Protein AF-E9RYB3-F1 (afdb_monomer_lite)

Secondary structure (DSSP, 8-state):
--THHHHHHHHHHHHHHHHTTS--TTPPPPHHHHHHTTTTEEEETTTT-EEEE-TTSHHHHHHHHHHTTS--GGG--HHHHHH---GGGS-EEEETTEEEEEE--SS-TTSEEEEETT-TT--S--TTHHHHHHHHHHHHHHHTGGGTGGGT--EEEEEEES-TT-HHHHHHHHHHHHHHHHH---GGGSPEEEEEEEESS----GGGGGG-HHHHHHHHHHTT--PPTTS-SS-HHHHHHHHEEEEEEE--SS----EEEEEE---EEEPSSPEEGGGSBP--BGGGTB----EEEETTEEEEE---BT----HHHHHHHHHHHHHHHTTS-PPP-TTEE-EEEE-HHHHHHHHHHHHHEEEEEEES-SS-HHHHHHHHTTSS-EEEEEE-SSSSSSS-SEEEEES-HHHHHHHHHHHHHHTT----HHHHHHHHHHHHHH-HHHHHHHHHT---TT-----HHHHHHHHHHHHHHHHHHHS-BTTEEEEEEEHHHHH--S-TTS--TTS-TTSTTTTT--SS----SEEEEEEE-SSSS-EEEEEEEEEEEES--HHHHHHHHHHHHHHHHHHHHHHS--HHHHTSHHHHHHHHHHHHHHHHHHHHHHHTTS-TTS-THIIIIIIHHHHHTT-SEE--TTHHHH-S-EEEEEETT-SS-EEEEETTTEEEEEEEHHHHHHHHHS-HHHHHHHHHH-TTS----GGGS--TT----GGGS-PBP-------PPP-----------------------------------------EEEEEETTT--EEEE-TTBTTT-S---EEEE--TTSSHHHHHHHHHHHHHHHGGGSSSSSPPEEEEEESSSSSSTT-HHHHHHHTPEEE-SSSBSS-TT-----SS--TTHHHHHHHHHHHHHHHHHT--HHHHHHHHHHHHHHHHHTT--TT-GGGGGSPPPPHHHHHHHHHH-SSS--SSHHHHHHHHHHHTT-B-S-GGG---HHHH-SEEEEEE-TTS-HHHHHHHHHHHHHHHHHHHHHH-PPPEETTEE---EEEEETTTHHHHTTT-HHHHHHHHHGGGGTEEEEEEES-GGGG-SSS---GGG--EEEE---SS--HHHHHHHHTPPTT-HHHHHHHHHHHHPPTTEEEEEETTSPPEEEEE--HHHHHHHHHH-

Structure (mmCIF, N/CA/C/O backbone):
data_AF-E9RYB3-F1
#
_entry.id   AF-E9RYB3-F1
#
loop_
_atom_site.group_PDB
_atom_site.id
_atom_site.type_symbol
_atom_site.label_atom_id
_atom_site.label_alt_id
_atom_site.label_comp_id
_atom_site.label_asym_id
_atom_site.label_entity_id
_atom_site.label_seq_id
_atom_site.pdbx_PDB_ins_code
_atom_site.Cartn_x
_atom_site.Cartn_y
_atom_site.Cartn_z
_atom_site.occupancy
_atom_site.B_iso_or_equiv
_atom_site.auth_seq_id
_atom_site.auth_comp_id
_atom_site.auth_asym_id
_atom_site.auth_atom_id
_atom_site.pdbx_PDB_model_num
ATOM 1 N N . MET A 1 1 ? 12.942 24.625 -28.511 1.00 63.38 1 MET A N 1
ATOM 2 C CA . MET A 1 1 ? 13.538 25.242 -29.723 1.00 63.38 1 MET A CA 1
ATOM 3 C C . MET A 1 1 ? 12.985 26.650 -29.892 1.00 63.38 1 MET A C 1
ATOM 5 O O . MET A 1 1 ? 11.773 26.805 -29.826 1.00 63.38 1 MET A O 1
ATOM 9 N N . SER A 1 2 ? 13.822 27.665 -30.112 1.00 69.12 2 SER A N 1
ATOM 10 C CA . SER A 1 2 ? 13.372 29.040 -30.393 1.00 69.12 2 SER A CA 1
ATOM 11 C C . SER A 1 2 ? 14.228 29.696 -31.485 1.00 69.12 2 SER A C 1
ATOM 13 O O . SER A 1 2 ? 15.328 29.226 -31.780 1.00 69.12 2 SER A O 1
ATOM 15 N N . GLY A 1 3 ? 13.695 30.748 -32.117 1.00 80.56 3 GLY A N 1
ATOM 16 C CA . GLY A 1 3 ? 14.381 31.502 -33.174 1.00 80.56 3 GLY A CA 1
ATOM 17 C C . GLY A 1 3 ? 14.638 30.685 -34.446 1.00 80.56 3 GLY A C 1
ATOM 18 O O . GLY A 1 3 ? 13.804 29.874 -34.854 1.00 80.56 3 GLY A O 1
ATOM 19 N N . ASP A 1 4 ? 15.810 30.882 -35.050 1.00 84.00 4 ASP A N 1
ATOM 20 C CA . ASP A 1 4 ? 16.201 30.307 -36.347 1.00 84.00 4 ASP A CA 1
ATOM 21 C C . ASP A 1 4 ? 16.163 28.770 -36.380 1.00 84.00 4 ASP A C 1
ATOM 23 O O . ASP A 1 4 ? 15.849 28.172 -37.409 1.00 84.00 4 ASP A O 1
ATOM 27 N N . LEU A 1 5 ? 16.413 28.111 -35.242 1.00 84.56 5 LEU A N 1
ATOM 28 C CA . LEU A 1 5 ? 16.374 26.647 -35.130 1.00 84.56 5 LEU A CA 1
ATOM 29 C C . LEU A 1 5 ? 14.966 26.080 -35.330 1.00 84.56 5 LEU A C 1
ATOM 31 O O . LEU A 1 5 ? 14.814 25.026 -35.945 1.00 84.56 5 LEU A O 1
ATOM 35 N N . LYS A 1 6 ? 13.934 26.775 -34.833 1.00 87.81 6 LYS A N 1
ATOM 36 C CA . LYS A 1 6 ? 12.538 26.356 -35.023 1.00 87.81 6 LYS A CA 1
ATOM 37 C C . LYS A 1 6 ? 12.159 26.437 -36.503 1.00 87.81 6 LYS A C 1
ATOM 39 O O . LYS A 1 6 ? 11.627 25.475 -37.042 1.00 87.81 6 LYS A O 1
ATOM 44 N N . VAL A 1 7 ? 12.507 27.546 -37.158 1.00 90.06 7 VAL A N 1
ATOM 45 C CA . VAL A 1 7 ? 12.245 27.764 -38.590 1.00 90.06 7 VAL A CA 1
ATOM 46 C C . VAL A 1 7 ? 12.976 26.728 -39.446 1.00 90.06 7 VAL A C 1
ATOM 48 O O . VAL A 1 7 ? 12.394 26.161 -40.367 1.00 90.06 7 VAL A O 1
ATOM 51 N N . ALA A 1 8 ? 14.238 26.428 -39.125 1.00 91.00 8 ALA A N 1
ATOM 52 C CA . ALA A 1 8 ? 15.003 25.398 -39.821 1.00 91.00 8 ALA A CA 1
ATOM 53 C C . ALA A 1 8 ? 14.373 24.002 -39.670 1.00 91.00 8 ALA A C 1
ATOM 55 O O . ALA A 1 8 ? 14.268 23.277 -40.658 1.00 91.00 8 ALA A O 1
ATOM 56 N N . ALA A 1 9 ? 13.917 23.637 -38.466 1.00 90.75 9 ALA A N 1
ATOM 57 C CA . ALA A 1 9 ? 13.242 22.364 -38.222 1.00 90.75 9 ALA A CA 1
ATOM 58 C C . ALA A 1 9 ? 11.896 22.268 -38.965 1.00 90.75 9 ALA A C 1
ATOM 60 O O . ALA A 1 9 ? 11.612 21.247 -39.587 1.00 90.75 9 ALA A O 1
ATOM 61 N N . GLU A 1 10 ? 11.091 23.333 -38.954 1.00 91.56 10 GLU A N 1
ATOM 62 C CA . GLU A 1 10 ? 9.825 23.400 -39.698 1.00 91.56 10 GLU A CA 1
ATOM 63 C C . GLU A 1 10 ? 10.050 23.275 -41.213 1.00 91.56 10 GLU A C 1
ATOM 65 O O . GLU A 1 10 ? 9.353 22.505 -41.875 1.00 91.56 10 GLU A O 1
ATOM 70 N N . ASN A 1 11 ? 11.067 23.953 -41.755 1.00 93.44 11 ASN A N 1
ATOM 71 C CA . ASN A 1 11 ? 11.448 23.827 -43.162 1.00 93.44 11 ASN A CA 1
ATOM 72 C C . ASN A 1 11 ? 11.925 22.409 -43.499 1.00 93.44 11 ASN A C 1
ATOM 74 O O . ASN A 1 11 ? 11.493 21.848 -44.500 1.00 93.44 11 ASN A O 1
ATOM 78 N N . PHE A 1 12 ? 12.760 21.801 -42.653 1.00 93.56 12 PHE A N 1
ATOM 79 C CA . PHE A 1 12 ? 13.223 20.424 -42.843 1.00 93.56 12 PHE A CA 1
ATOM 80 C C . PHE A 1 12 ? 12.056 19.427 -42.911 1.00 93.56 12 PHE A C 1
ATOM 82 O O . PHE A 1 12 ? 12.006 18.597 -43.816 1.00 93.56 12 PHE A O 1
ATOM 89 N N . LEU A 1 13 ? 11.085 19.532 -41.997 1.00 93.00 13 LEU A N 1
ATOM 90 C CA . LEU A 1 13 ? 9.898 18.671 -42.003 1.00 93.00 13 LEU A CA 1
ATOM 91 C C . LEU A 1 13 ? 8.992 18.928 -43.208 1.00 93.00 13 LEU A C 1
ATOM 93 O O . LEU A 1 13 ? 8.388 17.992 -43.732 1.00 93.00 13 LEU A O 1
ATOM 97 N N . LYS A 1 14 ? 8.896 20.182 -43.660 1.00 93.19 14 LYS A N 1
ATOM 98 C CA . LYS A 1 14 ? 8.148 20.536 -44.866 1.00 93.19 14 LYS A CA 1
ATOM 99 C C . LYS A 1 14 ? 8.762 19.884 -46.104 1.00 93.19 14 LYS A C 1
ATOM 101 O O . LYS A 1 14 ? 8.045 19.195 -46.820 1.00 93.19 14 LYS A O 1
ATOM 106 N N . GLU A 1 15 ? 10.069 20.033 -46.311 1.00 92.81 15 GLU A N 1
ATOM 107 C CA . GLU A 1 15 ? 10.790 19.396 -47.424 1.00 92.81 15 GLU A CA 1
ATOM 108 C C . GLU A 1 15 ? 10.699 17.865 -47.360 1.00 92.81 15 GLU A C 1
ATOM 110 O O . GLU A 1 15 ? 10.439 17.211 -48.369 1.00 92.81 15 GLU A O 1
ATOM 115 N N . PHE A 1 16 ? 10.813 17.282 -46.161 1.00 92.31 16 PHE A N 1
ATOM 116 C CA . PHE A 1 16 ? 10.602 15.847 -45.975 1.00 92.31 16 PHE A CA 1
ATOM 117 C C . PHE A 1 16 ? 9.194 15.414 -46.403 1.00 92.31 16 PHE A C 1
ATOM 119 O O . PHE A 1 16 ? 9.041 14.394 -47.065 1.00 92.31 16 PHE A O 1
ATOM 126 N N . ASN A 1 17 ? 8.152 16.177 -46.064 1.00 90.31 17 ASN A N 1
ATOM 127 C CA . ASN A 1 17 ? 6.786 15.848 -46.468 1.00 90.31 17 ASN A CA 1
ATOM 128 C C . ASN A 1 17 ? 6.567 15.966 -47.983 1.00 90.31 17 ASN A C 1
ATOM 130 O O . ASN A 1 17 ? 5.886 15.096 -48.538 1.00 90.31 17 ASN A O 1
ATOM 134 N N . LEU A 1 18 ? 7.169 16.975 -48.627 1.00 91.50 18 LEU A N 1
ATOM 135 C CA . LEU A 1 18 ? 7.124 17.187 -50.081 1.00 91.50 18 LEU A CA 1
ATOM 136 C C . LEU A 1 18 ? 7.715 15.996 -50.854 1.00 91.50 18 LEU A C 1
ATOM 138 O O . LEU A 1 18 ? 7.142 15.579 -51.859 1.00 91.50 18 LEU A O 1
ATOM 142 N N . LEU A 1 19 ? 8.794 15.378 -50.349 1.00 91.06 19 LEU A N 1
ATOM 143 C CA . LEU A 1 19 ? 9.431 14.198 -50.963 1.00 91.06 19 LEU A CA 1
ATOM 144 C C . LEU A 1 19 ? 8.454 13.024 -51.200 1.00 91.06 19 LEU A C 1
ATOM 146 O O . LEU A 1 19 ? 8.629 12.224 -52.123 1.00 91.06 19 LEU A O 1
ATOM 150 N N . TYR A 1 20 ? 7.406 12.926 -50.382 1.00 89.50 20 TYR A N 1
ATOM 151 C CA . TYR A 1 20 ? 6.403 11.861 -50.445 1.00 89.50 20 TYR A CA 1
ATOM 152 C C . TYR A 1 20 ? 4.990 12.399 -50.722 1.00 89.50 20 TYR A C 1
ATOM 154 O O . TYR A 1 20 ? 4.018 11.741 -50.361 1.00 89.50 20 TYR A O 1
ATOM 162 N N . GLU A 1 21 ? 4.834 13.615 -51.250 1.00 85.56 21 GLU A N 1
ATOM 163 C CA . GLU A 1 21 ? 3.512 14.182 -51.577 1.00 85.56 21 GLU A CA 1
ATOM 164 C C . GLU A 1 21 ? 2.926 13.560 -52.855 1.00 85.56 21 GLU A C 1
ATOM 166 O O . GLU A 1 21 ? 1.723 13.353 -52.951 1.00 85.56 21 GLU A O 1
ATOM 171 N N . LEU A 1 22 ? 3.792 13.185 -53.802 1.00 82.06 22 LEU A N 1
ATOM 172 C CA . LEU A 1 22 ? 3.427 12.549 -55.075 1.00 82.06 22 LEU A CA 1
ATOM 173 C C . LEU A 1 22 ? 3.308 11.013 -54.992 1.00 82.06 22 LEU A C 1
ATOM 175 O O . LEU A 1 22 ? 3.182 10.355 -56.022 1.00 82.06 22 LEU A O 1
ATOM 179 N N . LEU A 1 23 ? 3.421 10.424 -53.796 1.00 86.12 23 LEU A N 1
ATOM 180 C CA . LEU A 1 23 ? 3.360 8.973 -53.612 1.00 86.12 23 LEU A CA 1
ATOM 181 C C . LEU A 1 23 ? 1.895 8.508 -53.586 1.00 86.12 23 LEU A C 1
ATOM 183 O O . LEU A 1 23 ? 1.166 8.817 -52.646 1.00 86.12 23 LEU A O 1
ATOM 187 N N . GLU A 1 24 ? 1.476 7.758 -54.606 1.00 85.06 24 GLU A N 1
ATOM 188 C CA . GLU A 1 24 ? 0.121 7.200 -54.707 1.00 85.06 24 GLU A CA 1
ATOM 189 C C . GLU A 1 24 ? 0.022 5.807 -54.066 1.00 85.06 24 GLU A C 1
ATOM 191 O O . GLU A 1 24 ? 0.983 5.028 -54.072 1.00 85.06 24 GLU A O 1
ATOM 196 N N . ASP A 1 25 ? -1.159 5.455 -53.558 1.00 86.12 25 ASP A N 1
ATOM 197 C CA . ASP A 1 25 ? -1.436 4.098 -53.081 1.00 86.12 25 ASP A CA 1
ATOM 198 C C . ASP A 1 25 ? -1.261 3.067 -54.211 1.00 86.12 25 ASP A C 1
ATOM 200 O O . ASP A 1 25 ? -1.725 3.242 -55.336 1.00 86.12 25 ASP A O 1
ATOM 204 N N . GLY A 1 26 ? -0.586 1.962 -53.904 1.00 82.94 26 GLY A N 1
ATOM 205 C CA . GLY A 1 26 ? -0.222 0.899 -54.839 1.00 82.94 26 GLY A CA 1
ATOM 206 C C . GLY A 1 26 ? 1.111 1.116 -55.568 1.00 82.94 26 GLY A C 1
ATOM 207 O O . GLY A 1 26 ? 1.561 0.204 -56.263 1.00 82.94 26 GLY A O 1
ATOM 208 N N . SER A 1 27 ? 1.759 2.277 -55.415 1.00 86.44 27 SER A N 1
ATOM 209 C CA . SER A 1 27 ? 3.040 2.590 -56.066 1.00 86.44 27 SER A CA 1
ATOM 210 C C . SER A 1 27 ? 4.261 2.108 -55.264 1.00 86.44 27 SER A C 1
ATOM 212 O O . SER A 1 27 ? 4.167 1.803 -54.075 1.00 86.44 27 SER A O 1
ATOM 214 N N . TYR A 1 28 ? 5.421 2.002 -55.921 1.00 86.25 28 TYR A N 1
ATOM 215 C CA . TYR A 1 28 ? 6.697 1.661 -55.278 1.00 86.25 28 TYR A CA 1
ATOM 216 C C . TYR A 1 28 ? 7.453 2.928 -54.869 1.00 86.25 28 TYR A C 1
ATOM 218 O O . TYR A 1 28 ? 7.369 3.947 -55.554 1.00 86.25 28 TYR A O 1
ATOM 226 N N . LEU A 1 29 ? 8.246 2.843 -53.798 1.00 86.50 29 LEU A N 1
ATOM 227 C CA . LEU A 1 29 ? 9.128 3.935 -53.385 1.00 86.50 29 LEU A CA 1
ATOM 228 C C . LEU A 1 29 ? 10.265 4.125 -54.401 1.00 86.50 29 LEU A C 1
ATOM 230 O O . LEU A 1 29 ? 10.871 3.160 -54.868 1.00 86.50 29 LEU A O 1
ATOM 234 N N . SER A 1 30 ? 10.565 5.379 -54.745 1.00 88.56 30 SER A N 1
ATOM 235 C CA . SER A 1 30 ? 11.744 5.717 -55.547 1.00 88.56 30 SER A CA 1
ATOM 236 C C . SER A 1 30 ? 13.032 5.579 -54.717 1.00 88.56 30 SER A C 1
ATOM 238 O O . SER A 1 30 ? 12.982 5.695 -53.492 1.00 88.56 30 SER A O 1
ATOM 240 N N . PRO A 1 31 ? 14.220 5.425 -55.334 1.00 87.12 31 PRO A N 1
ATOM 241 C CA . PRO A 1 31 ? 15.481 5.384 -54.585 1.00 87.12 31 PRO A CA 1
ATOM 242 C C . PRO A 1 31 ? 15.731 6.634 -53.726 1.00 87.12 31 PRO A C 1
ATOM 244 O O . PRO A 1 31 ? 16.373 6.560 -52.682 1.00 87.12 31 PRO A O 1
ATOM 247 N N . GLU A 1 32 ? 15.238 7.799 -54.152 1.00 89.50 32 GLU A N 1
ATOM 248 C CA . GLU A 1 32 ? 15.332 9.038 -53.374 1.00 89.50 32 GLU A CA 1
ATOM 249 C C . GLU A 1 32 ? 14.451 8.975 -52.118 1.00 89.50 32 GLU A C 1
ATOM 251 O O . GLU A 1 32 ? 14.901 9.322 -51.027 1.00 89.50 32 GLU A O 1
ATOM 256 N N . GLN A 1 33 ? 13.235 8.441 -52.250 1.00 89.75 33 GLN A N 1
ATOM 257 C CA . GLN A 1 33 ? 12.311 8.210 -51.139 1.00 89.75 33 GLN A CA 1
ATOM 258 C C . GLN A 1 33 ? 12.829 7.131 -50.177 1.00 89.75 33 GLN A C 1
ATOM 260 O O . GLN A 1 33 ? 12.780 7.315 -48.965 1.00 89.75 33 GLN A O 1
ATOM 265 N N . GLU A 1 34 ? 13.398 6.036 -50.685 1.00 87.75 34 GLU A N 1
ATOM 266 C CA . GLU A 1 34 ? 14.027 5.006 -49.846 1.00 87.75 34 GLU A CA 1
ATOM 267 C C . GLU A 1 34 ? 15.183 5.580 -49.013 1.00 87.75 34 GLU A C 1
ATOM 269 O O . GLU A 1 34 ? 15.266 5.333 -47.809 1.00 87.75 34 GLU A O 1
ATOM 274 N N . ASN A 1 35 ? 16.047 6.397 -49.626 1.00 88.19 35 ASN A N 1
ATOM 275 C CA . ASN A 1 35 ? 17.131 7.077 -48.914 1.00 88.19 35 ASN A CA 1
ATOM 276 C C . ASN A 1 35 ? 16.607 8.132 -47.927 1.00 88.19 35 ASN A C 1
ATOM 278 O O . ASN A 1 35 ? 17.198 8.325 -46.864 1.00 88.19 35 ASN A O 1
ATOM 282 N N . GLY A 1 36 ? 15.480 8.778 -48.237 1.00 89.06 36 GLY A N 1
ATOM 283 C CA . GLY A 1 36 ? 14.801 9.707 -47.337 1.00 89.06 36 GLY A CA 1
ATOM 284 C C . GLY A 1 36 ? 14.414 9.071 -45.995 1.00 89.06 36 GLY A C 1
ATOM 285 O O . GLY A 1 36 ? 14.530 9.725 -44.960 1.00 89.06 36 GLY A O 1
ATOM 286 N N . LEU A 1 37 ? 14.024 7.791 -45.975 1.00 88.62 37 LEU A N 1
ATOM 287 C CA . LEU A 1 37 ? 13.707 7.053 -44.738 1.00 88.62 37 LEU A CA 1
ATOM 288 C C . LEU A 1 37 ? 14.932 6.783 -43.849 1.00 88.62 37 LEU A C 1
ATOM 290 O O . LEU A 1 37 ? 14.787 6.476 -42.669 1.00 88.62 37 LEU A O 1
ATOM 294 N N . LEU A 1 38 ? 16.149 6.908 -44.383 1.00 88.69 38 LEU A N 1
ATOM 295 C CA . LEU A 1 38 ? 17.385 6.717 -43.619 1.00 88.69 38 LEU A CA 1
ATOM 296 C C . LEU A 1 38 ? 17.858 8.000 -42.918 1.00 88.69 38 LEU A C 1
ATOM 298 O O . LEU A 1 38 ? 18.823 7.961 -42.152 1.00 88.69 38 LEU A O 1
ATOM 302 N N . LEU A 1 39 ? 17.194 9.138 -43.149 1.00 91.88 39 LEU A N 1
ATOM 303 C CA . LEU A 1 39 ? 17.566 10.414 -42.541 1.00 91.88 39 LEU A CA 1
ATOM 304 C C . LEU A 1 39 ? 17.503 10.349 -41.013 1.00 91.88 39 LEU A C 1
ATOM 306 O O . LEU A 1 39 ? 16.448 10.156 -40.413 1.00 91.88 39 LEU A O 1
ATOM 310 N N . GLY A 1 40 ? 18.656 10.569 -40.379 1.00 90.38 40 GLY A N 1
ATOM 311 C CA . GLY A 1 40 ? 18.778 10.537 -38.927 1.00 90.38 40 GLY A CA 1
ATOM 312 C C . GLY A 1 40 ? 18.743 9.129 -38.326 1.00 90.38 40 GLY A C 1
ATOM 313 O O . GLY A 1 40 ? 18.478 9.031 -37.130 1.00 90.38 40 GLY A O 1
ATOM 314 N N . THR A 1 41 ? 19.021 8.082 -39.111 1.00 91.56 41 THR A N 1
ATOM 315 C CA . THR A 1 41 ? 19.095 6.679 -38.667 1.00 91.56 41 THR A CA 1
ATOM 316 C C . THR A 1 41 ? 20.546 6.181 -38.649 1.00 91.56 41 THR A C 1
ATOM 318 O O . THR A 1 41 ? 21.300 6.430 -39.588 1.00 91.56 41 THR A O 1
ATOM 321 N N . LEU A 1 42 ? 20.950 5.464 -37.595 1.00 90.44 42 LEU A N 1
ATOM 322 C CA . LEU A 1 42 ? 22.256 4.803 -37.475 1.00 90.44 42 LEU A CA 1
ATOM 323 C C . LEU A 1 42 ? 22.083 3.301 -37.233 1.00 90.44 42 LEU A C 1
ATOM 325 O O . LEU A 1 42 ? 21.179 2.886 -36.514 1.00 90.44 42 LEU A O 1
ATOM 329 N N . PHE A 1 43 ? 23.001 2.502 -37.770 1.00 87.38 43 PHE A N 1
ATOM 330 C CA . PHE A 1 43 ? 23.071 1.059 -37.538 1.00 87.38 43 PHE A CA 1
ATOM 331 C C . PHE A 1 43 ? 24.323 0.737 -36.722 1.00 87.38 43 PHE A C 1
ATOM 333 O O . PHE A 1 43 ? 25.414 1.218 -37.037 1.00 87.38 43 PHE A O 1
ATOM 340 N N . VAL A 1 44 ? 24.167 -0.049 -35.657 1.00 82.44 44 VAL A N 1
ATOM 341 C CA . VAL A 1 44 ? 25.236 -0.376 -34.703 1.00 82.44 44 VAL A CA 1
ATOM 342 C C . VAL A 1 44 ? 25.410 -1.895 -34.599 1.00 82.44 44 VAL A C 1
ATOM 344 O O . VAL A 1 44 ? 24.450 -2.661 -34.667 1.00 82.44 44 VAL A O 1
ATOM 347 N N . GLY A 1 45 ? 26.662 -2.338 -34.439 1.00 73.06 45 GLY A N 1
ATOM 348 C CA . GLY A 1 45 ? 27.032 -3.752 -34.306 1.00 73.06 45 GLY A CA 1
ATOM 349 C C . GLY A 1 45 ? 27.433 -4.427 -35.625 1.00 73.06 45 GLY A C 1
ATOM 350 O O . GLY A 1 45 ? 27.527 -3.795 -36.676 1.00 73.06 45 GLY A O 1
ATOM 351 N N . ARG A 1 46 ? 27.726 -5.734 -35.573 1.00 59.50 46 ARG A N 1
ATOM 352 C CA . ARG A 1 46 ? 27.991 -6.544 -36.777 1.00 59.50 46 ARG A CA 1
ATOM 353 C C . ARG A 1 46 ? 26.652 -7.070 -37.305 1.00 59.50 46 ARG A C 1
ATOM 355 O O . ARG A 1 46 ? 25.950 -7.730 -36.559 1.00 59.50 46 ARG A O 1
ATOM 362 N N . ASN A 1 47 ? 26.331 -6.851 -38.584 1.00 62.03 47 ASN A N 1
ATOM 363 C CA . ASN A 1 47 ? 25.058 -7.249 -39.226 1.00 62.03 47 ASN A CA 1
ATOM 364 C C . ASN A 1 47 ? 23.796 -6.494 -38.750 1.00 62.03 47 ASN A C 1
ATOM 366 O O . ASN A 1 47 ? 22.709 -7.090 -38.743 1.00 62.03 47 ASN A O 1
ATOM 370 N N . ASP A 1 48 ? 23.928 -5.213 -38.395 1.00 66.75 48 ASP A N 1
ATOM 371 C CA . ASP A 1 48 ? 22.819 -4.335 -37.987 1.00 66.75 48 ASP A CA 1
ATOM 372 C C . ASP A 1 48 ? 22.044 -4.897 -36.780 1.00 66.75 48 ASP A C 1
ATOM 374 O O . ASP A 1 48 ? 20.834 -5.138 -36.849 1.00 66.75 48 ASP A O 1
ATOM 378 N N . GLU A 1 49 ? 22.765 -5.180 -35.689 1.00 71.00 49 GLU A N 1
ATOM 379 C CA . GLU A 1 49 ? 22.203 -5.729 -34.444 1.00 71.00 49 GLU A CA 1
ATOM 380 C C . GLU A 1 49 ? 21.331 -4.719 -33.693 1.00 71.00 49 GLU A C 1
ATOM 382 O O . GLU A 1 49 ? 20.389 -5.131 -33.020 1.00 71.00 49 GLU A O 1
ATOM 387 N N . GLU A 1 50 ? 21.600 -3.420 -33.838 1.00 80.81 50 GLU A N 1
ATOM 388 C CA . GLU A 1 50 ? 20.815 -2.332 -33.251 1.00 80.81 50 GLU A CA 1
ATOM 389 C C . GLU A 1 50 ? 20.596 -1.211 -34.280 1.00 80.81 50 GLU A C 1
ATOM 391 O O . GLU A 1 50 ? 21.473 -0.911 -35.097 1.00 80.81 50 GLU A O 1
ATOM 396 N N . LEU A 1 51 ? 19.420 -0.582 -34.232 1.00 87.44 51 LEU A N 1
ATOM 397 C CA . LEU A 1 51 ? 19.051 0.575 -35.049 1.00 87.44 51 LEU A CA 1
ATOM 398 C C . LEU A 1 51 ? 18.733 1.752 -34.129 1.00 87.44 51 LEU A C 1
ATOM 400 O O . LEU A 1 51 ? 17.954 1.619 -33.188 1.00 87.44 51 LEU A O 1
ATOM 404 N N . LEU A 1 52 ? 19.332 2.908 -34.404 1.00 89.38 52 LEU A N 1
ATOM 405 C CA . LEU A 1 52 ? 19.193 4.119 -33.602 1.00 89.38 52 LEU A CA 1
ATOM 406 C C . LEU A 1 52 ? 18.579 5.246 -34.424 1.00 89.38 52 LEU A C 1
ATOM 408 O O . LEU A 1 52 ? 19.038 5.520 -35.530 1.00 89.38 52 LEU A O 1
ATOM 412 N N . LEU A 1 53 ? 17.612 5.958 -33.854 1.00 91.44 53 LEU A N 1
ATOM 413 C CA . LEU A 1 53 ? 17.135 7.229 -34.386 1.00 91.44 53 LEU A CA 1
ATOM 414 C C . LEU A 1 53 ? 17.777 8.369 -33.605 1.00 91.44 53 LEU A C 1
ATOM 416 O O . LEU A 1 53 ? 17.659 8.453 -32.380 1.00 91.44 53 LEU A O 1
ATOM 420 N N . THR A 1 54 ? 18.446 9.248 -34.337 1.00 92.56 54 THR A N 1
ATOM 421 C CA . THR A 1 54 ? 19.091 10.449 -33.806 1.00 92.56 54 THR A CA 1
ATOM 422 C C . THR A 1 54 ? 18.050 11.510 -33.411 1.00 92.56 54 THR A C 1
ATOM 424 O O . THR A 1 54 ? 16.910 11.478 -33.891 1.00 92.56 54 THR A O 1
ATOM 427 N N . PRO A 1 55 ? 18.431 12.530 -32.623 1.00 90.38 55 PRO A N 1
ATOM 428 C CA . PRO A 1 55 ? 17.568 13.677 -32.329 1.00 90.38 55 PRO A CA 1
ATOM 429 C C . PRO A 1 55 ? 17.116 14.459 -33.575 1.00 90.38 55 PRO A C 1
ATOM 431 O O . PRO A 1 55 ? 16.110 15.159 -33.529 1.00 90.38 55 PRO A O 1
ATOM 434 N N . PHE A 1 56 ? 17.841 14.329 -34.692 1.00 90.44 56 PHE A N 1
ATOM 435 C CA . PHE A 1 56 ? 17.537 14.979 -35.972 1.00 90.44 56 PHE A CA 1
ATOM 436 C C . PHE A 1 56 ? 16.631 14.147 -36.886 1.00 90.44 56 PHE A C 1
ATOM 438 O O . PHE A 1 56 ? 16.313 14.574 -37.994 1.00 90.44 56 PHE A O 1
ATOM 445 N N . HIS A 1 57 ? 16.214 12.959 -36.448 1.00 93.62 57 HIS A N 1
ATOM 446 C CA . HIS A 1 57 ? 15.248 12.155 -37.184 1.00 93.62 57 HIS A CA 1
ATOM 447 C C . HIS A 1 57 ? 13.921 12.932 -37.361 1.00 93.62 57 HIS A C 1
ATOM 449 O O . HIS A 1 57 ? 13.454 13.525 -36.381 1.00 93.62 57 HIS A O 1
ATOM 455 N N . PRO A 1 58 ? 13.265 12.913 -38.545 1.00 93.00 58 PRO A N 1
ATOM 456 C CA . PRO A 1 58 ? 12.055 13.704 -38.811 1.00 93.00 58 PRO A CA 1
ATOM 457 C C . PRO A 1 58 ? 10.959 13.544 -37.750 1.00 93.00 58 PRO A C 1
ATOM 459 O O . PRO A 1 58 ? 10.415 14.528 -37.253 1.00 93.00 58 PRO A O 1
ATOM 462 N N . LEU A 1 59 ? 10.685 12.308 -37.322 1.00 93.00 59 LEU A N 1
ATOM 463 C CA . LEU A 1 59 ? 9.678 12.042 -36.290 1.00 93.00 59 LEU A CA 1
ATOM 464 C C . LEU A 1 59 ? 10.061 12.627 -34.917 1.00 93.00 59 LEU A C 1
ATOM 466 O O . LEU A 1 59 ? 9.201 13.151 -34.211 1.00 93.00 59 LEU A O 1
ATOM 470 N N . ASN A 1 60 ? 11.349 12.593 -34.553 1.00 92.25 60 ASN A N 1
ATOM 471 C CA . ASN A 1 60 ? 11.833 13.146 -33.286 1.00 92.25 60 ASN A CA 1
ATOM 472 C C . ASN A 1 60 ? 11.771 14.677 -33.297 1.00 92.25 60 ASN A C 1
ATOM 474 O O . ASN A 1 60 ? 11.343 15.274 -32.314 1.00 92.25 60 ASN A O 1
ATOM 478 N N . LEU A 1 61 ? 12.116 15.318 -34.418 1.00 92.44 61 LEU A N 1
ATOM 479 C CA . LEU A 1 61 ? 11.990 16.769 -34.577 1.00 92.44 61 LEU A CA 1
ATOM 480 C C . LEU A 1 61 ? 10.527 17.226 -34.520 1.00 92.44 61 LEU A C 1
ATOM 482 O O . LEU A 1 61 ? 10.218 18.186 -33.816 1.00 92.44 61 LEU A O 1
ATOM 486 N N . ALA A 1 62 ? 9.619 16.527 -35.207 1.00 92.38 62 ALA A N 1
ATOM 487 C CA . ALA A 1 62 ? 8.189 16.834 -35.168 1.00 92.38 62 ALA A CA 1
ATOM 488 C C . ALA A 1 62 ? 7.614 16.705 -33.751 1.00 92.38 62 ALA A C 1
ATOM 490 O O . ALA A 1 62 ? 6.870 17.578 -33.301 1.00 92.38 62 ALA A O 1
ATOM 491 N N . TYR A 1 63 ? 8.014 15.658 -33.026 1.00 92.62 63 TYR A N 1
ATOM 492 C CA . TYR A 1 63 ? 7.670 15.489 -31.620 1.00 92.62 63 TYR A CA 1
ATOM 493 C C . TYR A 1 63 ? 8.200 16.639 -30.754 1.00 92.62 63 TYR A C 1
ATOM 495 O O . TYR A 1 63 ? 7.441 17.227 -29.991 1.00 92.62 63 TYR A O 1
ATOM 503 N N . GLN A 1 64 ? 9.469 17.028 -30.912 1.00 90.00 64 GLN A N 1
ATOM 504 C CA . GLN A 1 64 ? 10.057 18.138 -30.153 1.00 90.00 64 GLN A CA 1
ATOM 505 C C . GLN A 1 64 ? 9.372 19.480 -30.449 1.00 90.00 64 GLN A C 1
ATOM 507 O O . GLN A 1 64 ? 9.181 20.284 -29.538 1.00 90.00 64 GLN A O 1
ATOM 512 N N . LEU A 1 65 ? 8.950 19.729 -31.693 1.00 90.19 65 LEU A N 1
ATOM 513 C CA . LEU A 1 65 ? 8.160 20.914 -32.044 1.00 90.19 65 LEU A CA 1
ATOM 514 C C . LEU A 1 65 ? 6.775 20.903 -31.392 1.00 90.19 65 LEU A C 1
ATOM 516 O O . LEU A 1 65 ? 6.306 21.957 -30.964 1.00 90.19 65 LEU A O 1
ATOM 520 N N . GLN A 1 66 ? 6.130 19.736 -31.310 1.00 90.00 66 GLN A N 1
ATOM 521 C CA . GLN A 1 66 ? 4.857 19.590 -30.609 1.00 90.00 66 GLN A CA 1
ATOM 522 C C . GLN A 1 66 ? 5.036 19.815 -29.103 1.00 90.00 66 GLN A C 1
ATOM 524 O O . GLN A 1 66 ? 4.282 20.588 -28.522 1.00 90.00 66 GLN A O 1
ATOM 529 N N . LEU A 1 67 ? 6.075 19.229 -28.504 1.00 88.69 67 LEU A N 1
ATOM 530 C CA . LEU A 1 67 ? 6.419 19.412 -27.096 1.00 88.69 67 LEU A CA 1
ATOM 531 C C . LEU A 1 67 ? 6.704 20.889 -26.773 1.00 88.69 67 LEU A C 1
ATOM 533 O O . LEU A 1 67 ? 6.216 21.408 -25.780 1.00 88.69 67 LEU A O 1
ATOM 537 N N . CYS A 1 68 ? 7.396 21.620 -27.654 1.00 87.25 68 CYS A N 1
ATOM 538 C CA . CYS A 1 68 ? 7.681 23.052 -27.475 1.00 87.25 68 CYS A CA 1
ATOM 539 C C . CYS A 1 68 ? 6.438 23.967 -27.452 1.00 87.25 68 CYS A C 1
ATOM 541 O O . CYS A 1 68 ? 6.593 25.159 -27.189 1.00 87.25 68 CYS A O 1
ATOM 543 N N . LYS A 1 69 ? 5.237 23.466 -27.775 1.00 86.00 69 LYS A N 1
ATOM 544 C CA . LYS A 1 69 ? 3.985 24.227 -27.618 1.00 86.00 69 LYS A CA 1
ATOM 545 C C . LYS A 1 69 ? 3.503 24.261 -26.167 1.00 86.00 69 LYS A C 1
ATOM 547 O O . LYS A 1 69 ? 2.713 25.133 -25.823 1.00 86.00 69 LYS A O 1
ATOM 552 N N . GLU A 1 70 ? 3.970 23.330 -25.341 1.00 86.19 70 GLU A N 1
ATOM 553 C CA . GLU A 1 70 ? 3.630 23.258 -23.923 1.00 86.19 70 GLU A CA 1
ATOM 554 C C . GLU A 1 70 ? 4.513 24.196 -23.087 1.00 86.19 70 GLU A C 1
ATOM 556 O O . GLU A 1 70 ? 5.575 24.650 -23.523 1.00 86.19 70 GLU A O 1
ATOM 561 N N . THR A 1 71 ? 4.064 24.517 -21.872 1.00 79.00 71 THR A N 1
ATOM 562 C CA . THR A 1 71 ? 4.705 25.519 -21.004 1.00 79.00 71 THR A CA 1
ATOM 563 C C . THR A 1 71 ? 5.071 24.958 -19.625 1.00 79.00 71 THR A C 1
ATOM 565 O O . THR A 1 71 ? 4.508 23.958 -19.176 1.00 79.00 71 THR A O 1
ATOM 568 N N . LYS A 1 72 ? 6.022 25.629 -18.948 1.00 75.44 72 LYS A N 1
ATOM 569 C CA . LYS A 1 72 ? 6.471 25.366 -17.561 1.00 75.44 72 LYS A CA 1
ATOM 570 C C . LYS A 1 72 ? 6.948 23.920 -17.294 1.00 75.44 72 LYS A C 1
ATOM 572 O O . LYS A 1 72 ? 6.585 23.314 -16.291 1.00 75.44 72 LYS A O 1
ATOM 577 N N . PHE A 1 73 ? 7.824 23.397 -18.159 1.00 73.25 73 PHE A N 1
ATOM 578 C CA . PHE A 1 73 ? 8.491 22.092 -17.981 1.00 73.25 73 PHE A CA 1
ATOM 579 C C . PHE A 1 73 ? 9.319 21.976 -16.697 1.00 73.25 73 PHE A C 1
ATOM 581 O O . PHE A 1 73 ? 9.459 20.885 -16.161 1.00 73.25 73 PHE A O 1
ATOM 588 N N . GLU A 1 74 ? 9.850 23.095 -16.202 1.00 68.56 74 GLU A N 1
ATOM 589 C CA . GLU A 1 74 ? 10.701 23.163 -15.004 1.00 68.56 74 GLU A CA 1
ATOM 590 C C . GLU A 1 74 ? 9.993 22.667 -13.732 1.00 68.56 74 GLU A C 1
ATOM 592 O O . GLU A 1 74 ? 10.654 22.266 -12.779 1.00 68.56 74 GLU A O 1
ATOM 597 N N . ASN A 1 75 ? 8.656 22.654 -13.735 1.00 69.06 75 ASN A N 1
ATOM 598 C CA . ASN A 1 75 ? 7.833 22.207 -12.613 1.00 69.06 75 ASN A CA 1
ATOM 599 C C . ASN A 1 75 ? 7.372 20.742 -12.746 1.00 69.06 75 ASN A C 1
ATOM 601 O O . ASN A 1 75 ? 6.643 20.260 -11.880 1.00 69.06 75 ASN A O 1
ATOM 605 N N . ALA A 1 76 ? 7.729 20.044 -13.831 1.00 74.00 76 ALA A N 1
ATOM 606 C CA . ALA A 1 76 ? 7.347 18.650 -14.037 1.00 74.00 76 ALA A CA 1
ATOM 607 C C . ALA A 1 76 ? 8.219 17.711 -13.191 1.00 74.00 76 ALA A C 1
ATOM 609 O O . ALA A 1 76 ? 9.428 17.900 -13.075 1.00 74.00 76 ALA A O 1
ATOM 610 N N . THR A 1 77 ? 7.609 16.676 -12.617 1.00 75.31 77 THR A N 1
ATOM 611 C CA . THR A 1 77 ? 8.344 15.635 -11.887 1.00 75.31 77 THR A CA 1
ATOM 612 C C . THR A 1 77 ? 9.070 14.696 -12.851 1.00 75.31 77 THR A C 1
ATOM 614 O O . THR A 1 77 ? 8.638 14.513 -13.991 1.00 75.31 77 THR A O 1
ATOM 617 N N . ASP A 1 78 ? 10.125 14.024 -12.378 1.00 74.12 78 ASP A N 1
ATOM 618 C CA . ASP A 1 78 ? 10.859 13.019 -13.166 1.00 74.12 78 ASP A CA 1
ATOM 619 C C . ASP A 1 78 ? 9.927 11.931 -13.734 1.00 74.12 78 ASP A C 1
ATOM 621 O O . ASP A 1 78 ? 10.089 11.496 -14.871 1.00 74.12 78 ASP A O 1
ATOM 625 N N . ILE A 1 79 ? 8.884 11.556 -12.981 1.00 72.56 79 ILE A N 1
ATOM 626 C CA . ILE A 1 79 ? 7.874 10.569 -13.397 1.00 72.56 79 ILE A CA 1
ATOM 627 C C . ILE A 1 79 ? 7.097 11.051 -14.631 1.00 72.56 79 ILE A C 1
ATOM 629 O O . ILE A 1 79 ? 6.818 10.265 -15.537 1.00 72.56 79 ILE A O 1
ATOM 633 N N . VAL A 1 80 ? 6.734 12.337 -14.675 1.00 78.19 80 VAL A N 1
ATOM 634 C CA . VAL A 1 80 ? 6.060 12.921 -15.839 1.00 78.19 80 VAL A CA 1
ATOM 635 C C . VAL A 1 80 ? 7.033 13.027 -17.008 1.00 78.19 80 VAL A C 1
ATOM 637 O O . VAL A 1 80 ? 6.674 12.643 -18.118 1.00 78.19 80 VAL A O 1
ATOM 640 N N . ILE A 1 81 ? 8.272 13.462 -16.768 1.00 80.38 81 ILE A N 1
ATOM 641 C CA . ILE A 1 81 ? 9.303 13.605 -17.808 1.00 80.38 81 ILE A CA 1
ATOM 642 C C . ILE A 1 81 ? 9.613 12.264 -18.490 1.00 80.38 81 ILE A C 1
ATOM 644 O O . ILE A 1 81 ? 9.687 12.216 -19.719 1.00 80.38 81 ILE A O 1
ATOM 648 N N . ASP A 1 82 ? 9.710 11.168 -17.735 1.00 75.56 82 ASP A N 1
ATOM 649 C CA . ASP A 1 82 ? 9.961 9.823 -18.274 1.00 75.56 82 ASP A CA 1
ATOM 650 C C . ASP A 1 82 ? 8.892 9.366 -19.290 1.00 75.56 82 ASP A C 1
ATOM 652 O O . ASP A 1 82 ? 9.180 8.599 -20.218 1.00 75.56 82 ASP A O 1
ATOM 656 N N . ARG A 1 83 ? 7.658 9.872 -19.160 1.00 76.50 83 ARG A N 1
ATOM 657 C CA . ARG A 1 83 ? 6.535 9.563 -20.061 1.00 76.50 83 ARG A CA 1
ATOM 658 C C . ARG A 1 83 ? 6.483 10.445 -21.306 1.00 76.50 83 ARG A C 1
ATOM 660 O O . ARG A 1 83 ? 5.839 10.068 -22.283 1.00 76.50 83 ARG A O 1
ATOM 667 N N . LEU A 1 84 ? 7.168 11.589 -21.304 1.00 83.62 84 LEU A N 1
ATOM 668 C CA . LEU A 1 84 ? 7.233 12.502 -22.446 1.00 83.62 84 LEU A CA 1
ATOM 669 C C . LEU A 1 84 ? 8.242 11.984 -23.476 1.00 83.62 84 LEU A C 1
ATOM 671 O O . LEU A 1 84 ? 9.331 12.539 -23.653 1.00 83.62 84 LEU A O 1
ATOM 675 N N . ASN A 1 85 ? 7.868 10.942 -24.219 1.00 81.06 85 ASN A N 1
ATOM 676 C CA . ASN A 1 85 ? 8.718 10.372 -25.253 1.00 81.06 85 ASN A CA 1
ATOM 677 C C . ASN A 1 85 ? 7.967 10.038 -26.562 1.00 81.06 85 ASN A C 1
ATOM 679 O O . ASN A 1 85 ? 6.794 9.678 -26.582 1.00 81.06 85 ASN A O 1
ATOM 683 N N . SER A 1 86 ? 8.689 10.127 -27.686 1.00 86.19 86 SER A N 1
ATOM 684 C CA . SER A 1 86 ? 8.190 9.780 -29.027 1.00 86.19 86 SER A CA 1
ATOM 685 C C . SER A 1 86 ? 8.309 8.295 -29.379 1.00 86.19 86 SER A C 1
ATOM 687 O O . SER A 1 86 ? 8.114 7.933 -30.538 1.00 86.19 86 SER A O 1
ATOM 689 N N . ILE A 1 87 ? 8.722 7.436 -28.441 1.00 82.81 87 ILE A N 1
ATOM 690 C CA . ILE A 1 87 ? 9.257 6.116 -28.797 1.00 82.81 87 ILE A CA 1
ATOM 691 C C . ILE A 1 87 ? 8.191 5.214 -29.429 1.00 82.81 87 ILE A C 1
ATOM 693 O O . ILE A 1 87 ? 8.475 4.504 -30.388 1.00 82.81 87 ILE A O 1
ATOM 697 N N . TYR A 1 88 ? 6.947 5.322 -28.963 1.00 86.44 88 TYR A N 1
ATOM 698 C CA . TYR A 1 88 ? 5.832 4.504 -29.430 1.00 86.44 88 TYR A CA 1
ATOM 699 C C . TYR A 1 88 ? 5.034 5.143 -30.572 1.00 86.44 88 TYR A C 1
ATOM 701 O O . TYR A 1 88 ? 4.084 4.542 -31.065 1.00 86.44 88 TYR A O 1
ATOM 709 N N . LEU A 1 89 ? 5.456 6.310 -31.074 1.00 90.06 89 LEU A N 1
ATOM 710 C CA . LEU A 1 89 ? 4.953 6.836 -32.348 1.00 90.06 89 LEU A CA 1
ATOM 711 C C . LEU A 1 89 ? 5.433 5.999 -33.546 1.00 90.06 89 LEU A C 1
ATOM 713 O O . LEU A 1 89 ? 4.825 6.052 -34.612 1.00 90.06 89 LEU A O 1
ATOM 717 N N . LEU A 1 90 ? 6.504 5.2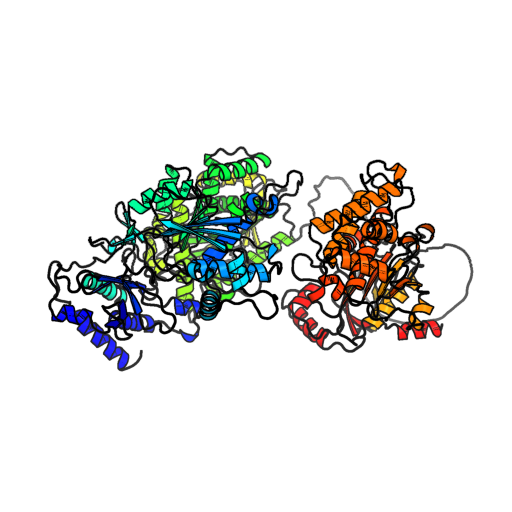18 -33.381 1.00 90.75 90 LEU A N 1
ATOM 718 C CA . LEU A 1 90 ? 6.990 4.245 -34.359 1.00 90.75 90 LEU A CA 1
ATOM 719 C C . LEU A 1 90 ? 7.373 2.948 -33.621 1.00 90.75 90 LEU A C 1
ATOM 721 O O . LEU A 1 90 ? 8.546 2.704 -33.370 1.00 90.75 90 LEU A O 1
ATOM 725 N N . PRO A 1 91 ? 6.404 2.105 -33.229 1.00 87.19 91 PRO A N 1
ATOM 726 C CA . PRO A 1 91 ? 6.672 0.935 -32.387 1.00 87.19 91 PRO A CA 1
ATOM 727 C C . PRO A 1 91 ? 7.527 -0.134 -33.083 1.00 87.19 91 PRO A C 1
ATOM 729 O O . PRO A 1 91 ? 8.299 -0.851 -32.438 1.00 87.19 91 PRO A O 1
ATOM 732 N N . TYR A 1 92 ? 7.406 -0.225 -34.408 1.00 87.12 92 TYR A N 1
ATOM 733 C CA . TYR A 1 92 ? 8.133 -1.173 -35.236 1.00 87.12 92 TYR A CA 1
ATOM 734 C C . TYR A 1 92 ? 8.762 -0.463 -36.426 1.00 87.12 92 TYR A C 1
ATOM 736 O O . TYR A 1 92 ? 8.148 0.397 -37.054 1.00 87.12 92 TYR A O 1
ATOM 744 N N . THR A 1 93 ? 9.976 -0.880 -36.770 1.00 87.69 93 THR A N 1
ATOM 745 C CA . THR A 1 93 ? 10.649 -0.454 -37.993 1.00 87.69 93 THR A CA 1
ATOM 746 C C . THR A 1 93 ? 11.222 -1.638 -38.753 1.00 87.69 93 THR A C 1
ATOM 748 O O . THR A 1 93 ? 11.354 -2.739 -38.217 1.00 87.69 93 THR A O 1
ATOM 751 N N . LYS A 1 94 ? 11.523 -1.451 -40.034 1.00 84.94 94 LYS A N 1
ATOM 752 C CA . LYS A 1 94 ? 11.967 -2.523 -40.918 1.00 84.94 94 LYS A CA 1
ATOM 753 C C . LYS A 1 94 ? 13.113 -2.055 -41.793 1.00 84.94 94 LYS A C 1
ATOM 755 O O . LYS A 1 94 ? 13.028 -1.029 -42.459 1.00 84.94 94 LYS A O 1
ATOM 760 N N . HIS A 1 95 ? 14.165 -2.861 -41.829 1.00 83.38 95 HIS A N 1
ATOM 761 C CA . HIS A 1 95 ? 15.323 -2.632 -42.680 1.00 83.38 95 HIS A CA 1
ATOM 762 C C . HIS A 1 95 ? 15.854 -3.970 -43.195 1.00 83.38 95 HIS A C 1
ATOM 764 O O . HIS A 1 95 ? 15.975 -4.924 -42.430 1.00 83.38 95 HIS A O 1
ATOM 770 N N . ASN A 1 96 ? 16.143 -4.080 -44.496 1.00 77.94 96 ASN A N 1
ATOM 771 C CA . ASN A 1 96 ? 16.689 -5.301 -45.110 1.00 77.94 96 ASN A CA 1
ATOM 772 C C . ASN A 1 96 ? 15.886 -6.575 -44.780 1.00 77.94 96 ASN A C 1
ATOM 774 O O . ASN A 1 96 ? 16.451 -7.622 -44.470 1.00 77.94 96 ASN A O 1
ATOM 778 N N . LYS A 1 97 ? 14.548 -6.482 -44.828 1.00 77.62 97 LYS A N 1
ATOM 779 C CA . LYS A 1 97 ? 13.590 -7.549 -44.456 1.00 77.62 97 LYS A CA 1
ATOM 780 C C . LYS A 1 97 ? 13.620 -7.984 -42.982 1.00 77.62 97 LYS A C 1
ATOM 782 O O . LYS A 1 97 ? 12.787 -8.800 -42.602 1.00 77.62 97 LYS A O 1
ATOM 787 N N . LYS A 1 98 ? 14.502 -7.424 -42.152 1.00 81.88 98 LYS A N 1
ATOM 788 C CA . LYS A 1 98 ? 14.484 -7.600 -40.698 1.00 81.88 98 LYS A CA 1
ATOM 789 C C . LYS A 1 98 ? 13.545 -6.582 -40.070 1.00 81.88 98 LYS A C 1
ATOM 791 O O . LYS A 1 98 ? 13.513 -5.423 -40.484 1.00 81.88 98 LYS A O 1
ATOM 796 N N . ILE A 1 99 ? 12.797 -7.024 -39.068 1.00 84.06 99 ILE A N 1
ATOM 797 C CA . ILE A 1 99 ? 11.891 -6.172 -38.302 1.00 84.06 99 ILE A CA 1
ATOM 798 C C . ILE A 1 99 ? 12.524 -5.913 -36.944 1.00 84.06 99 ILE A C 1
ATOM 800 O O . ILE A 1 99 ? 12.981 -6.833 -36.259 1.00 84.06 99 ILE A O 1
ATOM 804 N N . TYR A 1 100 ? 12.542 -4.644 -36.578 1.00 84.38 100 TYR A N 1
ATOM 805 C CA . TYR A 1 100 ? 13.052 -4.137 -35.326 1.00 84.38 100 TYR A CA 1
ATOM 806 C C . TYR A 1 100 ? 11.889 -3.575 -34.516 1.00 84.38 100 TYR A C 1
ATOM 808 O O . TYR A 1 100 ? 10.957 -2.986 -35.063 1.00 84.38 100 TYR A O 1
ATOM 816 N N . LYS A 1 101 ? 11.955 -3.751 -33.205 1.00 83.81 101 LYS A N 1
ATOM 817 C CA . LYS A 1 101 ? 11.024 -3.179 -32.236 1.00 83.81 101 LYS A CA 1
ATOM 818 C C . LYS A 1 101 ? 11.767 -2.226 -31.321 1.00 83.81 101 LYS A C 1
ATOM 820 O O . LYS A 1 101 ? 12.979 -2.358 -31.144 1.00 83.81 101 LYS A O 1
ATOM 825 N N . VAL A 1 102 ? 11.021 -1.317 -30.720 1.00 80.81 102 VAL A N 1
ATOM 826 C CA . VAL A 1 102 ? 11.517 -0.391 -29.705 1.00 80.81 102 VAL A CA 1
ATOM 827 C C . VAL A 1 102 ? 12.271 -1.113 -28.576 1.00 80.81 102 VAL A C 1
ATOM 829 O O . VAL A 1 102 ? 11.857 -2.171 -28.091 1.00 80.81 102 VAL A O 1
ATOM 832 N N . SER A 1 103 ? 13.383 -0.510 -28.154 1.00 76.56 103 SER A N 1
ATOM 833 C CA . SER A 1 103 ? 14.159 -0.856 -26.966 1.00 76.56 103 SER A CA 1
ATOM 834 C C . SER A 1 103 ? 14.326 0.383 -26.085 1.00 76.56 103 SER A C 1
ATOM 836 O O . SER A 1 103 ? 14.668 1.458 -26.575 1.00 76.56 103 SER A O 1
ATOM 838 N N . ASP A 1 104 ? 14.130 0.226 -24.779 1.00 65.38 104 ASP A N 1
ATOM 839 C CA . ASP A 1 104 ? 14.260 1.323 -23.819 1.00 65.38 104 ASP A CA 1
ATOM 840 C C . ASP A 1 104 ? 15.720 1.638 -23.481 1.00 65.38 104 ASP A C 1
ATOM 842 O O . ASP A 1 104 ? 16.532 0.735 -23.276 1.00 65.38 104 ASP A O 1
ATOM 846 N N . GLN A 1 105 ? 16.031 2.928 -23.315 1.00 66.50 105 GLN A N 1
ATOM 847 C CA . GLN A 1 105 ? 17.320 3.404 -22.809 1.00 66.50 105 GLN A CA 1
ATOM 848 C C . GLN A 1 105 ? 17.136 4.578 -21.835 1.00 66.50 105 GLN A C 1
ATOM 850 O O . GLN A 1 105 ? 16.284 5.433 -22.044 1.00 66.50 105 GLN A O 1
ATOM 855 N N . MET A 1 106 ? 17.936 4.616 -20.762 1.00 54.94 106 MET A N 1
ATOM 856 C CA . MET A 1 106 ? 17.824 5.611 -19.676 1.00 54.94 106 MET A CA 1
ATOM 857 C C . MET A 1 106 ? 18.737 6.837 -19.829 1.00 54.94 106 MET A C 1
ATOM 859 O O . MET A 1 106 ? 18.608 7.791 -19.075 1.00 54.94 106 MET A O 1
ATOM 863 N N . TYR A 1 107 ? 19.701 6.807 -20.750 1.00 67.12 107 TYR A N 1
ATOM 864 C CA . TYR A 1 107 ? 20.793 7.790 -20.748 1.00 67.12 107 TYR A CA 1
ATOM 865 C C . TYR A 1 107 ? 20.551 9.015 -21.637 1.00 67.12 107 TYR A C 1
ATOM 867 O O . TYR A 1 107 ? 21.160 10.052 -21.402 1.00 67.12 107 TYR A O 1
ATOM 875 N N . SER A 1 108 ? 19.702 8.910 -22.664 1.00 78.25 108 SER A N 1
ATOM 876 C CA . SER A 1 108 ? 19.336 10.049 -23.513 1.00 78.25 108 SER A CA 1
ATOM 877 C C . SER A 1 108 ? 17.966 9.822 -24.137 1.00 78.25 108 SER A C 1
ATOM 879 O O . SER A 1 108 ? 17.776 8.888 -24.914 1.00 78.25 108 SER A O 1
ATOM 881 N N . MET A 1 109 ? 17.018 10.685 -23.777 1.00 74.81 109 MET A N 1
ATOM 882 C CA . MET A 1 109 ? 15.610 10.578 -24.165 1.00 74.81 109 MET A CA 1
ATOM 883 C C . MET A 1 109 ? 15.370 11.012 -25.613 1.00 74.81 109 MET A C 1
ATOM 885 O O . MET A 1 109 ? 14.367 10.642 -26.218 1.00 74.81 109 MET A O 1
ATOM 889 N N . GLU A 1 110 ? 16.288 11.771 -26.199 1.00 83.62 110 GLU A N 1
ATOM 890 C CA . GLU A 1 110 ? 16.218 12.267 -27.572 1.00 83.62 110 GLU A CA 1
ATOM 891 C C . GLU A 1 110 ? 16.634 11.213 -28.608 1.00 83.62 110 GLU A C 1
ATOM 893 O O . GLU A 1 110 ? 16.315 11.350 -29.789 1.00 83.62 110 GLU A O 1
ATOM 898 N N . TRP A 1 111 ? 17.320 10.154 -28.172 1.00 87.88 111 TRP A N 1
ATOM 899 C CA . TRP A 1 111 ? 17.730 9.029 -29.009 1.00 87.88 111 TRP A CA 1
ATOM 900 C C . TRP A 1 111 ? 16.778 7.852 -28.838 1.00 87.88 111 TRP A C 1
ATOM 902 O O . TRP A 1 111 ? 16.458 7.472 -27.712 1.00 87.88 111 TRP A O 1
ATOM 912 N N . LYS A 1 112 ? 16.336 7.247 -29.947 1.00 87.69 112 LYS A N 1
ATOM 913 C CA . LYS A 1 112 ? 15.441 6.076 -29.910 1.00 87.69 112 LYS A CA 1
ATOM 914 C C . LYS A 1 112 ? 16.171 4.830 -30.375 1.00 87.69 112 LYS A C 1
ATOM 916 O O . LYS A 1 112 ? 16.819 4.863 -31.415 1.00 87.69 112 LYS A O 1
ATOM 921 N N . TYR A 1 113 ? 16.053 3.754 -29.610 1.00 86.44 113 TYR A N 1
ATOM 922 C CA . TYR A 1 113 ? 16.773 2.507 -29.835 1.00 86.44 113 TYR A CA 1
ATOM 923 C C . TYR A 1 113 ? 15.802 1.435 -30.306 1.00 86.44 113 TYR A C 1
ATOM 925 O O . TYR A 1 113 ? 14.666 1.354 -29.839 1.00 86.44 113 TYR A O 1
ATOM 933 N N . TYR A 1 114 ? 16.265 0.604 -31.228 1.00 86.19 114 TYR A N 1
ATOM 934 C CA . TYR A 1 114 ? 15.501 -0.484 -31.804 1.00 86.19 114 TYR A CA 1
ATOM 935 C C . TYR A 1 114 ? 16.367 -1.734 -31.889 1.00 86.19 114 TYR A C 1
ATOM 937 O O . TYR A 1 114 ? 17.525 -1.682 -32.305 1.00 86.19 114 TYR A O 1
ATOM 945 N N . ALA A 1 115 ? 15.776 -2.872 -31.541 1.00 82.81 115 ALA A N 1
ATOM 946 C CA . ALA A 1 115 ? 16.418 -4.176 -31.586 1.00 82.81 115 ALA A CA 1
ATOM 947 C C . ALA A 1 115 ? 15.598 -5.152 -32.447 1.00 82.81 115 ALA A C 1
ATOM 949 O O . ALA A 1 115 ? 14.367 -5.052 -32.479 1.00 82.81 115 ALA A O 1
ATOM 950 N N . PRO A 1 116 ? 16.233 -6.118 -33.133 1.00 80.50 116 PRO A N 1
ATOM 951 C CA . PRO A 1 116 ? 15.533 -7.137 -33.906 1.00 80.50 116 PRO A CA 1
ATOM 952 C C . PRO A 1 116 ? 14.496 -7.873 -33.056 1.00 80.50 116 PRO A C 1
ATOM 954 O O . PRO A 1 116 ? 14.793 -8.298 -31.939 1.00 80.50 116 PRO A O 1
ATOM 957 N N . VAL A 1 117 ? 13.290 -8.088 -33.588 1.00 75.25 117 VAL A N 1
ATOM 958 C CA . VAL A 1 117 ? 12.203 -8.765 -32.849 1.00 75.25 117 VAL A CA 1
ATOM 959 C C . VAL A 1 117 ? 12.591 -10.190 -32.434 1.00 75.25 117 VAL A C 1
ATOM 961 O O . VAL A 1 117 ? 12.228 -10.644 -31.348 1.00 75.25 117 VAL A O 1
ATOM 964 N N . GLU A 1 118 ? 13.395 -10.864 -33.261 1.00 68.44 118 GLU A N 1
ATOM 965 C CA . GLU A 1 118 ? 13.964 -12.194 -33.001 1.00 68.44 118 GLU A CA 1
ATOM 966 C C . GLU A 1 118 ? 14.883 -12.218 -31.768 1.00 68.44 118 GLU A C 1
ATOM 968 O O . GLU A 1 118 ? 15.032 -13.251 -31.098 1.00 68.44 118 GLU A O 1
ATOM 973 N N . ASN A 1 119 ? 15.493 -11.075 -31.439 1.00 66.19 119 ASN A N 1
ATOM 974 C CA . ASN A 1 119 ? 16.372 -10.946 -30.296 1.00 66.19 119 ASN A CA 1
ATOM 975 C C . ASN A 1 119 ? 15.549 -10.828 -29.006 1.00 66.19 119 ASN A C 1
ATOM 977 O O . ASN A 1 119 ? 15.202 -9.749 -28.531 1.00 66.19 119 ASN A O 1
ATOM 981 N N . ARG A 1 120 ? 15.262 -11.988 -28.406 1.00 56.25 120 ARG A N 1
ATOM 982 C CA . ARG A 1 120 ? 14.527 -12.114 -27.135 1.00 56.25 120 ARG A CA 1
ATOM 983 C C . ARG A 1 120 ? 15.240 -11.464 -25.931 1.00 56.25 120 ARG A C 1
ATOM 985 O O . ARG A 1 120 ? 14.628 -11.393 -24.876 1.00 56.25 120 ARG A O 1
ATOM 992 N N . LYS A 1 121 ? 16.490 -11.005 -26.076 1.00 52.31 121 LYS A N 1
ATOM 993 C CA . LYS A 1 121 ? 17.242 -10.299 -25.024 1.00 52.31 121 LYS A CA 1
ATOM 994 C C . LYS A 1 121 ? 16.799 -8.841 -24.855 1.00 52.31 121 LYS A C 1
ATOM 996 O O . LYS A 1 121 ? 16.890 -8.288 -23.771 1.00 52.31 121 LYS A O 1
ATOM 1001 N N . TYR A 1 122 ? 16.290 -8.241 -25.927 1.00 53.03 122 TYR A N 1
ATOM 1002 C CA . TYR A 1 122 ? 15.772 -6.879 -25.941 1.00 53.03 122 TYR A CA 1
ATOM 1003 C C . TYR A 1 122 ? 14.266 -6.992 -26.121 1.00 53.03 122 TYR A C 1
ATOM 1005 O O . TYR A 1 122 ? 13.782 -7.237 -27.223 1.00 53.03 122 TYR A O 1
ATOM 1013 N N . ARG A 1 123 ? 13.501 -6.949 -25.035 1.00 56.03 123 ARG A N 1
ATOM 1014 C CA . ARG A 1 123 ? 12.042 -7.116 -25.059 1.00 56.03 123 ARG A CA 1
ATOM 1015 C C . ARG A 1 123 ? 11.377 -5.948 -24.332 1.00 56.03 123 ARG A C 1
ATOM 1017 O O . ARG A 1 123 ? 10.866 -6.146 -23.248 1.00 56.03 123 ARG A O 1
ATOM 1024 N N . GLY A 1 124 ? 11.378 -4.762 -24.942 1.00 54.78 124 GLY A N 1
ATOM 1025 C CA . GLY A 1 124 ? 10.572 -3.620 -24.487 1.00 54.78 124 GLY A CA 1
ATOM 1026 C C . GLY A 1 124 ? 10.882 -3.108 -23.072 1.00 54.78 124 GLY A C 1
ATOM 1027 O O . GLY A 1 124 ? 11.935 -3.403 -22.500 1.00 54.78 124 GLY A O 1
ATOM 1028 N N . SER A 1 125 ? 9.958 -2.313 -22.523 1.00 55.09 125 SER A N 1
ATOM 1029 C CA . SER A 1 125 ? 10.061 -1.713 -21.189 1.00 55.09 125 SER A CA 1
ATOM 1030 C C . SER A 1 125 ? 9.780 -2.729 -20.082 1.00 55.09 125 SER A C 1
ATOM 1032 O O . SER A 1 125 ? 8.657 -2.877 -19.616 1.00 55.09 125 SER A O 1
ATOM 1034 N N . ARG A 1 126 ? 10.810 -3.450 -19.629 1.00 65.25 126 ARG A N 1
ATOM 1035 C CA . ARG A 1 126 ? 10.686 -4.439 -18.536 1.00 65.25 126 ARG A CA 1
ATOM 1036 C C . ARG A 1 126 ? 11.056 -3.920 -17.160 1.00 65.25 126 ARG A C 1
ATOM 1038 O O . ARG A 1 126 ? 11.255 -4.703 -16.236 1.00 65.25 126 ARG A O 1
ATOM 1045 N N . ARG A 1 127 ? 11.162 -2.599 -16.997 1.00 68.81 127 ARG A N 1
ATOM 1046 C CA . ARG A 1 127 ? 11.616 -1.986 -15.736 1.00 68.81 127 ARG A CA 1
ATOM 1047 C C . ARG A 1 127 ? 10.764 -2.419 -14.541 1.00 68.81 127 ARG A C 1
ATOM 1049 O O . ARG A 1 127 ? 11.282 -2.523 -13.435 1.00 68.81 127 ARG A O 1
ATOM 1056 N N . TYR A 1 128 ? 9.483 -2.690 -14.779 1.00 76.88 128 TYR A N 1
ATOM 1057 C CA . TYR A 1 128 ? 8.530 -3.091 -13.752 1.00 76.88 128 TYR A CA 1
ATOM 1058 C C . TYR A 1 128 ? 8.525 -4.591 -13.446 1.00 76.88 128 TYR A C 1
ATOM 1060 O O . TYR A 1 128 ? 8.120 -4.980 -12.354 1.00 76.88 128 TYR A O 1
ATOM 1068 N N . VAL A 1 129 ? 8.999 -5.434 -14.371 1.00 84.25 129 VAL A N 1
ATOM 1069 C CA . VAL A 1 129 ? 8.888 -6.896 -14.261 1.00 84.25 129 VAL A CA 1
ATOM 1070 C C . VAL A 1 129 ? 9.538 -7.432 -12.978 1.00 84.25 129 VAL A C 1
ATOM 1072 O O . VAL A 1 129 ? 8.874 -8.205 -12.296 1.00 84.25 129 VAL A O 1
ATOM 1075 N N . PRO A 1 130 ? 10.756 -7.023 -12.558 1.00 87.31 130 PRO A N 1
ATOM 1076 C CA . PRO A 1 130 ? 11.331 -7.492 -11.290 1.00 87.31 130 PRO A CA 1
ATOM 1077 C C . PRO A 1 130 ? 10.429 -7.227 -10.076 1.00 87.31 130 PRO A C 1
ATOM 1079 O O . PRO A 1 130 ? 10.255 -8.105 -9.232 1.00 87.31 130 PRO A O 1
ATOM 1082 N N . LYS A 1 131 ? 9.808 -6.042 -10.040 1.00 83.88 131 LYS A N 1
ATOM 1083 C CA . LYS A 1 131 ? 8.919 -5.601 -8.962 1.00 83.88 131 LYS A CA 1
ATOM 1084 C C . LYS A 1 131 ? 7.627 -6.417 -8.946 1.00 83.88 131 LYS A C 1
ATOM 1086 O O . LYS A 1 131 ? 7.266 -6.969 -7.915 1.00 83.88 131 LYS A O 1
ATOM 1091 N N . LEU A 1 132 ? 7.021 -6.602 -10.120 1.00 85.62 132 LEU A N 1
ATOM 1092 C CA . LEU A 1 132 ? 5.862 -7.473 -10.315 1.00 85.62 132 LEU A CA 1
ATOM 1093 C C . LEU A 1 132 ? 6.142 -8.908 -9.835 1.00 85.62 132 LEU A C 1
ATOM 1095 O O . LEU A 1 132 ? 5.315 -9.501 -9.147 1.00 85.62 132 LEU A O 1
ATOM 1099 N N . ILE A 1 133 ? 7.301 -9.479 -10.187 1.00 90.38 133 ILE A N 1
ATOM 1100 C CA . ILE A 1 133 ? 7.690 -10.833 -9.762 1.00 90.38 133 ILE A CA 1
ATOM 1101 C C . ILE A 1 133 ? 7.749 -10.918 -8.231 1.00 90.38 133 ILE A C 1
ATOM 1103 O O . ILE A 1 133 ? 7.156 -11.828 -7.648 1.00 90.38 133 ILE A O 1
ATOM 1107 N N . GLU A 1 134 ? 8.441 -9.978 -7.580 1.00 89.44 134 GLU A N 1
ATOM 1108 C CA . GLU A 1 134 ? 8.537 -9.920 -6.119 1.00 89.44 134 GLU A CA 1
ATOM 1109 C C . GLU A 1 134 ? 7.156 -9.797 -5.454 1.00 89.44 134 GLU A C 1
ATOM 1111 O O . GLU A 1 134 ? 6.852 -10.538 -4.510 1.00 89.44 134 GLU A O 1
ATOM 1116 N N . GLU A 1 135 ? 6.318 -8.887 -5.954 1.00 84.62 135 GLU A N 1
ATOM 1117 C CA . GLU A 1 135 ? 4.976 -8.632 -5.434 1.00 84.62 135 GLU A CA 1
ATOM 1118 C C . GLU A 1 135 ? 4.095 -9.879 -5.551 1.00 84.62 135 GLU A C 1
ATOM 1120 O O . GLU A 1 135 ? 3.585 -10.353 -4.536 1.00 84.62 135 GLU A O 1
ATOM 1125 N N . LYS A 1 136 ? 4.005 -10.506 -6.734 1.00 88.00 136 LYS A N 1
ATOM 1126 C CA . LYS A 1 136 ? 3.160 -11.699 -6.942 1.00 88.00 136 LYS A CA 1
ATOM 1127 C C . LYS A 1 136 ? 3.606 -12.910 -6.135 1.00 88.00 136 LYS A C 1
ATOM 1129 O O . LYS A 1 136 ? 2.764 -13.660 -5.638 1.00 88.00 136 LYS A O 1
ATOM 1134 N N . ILE A 1 137 ? 4.911 -13.096 -5.945 1.00 91.12 137 ILE A N 1
ATOM 1135 C CA . ILE A 1 137 ? 5.436 -14.139 -5.053 1.00 91.12 137 ILE A CA 1
ATOM 1136 C C . ILE A 1 137 ? 5.025 -13.858 -3.601 1.00 91.12 137 ILE A C 1
ATOM 1138 O O . ILE A 1 137 ? 4.575 -14.764 -2.895 1.00 91.12 137 ILE A O 1
ATOM 1142 N N . THR A 1 138 ? 5.163 -12.610 -3.155 1.00 87.94 138 THR A N 1
ATOM 1143 C CA . THR A 1 138 ? 4.844 -12.202 -1.782 1.00 87.94 138 THR A CA 1
ATOM 1144 C C . THR A 1 138 ? 3.345 -12.302 -1.497 1.00 87.94 138 THR A C 1
ATOM 1146 O O . THR A 1 138 ? 2.965 -12.888 -0.480 1.00 87.94 138 THR A O 1
ATOM 1149 N N . GLU A 1 139 ? 2.501 -11.807 -2.407 1.00 83.38 139 GLU A N 1
ATOM 1150 C CA . GLU A 1 139 ? 1.041 -11.936 -2.370 1.00 83.38 139 GLU A CA 1
ATOM 1151 C C . GLU A 1 139 ? 0.650 -13.407 -2.224 1.00 83.38 139 GLU A C 1
ATOM 1153 O O . GLU A 1 139 ? 0.001 -13.775 -1.243 1.00 83.38 139 GLU A O 1
ATOM 1158 N N . PHE A 1 140 ? 1.126 -14.276 -3.122 1.00 87.62 140 PHE A N 1
ATOM 1159 C CA . PHE A 1 140 ? 0.790 -15.698 -3.088 1.00 87.62 140 PHE A CA 1
ATOM 1160 C C . PHE A 1 140 ? 1.169 -16.348 -1.752 1.00 87.62 140 PHE A C 1
ATOM 1162 O O . PHE A 1 140 ? 0.340 -17.003 -1.120 1.00 87.62 140 PHE A O 1
ATOM 1169 N N . ILE A 1 141 ? 2.405 -16.155 -1.276 1.00 86.94 141 ILE A N 1
ATOM 1170 C CA . ILE A 1 141 ? 2.856 -16.738 -0.001 1.00 86.94 141 ILE A CA 1
ATOM 1171 C C . ILE A 1 141 ? 2.004 -16.220 1.166 1.00 86.94 141 ILE A C 1
ATOM 1173 O O . ILE A 1 141 ? 1.663 -16.983 2.072 1.00 86.94 141 ILE A O 1
ATOM 1177 N N . SER A 1 142 ? 1.634 -14.937 1.143 1.00 81.75 142 SER A N 1
ATOM 1178 C CA . SER A 1 142 ? 0.836 -14.312 2.199 1.00 81.75 142 SER A CA 1
ATOM 1179 C C . SER A 1 142 ? -0.623 -14.784 2.224 1.00 81.75 142 SER A C 1
ATOM 1181 O O . SER A 1 142 ? -1.181 -14.949 3.312 1.00 81.75 142 SER A O 1
ATOM 1183 N N . HIS A 1 143 ? -1.221 -15.048 1.058 1.00 77.19 143 HIS A N 1
ATOM 1184 C CA . HIS A 1 143 ? -2.604 -15.510 0.933 1.00 77.19 143 HIS A CA 1
ATOM 1185 C C . HIS A 1 143 ? -2.742 -17.013 1.174 1.00 77.19 143 HIS A C 1
ATOM 1187 O O . HIS A 1 143 ? -3.729 -17.462 1.755 1.00 77.19 143 HIS A O 1
ATOM 1193 N N . PHE A 1 144 ? -1.730 -17.793 0.793 1.00 80.12 144 PHE A N 1
ATOM 1194 C CA . PHE A 1 144 ? -1.721 -19.250 0.909 1.00 80.12 144 PHE A CA 1
ATOM 1195 C C . PHE A 1 144 ? -0.851 -19.752 2.065 1.00 80.12 144 PHE A C 1
ATOM 1197 O O . PHE A 1 144 ? -0.148 -20.755 1.939 1.00 80.12 144 PHE A O 1
ATOM 1204 N N . LYS A 1 145 ? -0.933 -19.092 3.227 1.00 79.00 145 LYS A N 1
ATOM 1205 C CA . LYS A 1 145 ? -0.227 -19.490 4.462 1.00 79.00 145 LYS A CA 1
ATOM 1206 C C . LYS A 1 145 ? -0.410 -20.970 4.812 1.00 79.00 145 LYS A C 1
ATOM 1208 O O . LYS A 1 145 ? 0.547 -21.633 5.201 1.00 79.00 145 LYS A O 1
ATOM 1213 N N . TYR A 1 146 ? -1.586 -21.528 4.539 1.00 78.00 146 TYR A N 1
ATOM 1214 C CA . TYR A 1 146 ? -1.875 -22.943 4.772 1.00 78.00 146 TYR A CA 1
ATOM 1215 C C . TYR A 1 146 ? -1.062 -23.925 3.913 1.00 78.00 146 TYR A C 1
ATOM 1217 O O . TYR A 1 146 ? -0.904 -25.082 4.296 1.00 78.00 146 TYR A O 1
ATOM 1225 N N . ILE A 1 147 ? -0.530 -23.485 2.766 1.00 82.31 147 ILE A N 1
ATOM 1226 C CA . ILE A 1 147 ? 0.372 -24.277 1.912 1.00 82.31 147 ILE A CA 1
ATOM 1227 C C . ILE A 1 147 ? 1.818 -24.187 2.415 1.00 82.31 147 ILE A C 1
ATOM 1229 O O . ILE A 1 147 ? 2.615 -25.077 2.122 1.00 82.31 147 ILE A O 1
ATOM 1233 N N . PHE A 1 148 ? 2.153 -23.141 3.179 1.00 85.06 148 PHE A N 1
ATOM 1234 C CA . PHE A 1 148 ? 3.513 -22.840 3.620 1.00 85.06 148 PHE A CA 1
ATOM 1235 C C . PHE A 1 148 ? 3.659 -22.875 5.146 1.00 85.06 148 PHE A C 1
ATOM 1237 O O . PHE A 1 148 ? 4.105 -23.884 5.693 1.00 85.06 148 PHE A O 1
ATOM 1244 N N . SER A 1 149 ? 3.272 -21.807 5.852 1.00 73.69 149 SER A N 1
ATOM 1245 C CA . SER A 1 149 ? 3.481 -21.652 7.297 1.00 73.69 149 SER A CA 1
ATOM 1246 C C . SER A 1 149 ? 2.781 -22.717 8.133 1.00 73.69 149 SER A C 1
ATOM 1248 O O . SER A 1 149 ? 3.386 -23.228 9.073 1.00 73.69 149 SER A O 1
ATOM 1250 N N . ASP A 1 150 ? 1.548 -23.092 7.786 1.00 73.44 150 ASP A N 1
ATOM 1251 C CA . ASP A 1 150 ? 0.723 -23.932 8.670 1.00 73.44 150 ASP A CA 1
ATOM 1252 C C . ASP A 1 150 ? 1.186 -25.397 8.671 1.00 73.44 150 ASP A C 1
ATOM 1254 O O . ASP A 1 150 ? 0.973 -26.124 9.639 1.00 73.44 150 ASP A O 1
ATOM 1258 N N . ILE A 1 151 ? 1.870 -25.818 7.603 1.00 78.19 151 ILE A N 1
ATOM 1259 C CA . ILE A 1 151 ? 2.470 -27.153 7.456 1.00 78.19 151 ILE A CA 1
ATOM 1260 C C . ILE A 1 151 ? 4.008 -27.117 7.439 1.00 78.19 151 ILE A C 1
ATOM 1262 O O . ILE A 1 151 ? 4.647 -28.130 7.156 1.00 78.19 151 ILE A O 1
ATOM 1266 N N . ASN A 1 152 ? 4.611 -25.958 7.740 1.00 79.12 152 ASN A N 1
ATOM 1267 C CA . ASN A 1 152 ? 6.057 -25.701 7.701 1.00 79.12 152 ASN A CA 1
ATOM 1268 C C . ASN A 1 152 ? 6.733 -26.103 6.369 1.00 79.12 152 ASN A C 1
ATOM 1270 O O . ASN A 1 152 ? 7.888 -26.538 6.335 1.00 79.12 152 ASN A O 1
ATOM 1274 N N . ASN A 1 153 ? 6.013 -25.959 5.258 1.00 83.62 153 ASN A N 1
ATOM 1275 C CA . ASN A 1 153 ? 6.560 -26.123 3.921 1.00 83.62 153 ASN A CA 1
ATOM 1276 C C . ASN A 1 153 ? 7.214 -24.808 3.480 1.00 83.62 153 ASN A C 1
ATOM 1278 O O . ASN A 1 153 ? 6.562 -23.772 3.383 1.00 83.62 153 ASN A O 1
ATOM 1282 N N . LYS A 1 154 ? 8.516 -24.854 3.202 1.00 86.38 154 LYS A N 1
ATOM 1283 C CA . LYS A 1 154 ? 9.306 -23.679 2.809 1.00 86.38 154 LYS A CA 1
ATOM 1284 C C . LYS A 1 154 ? 9.580 -23.619 1.312 1.00 86.38 154 LYS A C 1
ATOM 1286 O O . LYS A 1 154 ? 10.314 -22.740 0.882 1.00 86.38 154 LYS A O 1
ATOM 1291 N N . THR A 1 155 ? 9.046 -24.547 0.523 1.00 91.69 155 THR A N 1
ATOM 1292 C CA . THR A 1 155 ? 9.377 -24.661 -0.900 1.00 91.69 155 THR A CA 1
ATOM 1293 C C . THR A 1 155 ? 8.270 -24.068 -1.753 1.00 91.69 155 THR A C 1
ATOM 1295 O O . THR A 1 155 ? 7.135 -24.548 -1.728 1.00 91.69 155 THR A O 1
ATOM 1298 N N . ILE A 1 156 ? 8.602 -23.052 -2.548 1.00 94.44 156 ILE A N 1
ATOM 1299 C CA . ILE A 1 156 ? 7.723 -22.498 -3.573 1.00 94.44 156 ILE A CA 1
ATOM 1300 C C . ILE A 1 156 ? 8.170 -22.967 -4.963 1.00 94.44 156 ILE A C 1
ATOM 1302 O O . ILE A 1 156 ? 9.311 -22.755 -5.363 1.00 94.44 156 ILE A O 1
ATOM 1306 N N . ARG A 1 157 ? 7.256 -23.610 -5.698 1.00 95.94 157 ARG A N 1
ATOM 1307 C CA . ARG A 1 157 ? 7.446 -24.034 -7.087 1.00 95.94 157 ARG A CA 1
ATOM 1308 C C . ARG A 1 157 ? 6.976 -22.960 -8.046 1.00 95.94 157 ARG A C 1
ATOM 1310 O O . ARG A 1 157 ? 5.819 -22.540 -7.955 1.00 95.94 157 ARG A O 1
ATOM 1317 N N . VAL A 1 158 ? 7.850 -22.553 -8.958 1.00 97.00 158 VAL A N 1
ATOM 1318 C CA . VAL A 1 158 ? 7.571 -21.502 -9.938 1.00 97.00 158 VAL A CA 1
ATOM 1319 C C . VAL A 1 158 ? 7.920 -21.988 -11.341 1.00 97.00 158 VAL A C 1
ATOM 1321 O O . VAL A 1 158 ? 9.060 -22.386 -11.583 1.00 97.00 158 VAL A O 1
ATOM 1324 N N . ASN A 1 159 ? 6.974 -21.915 -12.279 1.00 95.94 159 ASN A N 1
ATOM 1325 C CA . ASN A 1 159 ? 7.281 -22.120 -13.697 1.00 95.94 159 ASN A CA 1
ATOM 1326 C C . ASN A 1 159 ? 7.591 -20.775 -14.362 1.00 95.94 159 ASN A C 1
ATOM 1328 O O . ASN A 1 159 ? 6.856 -19.803 -14.190 1.00 95.94 159 ASN A O 1
ATOM 1332 N N . LEU A 1 160 ? 8.654 -20.736 -15.163 1.00 93.12 160 LEU A N 1
ATOM 1333 C CA . LEU A 1 160 ? 9.007 -19.612 -16.027 1.00 93.12 160 LEU A CA 1
ATOM 1334 C C . LEU A 1 160 ? 8.859 -20.062 -17.478 1.00 93.12 160 LEU A C 1
ATOM 1336 O O . LEU A 1 160 ? 9.646 -20.882 -17.958 1.00 93.12 160 LEU A O 1
ATOM 1340 N N . ILE A 1 161 ? 7.848 -19.544 -18.169 1.00 90.38 161 ILE A N 1
ATOM 1341 C CA . ILE A 1 161 ? 7.485 -19.974 -19.521 1.00 90.38 161 ILE A CA 1
ATOM 1342 C C . ILE A 1 161 ? 7.709 -18.806 -20.477 1.00 90.38 161 ILE A C 1
ATOM 1344 O O . ILE A 1 161 ? 7.123 -17.738 -20.327 1.00 90.38 161 ILE A O 1
ATOM 1348 N N . ASN A 1 162 ? 8.608 -19.001 -21.445 1.00 84.94 162 ASN A N 1
ATOM 1349 C CA . ASN A 1 162 ? 8.981 -17.993 -22.442 1.00 84.94 162 ASN A CA 1
ATOM 1350 C C . ASN A 1 162 ? 9.471 -16.639 -21.861 1.00 84.94 162 ASN A C 1
ATOM 1352 O O . ASN A 1 162 ? 9.455 -15.639 -22.565 1.00 84.94 162 ASN A O 1
ATOM 1356 N N . MET A 1 163 ? 10.031 -16.593 -20.647 1.00 84.50 163 MET A N 1
ATOM 1357 C CA . MET A 1 163 ? 10.492 -15.358 -19.966 1.00 84.50 163 MET A CA 1
ATOM 1358 C C . MET A 1 163 ? 11.861 -14.797 -20.437 1.00 84.50 163 MET A C 1
ATOM 1360 O O . MET A 1 163 ? 12.544 -14.077 -19.706 1.00 84.50 163 MET A O 1
ATOM 1364 N N . GLY A 1 164 ? 12.306 -15.111 -21.658 1.00 80.62 164 GLY A N 1
ATOM 1365 C CA . GLY A 1 164 ? 13.581 -14.616 -22.204 1.00 80.62 164 GLY A CA 1
ATOM 1366 C C . GLY A 1 164 ? 14.815 -15.260 -21.550 1.00 80.62 164 GLY A C 1
ATOM 1367 O O . GLY A 1 164 ? 14.863 -16.478 -21.389 1.00 80.62 164 GLY A O 1
ATOM 1368 N N . ASP A 1 165 ? 15.832 -14.462 -21.203 1.00 78.88 165 ASP A N 1
ATOM 1369 C CA . ASP A 1 165 ? 17.030 -14.915 -20.462 1.00 78.88 165 ASP A CA 1
ATOM 1370 C C . ASP A 1 165 ? 16.825 -14.954 -18.934 1.00 78.88 165 ASP A C 1
ATOM 1372 O O . ASP A 1 165 ? 17.726 -15.363 -18.195 1.00 78.88 165 ASP A O 1
ATOM 1376 N N . CYS A 1 166 ? 15.620 -14.586 -18.483 1.00 85.88 166 CYS A N 1
ATOM 1377 C CA . CYS A 1 166 ? 15.190 -14.517 -17.092 1.00 85.88 166 CYS A CA 1
ATOM 1378 C C . CYS A 1 166 ? 15.982 -13.523 -16.220 1.00 85.88 166 CYS A C 1
ATOM 1380 O O . CYS A 1 166 ? 15.959 -13.661 -14.996 1.00 85.88 166 CYS A O 1
ATOM 1382 N N . SER A 1 167 ? 16.644 -12.513 -16.806 1.00 85.38 167 SER A N 1
ATOM 1383 C CA . SER A 1 167 ? 17.330 -11.457 -16.042 1.00 85.38 167 SER A CA 1
ATOM 1384 C C . SER A 1 167 ? 16.391 -10.732 -15.078 1.00 85.38 167 SER A C 1
ATOM 1386 O O . SER A 1 167 ? 16.733 -10.515 -13.916 1.00 85.38 167 SER A O 1
ATOM 1388 N N . ASP A 1 168 ? 15.188 -10.406 -15.549 1.00 85.25 168 ASP A N 1
ATOM 1389 C CA . ASP A 1 168 ? 14.203 -9.632 -14.791 1.00 85.25 168 ASP A CA 1
ATOM 1390 C C . ASP A 1 168 ? 13.640 -10.446 -13.623 1.00 85.25 168 ASP A C 1
ATOM 1392 O O . ASP A 1 168 ? 13.545 -9.959 -12.497 1.00 85.25 168 ASP A O 1
ATOM 1396 N N . VAL A 1 169 ? 13.358 -11.728 -13.874 1.00 89.19 169 VAL A N 1
ATOM 1397 C CA . VAL A 1 169 ? 12.897 -12.675 -12.852 1.00 89.19 169 VAL A CA 1
ATOM 1398 C C . VAL A 1 169 ? 13.972 -12.898 -11.794 1.00 89.19 169 VAL A C 1
ATOM 1400 O O . VAL A 1 169 ? 13.677 -12.892 -10.602 1.00 89.19 169 VAL A O 1
ATOM 1403 N N . PHE A 1 170 ? 15.230 -13.060 -12.214 1.00 90.94 170 PHE A N 1
ATOM 1404 C CA . PHE A 1 170 ? 16.354 -13.201 -11.295 1.00 90.94 170 PHE A CA 1
ATOM 1405 C C . PHE A 1 170 ? 16.471 -11.979 -10.373 1.00 90.94 170 PHE A C 1
ATOM 1407 O O . PHE A 1 170 ? 16.618 -12.137 -9.161 1.00 90.94 170 PHE A O 1
ATOM 1414 N N . ASN A 1 171 ? 16.363 -10.769 -10.930 1.00 89.25 171 ASN A N 1
ATOM 1415 C CA . ASN A 1 171 ? 16.417 -9.533 -10.153 1.00 89.25 171 ASN A CA 1
ATOM 1416 C C . ASN A 1 171 ? 15.246 -9.428 -9.160 1.00 89.25 171 ASN A C 1
ATOM 1418 O O . ASN A 1 171 ? 15.483 -9.067 -8.011 1.00 89.25 171 ASN A O 1
ATOM 1422 N N . GLY A 1 172 ? 14.026 -9.806 -9.559 1.00 88.94 172 GLY A N 1
ATOM 1423 C CA . GLY A 1 172 ? 12.858 -9.815 -8.668 1.00 88.94 172 GLY A CA 1
ATOM 1424 C C . GLY A 1 172 ? 12.990 -10.806 -7.507 1.00 88.94 172 GLY A C 1
ATOM 1425 O O . GLY A 1 172 ? 12.745 -10.464 -6.353 1.00 88.94 172 GLY A O 1
ATOM 1426 N N . ILE A 1 173 ? 13.483 -12.023 -7.769 1.00 92.31 173 ILE A N 1
ATOM 1427 C CA . ILE A 1 173 ? 13.760 -13.009 -6.707 1.00 92.31 173 ILE A CA 1
ATOM 1428 C C . ILE A 1 173 ? 14.888 -12.521 -5.782 1.00 92.31 173 ILE A C 1
ATOM 1430 O O . ILE A 1 173 ? 14.824 -12.708 -4.566 1.00 92.31 173 ILE A O 1
ATOM 1434 N N . ALA A 1 174 ? 15.921 -11.869 -6.321 1.00 90.44 174 ALA A N 1
ATOM 1435 C CA . ALA A 1 174 ? 16.981 -11.288 -5.504 1.00 90.44 174 ALA A CA 1
ATOM 1436 C C . ALA A 1 174 ? 16.462 -10.155 -4.598 1.00 90.44 174 ALA A C 1
ATOM 1438 O O . ALA A 1 174 ? 16.827 -10.118 -3.422 1.00 90.44 174 ALA A O 1
ATOM 1439 N N . GLN A 1 175 ? 15.587 -9.280 -5.108 1.00 89.31 175 GLN A N 1
ATOM 1440 C CA . GLN A 1 175 ? 14.916 -8.236 -4.320 1.00 89.31 175 GLN A CA 1
ATOM 1441 C C . GLN A 1 175 ? 14.066 -8.836 -3.195 1.00 89.31 175 GLN A C 1
ATOM 1443 O O . GLN A 1 175 ? 14.235 -8.437 -2.041 1.00 89.31 175 GLN A O 1
ATOM 1448 N N . TYR A 1 176 ? 13.288 -9.884 -3.494 1.00 91.00 176 TYR A N 1
ATOM 1449 C CA . TYR A 1 176 ? 12.535 -10.637 -2.489 1.00 91.00 176 TYR A CA 1
ATOM 1450 C C . TYR A 1 176 ? 13.429 -11.103 -1.329 1.00 91.00 176 TYR A C 1
ATOM 1452 O O . TYR A 1 176 ? 13.102 -10.883 -0.163 1.00 91.00 176 TYR A O 1
ATOM 1460 N N . PHE A 1 177 ? 14.594 -11.699 -1.614 1.00 88.81 177 PHE A N 1
ATOM 1461 C CA . PHE A 1 177 ? 15.519 -12.130 -0.559 1.00 88.81 177 PHE A CA 1
ATOM 1462 C C . PHE A 1 177 ? 16.134 -10.961 0.221 1.00 88.81 177 PHE A C 1
ATOM 1464 O O . PHE A 1 177 ? 16.301 -11.074 1.437 1.00 88.81 177 PHE A O 1
ATOM 1471 N N . ILE A 1 178 ? 16.454 -9.843 -0.441 1.00 86.19 178 ILE A N 1
ATOM 1472 C CA . ILE A 1 178 ? 16.956 -8.627 0.219 1.00 86.19 178 ILE A CA 1
ATOM 1473 C C . ILE A 1 178 ? 15.925 -8.102 1.224 1.00 86.19 178 ILE A C 1
ATOM 1475 O O . ILE A 1 178 ? 16.266 -7.871 2.387 1.00 86.19 178 ILE A O 1
ATOM 1479 N N . HIS A 1 179 ? 14.664 -7.968 0.814 1.00 86.19 179 HIS A N 1
ATOM 1480 C CA . HIS A 1 179 ? 13.598 -7.482 1.687 1.00 86.19 179 HIS A CA 1
ATOM 1481 C C . HIS A 1 179 ? 13.199 -8.501 2.764 1.00 86.19 179 HIS A C 1
ATOM 1483 O O . HIS A 1 179 ? 12.948 -8.111 3.908 1.00 86.19 179 HIS A O 1
ATOM 1489 N N . ALA A 1 180 ? 13.193 -9.801 2.451 1.00 82.69 180 ALA A N 1
ATOM 1490 C CA . ALA A 1 180 ? 12.919 -10.860 3.423 1.00 82.69 180 ALA A CA 1
ATOM 1491 C C . ALA A 1 180 ? 13.973 -10.902 4.541 1.00 82.69 180 ALA A C 1
ATOM 1493 O O . ALA A 1 180 ? 13.615 -11.005 5.714 1.00 82.69 180 ALA A O 1
ATOM 1494 N N . ILE A 1 181 ? 15.260 -10.751 4.207 1.00 80.75 181 ILE A N 1
ATOM 1495 C CA . ILE A 1 181 ? 16.350 -10.701 5.195 1.00 80.75 181 ILE A CA 1
ATOM 1496 C C . ILE A 1 181 ? 16.311 -9.404 6.006 1.00 80.75 181 ILE A C 1
ATOM 1498 O O . ILE A 1 181 ? 16.521 -9.436 7.217 1.00 80.75 181 ILE A O 1
ATOM 1502 N N . GLY A 1 182 ? 15.992 -8.274 5.366 1.00 73.19 182 GLY A N 1
ATOM 1503 C CA . GLY A 1 182 ? 15.811 -7.000 6.064 1.00 73.19 182 GLY A CA 1
ATOM 1504 C C . GLY A 1 182 ? 14.703 -7.041 7.125 1.00 73.19 182 GLY A C 1
ATOM 1505 O O . GLY A 1 182 ? 14.825 -6.379 8.152 1.00 73.19 182 GLY A O 1
ATOM 1506 N N . LYS A 1 183 ? 13.644 -7.836 6.906 1.00 72.88 183 LYS A N 1
ATOM 1507 C CA . LYS A 1 183 ? 12.552 -8.050 7.875 1.00 72.88 183 LYS A CA 1
ATOM 1508 C C . LYS A 1 183 ? 12.877 -9.127 8.916 1.00 72.88 183 LYS A C 1
ATOM 1510 O O . LYS A 1 183 ? 12.536 -8.973 10.084 1.00 72.88 183 LYS A O 1
ATOM 1515 N N . THR A 1 184 ? 13.513 -10.221 8.500 1.00 66.06 184 THR A N 1
ATOM 1516 C CA . THR A 1 184 ? 13.884 -11.356 9.356 1.00 66.06 184 THR A CA 1
ATOM 1517 C C . THR A 1 184 ? 15.306 -11.819 9.022 1.00 66.06 184 THR A C 1
ATOM 1519 O O . THR A 1 184 ? 15.486 -12.474 7.997 1.00 66.06 184 THR A O 1
ATOM 1522 N N . PRO A 1 185 ? 16.312 -11.564 9.882 1.00 62.81 185 PRO A N 1
ATOM 1523 C CA . PRO A 1 185 ? 17.718 -11.884 9.588 1.00 62.81 185 PRO A CA 1
ATOM 1524 C C . PRO A 1 185 ? 18.046 -13.388 9.508 1.00 62.81 185 PRO A C 1
ATOM 1526 O O . PRO A 1 185 ? 19.170 -13.766 9.174 1.00 62.81 185 PRO A O 1
ATOM 1529 N N . ASP A 1 186 ? 17.095 -14.261 9.850 1.00 69.50 186 ASP A N 1
ATOM 1530 C CA . ASP A 1 186 ? 17.284 -15.710 9.919 1.00 69.50 186 ASP A CA 1
ATOM 1531 C C . ASP A 1 186 ? 17.225 -16.361 8.523 1.00 69.50 186 ASP A C 1
ATOM 1533 O O . ASP A 1 186 ? 16.156 -16.549 7.935 1.00 69.50 186 ASP A O 1
ATOM 1537 N N . VAL A 1 187 ? 18.395 -16.757 8.012 1.00 67.88 187 VAL A N 1
ATOM 1538 C CA . VAL A 1 187 ? 18.560 -17.394 6.695 1.00 67.88 187 VAL A CA 1
ATOM 1539 C C . VAL A 1 187 ? 17.867 -18.758 6.601 1.00 67.88 187 VAL A C 1
ATOM 1541 O O . VAL A 1 187 ? 17.485 -19.166 5.505 1.00 67.88 187 VAL A O 1
ATOM 1544 N N . ASP A 1 188 ? 17.657 -19.463 7.716 1.00 67.88 188 ASP A N 1
ATOM 1545 C CA . ASP A 1 188 ? 17.010 -20.781 7.713 1.00 67.88 188 ASP A CA 1
ATOM 1546 C C . ASP A 1 188 ? 15.473 -20.691 7.727 1.00 67.88 188 ASP A C 1
ATOM 1548 O O . ASP A 1 188 ? 14.781 -21.698 7.526 1.00 67.88 188 ASP A O 1
ATOM 1552 N N . ARG A 1 189 ? 14.910 -19.491 7.918 1.00 75.12 189 ARG A N 1
ATOM 1553 C CA . ARG A 1 189 ? 13.470 -19.208 7.763 1.00 75.12 189 ARG A CA 1
ATOM 1554 C C . ARG A 1 189 ? 13.083 -18.752 6.361 1.00 75.12 189 ARG A C 1
ATOM 1556 O O . ARG A 1 189 ? 11.892 -18.630 6.091 1.00 75.12 189 ARG A O 1
ATOM 1563 N N . LEU A 1 190 ? 14.055 -18.540 5.479 1.00 83.94 190 LEU A N 1
ATOM 1564 C CA . LEU A 1 190 ? 13.794 -18.118 4.110 1.00 83.94 190 LEU A CA 1
ATOM 1565 C C . LEU A 1 190 ? 13.118 -19.223 3.293 1.00 83.94 190 LEU A C 1
ATOM 1567 O O . LEU A 1 190 ? 13.334 -20.420 3.506 1.00 83.94 190 LEU A O 1
ATOM 1571 N N . MET A 1 191 ? 12.312 -18.789 2.328 1.00 87.75 191 MET A N 1
ATOM 1572 C CA . MET A 1 191 ? 11.704 -19.672 1.342 1.00 87.75 191 MET A CA 1
ATOM 1573 C C . MET A 1 191 ? 12.766 -20.223 0.386 1.00 87.75 191 MET A C 1
ATOM 1575 O O . MET A 1 191 ? 13.703 -19.524 -0.003 1.00 87.75 191 MET A O 1
ATOM 1579 N N . LYS A 1 192 ? 12.592 -21.482 -0.008 1.00 91.94 192 LYS A N 1
ATOM 1580 C CA . LYS A 1 192 ? 13.333 -22.144 -1.077 1.00 91.94 192 LYS A CA 1
ATOM 1581 C C . LYS A 1 192 ? 12.538 -22.064 -2.373 1.00 91.94 192 LYS A C 1
ATOM 1583 O O . LYS A 1 192 ? 11.351 -22.379 -2.382 1.00 91.94 192 LYS A O 1
ATOM 1588 N N . PHE A 1 193 ? 13.195 -21.680 -3.455 1.00 94.56 193 PHE A N 1
ATOM 1589 C CA . PHE A 1 193 ? 12.605 -21.548 -4.779 1.00 94.56 193 PHE A CA 1
ATOM 1590 C C . PHE A 1 193 ? 12.988 -22.744 -5.640 1.00 94.56 193 PHE A C 1
ATOM 1592 O O . PHE A 1 193 ? 14.165 -22.970 -5.901 1.00 94.56 193 PHE A O 1
ATOM 1599 N N . GLU A 1 194 ? 11.985 -23.480 -6.101 1.00 95.38 194 GLU A N 1
ATOM 1600 C CA . GLU A 1 194 ? 12.110 -24.545 -7.091 1.00 95.38 194 GLU A CA 1
ATOM 1601 C C . GLU A 1 194 ? 11.627 -23.983 -8.439 1.00 95.38 194 GLU A C 1
ATOM 1603 O O . GLU A 1 194 ? 10.428 -23.812 -8.666 1.00 95.38 194 GLU A O 1
ATOM 1608 N N . LEU A 1 195 ? 12.568 -23.600 -9.306 1.00 94.94 195 LEU A N 1
ATOM 1609 C CA . LEU A 1 195 ? 12.309 -22.908 -10.569 1.00 94.94 195 LEU A CA 1
ATOM 1610 C C . LEU A 1 195 ? 12.345 -23.887 -11.745 1.00 94.94 195 LEU A C 1
ATOM 1612 O O . LEU A 1 195 ? 13.385 -24.479 -12.035 1.00 94.94 195 LEU A O 1
ATOM 1616 N N . HIS A 1 196 ? 11.243 -24.001 -12.480 1.00 94.50 196 HIS A N 1
ATOM 1617 C CA . HIS A 1 196 ? 11.156 -24.783 -13.714 1.00 94.50 196 HIS A CA 1
ATOM 1618 C C . HIS A 1 196 ? 11.128 -23.840 -14.918 1.00 94.50 196 HIS A C 1
ATOM 1620 O O . HIS A 1 196 ? 10.159 -23.118 -15.141 1.00 94.50 196 HIS A O 1
ATOM 1626 N N . ILE A 1 197 ? 12.202 -23.831 -15.704 1.00 91.50 197 ILE A N 1
ATOM 1627 C CA . ILE A 1 197 ? 12.418 -22.875 -16.793 1.00 91.50 197 ILE A CA 1
ATOM 1628 C C . ILE A 1 197 ? 12.185 -23.570 -18.134 1.00 91.50 197 ILE A C 1
ATOM 1630 O O . ILE A 1 197 ? 12.977 -24.426 -18.533 1.00 91.50 197 ILE A O 1
ATOM 1634 N N . TYR A 1 198 ? 11.128 -23.179 -18.845 1.00 89.25 198 TYR A N 1
ATOM 1635 C CA . TYR A 1 198 ? 10.746 -23.731 -20.147 1.00 89.25 198 TYR A CA 1
ATOM 1636 C C . TYR A 1 198 ? 11.212 -22.804 -21.270 1.00 89.25 198 TYR A C 1
ATOM 1638 O O . TYR A 1 198 ? 10.841 -21.629 -21.327 1.00 89.25 198 TYR A O 1
ATOM 1646 N N . SER A 1 199 ? 12.046 -23.329 -22.171 1.00 79.62 199 SER A N 1
ATOM 1647 C CA . SER A 1 199 ? 12.576 -22.560 -23.303 1.00 79.62 199 SER A CA 1
ATOM 1648 C C . SER A 1 199 ? 12.715 -23.396 -24.579 1.00 79.62 199 SER A C 1
ATOM 1650 O O . SER A 1 199 ? 12.932 -24.609 -24.532 1.00 79.62 199 SER A O 1
ATOM 1652 N N . ASP A 1 200 ? 12.638 -22.731 -25.736 1.00 69.44 200 ASP A N 1
ATOM 1653 C CA . ASP A 1 200 ? 12.724 -23.366 -27.064 1.00 69.44 200 ASP A CA 1
ATOM 1654 C C . ASP A 1 200 ? 14.163 -23.766 -27.475 1.00 69.44 200 ASP A C 1
ATOM 1656 O O . ASP A 1 200 ? 14.385 -24.254 -28.585 1.00 69.44 200 ASP A O 1
ATOM 1660 N N . GLY A 1 201 ? 15.177 -23.568 -26.618 1.00 61.25 201 GLY A N 1
ATOM 1661 C CA . GLY A 1 201 ? 16.569 -23.933 -26.914 1.00 61.25 201 GLY A CA 1
ATOM 1662 C C . GLY A 1 201 ? 17.576 -23.559 -25.820 1.00 61.25 201 GLY A C 1
ATOM 1663 O O . GLY A 1 201 ? 17.262 -22.804 -24.907 1.00 61.25 201 GLY A O 1
ATOM 1664 N N . ARG A 1 202 ? 18.824 -24.052 -25.930 1.00 54.25 202 ARG A N 1
ATOM 1665 C CA . ARG A 1 202 ? 19.945 -23.698 -25.030 1.00 54.25 202 ARG A CA 1
ATOM 1666 C C . ARG A 1 202 ? 20.440 -22.271 -25.298 1.00 54.25 202 ARG A C 1
ATOM 1668 O O . ARG A 1 202 ? 21.498 -22.075 -25.892 1.00 54.25 202 ARG A O 1
ATOM 1675 N N . LYS A 1 203 ? 19.653 -21.270 -24.914 1.00 59.44 203 LYS A N 1
ATOM 1676 C CA . LYS A 1 203 ? 20.113 -19.879 -24.815 1.00 59.44 203 LYS A CA 1
ATOM 1677 C C . LYS A 1 203 ? 20.711 -19.663 -23.425 1.00 59.44 203 LYS A C 1
ATOM 1679 O O . LYS A 1 203 ? 20.267 -20.292 -22.469 1.00 59.44 203 LYS A O 1
ATOM 1684 N N . ALA A 1 204 ? 21.727 -18.807 -23.328 1.00 67.06 204 ALA A N 1
ATOM 1685 C CA . ALA A 1 204 ? 22.326 -18.456 -22.043 1.00 67.06 204 ALA A CA 1
ATOM 1686 C C . ALA A 1 204 ? 21.247 -17.850 -21.132 1.00 67.06 204 ALA A C 1
ATOM 1688 O O . ALA A 1 204 ? 20.567 -16.907 -21.534 1.00 67.06 204 ALA A O 1
ATOM 1689 N N . ASN A 1 205 ? 21.088 -18.411 -19.937 1.00 83.12 205 ASN A N 1
ATOM 1690 C CA . ASN A 1 205 ? 20.101 -17.976 -18.954 1.00 83.12 205 ASN A CA 1
ATOM 1691 C C . ASN A 1 205 ? 20.826 -17.418 -17.724 1.00 83.12 205 ASN A C 1
ATOM 1693 O O . ASN A 1 205 ? 21.840 -17.974 -17.298 1.00 83.12 205 ASN A O 1
ATOM 1697 N N . VAL A 1 206 ? 20.324 -16.327 -17.145 1.00 86.06 206 VAL A N 1
ATOM 1698 C CA . VAL A 1 206 ? 20.972 -15.659 -16.004 1.00 86.06 206 VAL A CA 1
ATOM 1699 C C . VAL A 1 206 ? 21.068 -16.575 -14.780 1.00 86.06 206 VAL A C 1
ATOM 1701 O O . VAL A 1 206 ? 22.067 -16.519 -14.062 1.00 86.06 206 VAL A O 1
ATOM 1704 N N . PHE A 1 207 ? 20.121 -17.497 -14.586 1.00 87.44 207 PHE A N 1
ATOM 1705 C CA . PHE A 1 207 ? 20.174 -18.481 -13.501 1.00 87.44 207 PHE A CA 1
ATOM 1706 C C . PHE A 1 207 ? 21.352 -19.462 -13.621 1.00 87.44 207 PHE A C 1
ATOM 1708 O O . PHE A 1 207 ? 21.737 -20.075 -12.627 1.00 87.44 207 PHE A O 1
ATOM 1715 N N . GLU A 1 208 ? 22.004 -19.581 -14.785 1.00 86.19 208 GLU A N 1
ATOM 1716 C CA . GLU A 1 208 ? 23.256 -20.343 -14.899 1.00 86.19 208 GLU A CA 1
ATOM 1717 C C . GLU A 1 208 ? 24.401 -19.712 -14.098 1.00 86.19 208 GLU A C 1
ATOM 1719 O O . GLU A 1 208 ? 25.319 -20.428 -13.696 1.00 86.19 208 GLU A O 1
ATOM 1724 N N . ASN A 1 209 ? 24.334 -18.404 -13.814 1.00 85.12 209 ASN A N 1
ATOM 1725 C CA . ASN A 1 209 ? 25.320 -17.711 -12.986 1.00 85.12 209 ASN A CA 1
ATOM 1726 C C . ASN A 1 209 ? 25.370 -18.286 -11.558 1.00 85.12 209 ASN A C 1
ATOM 1728 O O . ASN A 1 209 ? 26.423 -18.215 -10.935 1.00 85.12 209 ASN A O 1
ATOM 1732 N N . ILE A 1 210 ? 24.286 -18.906 -11.062 1.00 86.50 210 ILE A N 1
ATOM 1733 C CA . ILE A 1 210 ? 24.229 -19.530 -9.724 1.00 86.50 210 ILE A CA 1
ATOM 1734 C C . ILE A 1 210 ? 25.234 -20.686 -9.591 1.00 86.50 210 ILE A C 1
ATOM 1736 O O . ILE A 1 210 ? 25.728 -20.955 -8.500 1.00 86.50 210 ILE A O 1
ATOM 1740 N N . LYS A 1 211 ? 25.606 -21.339 -10.701 1.00 84.06 211 LYS A N 1
ATOM 1741 C CA . LYS A 1 211 ? 26.582 -22.440 -10.687 1.00 84.06 211 LYS A CA 1
ATOM 1742 C C . LYS A 1 211 ? 27.979 -21.994 -10.252 1.00 84.06 211 LYS A C 1
ATOM 1744 O O . LYS A 1 211 ? 28.749 -22.822 -9.773 1.00 84.06 211 LYS A O 1
ATOM 1749 N N . GLU A 1 212 ? 28.326 -20.723 -10.457 1.00 85.50 212 GLU A N 1
ATOM 1750 C CA . GLU A 1 212 ? 29.687 -20.226 -10.277 1.00 85.50 212 GLU A CA 1
ATOM 1751 C C . GLU A 1 212 ? 29.695 -18.919 -9.474 1.00 85.50 212 GLU A C 1
ATOM 1753 O O . GLU A 1 212 ? 29.325 -17.850 -9.963 1.00 85.50 212 GLU A O 1
ATOM 1758 N N . TYR A 1 213 ? 30.164 -18.999 -8.226 1.00 84.56 213 TYR A N 1
ATOM 1759 C CA . TYR A 1 213 ? 30.105 -17.899 -7.257 1.00 84.56 213 TYR A CA 1
ATOM 1760 C C . TYR A 1 213 ? 30.707 -16.582 -7.782 1.00 84.56 213 TYR A C 1
ATOM 1762 O O . TYR A 1 213 ? 30.140 -15.508 -7.592 1.00 84.56 213 TYR A O 1
ATOM 1770 N N . SER A 1 214 ? 31.838 -16.651 -8.491 1.00 85.00 214 SER A N 1
ATOM 1771 C CA . SER A 1 214 ? 32.528 -15.492 -9.079 1.00 85.00 214 SER A CA 1
ATOM 1772 C C . SER A 1 214 ? 31.650 -14.744 -10.086 1.00 85.00 214 SER A C 1
ATOM 1774 O O . SER A 1 214 ? 31.616 -13.512 -10.105 1.00 85.00 214 SER A O 1
ATOM 1776 N N . ARG A 1 215 ? 30.928 -15.502 -10.920 1.00 85.50 215 ARG A N 1
ATOM 1777 C CA . ARG A 1 215 ? 30.055 -14.984 -11.974 1.00 85.50 215 ARG A CA 1
ATOM 1778 C C . ARG A 1 215 ? 28.771 -14.407 -11.381 1.00 85.50 215 ARG A C 1
ATOM 1780 O O . ARG A 1 215 ? 28.345 -13.334 -11.802 1.00 85.50 215 ARG A O 1
ATOM 1787 N N . LEU A 1 216 ? 28.218 -15.066 -10.360 1.00 86.31 216 LEU A N 1
ATOM 1788 C CA . LEU A 1 216 ? 27.086 -14.573 -9.573 1.00 86.31 216 LEU A CA 1
ATOM 1789 C C . LEU A 1 216 ? 27.402 -13.228 -8.905 1.00 86.31 216 LEU A C 1
ATOM 1791 O O . LEU A 1 216 ? 26.660 -12.264 -9.075 1.00 86.31 216 LEU A O 1
ATOM 1795 N N . LYS A 1 217 ? 28.547 -13.136 -8.220 1.00 85.50 217 LYS A N 1
ATOM 1796 C CA . LYS A 1 217 ? 29.010 -11.905 -7.566 1.00 85.50 217 LYS A CA 1
ATOM 1797 C C . LYS A 1 217 ? 29.185 -10.748 -8.549 1.00 85.50 217 LYS A C 1
ATOM 1799 O O . LYS A 1 217 ? 28.734 -9.632 -8.287 1.00 85.50 217 LYS A O 1
ATOM 1804 N N . ALA A 1 218 ? 29.825 -11.011 -9.690 1.00 85.69 218 ALA A N 1
ATOM 1805 C CA . ALA A 1 218 ? 30.014 -10.007 -10.735 1.00 85.69 218 ALA A CA 1
ATOM 1806 C C . ALA A 1 218 ? 28.669 -9.488 -11.273 1.00 85.69 218 ALA A C 1
ATOM 1808 O O . ALA A 1 218 ? 28.499 -8.280 -11.435 1.00 85.69 218 ALA A O 1
ATOM 1809 N N . TYR A 1 219 ? 27.701 -10.387 -11.482 1.00 85.69 219 TYR A N 1
ATOM 1810 C CA . TYR A 1 219 ? 26.362 -10.030 -11.947 1.00 85.69 219 TYR A CA 1
ATOM 1811 C C . TYR A 1 219 ? 25.578 -9.191 -10.924 1.00 85.69 219 TYR A C 1
ATOM 1813 O O . TYR A 1 219 ? 25.024 -8.152 -11.287 1.00 85.69 219 TYR A O 1
ATOM 1821 N N . LEU A 1 220 ? 25.565 -9.586 -9.644 1.00 85.06 220 LEU A N 1
ATOM 1822 C CA . LEU A 1 220 ? 24.883 -8.832 -8.581 1.00 85.06 220 LEU A CA 1
ATOM 1823 C C . LEU A 1 220 ? 25.480 -7.432 -8.397 1.00 85.06 220 LEU A C 1
ATOM 1825 O O . LEU A 1 220 ? 24.743 -6.456 -8.265 1.00 85.06 220 LEU A O 1
ATOM 1829 N N . THR A 1 221 ? 26.811 -7.322 -8.474 1.00 83.62 221 THR A N 1
ATOM 1830 C CA . THR A 1 221 ? 27.516 -6.034 -8.379 1.00 83.62 221 THR A CA 1
ATOM 1831 C C . THR A 1 221 ? 27.155 -5.118 -9.550 1.00 83.62 221 THR A C 1
ATOM 1833 O O . THR A 1 221 ? 26.838 -3.949 -9.341 1.00 83.62 221 THR A O 1
ATOM 1836 N N . ALA A 1 222 ? 27.147 -5.646 -10.780 1.00 81.19 222 ALA A N 1
ATOM 1837 C CA . ALA A 1 222 ? 26.736 -4.891 -11.965 1.00 81.19 222 ALA A CA 1
ATOM 1838 C C . ALA A 1 222 ? 25.266 -4.439 -11.887 1.00 81.19 222 ALA A C 1
ATOM 1840 O O . ALA A 1 222 ? 24.934 -3.341 -12.331 1.00 81.19 222 ALA A O 1
ATOM 1841 N N . SER A 1 223 ? 24.411 -5.255 -11.266 1.00 77.31 223 SER A N 1
ATOM 1842 C CA . SER A 1 223 ? 22.981 -4.983 -11.075 1.00 77.31 223 SER A CA 1
ATOM 1843 C C . SER A 1 223 ? 22.678 -4.099 -9.855 1.00 77.31 223 SER A C 1
ATOM 1845 O O . SER A 1 223 ? 21.514 -3.811 -9.598 1.00 77.31 223 SER A O 1
ATOM 1847 N N . LYS A 1 224 ? 23.702 -3.656 -9.104 1.00 81.75 224 LYS A N 1
ATOM 1848 C CA . LYS A 1 224 ? 23.576 -2.863 -7.863 1.00 81.75 224 LYS A CA 1
ATOM 1849 C C . LYS A 1 224 ? 22.697 -3.526 -6.787 1.00 81.75 224 LYS A C 1
ATOM 1851 O O . LYS A 1 224 ? 22.042 -2.835 -6.010 1.00 81.75 224 LYS A O 1
ATOM 1856 N N . LEU A 1 225 ? 22.690 -4.859 -6.730 1.00 79.25 225 LEU A N 1
ATOM 1857 C CA . LEU A 1 225 ? 21.938 -5.636 -5.743 1.00 79.25 225 LEU A CA 1
ATOM 1858 C C . LEU A 1 225 ? 22.871 -6.078 -4.613 1.00 79.25 225 LEU A C 1
ATOM 1860 O O . LEU A 1 225 ? 23.771 -6.892 -4.815 1.00 79.25 225 LEU A O 1
ATOM 1864 N N . SER A 1 226 ? 22.652 -5.548 -3.413 1.00 75.88 226 SER A N 1
ATOM 1865 C CA . SER A 1 226 ? 23.413 -5.901 -2.213 1.00 75.88 226 SER A CA 1
ATOM 1866 C C . SER A 1 226 ? 22.575 -5.693 -0.956 1.00 75.88 226 SER A C 1
ATOM 1868 O O . SER A 1 226 ? 21.685 -4.844 -0.936 1.00 75.88 226 SER A O 1
ATOM 1870 N N . PHE A 1 227 ? 22.892 -6.416 0.119 1.00 74.75 227 PHE A N 1
ATOM 1871 C CA . PHE A 1 227 ? 22.329 -6.111 1.435 1.00 74.75 227 PHE A CA 1
ATOM 1872 C C . PHE A 1 227 ? 22.789 -4.731 1.926 1.00 74.75 227 PHE A C 1
ATOM 1874 O O . PHE A 1 227 ? 23.890 -4.283 1.599 1.00 74.75 227 PHE A O 1
ATOM 1881 N N . ALA A 1 228 ? 21.957 -4.066 2.733 1.00 63.69 228 ALA A N 1
ATOM 1882 C CA . ALA A 1 228 ? 22.352 -2.840 3.417 1.00 63.69 228 ALA A CA 1
ATOM 1883 C C . ALA A 1 228 ? 23.512 -3.113 4.394 1.00 63.69 228 ALA A C 1
ATOM 1885 O O . ALA A 1 228 ? 23.567 -4.165 5.041 1.00 63.69 228 ALA A O 1
ATOM 1886 N N . ASN A 1 229 ? 24.442 -2.158 4.502 1.00 52.75 229 ASN A N 1
ATOM 1887 C CA . ASN A 1 229 ? 25.600 -2.267 5.389 1.00 52.75 229 ASN A CA 1
ATOM 1888 C C . ASN A 1 229 ? 25.140 -2.516 6.837 1.00 52.75 229 ASN A C 1
ATOM 1890 O O . ASN A 1 229 ? 24.459 -1.675 7.418 1.00 52.75 229 ASN A O 1
ATOM 1894 N N . GLY A 1 230 ? 25.530 -3.661 7.409 1.00 52.16 230 GLY A N 1
ATOM 1895 C CA . GLY A 1 230 ? 25.264 -4.021 8.809 1.00 52.16 230 GLY A CA 1
ATOM 1896 C C . GLY A 1 230 ? 24.214 -5.115 9.055 1.00 52.16 230 GLY A C 1
ATOM 1897 O O . GLY A 1 230 ? 23.994 -5.444 10.214 1.00 52.16 230 GLY A O 1
ATOM 1898 N N . VAL A 1 231 ? 23.587 -5.701 8.020 1.00 53.59 231 VAL A N 1
ATOM 1899 C CA . VAL A 1 231 ? 22.411 -6.590 8.199 1.00 53.59 231 VAL A CA 1
ATOM 1900 C C . VAL A 1 231 ? 22.714 -8.106 8.265 1.00 53.59 231 VAL A C 1
ATOM 1902 O O . VAL A 1 231 ? 21.878 -8.849 8.765 1.00 53.59 231 VAL A O 1
ATOM 1905 N N . ALA A 1 232 ? 23.887 -8.622 7.866 1.00 49.12 232 ALA A N 1
ATOM 1906 C CA . ALA A 1 232 ? 24.206 -10.053 8.053 1.00 49.12 232 ALA A CA 1
ATOM 1907 C C . ALA A 1 232 ? 25.701 -10.391 7.886 1.00 49.12 232 ALA A C 1
ATOM 1909 O O . ALA A 1 232 ? 26.413 -9.722 7.141 1.00 49.12 232 ALA A O 1
ATOM 1910 N N . MET A 1 233 ? 26.154 -11.502 8.490 1.00 50.78 233 MET A N 1
ATOM 1911 C CA . MET A 1 233 ? 27.446 -12.152 8.179 1.00 50.78 233 MET A CA 1
ATOM 1912 C C . MET A 1 233 ? 27.452 -12.912 6.827 1.00 50.78 233 MET A C 1
ATOM 1914 O O . MET A 1 233 ? 28.496 -13.422 6.425 1.00 50.78 233 MET A O 1
ATOM 1918 N N . ASN A 1 234 ? 26.315 -12.997 6.120 1.00 60.44 234 ASN A N 1
ATOM 1919 C CA . ASN A 1 234 ? 26.143 -13.801 4.901 1.00 60.44 234 ASN A CA 1
ATOM 1920 C C . ASN A 1 234 ? 26.041 -12.930 3.639 1.00 60.44 234 ASN A C 1
ATOM 1922 O O . ASN A 1 234 ? 25.381 -11.893 3.637 1.00 60.44 234 ASN A O 1
ATOM 1926 N N . SER A 1 235 ? 26.667 -13.374 2.548 1.00 78.44 235 SER A N 1
ATOM 1927 C CA . SER A 1 235 ? 26.620 -12.705 1.244 1.00 78.44 235 SER A CA 1
ATOM 1928 C C . SER A 1 235 ? 25.344 -13.068 0.467 1.00 78.44 235 SER A C 1
ATOM 1930 O O . SER A 1 235 ? 24.822 -14.180 0.606 1.00 78.44 235 SER A O 1
ATOM 1932 N N . LEU A 1 236 ? 24.818 -12.144 -0.349 1.00 82.69 236 LEU A N 1
ATOM 1933 C CA . LEU A 1 236 ? 23.591 -12.364 -1.136 1.00 82.69 236 LEU A CA 1
ATOM 1934 C C . LEU A 1 236 ? 23.769 -13.539 -2.107 1.00 82.69 236 LEU A C 1
ATOM 1936 O O . LEU A 1 236 ? 22.869 -14.354 -2.288 1.00 82.69 236 LEU A O 1
ATOM 1940 N N . GLU A 1 237 ? 24.974 -13.682 -2.649 1.00 84.94 237 GLU A N 1
ATOM 1941 C CA . GLU A 1 237 ? 25.414 -14.805 -3.466 1.00 84.94 237 GLU A CA 1
ATOM 1942 C C . GLU A 1 237 ? 25.208 -16.147 -2.752 1.00 84.94 237 GLU A C 1
ATOM 1944 O O . GLU A 1 237 ? 24.702 -17.098 -3.348 1.00 84.94 237 GLU A O 1
ATOM 1949 N N . GLY A 1 238 ? 25.592 -16.228 -1.472 1.00 83.94 238 GLY A N 1
ATOM 1950 C CA . GLY A 1 238 ? 25.456 -17.438 -0.664 1.00 83.94 238 GLY A CA 1
ATOM 1951 C C . GLY A 1 238 ? 23.996 -17.791 -0.385 1.00 83.94 238 GLY A C 1
ATOM 1952 O O . GLY A 1 238 ? 23.623 -18.961 -0.463 1.00 83.94 238 GLY A O 1
ATOM 1953 N N . VAL A 1 239 ? 23.156 -16.783 -0.129 1.00 86.06 239 VAL A N 1
ATOM 1954 C CA . VAL A 1 239 ? 21.709 -16.960 0.083 1.00 86.06 239 VAL A CA 1
ATOM 1955 C C . VAL A 1 239 ? 21.033 -17.483 -1.184 1.00 86.06 239 VAL A C 1
ATOM 1957 O O . VAL A 1 239 ? 20.337 -18.495 -1.125 1.00 86.06 239 VAL A O 1
ATOM 1960 N N . LEU A 1 240 ? 21.281 -16.846 -2.333 1.00 87.94 240 LEU A N 1
ATOM 1961 C CA . LEU A 1 240 ? 20.713 -17.268 -3.617 1.00 87.94 240 LEU A CA 1
ATOM 1962 C C . LEU A 1 240 ? 21.171 -18.682 -3.994 1.00 87.94 240 LEU A C 1
ATOM 1964 O O . LEU A 1 240 ? 20.356 -19.500 -4.405 1.00 87.94 240 LEU A O 1
ATOM 1968 N N . SER A 1 241 ? 22.452 -19.001 -3.783 1.00 86.75 241 SER A N 1
ATOM 1969 C CA . SER A 1 241 ? 23.002 -20.327 -4.105 1.00 86.75 241 SER A CA 1
ATOM 1970 C C . SER A 1 241 ? 22.452 -21.447 -3.214 1.00 86.75 241 SER A C 1
ATOM 1972 O O . SER A 1 241 ? 22.376 -22.588 -3.656 1.00 86.75 241 SER A O 1
ATOM 1974 N N . LYS A 1 242 ? 22.079 -21.148 -1.960 1.00 86.88 242 LYS A N 1
ATOM 1975 C CA . LYS A 1 242 ? 21.519 -22.133 -1.015 1.00 86.88 242 LYS A CA 1
ATOM 1976 C C . LYS A 1 242 ? 20.014 -22.350 -1.211 1.00 86.88 242 LYS A C 1
ATOM 1978 O O . LYS A 1 242 ? 19.525 -23.444 -0.938 1.00 86.88 242 LYS A O 1
ATOM 1983 N N . ASN A 1 243 ? 19.289 -21.311 -1.627 1.00 88.75 243 ASN A N 1
ATOM 1984 C CA . ASN A 1 243 ? 17.825 -21.287 -1.586 1.00 88.75 243 ASN A CA 1
ATOM 1985 C C . ASN A 1 243 ? 17.149 -21.351 -2.963 1.00 88.75 243 ASN A C 1
ATOM 1987 O O . ASN A 1 243 ? 15.923 -21.343 -3.003 1.00 88.75 243 ASN A O 1
ATOM 1991 N N . ILE A 1 244 ? 17.894 -21.416 -4.070 1.00 92.75 244 ILE A N 1
ATOM 1992 C CA . ILE A 1 244 ? 17.329 -21.517 -5.422 1.00 92.75 244 ILE A CA 1
ATOM 1993 C C . ILE A 1 244 ? 17.790 -22.814 -6.091 1.00 92.75 244 ILE A C 1
ATOM 1995 O O . ILE A 1 244 ? 18.985 -23.056 -6.250 1.00 92.75 244 ILE A O 1
ATOM 1999 N N . GLU A 1 245 ? 16.829 -23.611 -6.545 1.00 92.94 245 GLU A N 1
ATOM 2000 C CA . GLU A 1 245 ? 17.028 -24.790 -7.385 1.00 92.94 245 GLU A CA 1
ATOM 2001 C C . GLU A 1 245 ? 16.412 -24.541 -8.765 1.00 92.94 245 GLU A C 1
ATOM 2003 O O . GLU A 1 245 ? 15.268 -24.104 -8.863 1.00 92.94 245 GLU A O 1
ATOM 2008 N N . CYS A 1 246 ? 17.158 -24.815 -9.840 1.00 91.88 246 CYS A N 1
ATOM 2009 C CA . CYS A 1 246 ? 16.723 -24.537 -11.212 1.00 91.88 246 CYS A CA 1
ATOM 2010 C C . CYS A 1 246 ? 16.707 -25.806 -12.071 1.00 91.88 246 CYS A C 1
ATOM 2012 O O . CYS A 1 246 ? 17.733 -26.474 -12.224 1.00 91.88 246 CYS A O 1
ATOM 2014 N N . TYR A 1 247 ? 15.577 -26.063 -12.724 1.00 91.50 247 TYR A N 1
ATOM 2015 C CA . TYR A 1 247 ? 15.353 -27.168 -13.649 1.00 91.50 247 TYR A CA 1
ATOM 2016 C C . TYR A 1 247 ? 15.035 -26.615 -15.041 1.00 91.50 247 TYR A C 1
ATOM 2018 O O . TYR A 1 247 ? 14.067 -25.881 -15.222 1.00 91.50 247 TYR A O 1
ATOM 2026 N N . PHE A 1 248 ? 15.857 -26.954 -16.035 1.00 89.62 248 PHE A N 1
ATOM 2027 C CA . PHE A 1 248 ? 15.702 -26.463 -17.407 1.00 89.62 248 PHE A CA 1
ATOM 2028 C C . PHE A 1 248 ? 14.994 -27.500 -18.274 1.00 89.62 248 PHE A C 1
ATOM 2030 O O . PHE A 1 248 ? 15.500 -28.607 -18.468 1.00 89.62 248 PHE A O 1
ATOM 2037 N N . HIS A 1 249 ? 13.859 -27.104 -18.842 1.00 89.44 249 HIS A N 1
ATOM 2038 C CA . HIS A 1 249 ? 12.995 -27.941 -19.665 1.00 89.44 249 HIS A CA 1
ATOM 2039 C C . HIS A 1 249 ? 12.930 -27.411 -21.095 1.00 89.44 249 HIS A C 1
ATOM 2041 O O . HIS A 1 249 ? 13.011 -26.204 -21.348 1.00 89.44 249 HIS A O 1
ATOM 2047 N N . LYS A 1 250 ? 12.757 -28.328 -22.049 1.00 87.00 250 LYS A N 1
ATOM 2048 C CA . LYS A 1 250 ? 12.391 -27.955 -23.415 1.00 87.00 250 LYS A CA 1
ATOM 2049 C C . LYS A 1 250 ? 10.888 -27.708 -23.449 1.00 87.00 250 LYS A C 1
ATOM 2051 O O . LYS A 1 250 ? 10.132 -28.596 -23.060 1.00 87.00 250 LYS A O 1
ATOM 2056 N N . ASP A 1 251 ? 10.465 -26.549 -23.938 1.00 85.06 251 ASP A N 1
ATOM 2057 C CA . ASP A 1 251 ? 9.036 -26.291 -24.102 1.00 85.06 251 ASP A CA 1
ATOM 2058 C C . ASP A 1 251 ? 8.466 -27.178 -25.225 1.00 85.06 251 ASP A C 1
ATOM 2060 O O . ASP A 1 251 ? 8.918 -27.145 -26.372 1.00 85.06 251 ASP A O 1
ATOM 2064 N N . THR A 1 252 ? 7.514 -28.038 -24.867 1.00 82.50 252 THR A N 1
ATOM 2065 C CA . THR A 1 252 ? 6.791 -28.920 -25.799 1.00 82.50 252 THR A CA 1
ATOM 2066 C C . THR A 1 252 ? 5.361 -28.444 -26.048 1.00 82.50 252 THR A C 1
ATOM 2068 O O . THR A 1 252 ? 4.653 -29.042 -26.858 1.00 82.50 252 THR A O 1
ATOM 2071 N N . GLY A 1 253 ? 4.926 -27.399 -25.338 1.00 82.44 253 GLY A N 1
ATOM 2072 C CA . GLY A 1 253 ? 3.581 -26.843 -25.400 1.00 82.44 253 GLY A CA 1
ATOM 2073 C C . GLY A 1 253 ? 2.479 -27.664 -24.724 1.00 82.44 253 GLY A C 1
ATOM 2074 O O . GLY A 1 253 ? 1.322 -27.268 -24.778 1.00 82.44 253 GLY A O 1
ATOM 2075 N N . LYS A 1 254 ? 2.797 -28.827 -24.136 1.00 85.19 254 LYS A N 1
ATOM 2076 C CA . LYS A 1 254 ? 1.785 -29.769 -23.606 1.00 85.19 254 LYS A CA 1
ATOM 2077 C C . LYS A 1 254 ? 2.096 -30.343 -22.228 1.00 85.19 254 LYS A C 1
ATOM 2079 O O . LYS A 1 254 ? 1.211 -30.904 -21.591 1.00 85.19 254 LYS A O 1
ATOM 2084 N N . GLN A 1 255 ? 3.350 -30.286 -21.788 1.00 86.94 255 GLN A N 1
ATOM 2085 C CA . GLN A 1 255 ? 3.787 -30.883 -20.528 1.00 86.94 255 GLN A CA 1
ATOM 2086 C C . GLN A 1 255 ? 4.466 -29.824 -19.670 1.00 86.94 255 GLN A C 1
ATOM 2088 O O . GLN A 1 255 ? 5.548 -29.350 -20.016 1.00 86.94 255 GLN A O 1
ATOM 2093 N N . TYR A 1 256 ? 3.819 -29.493 -18.555 1.00 92.06 256 TYR A N 1
ATOM 2094 C CA . TYR A 1 256 ? 4.314 -28.567 -17.547 1.00 92.06 256 TYR A CA 1
ATOM 2095 C C . TYR A 1 256 ? 4.227 -29.232 -16.170 1.00 92.06 256 TYR A C 1
ATOM 2097 O O . TYR A 1 256 ? 3.227 -29.867 -15.838 1.00 92.06 256 TYR A O 1
ATOM 2105 N N . GLU A 1 257 ? 5.295 -29.100 -15.391 1.00 92.94 257 GLU A N 1
ATOM 2106 C CA . GLU A 1 257 ? 5.354 -29.509 -13.989 1.00 92.94 257 GLU A CA 1
ATOM 2107 C C . GLU A 1 257 ? 4.436 -28.647 -13.123 1.00 92.94 257 GLU A C 1
ATOM 2109 O O . GLU A 1 257 ? 4.153 -27.486 -13.440 1.00 92.94 257 GLU A O 1
ATOM 2114 N N . TYR A 1 258 ? 3.994 -29.219 -12.003 1.00 94.19 258 TYR A N 1
ATOM 2115 C CA . TYR A 1 258 ? 3.136 -28.499 -11.073 1.00 94.19 258 TYR A CA 1
ATOM 2116 C C . TYR A 1 258 ? 3.857 -27.295 -10.459 1.00 94.19 258 TYR A C 1
ATOM 2118 O O . TYR A 1 258 ? 4.897 -27.457 -9.814 1.00 94.19 258 TYR A O 1
ATOM 2126 N N . ALA A 1 259 ? 3.245 -26.115 -10.563 1.00 94.94 259 ALA A N 1
ATOM 2127 C CA . ALA A 1 259 ? 3.730 -24.901 -9.920 1.00 94.94 259 ALA A CA 1
ATOM 2128 C C . ALA A 1 259 ? 2.662 -24.219 -9.064 1.00 94.94 259 ALA A C 1
ATOM 2130 O O . ALA A 1 259 ? 1.466 -24.225 -9.359 1.00 94.94 259 ALA A O 1
ATOM 2131 N N . HIS A 1 260 ? 3.121 -23.564 -8.000 1.00 94.38 260 HIS A N 1
ATOM 2132 C CA . HIS A 1 260 ? 2.286 -22.649 -7.234 1.00 94.38 260 HIS A CA 1
ATOM 2133 C C . HIS A 1 260 ? 1.964 -21.401 -8.067 1.00 94.38 260 HIS A C 1
ATOM 2135 O O . HIS A 1 260 ? 0.810 -20.983 -8.123 1.00 94.38 260 HIS A O 1
ATOM 2141 N N . ILE A 1 261 ? 2.969 -20.859 -8.760 1.00 95.38 261 ILE A N 1
ATOM 2142 C CA . ILE A 1 261 ? 2.839 -19.688 -9.634 1.00 95.38 261 ILE A CA 1
ATOM 2143 C C . ILE A 1 261 ? 3.562 -19.971 -10.950 1.00 95.38 261 ILE A C 1
ATOM 2145 O O . ILE A 1 261 ? 4.711 -20.406 -10.947 1.00 95.38 261 ILE A O 1
ATOM 2149 N N . SER A 1 262 ? 2.916 -19.690 -12.072 1.00 96.06 262 SER A N 1
ATOM 2150 C CA . SER A 1 262 ? 3.533 -19.734 -13.397 1.00 96.06 262 SER A CA 1
ATOM 2151 C C . SER A 1 262 ? 3.575 -18.332 -13.983 1.00 96.06 262 SER A C 1
ATOM 2153 O O . SER A 1 262 ? 2.527 -17.724 -14.176 1.00 96.06 262 SER A O 1
ATOM 2155 N N . PHE A 1 263 ? 4.771 -17.831 -14.284 1.00 94.12 263 PHE A N 1
ATOM 2156 C CA . PHE A 1 263 ? 4.947 -16.596 -15.045 1.00 94.12 263 PHE A CA 1
ATOM 2157 C C . PHE A 1 263 ? 5.070 -16.942 -16.523 1.00 94.12 263 PHE A C 1
ATOM 2159 O O . PHE A 1 263 ? 5.953 -17.716 -16.912 1.00 94.12 263 PHE A O 1
ATOM 2166 N N . TYR A 1 264 ? 4.174 -16.385 -17.331 1.00 91.44 264 TYR A N 1
ATOM 2167 C CA . TYR A 1 264 ? 4.085 -16.687 -18.750 1.00 91.44 264 TYR A CA 1
ATOM 2168 C C . TYR A 1 264 ? 4.005 -15.407 -19.577 1.00 91.44 264 TYR A C 1
ATOM 2170 O O . TYR A 1 264 ? 3.155 -14.554 -19.354 1.00 91.44 264 TYR A O 1
ATOM 2178 N N . GLU A 1 265 ? 4.885 -15.293 -20.563 1.00 86.88 265 GLU A N 1
ATOM 2179 C CA . GLU A 1 265 ? 4.823 -14.250 -21.580 1.00 86.88 265 GLU A CA 1
ATOM 2180 C C . GLU A 1 265 ? 4.402 -14.882 -22.904 1.00 86.88 265 GLU A C 1
ATOM 2182 O O . GLU A 1 265 ? 5.084 -15.771 -23.424 1.00 86.88 265 GLU A O 1
ATOM 2187 N N . MET A 1 266 ? 3.279 -14.426 -23.454 1.00 83.12 266 MET A N 1
ATOM 2188 C CA . MET A 1 266 ? 2.689 -15.036 -24.644 1.00 83.12 266 MET A CA 1
ATOM 2189 C C . MET A 1 266 ? 3.578 -14.841 -25.874 1.00 83.12 266 MET A C 1
ATOM 2191 O O . MET A 1 266 ? 4.100 -13.755 -26.150 1.00 83.12 266 MET A O 1
ATOM 2195 N N . GLU A 1 267 ? 3.747 -15.905 -26.654 1.00 81.00 267 GLU A N 1
ATOM 2196 C CA . GLU A 1 267 ? 4.399 -15.817 -27.949 1.00 81.00 267 GLU A CA 1
ATOM 2197 C C . GLU A 1 267 ? 3.568 -14.958 -28.909 1.00 81.00 267 GLU A C 1
ATOM 2199 O O . GLU A 1 267 ? 2.348 -15.083 -29.024 1.00 81.00 267 GLU A O 1
ATOM 2204 N N . SER A 1 268 ? 4.261 -14.073 -29.621 1.00 74.31 268 SER A N 1
ATOM 2205 C CA . SER A 1 268 ? 3.669 -13.247 -30.667 1.00 74.31 268 SER A CA 1
ATOM 2206 C C . SER A 1 268 ? 4.403 -13.498 -31.972 1.00 74.31 268 SER A C 1
ATOM 2208 O O . SER A 1 268 ? 5.635 -13.559 -32.009 1.00 74.31 268 SER A O 1
ATOM 2210 N N . GLU A 1 269 ? 3.634 -13.636 -33.042 1.00 74.06 269 GLU A N 1
ATOM 2211 C CA . GLU A 1 269 ? 4.142 -13.749 -34.398 1.00 74.06 269 GLU A CA 1
ATOM 2212 C C . GLU A 1 269 ? 3.983 -12.408 -35.106 1.00 74.06 269 GLU A C 1
ATOM 2214 O O . GLU A 1 269 ? 2.966 -11.720 -34.980 1.00 74.06 269 GLU A O 1
ATOM 2219 N N . ILE A 1 270 ? 4.994 -12.022 -35.880 1.00 69.25 270 ILE A N 1
ATOM 2220 C CA . ILE A 1 270 ? 4.858 -10.862 -36.753 1.00 69.25 270 ILE A CA 1
ATOM 2221 C C . ILE A 1 270 ? 4.005 -11.273 -37.949 1.00 69.25 270 ILE A C 1
ATOM 2223 O O . ILE A 1 270 ? 4.344 -12.229 -38.650 1.00 69.25 270 ILE A O 1
ATOM 2227 N N . THR A 1 271 ? 2.922 -10.544 -38.211 1.00 61.41 271 THR A N 1
ATOM 2228 C CA . THR A 1 271 ? 2.137 -10.780 -39.421 1.00 61.41 271 THR A CA 1
ATOM 2229 C C . THR A 1 271 ? 2.895 -10.248 -40.632 1.00 61.41 271 THR A C 1
ATOM 2231 O O . THR A 1 271 ? 3.341 -9.103 -40.658 1.00 61.41 271 THR A O 1
ATOM 2234 N N . SER A 1 272 ? 3.027 -11.073 -41.672 1.00 50.75 272 SER A N 1
ATOM 2235 C CA . SER A 1 272 ? 3.405 -10.606 -43.013 1.00 50.75 272 SER A CA 1
ATOM 2236 C C . SER A 1 272 ? 2.295 -9.767 -43.663 1.00 50.75 272 SER A C 1
ATOM 2238 O O . SER A 1 272 ? 2.552 -9.047 -44.626 1.00 50.75 272 SER A O 1
ATOM 2240 N N . GLU A 1 273 ? 1.077 -9.855 -43.125 1.00 55.53 273 GLU A N 1
ATOM 2241 C CA . GLU A 1 273 ? -0.112 -9.117 -43.537 1.00 55.53 273 GLU A CA 1
ATOM 2242 C C . GLU A 1 273 ? -0.211 -7.781 -42.786 1.00 55.53 273 GLU A C 1
ATOM 2244 O O . GLU A 1 273 ? -0.105 -7.726 -41.558 1.00 55.53 273 GLU A O 1
ATOM 2249 N N . SER A 1 274 ? -0.415 -6.707 -43.545 1.00 64.94 274 SER A N 1
ATOM 2250 C CA . SER A 1 274 ? -0.600 -5.336 -43.073 1.00 64.94 274 SER A CA 1
ATOM 2251 C C . SER A 1 274 ? -1.859 -5.178 -42.218 1.00 64.94 274 SER A C 1
ATOM 2253 O O . SER A 1 274 ? -2.922 -5.674 -42.598 1.00 64.94 274 SER A O 1
ATOM 2255 N N . ALA A 1 275 ? -1.774 -4.454 -41.100 1.00 75.62 275 ALA A N 1
ATOM 2256 C CA . ALA A 1 275 ? -2.949 -4.052 -40.326 1.00 75.62 275 ALA A CA 1
ATOM 2257 C C . ALA A 1 275 ? -3.326 -2.601 -40.624 1.00 75.62 275 ALA A C 1
ATOM 2259 O O . ALA A 1 275 ? -2.450 -1.744 -40.724 1.00 75.62 275 ALA A O 1
ATOM 2260 N N . THR A 1 276 ? -4.622 -2.324 -40.753 1.00 86.31 276 THR A N 1
ATOM 2261 C CA . THR A 1 276 ? -5.130 -0.958 -40.924 1.00 86.31 276 THR A CA 1
ATOM 2262 C C . THR A 1 276 ? -5.075 -0.214 -39.591 1.00 86.31 276 THR A C 1
ATOM 2264 O O . THR A 1 276 ? -5.683 -0.658 -38.616 1.00 86.31 276 THR A O 1
ATOM 2267 N N . MET A 1 277 ? -4.378 0.922 -39.553 1.00 88.56 277 MET A N 1
ATOM 2268 C CA . MET A 1 277 ? -4.157 1.703 -38.329 1.00 88.56 277 MET A CA 1
ATOM 2269 C C . MET A 1 277 ? -5.476 2.195 -37.712 1.00 88.56 277 MET A C 1
ATOM 2271 O O . MET A 1 277 ? -5.629 2.154 -36.495 1.00 88.56 277 MET A O 1
ATOM 2275 N N . ASP A 1 278 ? -6.466 2.562 -38.535 1.00 86.69 278 ASP A N 1
ATOM 2276 C CA . ASP A 1 278 ? -7.767 3.087 -38.077 1.00 86.69 278 ASP A CA 1
ATOM 2277 C C . ASP A 1 278 ? -8.673 2.045 -37.403 1.00 86.69 278 ASP A C 1
ATOM 2279 O O . ASP A 1 278 ? -9.720 2.381 -36.850 1.00 86.69 278 ASP A O 1
ATOM 2283 N N . GLN A 1 279 ? -8.297 0.768 -37.456 1.00 84.56 279 GLN A N 1
ATOM 2284 C CA . GLN A 1 279 ? -9.022 -0.318 -36.797 1.00 84.56 279 GLN A CA 1
ATOM 2285 C C . GLN A 1 279 ? -8.375 -0.738 -35.474 1.00 84.56 279 GLN A C 1
ATOM 2287 O O . GLN A 1 279 ? -9.018 -1.429 -34.688 1.00 84.56 279 GLN A O 1
ATOM 2292 N N . ILE A 1 280 ? -7.135 -0.316 -35.218 1.00 85.81 280 ILE A N 1
ATOM 2293 C CA . ILE A 1 280 ? -6.424 -0.555 -33.961 1.00 85.81 280 ILE A CA 1
ATOM 2294 C C . ILE A 1 280 ? -6.653 0.664 -33.064 1.00 85.81 280 ILE A C 1
ATOM 2296 O O . ILE A 1 280 ? -6.477 1.802 -33.510 1.00 85.81 280 ILE A O 1
ATOM 2300 N N . GLU A 1 281 ? -7.061 0.434 -31.812 1.00 86.75 281 GLU A N 1
ATOM 2301 C CA . GLU A 1 281 ? -7.181 1.498 -30.801 1.00 86.75 281 GLU A CA 1
ATOM 2302 C C . GLU A 1 281 ? -5.897 2.325 -30.711 1.00 86.75 281 GLU A C 1
ATOM 2304 O O . GLU A 1 281 ? -4.816 1.807 -30.951 1.00 86.75 281 GLU A O 1
ATOM 2309 N N . THR A 1 282 ? -5.993 3.618 -30.404 1.00 87.06 282 THR A N 1
ATOM 2310 C CA . THR A 1 282 ? -4.812 4.465 -30.203 1.00 87.06 282 THR A CA 1
ATOM 2311 C C . THR A 1 282 ? -4.230 4.293 -28.800 1.00 87.06 282 THR A C 1
ATOM 2313 O O . THR A 1 282 ? -4.962 4.277 -27.812 1.00 87.06 282 THR A O 1
ATOM 2316 N N . GLY A 1 283 ? -2.900 4.235 -28.707 1.00 84.19 283 GLY A N 1
ATOM 2317 C CA . GLY A 1 283 ? -2.149 4.417 -27.457 1.00 84.19 283 GLY A CA 1
ATOM 2318 C C . GLY A 1 283 ? -1.621 5.844 -27.307 1.00 84.19 283 GLY A C 1
ATOM 2319 O O . GLY A 1 283 ? -0.809 6.119 -26.430 1.00 84.19 283 GLY A O 1
ATOM 2320 N N . ILE A 1 284 ? -2.022 6.742 -28.209 1.00 89.00 284 ILE A N 1
ATOM 2321 C CA . ILE A 1 284 ? -1.563 8.125 -28.289 1.00 89.00 284 ILE A CA 1
ATOM 2322 C C . ILE A 1 284 ? -2.563 9.037 -27.582 1.00 89.00 284 ILE A C 1
ATOM 2324 O O . ILE A 1 284 ? -3.758 9.007 -27.888 1.00 89.00 284 ILE A O 1
ATOM 2328 N N . SER A 1 285 ? -2.062 9.898 -26.700 1.00 89.19 285 SER A N 1
ATOM 2329 C CA . SER A 1 285 ? -2.839 10.916 -25.991 1.00 89.19 285 SER A CA 1
ATOM 2330 C C . SER A 1 285 ? -2.145 12.285 -26.019 1.00 89.19 285 SER A C 1
ATOM 2332 O O . SER A 1 285 ? -1.030 12.431 -26.538 1.00 89.19 285 SER A O 1
ATOM 2334 N N . LEU A 1 286 ? -2.839 13.325 -25.536 1.00 88.50 286 LEU A N 1
ATOM 2335 C CA . LEU A 1 286 ? -2.346 14.712 -25.487 1.00 88.50 286 LEU A CA 1
ATOM 2336 C C . LEU A 1 286 ? -1.758 15.195 -26.827 1.00 88.50 286 LEU A C 1
ATOM 2338 O O . LEU A 1 286 ? -0.669 15.766 -26.902 1.00 88.50 286 LEU A O 1
ATOM 2342 N N . GLY A 1 287 ? -2.458 14.910 -27.928 1.00 86.06 287 GLY A N 1
ATOM 2343 C CA . GLY A 1 287 ? -2.061 15.345 -29.266 1.00 86.06 287 GLY A CA 1
ATOM 2344 C C . GLY A 1 287 ? -0.738 14.770 -29.788 1.00 86.06 287 GLY A C 1
ATOM 2345 O O . GLY A 1 287 ? -0.170 15.352 -30.716 1.00 86.06 287 GLY A O 1
ATOM 2346 N N . GLY A 1 288 ? -0.246 13.656 -29.231 1.00 87.00 288 GLY A N 1
ATOM 2347 C CA . GLY A 1 288 ? 0.976 12.980 -29.692 1.00 87.00 288 GLY A CA 1
ATOM 2348 C C . GLY A 1 288 ? 2.162 13.066 -28.738 1.00 87.00 288 GLY A C 1
ATOM 2349 O O . GLY A 1 288 ? 3.222 12.530 -29.053 1.00 87.00 288 GLY A O 1
ATOM 2350 N N . ILE A 1 289 ? 2.000 13.753 -27.606 1.00 88.19 289 ILE A N 1
ATOM 2351 C CA . ILE A 1 289 ? 3.063 13.957 -26.615 1.00 88.19 289 ILE A CA 1
ATOM 2352 C C . ILE A 1 289 ? 3.255 12.711 -25.741 1.00 88.19 289 ILE A C 1
ATOM 2354 O O . ILE A 1 289 ? 4.373 12.393 -25.345 1.00 88.19 289 ILE A O 1
ATOM 2358 N N . VAL A 1 290 ? 2.172 11.987 -25.471 1.00 87.25 290 VAL A N 1
ATOM 2359 C CA . VAL A 1 290 ? 2.208 10.705 -24.766 1.00 87.25 290 VAL A CA 1
ATOM 2360 C C . VAL A 1 290 ? 1.815 9.617 -25.759 1.00 87.25 290 VAL A C 1
ATOM 2362 O O . VAL A 1 290 ? 0.860 9.774 -26.523 1.00 87.25 290 VAL A O 1
ATOM 2365 N N . SER A 1 291 ? 2.586 8.532 -25.791 1.00 84.38 291 SER A N 1
ATOM 2366 C CA . SER A 1 291 ? 2.376 7.414 -26.711 1.00 84.38 291 SER A CA 1
ATOM 2367 C C . SER A 1 291 ? 2.606 6.069 -26.019 1.00 84.38 291 SER A C 1
ATOM 2369 O O . SER A 1 291 ? 3.360 5.981 -25.052 1.00 84.38 291 SER A O 1
ATOM 2371 N N . GLY A 1 292 ? 1.947 5.029 -26.527 1.00 81.50 292 GLY A N 1
ATOM 2372 C CA . GLY A 1 292 ? 2.028 3.633 -26.091 1.00 81.50 292 GLY A CA 1
ATOM 2373 C C . GLY A 1 292 ? 1.656 2.693 -27.242 1.00 81.50 292 GLY A C 1
ATOM 2374 O O . GLY A 1 292 ? 1.203 3.169 -28.287 1.00 81.50 292 GLY A O 1
ATOM 2375 N N . VAL A 1 293 ? 1.861 1.379 -27.084 1.00 77.88 293 VAL A N 1
ATOM 2376 C CA . VAL A 1 293 ? 1.596 0.385 -28.145 1.00 77.88 293 VAL A CA 1
ATOM 2377 C C . VAL A 1 293 ? 0.380 -0.464 -27.793 1.00 77.88 293 VAL A C 1
ATOM 2379 O O . VAL A 1 293 ? 0.562 -1.530 -27.239 1.00 77.88 293 VAL A O 1
ATOM 2382 N N . PRO A 1 294 ? -0.837 -0.038 -28.146 1.00 75.50 294 PRO A N 1
ATOM 2383 C CA . PRO A 1 294 ? -2.060 -0.705 -27.732 1.00 75.50 294 PRO A CA 1
ATOM 2384 C C . PRO A 1 294 ? -2.217 -2.087 -28.374 1.00 75.50 294 PRO A C 1
ATOM 2386 O O . PRO A 1 294 ? -1.831 -2.321 -29.529 1.00 75.50 294 PRO A O 1
ATOM 2389 N N . SER A 1 295 ? -2.902 -2.962 -27.648 1.00 78.06 295 SER A N 1
ATOM 2390 C CA . SER A 1 295 ? -3.368 -4.256 -28.110 1.00 78.06 295 SER A CA 1
ATOM 2391 C C . SER A 1 295 ? -4.890 -4.289 -28.143 1.00 78.06 295 SER A C 1
ATOM 2393 O O . SER A 1 295 ? -5.565 -3.944 -27.176 1.00 78.06 295 SER A O 1
ATOM 2395 N N . SER A 1 296 ? -5.450 -4.680 -29.286 1.00 77.75 296 SER A N 1
ATOM 2396 C CA . SER A 1 296 ? -6.901 -4.707 -29.489 1.00 77.75 296 SER A CA 1
ATOM 2397 C C . SER A 1 296 ? -7.322 -5.842 -30.417 1.00 77.75 296 SER A C 1
ATOM 2399 O O . SER A 1 296 ? -6.526 -6.375 -31.202 1.00 77.75 296 SER A O 1
ATOM 2401 N N . LYS A 1 297 ? -8.595 -6.231 -30.319 1.00 77.19 297 LYS A N 1
ATOM 2402 C CA . LYS A 1 297 ? -9.195 -7.255 -31.174 1.00 77.19 297 LYS A CA 1
ATOM 2403 C C . LYS A 1 297 ? -9.371 -6.707 -32.595 1.00 77.19 297 LYS A C 1
ATOM 2405 O O . LYS A 1 297 ? -10.178 -5.818 -32.847 1.00 77.19 297 LYS A O 1
ATOM 2410 N N . TYR A 1 298 ? -8.621 -7.268 -33.537 1.00 74.62 298 TYR A N 1
ATOM 2411 C CA . TYR A 1 298 ? -8.689 -6.975 -34.965 1.00 74.62 298 TYR A CA 1
ATOM 2412 C C . TYR A 1 298 ? -9.373 -8.148 -35.681 1.00 74.62 298 TYR A C 1
ATOM 2414 O O . TYR A 1 298 ? -8.768 -9.188 -35.969 1.00 74.62 298 TYR A O 1
ATOM 2422 N N . GLY A 1 299 ? -10.676 -8.012 -35.933 1.00 75.6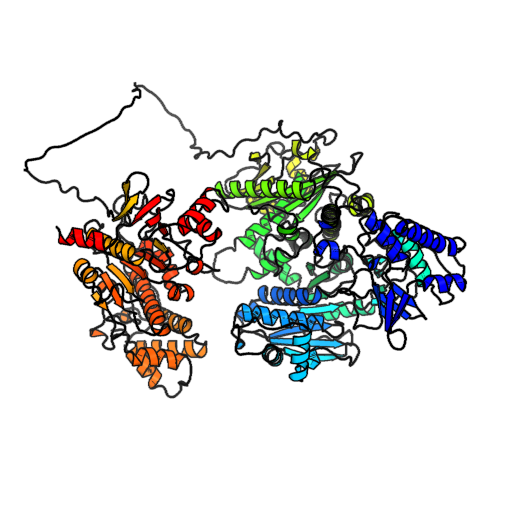2 299 GLY A N 1
ATOM 2423 C CA . GLY A 1 299 ? -11.502 -9.115 -36.426 1.00 75.62 299 GLY A CA 1
ATOM 2424 C C . GLY A 1 299 ? -11.641 -10.221 -35.374 1.00 75.62 299 GLY A C 1
ATOM 2425 O O . GLY A 1 299 ? -12.300 -10.025 -34.361 1.00 75.62 299 GLY A O 1
ATOM 2426 N N . GLN A 1 300 ? -11.030 -11.385 -35.617 1.00 74.75 300 GLN A N 1
ATOM 2427 C CA . GLN A 1 300 ? -11.063 -12.544 -34.705 1.00 74.75 300 GLN A CA 1
ATOM 2428 C C . GLN A 1 300 ? -9.749 -12.765 -33.941 1.00 74.75 300 GLN A C 1
ATOM 2430 O O . GLN A 1 300 ? -9.637 -13.727 -33.190 1.00 74.75 300 GLN A O 1
ATOM 2435 N N . LYS A 1 301 ? -8.732 -11.921 -34.153 1.00 78.75 301 LYS A N 1
ATOM 2436 C CA . LYS A 1 301 ? -7.411 -12.073 -33.530 1.00 78.75 301 LYS A CA 1
ATOM 2437 C C . LYS A 1 301 ? -6.991 -10.797 -32.824 1.00 78.75 301 LYS A C 1
ATOM 2439 O O . LYS A 1 301 ? -7.308 -9.705 -33.284 1.00 78.75 301 LYS A O 1
ATOM 2444 N N . TYR A 1 302 ? -6.206 -10.933 -31.766 1.00 81.38 302 TYR A N 1
ATOM 2445 C CA . TYR A 1 302 ? -5.563 -9.795 -31.121 1.00 81.38 302 TYR A CA 1
ATOM 2446 C C . TYR A 1 302 ? -4.342 -9.340 -31.911 1.00 81.38 302 TYR A C 1
ATOM 2448 O O . TYR A 1 302 ? -3.531 -10.164 -32.349 1.00 81.38 302 TYR A O 1
ATOM 2456 N N . ARG A 1 303 ? -4.232 -8.023 -32.105 1.00 81.88 303 ARG A N 1
ATOM 2457 C CA . ARG A 1 303 ? -3.083 -7.378 -32.740 1.00 81.88 303 ARG A CA 1
ATOM 2458 C C . ARG A 1 303 ? -2.559 -6.241 -31.872 1.00 81.88 303 ARG A C 1
ATOM 2460 O O . ARG A 1 303 ? -3.336 -5.446 -31.350 1.00 81.88 303 ARG A O 1
ATOM 2467 N N . THR A 1 304 ? -1.236 -6.148 -31.812 1.00 81.38 304 THR A N 1
ATOM 2468 C CA . THR A 1 304 ? -0.485 -5.090 -31.127 1.00 81.38 304 THR A CA 1
ATOM 2469 C C . THR A 1 304 ? 0.307 -4.304 -32.163 1.00 81.38 304 THR A C 1
ATOM 2471 O O . THR A 1 304 ? 1.032 -4.896 -32.974 1.00 81.38 304 THR A O 1
ATOM 2474 N N . GLY A 1 305 ? 0.187 -2.979 -32.169 1.00 84.44 305 GLY A N 1
ATOM 2475 C CA . GLY A 1 305 ? 0.865 -2.139 -33.154 1.00 84.44 305 GLY A CA 1
ATOM 2476 C C . GLY A 1 305 ? 0.474 -0.671 -33.074 1.00 84.44 305 GLY A C 1
ATOM 2477 O O . GLY A 1 305 ? -0.189 -0.239 -32.139 1.00 84.44 305 GLY A O 1
ATOM 2478 N N . PHE A 1 306 ? 0.902 0.102 -34.071 1.00 88.44 306 PHE A N 1
ATOM 2479 C CA . PHE A 1 306 ? 0.519 1.507 -34.181 1.00 88.44 306 PHE A CA 1
ATOM 2480 C C . PHE A 1 306 ? -0.939 1.621 -34.645 1.00 88.44 306 PHE A C 1
ATOM 2482 O O . PHE A 1 306 ? -1.265 1.173 -35.750 1.00 88.44 306 PHE A O 1
ATOM 2489 N N . GLY A 1 307 ? -1.783 2.217 -33.799 1.00 89.06 307 GLY A N 1
ATOM 2490 C CA . GLY A 1 307 ? -3.207 2.435 -34.041 1.00 89.06 307 GLY A CA 1
ATOM 2491 C C . GLY A 1 307 ? -3.600 3.911 -34.003 1.00 89.06 307 GLY A C 1
ATOM 2492 O O . GLY A 1 307 ? -3.046 4.700 -33.237 1.00 89.06 307 GLY A O 1
ATOM 2493 N N . THR A 1 308 ? -4.563 4.283 -34.843 1.00 89.75 308 THR A N 1
ATOM 2494 C CA . THR A 1 308 ? -5.073 5.655 -35.008 1.00 89.75 308 THR A CA 1
ATOM 2495 C C . THR A 1 308 ? -6.557 5.771 -34.672 1.00 89.75 308 THR A C 1
ATOM 2497 O O . THR A 1 308 ? -7.101 6.878 -34.671 1.00 89.75 308 THR A O 1
ATOM 2500 N N . LYS A 1 309 ? -7.231 4.666 -34.321 1.00 88.62 309 LYS A N 1
ATOM 2501 C CA . LYS A 1 309 ? -8.634 4.707 -33.898 1.00 88.62 309 LYS A CA 1
ATOM 2502 C C . LYS A 1 309 ? -8.752 5.536 -32.615 1.00 88.62 309 LYS A C 1
ATOM 2504 O O . LYS A 1 309 ? -8.100 5.236 -31.618 1.00 88.62 309 LYS A O 1
ATOM 2509 N N . TYR A 1 310 ? -9.577 6.582 -32.649 1.00 88.31 310 TYR A N 1
ATOM 2510 C CA . TYR A 1 310 ? -9.723 7.600 -31.593 1.00 88.31 310 TYR A CA 1
ATOM 2511 C C . TYR A 1 310 ? -8.511 8.533 -31.388 1.00 88.31 310 TYR A C 1
ATOM 2513 O O . TYR A 1 310 ? -8.483 9.286 -30.415 1.00 88.31 310 TYR A O 1
ATOM 2521 N N . ALA A 1 311 ? -7.522 8.538 -32.291 1.00 87.88 311 ALA A N 1
ATOM 2522 C CA . ALA A 1 311 ? -6.411 9.488 -32.237 1.00 87.88 311 ALA A CA 1
ATOM 2523 C C . ALA A 1 311 ? -6.818 10.865 -32.789 1.00 87.88 311 ALA A C 1
ATOM 2525 O O . ALA A 1 311 ? -7.493 10.978 -33.816 1.00 87.88 311 ALA A O 1
ATOM 2526 N N . LYS A 1 312 ? -6.354 11.937 -32.140 1.00 89.38 312 LYS A N 1
ATOM 2527 C CA . LYS A 1 312 ? -6.504 13.304 -32.656 1.00 89.38 312 LYS A CA 1
ATOM 2528 C C . LYS A 1 312 ? -5.572 13.522 -33.848 1.00 89.38 312 LYS A C 1
ATOM 2530 O O . LYS A 1 312 ? -4.426 13.087 -33.836 1.00 89.38 312 LYS A O 1
ATOM 2535 N N . LYS A 1 313 ? -6.029 14.245 -34.870 1.00 89.31 313 LYS A N 1
ATOM 2536 C CA . LYS A 1 313 ? -5.200 14.584 -36.037 1.00 89.31 313 LYS A CA 1
ATOM 2537 C C . LYS A 1 313 ? -4.331 15.803 -35.732 1.00 89.31 313 LYS A C 1
ATOM 2539 O O . LYS A 1 313 ? -4.785 16.939 -35.827 1.00 89.31 313 LYS A O 1
ATOM 2544 N N . THR A 1 314 ? -3.096 15.564 -35.301 1.00 90.94 314 THR A N 1
ATOM 2545 C CA . THR A 1 314 ? -2.066 16.601 -35.123 1.00 90.94 314 THR A CA 1
ATOM 2546 C C . THR A 1 314 ? -0.929 16.392 -36.126 1.00 90.94 314 THR A C 1
ATOM 2548 O O . THR A 1 314 ? -0.731 15.263 -36.574 1.00 90.94 314 THR A O 1
ATOM 2551 N N . PRO A 1 315 ? -0.120 17.422 -36.446 1.00 90.50 315 PRO A N 1
ATOM 2552 C CA . PRO A 1 315 ? 0.963 17.283 -37.426 1.00 90.50 315 PRO A CA 1
ATOM 2553 C C . PRO A 1 315 ? 1.963 16.162 -37.104 1.00 90.50 315 PRO A C 1
ATOM 2555 O O . PRO A 1 315 ? 2.478 15.507 -38.007 1.00 90.50 315 PRO A O 1
ATOM 2558 N N . VAL A 1 316 ? 2.234 15.914 -35.816 1.00 92.44 316 VAL A N 1
ATOM 2559 C CA . VAL A 1 316 ? 3.120 14.819 -35.389 1.00 92.44 316 VAL A CA 1
ATOM 2560 C C . VAL A 1 316 ? 2.462 13.448 -35.569 1.00 92.44 316 VAL A C 1
ATOM 2562 O O . VAL A 1 316 ? 3.134 12.517 -36.002 1.00 92.44 316 VAL A O 1
ATOM 2565 N N . ILE A 1 317 ? 1.158 13.321 -35.301 1.00 92.56 317 ILE A N 1
ATOM 2566 C CA . ILE A 1 317 ? 0.409 12.067 -35.477 1.00 92.56 317 ILE A CA 1
ATOM 2567 C C . ILE A 1 317 ? 0.230 11.752 -36.966 1.00 92.56 317 ILE A C 1
ATOM 2569 O O . ILE A 1 317 ? 0.381 10.603 -37.372 1.00 92.56 317 ILE A O 1
ATOM 2573 N N . GLU A 1 318 ? -0.024 12.758 -37.801 1.00 92.50 318 GLU A N 1
ATOM 2574 C CA . GLU A 1 318 ? -0.089 12.601 -39.258 1.00 92.50 318 GLU A CA 1
ATOM 2575 C C . GLU A 1 318 ? 1.260 12.159 -39.828 1.00 92.50 318 GLU A C 1
ATOM 2577 O O . GLU A 1 318 ? 1.322 11.204 -40.608 1.00 92.50 318 GLU A O 1
ATOM 2582 N N . LEU A 1 319 ? 2.356 12.782 -39.377 1.00 92.81 319 LEU A N 1
ATOM 2583 C CA . LEU A 1 319 ? 3.698 12.347 -39.749 1.00 92.81 319 LEU A CA 1
ATOM 2584 C C . LEU A 1 319 ? 3.968 10.916 -39.271 1.00 92.81 319 LEU A C 1
ATOM 2586 O O . LEU A 1 319 ? 4.477 10.122 -40.054 1.00 92.81 319 LEU A O 1
ATOM 2590 N N . ALA A 1 320 ? 3.604 10.562 -38.035 1.00 93.19 320 ALA A N 1
ATOM 2591 C CA . ALA A 1 320 ? 3.758 9.207 -37.503 1.00 93.19 320 ALA A CA 1
ATOM 2592 C C . ALA A 1 320 ? 2.965 8.174 -38.322 1.00 93.19 320 ALA A C 1
ATOM 2594 O O . ALA A 1 320 ? 3.505 7.131 -38.686 1.00 93.19 320 ALA A O 1
ATOM 2595 N N . THR A 1 321 ? 1.720 8.487 -38.685 1.00 92.31 321 THR A N 1
ATOM 2596 C CA . THR A 1 321 ? 0.851 7.650 -39.533 1.00 92.31 321 THR A CA 1
ATOM 2597 C C . THR A 1 321 ? 1.491 7.419 -40.903 1.00 92.31 321 THR A C 1
ATOM 2599 O O . THR A 1 321 ? 1.601 6.286 -41.380 1.00 92.31 321 THR A O 1
ATOM 2602 N N . LYS A 1 322 ? 2.009 8.486 -41.521 1.00 90.88 322 LYS A N 1
ATOM 2603 C CA . LYS A 1 322 ? 2.740 8.393 -42.788 1.00 90.88 322 LYS A CA 1
ATOM 2604 C C . LYS A 1 322 ? 4.005 7.545 -42.636 1.00 90.88 322 LYS A C 1
ATOM 2606 O O . LYS A 1 322 ? 4.230 6.638 -43.432 1.00 90.88 322 LYS A O 1
ATOM 2611 N N . TYR A 1 323 ? 4.791 7.782 -41.587 1.00 91.62 323 TYR A N 1
ATOM 2612 C CA . TYR A 1 323 ? 6.052 7.085 -41.334 1.00 91.62 323 TYR A CA 1
ATOM 2613 C C . TYR A 1 323 ? 5.854 5.579 -41.113 1.00 91.62 323 TYR A C 1
ATOM 2615 O O . TYR A 1 323 ? 6.561 4.779 -41.720 1.00 91.62 323 TYR A O 1
ATOM 2623 N N . ASN A 1 324 ? 4.857 5.178 -40.314 1.00 91.38 324 ASN A N 1
ATOM 2624 C CA . ASN A 1 324 ? 4.525 3.766 -40.088 1.00 91.38 324 ASN A CA 1
ATOM 2625 C C . ASN A 1 324 ? 4.139 3.050 -41.398 1.00 91.38 324 ASN A C 1
ATOM 2627 O O . ASN A 1 324 ? 4.555 1.911 -41.611 1.00 91.38 324 ASN A O 1
ATOM 2631 N N . SER A 1 325 ? 3.427 3.741 -42.298 1.00 90.06 325 SER A N 1
ATOM 2632 C CA . SER A 1 325 ? 3.062 3.214 -43.625 1.00 90.06 325 SER A CA 1
ATOM 2633 C C . SER A 1 325 ? 4.281 3.055 -44.538 1.00 90.06 325 SER A C 1
ATOM 2635 O O . SER A 1 325 ? 4.449 2.036 -45.208 1.00 90.06 325 SER A O 1
ATOM 2637 N N . LEU A 1 326 ? 5.178 4.046 -44.542 1.00 89.69 326 LEU A N 1
ATOM 2638 C CA . LEU A 1 326 ? 6.386 4.029 -45.371 1.00 89.69 326 LEU A CA 1
ATOM 2639 C C . LEU A 1 326 ? 7.368 2.935 -44.930 1.00 89.69 326 LEU A C 1
ATOM 2641 O O . LEU A 1 326 ? 7.899 2.192 -45.756 1.00 89.69 326 LEU A O 1
ATOM 2645 N N . VAL A 1 327 ? 7.588 2.800 -43.623 1.00 87.81 327 VAL A N 1
ATOM 2646 C CA . VAL A 1 327 ? 8.549 1.847 -43.053 1.00 87.81 327 VAL A CA 1
ATOM 2647 C C . VAL A 1 327 ? 8.108 0.393 -43.231 1.00 87.81 327 VAL A C 1
ATOM 2649 O O . VAL A 1 327 ? 8.950 -0.490 -43.396 1.00 87.81 327 VAL A O 1
ATOM 2652 N N . GLN A 1 328 ? 6.802 0.120 -43.270 1.00 84.88 328 GLN A N 1
ATOM 2653 C CA . GLN A 1 328 ? 6.282 -1.213 -43.581 1.00 84.88 328 GLN A CA 1
ATOM 2654 C C . GLN A 1 328 ? 6.807 -1.742 -44.931 1.00 84.88 328 GLN A C 1
ATOM 2656 O O . GLN A 1 328 ? 7.156 -2.928 -45.063 1.00 84.88 328 GLN A O 1
ATOM 2661 N N . VAL A 1 329 ? 6.882 -0.852 -45.924 1.00 82.19 329 VAL A N 1
ATOM 2662 C CA . VAL A 1 329 ? 7.406 -1.135 -47.262 1.00 82.19 329 VAL A CA 1
ATOM 2663 C C . VAL A 1 329 ? 8.929 -1.085 -47.261 1.00 82.19 329 VAL A C 1
ATOM 2665 O O . VAL A 1 329 ? 9.573 -2.041 -47.709 1.00 82.19 329 VAL A O 1
ATOM 2668 N N . GLY A 1 330 ? 9.507 -0.010 -46.718 1.00 78.81 330 GLY A N 1
ATOM 2669 C CA . GLY A 1 330 ? 10.949 0.219 -46.673 1.00 78.81 330 GLY A CA 1
ATOM 2670 C C . GLY A 1 330 ? 11.610 -0.053 -48.027 1.00 78.81 330 GLY A C 1
ATOM 2671 O O . GLY A 1 330 ? 11.110 0.357 -49.065 1.00 78.81 330 GLY A O 1
ATOM 2672 N N . ASN A 1 331 ? 12.689 -0.833 -48.022 1.00 75.31 331 ASN A N 1
ATOM 2673 C CA . ASN A 1 331 ? 13.432 -1.229 -49.224 1.00 75.31 331 ASN A CA 1
ATOM 2674 C C . ASN A 1 331 ? 13.032 -2.610 -49.783 1.00 75.31 331 ASN A C 1
ATOM 2676 O O . ASN A 1 331 ? 13.838 -3.297 -50.412 1.00 75.31 331 ASN A O 1
ATOM 2680 N N . THR A 1 332 ? 11.819 -3.092 -49.485 1.00 74.06 332 THR A N 1
ATOM 2681 C CA . THR A 1 332 ? 11.410 -4.454 -49.881 1.00 74.06 332 THR A CA 1
ATOM 2682 C C . THR A 1 332 ? 10.857 -4.566 -51.297 1.00 74.06 332 THR A C 1
ATOM 2684 O O . THR A 1 332 ? 10.718 -5.688 -51.784 1.00 74.06 332 THR A O 1
ATOM 2687 N N . GLY A 1 333 ? 10.565 -3.439 -51.953 1.00 71.19 333 GLY A N 1
ATOM 2688 C CA . GLY A 1 333 ? 9.927 -3.413 -53.270 1.00 71.19 333 GLY A CA 1
ATOM 2689 C C . GLY A 1 333 ? 8.455 -3.837 -53.249 1.00 71.19 333 GLY A C 1
ATOM 2690 O O . GLY A 1 333 ? 7.930 -4.233 -54.282 1.00 71.19 333 GLY A O 1
ATOM 2691 N N . ASN A 1 334 ? 7.793 -3.796 -52.088 1.00 81.75 334 ASN A N 1
ATOM 2692 C CA . ASN A 1 334 ? 6.344 -3.982 -51.980 1.00 81.75 334 ASN A CA 1
ATOM 2693 C C . ASN A 1 334 ? 5.604 -2.680 -52.356 1.00 81.75 334 ASN A C 1
ATOM 2695 O O . ASN A 1 334 ? 6.184 -1.604 -52.217 1.00 81.75 334 ASN A O 1
ATOM 2699 N N . PRO A 1 335 ? 4.345 -2.743 -52.824 1.00 84.56 335 PRO A N 1
ATOM 2700 C CA . PRO A 1 335 ? 3.548 -1.541 -53.049 1.00 84.56 335 PRO A CA 1
ATOM 2701 C C . PRO A 1 335 ? 3.227 -0.834 -51.725 1.00 84.56 335 PRO A C 1
ATOM 2703 O O . PRO A 1 335 ? 2.987 -1.478 -50.700 1.00 84.56 335 PRO A O 1
ATOM 2706 N N . TYR A 1 336 ? 3.227 0.495 -51.763 1.00 85.94 336 TYR A N 1
ATOM 2707 C CA . TYR A 1 336 ? 2.821 1.359 -50.663 1.00 85.94 336 TYR A CA 1
ATOM 2708 C C . TYR A 1 336 ? 1.306 1.372 -50.500 1.00 85.94 336 TYR A C 1
ATOM 2710 O O . TYR A 1 336 ? 0.574 1.497 -51.474 1.00 85.94 336 TYR A O 1
ATOM 2718 N N . HIS A 1 337 ? 0.844 1.263 -49.260 1.00 86.69 337 HIS A N 1
ATOM 2719 C CA . HIS A 1 337 ? -0.552 1.458 -48.899 1.00 86.69 337 HIS A CA 1
ATOM 2720 C C . HIS A 1 337 ? -0.610 2.415 -47.712 1.00 86.69 337 HIS A C 1
ATOM 2722 O O . HIS A 1 337 ? 0.033 2.190 -46.684 1.00 86.69 337 HIS A O 1
ATOM 2728 N N . SER A 1 338 ? -1.352 3.504 -47.868 1.00 86.50 338 SER A N 1
ATOM 2729 C CA . SER A 1 338 ? -1.566 4.479 -46.812 1.00 86.50 338 SER A CA 1
ATOM 2730 C C . SER A 1 338 ? -2.400 3.883 -45.678 1.00 86.50 338 SER A C 1
ATOM 2732 O O . SER A 1 338 ? -3.358 3.138 -45.897 1.00 86.50 338 SER A O 1
ATOM 2734 N N . GLY A 1 339 ? -2.030 4.207 -44.438 1.00 85.56 339 GLY A N 1
ATOM 2735 C CA . GLY A 1 339 ? -2.782 3.804 -43.250 1.00 85.56 339 GLY A CA 1
ATOM 2736 C C . GLY A 1 339 ? -2.600 2.338 -42.857 1.00 85.56 339 GLY A C 1
ATOM 2737 O O . GLY A 1 339 ? -3.392 1.824 -42.065 1.00 85.56 339 GLY A O 1
ATOM 2738 N N . THR A 1 340 ? -1.571 1.657 -43.368 1.00 88.62 340 THR A N 1
ATOM 2739 C CA . THR A 1 340 ? -1.192 0.315 -42.914 1.00 88.62 340 THR A CA 1
ATOM 2740 C C . THR A 1 340 ? 0.095 0.319 -42.093 1.00 88.62 340 THR A C 1
ATOM 2742 O O . THR A 1 340 ? 1.036 1.027 -42.428 1.00 88.62 340 THR A O 1
ATOM 2745 N N . SER A 1 341 ? 0.161 -0.460 -41.011 1.00 88.19 341 SER A N 1
ATOM 2746 C CA . SER A 1 341 ? 1.352 -0.577 -40.155 1.00 88.19 341 SER A CA 1
ATOM 2747 C C . SER A 1 341 ? 1.835 -2.022 -40.015 1.00 88.19 341 SER A C 1
ATOM 2749 O O . SER A 1 341 ? 1.128 -2.991 -40.317 1.00 88.19 341 SER A O 1
ATOM 2751 N N . ILE A 1 342 ? 3.073 -2.165 -39.529 1.00 86.62 342 ILE A N 1
ATOM 2752 C CA . ILE A 1 342 ? 3.581 -3.435 -39.004 1.00 86.62 342 ILE A CA 1
ATOM 2753 C C . ILE A 1 342 ? 2.889 -3.700 -37.661 1.00 86.62 342 ILE A C 1
ATOM 2755 O O . ILE A 1 342 ? 2.933 -2.861 -36.761 1.00 86.62 342 ILE A O 1
ATOM 2759 N N . SER A 1 343 ? 2.303 -4.886 -37.515 1.00 84.38 343 SER A N 1
ATOM 2760 C CA . SER A 1 343 ? 1.677 -5.348 -36.275 1.00 84.38 343 SER A CA 1
ATOM 2761 C C . SER A 1 343 ? 2.150 -6.749 -35.905 1.00 84.38 343 SER A C 1
ATOM 2763 O O . SER A 1 343 ? 2.531 -7.543 -36.767 1.00 84.38 343 SER A O 1
ATOM 2765 N N . THR A 1 344 ? 2.070 -7.081 -34.622 1.00 80.69 344 THR A N 1
ATOM 2766 C CA . THR A 1 344 ? 2.215 -8.458 -34.139 1.00 80.69 344 THR A CA 1
ATOM 2767 C C . THR A 1 344 ? 0.853 -9.031 -33.791 1.00 80.69 344 THR A C 1
ATOM 2769 O O . THR A 1 344 ? 0.015 -8.311 -33.256 1.00 80.69 344 THR A O 1
ATOM 2772 N N . GLN A 1 345 ? 0.642 -10.317 -34.058 1.00 81.56 345 GLN A N 1
ATOM 2773 C CA . GLN A 1 345 ? -0.530 -11.063 -33.603 1.00 81.56 345 GLN A CA 1
ATOM 2774 C C . GLN A 1 345 ? -0.113 -12.124 -32.587 1.00 81.56 345 GLN A C 1
ATOM 2776 O O . GLN A 1 345 ? 1.042 -12.552 -32.557 1.00 81.56 345 GLN A O 1
ATOM 2781 N N . ILE A 1 346 ? -1.065 -12.582 -31.789 1.00 78.94 346 ILE A N 1
ATOM 2782 C CA . ILE A 1 346 ? -0.845 -13.717 -30.891 1.00 78.94 346 ILE A CA 1
ATOM 2783 C C . ILE A 1 346 ? -0.811 -15.007 -31.702 1.00 78.94 346 ILE A C 1
ATOM 2785 O O . ILE A 1 346 ? -1.624 -15.206 -32.611 1.00 78.94 346 ILE A O 1
ATOM 2789 N N . ASP A 1 347 ? 0.165 -15.860 -31.393 1.00 77.00 347 ASP A N 1
ATOM 2790 C CA . ASP A 1 347 ? 0.274 -17.178 -32.006 1.00 77.00 347 ASP A CA 1
ATOM 2791 C C . ASP A 1 347 ? -0.898 -18.057 -31.546 1.00 77.00 347 ASP A C 1
ATOM 2793 O O . ASP A 1 347 ? -1.179 -18.174 -30.354 1.00 77.00 347 ASP A O 1
ATOM 2797 N N . LYS A 1 348 ? -1.561 -18.736 -32.482 1.00 75.69 348 LYS A N 1
ATOM 2798 C CA . LYS A 1 348 ? -2.620 -19.689 -32.138 1.00 75.69 348 LYS A CA 1
ATOM 2799 C C . LYS A 1 348 ? -2.079 -20.852 -31.299 1.00 75.69 348 LYS A C 1
ATOM 2801 O O . LYS A 1 348 ? -2.774 -21.346 -30.419 1.00 75.69 348 LYS A O 1
ATOM 2806 N N . LEU A 1 349 ? -0.827 -21.256 -31.528 1.00 75.88 349 LEU A N 1
ATOM 2807 C CA . LEU A 1 349 ? -0.169 -22.269 -30.705 1.00 75.88 349 LEU A CA 1
ATOM 2808 C C . LEU A 1 349 ? 0.002 -21.793 -29.260 1.00 75.88 349 LEU A C 1
ATOM 2810 O O . LEU A 1 349 ? -0.075 -22.618 -28.356 1.00 75.88 349 LEU A O 1
ATOM 2814 N N . ALA A 1 350 ? 0.204 -20.491 -29.028 1.00 77.81 350 ALA A N 1
ATOM 2815 C CA . ALA A 1 350 ? 0.268 -19.939 -27.677 1.00 77.81 350 ALA A CA 1
ATOM 2816 C C . ALA A 1 350 ? -1.072 -20.112 -26.953 1.00 77.81 350 ALA A C 1
ATOM 2818 O O . ALA A 1 350 ? -1.076 -20.510 -25.794 1.00 77.81 350 ALA A O 1
ATOM 2819 N N . GLU A 1 351 ? -2.203 -19.914 -27.641 1.00 77.25 351 GLU A N 1
ATOM 2820 C CA . GLU A 1 351 ? -3.533 -20.138 -27.060 1.00 77.25 351 GLU A CA 1
ATOM 2821 C C . GLU A 1 351 ? -3.761 -21.600 -26.655 1.00 77.25 351 GLU A C 1
ATOM 2823 O O . GLU A 1 351 ? -4.244 -21.858 -25.552 1.00 77.25 351 GLU A O 1
ATOM 2828 N N . ASP A 1 352 ? -3.352 -22.551 -27.501 1.00 80.50 352 ASP A N 1
ATOM 2829 C CA . ASP A 1 352 ? -3.475 -23.988 -27.221 1.00 80.50 352 ASP A CA 1
ATOM 2830 C C . ASP A 1 352 ? -2.621 -24.418 -26.009 1.00 80.50 352 ASP A C 1
ATOM 2832 O O . ASP A 1 352 ? -3.000 -25.321 -25.258 1.00 80.50 352 ASP A O 1
ATOM 2836 N N . LYS A 1 353 ? -1.466 -23.770 -25.781 1.00 86.94 353 LYS A N 1
ATOM 2837 C CA . LYS A 1 353 ? -0.603 -24.034 -24.613 1.00 86.94 353 LYS A CA 1
ATOM 2838 C C . LYS A 1 353 ? -1.266 -23.634 -23.295 1.00 86.94 353 LYS A C 1
ATOM 2840 O O . LYS A 1 353 ? -1.014 -24.277 -22.274 1.00 86.94 353 LYS A O 1
ATOM 2845 N N . MET A 1 354 ? -2.097 -22.587 -23.299 1.00 86.75 354 MET A N 1
ATOM 2846 C CA . MET A 1 354 ? -2.649 -21.982 -22.079 1.00 86.75 354 MET A CA 1
ATOM 2847 C C . MET A 1 354 ? -3.411 -22.995 -21.226 1.00 86.75 354 MET A C 1
ATOM 2849 O O . MET A 1 354 ? -3.224 -23.018 -20.015 1.00 86.75 354 MET A O 1
ATOM 2853 N N . GLU A 1 355 ? -4.201 -23.879 -21.842 1.00 85.44 355 GLU A N 1
ATOM 2854 C CA . GLU A 1 355 ? -4.985 -24.894 -21.125 1.00 85.44 355 GLU A CA 1
ATOM 2855 C C . GLU A 1 355 ? -4.094 -25.846 -20.308 1.00 85.44 355 GLU A C 1
ATOM 2857 O O . GLU A 1 355 ? -4.404 -26.190 -19.165 1.00 85.44 355 GLU A O 1
ATOM 2862 N N . TYR A 1 356 ? -2.932 -26.224 -20.845 1.00 89.56 356 TYR A N 1
ATOM 2863 C CA . TYR A 1 356 ? -1.966 -27.053 -20.125 1.00 89.56 356 TYR A CA 1
ATOM 2864 C C . TYR A 1 356 ? -1.294 -26.281 -18.983 1.00 89.56 356 TYR A C 1
ATOM 2866 O O . TYR A 1 356 ? -1.091 -26.841 -17.905 1.00 89.56 356 TYR A O 1
ATOM 2874 N N . ILE A 1 357 ? -0.986 -24.995 -19.188 1.00 91.25 357 ILE A N 1
ATOM 2875 C CA . ILE A 1 357 ? -0.395 -24.127 -18.157 1.00 91.25 357 ILE A CA 1
ATOM 2876 C C . ILE A 1 357 ? -1.394 -23.908 -17.014 1.00 91.25 357 ILE A C 1
ATOM 2878 O O . ILE A 1 357 ? -1.018 -24.024 -15.847 1.00 91.25 357 ILE A O 1
ATOM 2882 N N . TYR A 1 358 ? -2.667 -23.660 -17.328 1.00 89.62 358 TYR A N 1
ATOM 2883 C CA . TYR A 1 358 ? -3.746 -23.510 -16.351 1.00 89.62 358 TYR A CA 1
ATOM 2884 C C . TYR A 1 358 ? -3.921 -24.756 -15.488 1.00 89.62 358 TYR A C 1
ATOM 2886 O O . TYR A 1 358 ? -4.016 -24.654 -14.268 1.00 89.62 358 TYR A O 1
ATOM 2894 N N . ASN A 1 359 ? -3.910 -25.939 -16.101 1.00 87.81 359 ASN A N 1
ATOM 2895 C CA . ASN A 1 359 ? -4.073 -27.196 -15.375 1.00 87.81 359 ASN A CA 1
ATOM 2896 C C . ASN A 1 359 ? -2.875 -27.530 -14.470 1.00 87.81 359 ASN A C 1
ATOM 2898 O O . ASN A 1 359 ? -3.056 -28.134 -13.410 1.00 87.81 359 ASN A O 1
ATOM 2902 N N . ALA A 1 360 ? -1.664 -27.127 -14.861 1.00 91.62 360 ALA A N 1
ATOM 2903 C CA . ALA A 1 360 ? -0.439 -27.379 -14.106 1.00 91.62 360 ALA A CA 1
ATOM 2904 C C . ALA A 1 360 ? -0.171 -26.360 -12.983 1.00 91.62 360 ALA A C 1
ATOM 2906 O O . ALA A 1 360 ? 0.733 -26.568 -12.176 1.00 91.62 360 ALA A O 1
ATOM 2907 N N . SER A 1 361 ? -0.925 -25.261 -12.906 1.00 92.81 361 SER A N 1
ATOM 2908 C CA . SER A 1 361 ? -0.581 -24.122 -12.045 1.00 92.81 361 SER A CA 1
ATOM 2909 C C . SER A 1 361 ? -1.731 -23.723 -11.128 1.00 92.81 361 SER A C 1
ATOM 2911 O O . SER A 1 361 ? -2.896 -23.827 -11.505 1.00 92.81 361 SER A O 1
ATOM 2913 N N . ASN A 1 362 ? -1.427 -23.216 -9.929 1.00 90.00 362 ASN A N 1
ATOM 2914 C CA . ASN A 1 362 ? -2.463 -22.591 -9.100 1.00 90.00 362 ASN A CA 1
ATOM 2915 C C . ASN A 1 362 ? -2.783 -21.171 -9.590 1.00 90.00 362 ASN A C 1
ATOM 2917 O O . ASN A 1 362 ? -3.941 -20.860 -9.880 1.00 90.00 362 ASN A O 1
ATOM 2921 N N . TRP A 1 363 ? -1.748 -20.334 -9.720 1.00 92.25 363 TRP A N 1
ATOM 2922 C CA . TRP A 1 363 ? -1.816 -19.019 -10.361 1.00 92.25 363 TRP A CA 1
ATOM 2923 C C . TRP A 1 363 ? -1.027 -19.016 -11.665 1.00 92.25 363 TRP A C 1
ATOM 2925 O O . TRP A 1 363 ? 0.092 -19.530 -11.724 1.00 92.25 363 TRP A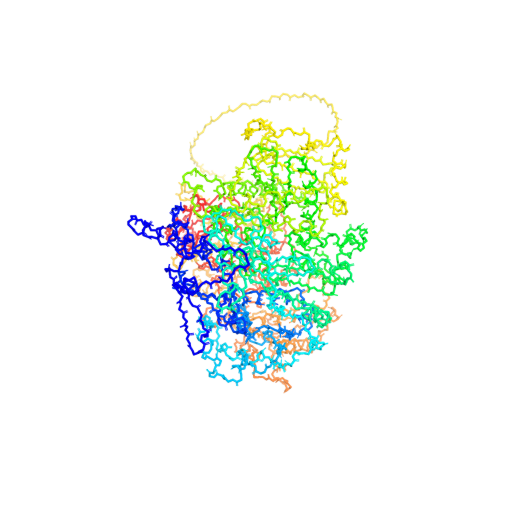 O 1
ATOM 2935 N N . VAL A 1 364 ? -1.596 -18.395 -12.693 1.00 93.56 364 VAL A N 1
ATOM 2936 C CA . VAL A 1 364 ? -0.894 -18.070 -13.936 1.00 93.56 364 VAL A CA 1
ATOM 2937 C C . VAL A 1 364 ? -0.884 -16.559 -14.079 1.00 93.56 364 VAL A C 1
ATOM 2939 O O . VAL A 1 364 ? -1.938 -15.937 -14.170 1.00 93.56 364 VAL A O 1
ATOM 2942 N N . VAL A 1 365 ? 0.313 -15.983 -14.063 1.00 92.94 365 VAL A N 1
ATOM 2943 C CA . VAL A 1 365 ? 0.551 -14.553 -14.231 1.00 92.94 365 VAL A CA 1
ATOM 2944 C C . VAL A 1 365 ? 1.040 -14.338 -15.654 1.00 92.94 365 VAL A C 1
ATOM 2946 O O . VAL A 1 365 ? 2.166 -14.713 -15.997 1.00 92.94 365 VAL A O 1
ATOM 2949 N N . PHE A 1 366 ? 0.186 -13.749 -16.484 1.00 90.69 366 PHE A N 1
ATOM 2950 C CA . PHE A 1 366 ? 0.582 -13.277 -17.801 1.00 90.69 366 PHE A CA 1
ATOM 2951 C C . PHE A 1 366 ? 1.365 -11.983 -17.635 1.00 90.69 366 PHE A C 1
ATOM 2953 O O . PHE A 1 366 ? 0.832 -11.032 -17.071 1.00 90.69 366 PHE A O 1
ATOM 2960 N N . VAL A 1 367 ? 2.616 -11.962 -18.088 1.00 87.81 367 VAL A N 1
ATOM 2961 C CA . VAL A 1 367 ? 3.492 -10.781 -18.043 1.00 87.81 367 VAL A CA 1
ATOM 2962 C C . VAL A 1 367 ? 3.482 -10.124 -19.415 1.00 87.81 367 VAL A C 1
ATOM 2964 O O . VAL A 1 367 ? 3.727 -10.820 -20.402 1.00 87.81 367 VAL A O 1
ATOM 2967 N N . ASP A 1 368 ? 3.211 -8.817 -19.467 1.00 80.25 368 ASP A N 1
ATOM 2968 C CA . ASP A 1 368 ? 2.957 -8.085 -20.718 1.00 80.25 368 ASP A CA 1
ATOM 2969 C C . ASP A 1 368 ? 1.920 -8.824 -21.599 1.00 80.25 368 ASP A C 1
ATOM 2971 O O . ASP A 1 368 ? 2.217 -9.220 -22.736 1.00 80.25 368 ASP A O 1
ATOM 2975 N N . PRO A 1 369 ? 0.722 -9.144 -21.049 1.00 76.19 369 PRO A N 1
ATOM 2976 C CA . PRO A 1 369 ? -0.333 -9.791 -21.805 1.00 76.19 369 PRO A CA 1
ATOM 2977 C C . PRO A 1 369 ? -0.718 -8.851 -22.939 1.00 76.19 369 PRO A C 1
ATOM 2979 O O . PRO A 1 369 ? -1.418 -7.869 -22.737 1.00 76.19 369 PRO A O 1
ATOM 2982 N N . LYS A 1 370 ? -0.289 -9.162 -24.160 1.00 79.06 370 LYS A N 1
ATOM 2983 C CA . LYS A 1 370 ? -0.667 -8.445 -25.388 1.00 79.06 370 LYS A CA 1
ATOM 2984 C C . LYS A 1 370 ? -2.152 -8.635 -25.750 1.00 79.06 370 LYS A C 1
ATOM 2986 O O . LYS A 1 370 ? -2.507 -8.709 -26.925 1.00 79.06 370 LYS A O 1
ATOM 2991 N N . VAL A 1 371 ? -3.014 -8.758 -24.752 1.00 79.38 371 VAL A N 1
ATOM 2992 C CA . VAL A 1 371 ? -4.460 -8.952 -24.784 1.00 79.38 371 VAL A CA 1
ATOM 2993 C C . VAL A 1 371 ? -5.088 -8.095 -23.694 1.00 79.38 371 VAL A C 1
ATOM 2995 O O . VAL A 1 371 ? -4.441 -7.738 -22.714 1.00 79.38 371 VAL A O 1
ATOM 2998 N N . ASP A 1 372 ? -6.372 -7.806 -23.836 1.00 79.31 372 ASP A N 1
ATOM 2999 C CA . ASP A 1 372 ? -7.173 -7.189 -22.785 1.00 79.31 372 ASP A CA 1
ATOM 3000 C C . ASP A 1 372 ? -7.979 -8.242 -22.003 1.00 79.31 372 ASP A C 1
ATOM 3002 O O . ASP A 1 372 ? -7.885 -9.447 -22.245 1.00 79.31 372 ASP A O 1
ATOM 3006 N N . LEU A 1 373 ? -8.775 -7.780 -21.035 1.00 78.25 373 LEU A N 1
ATOM 3007 C CA . LEU A 1 373 ? -9.645 -8.643 -20.232 1.00 78.25 373 LEU A CA 1
ATOM 3008 C C . LEU A 1 373 ? -10.689 -9.386 -21.080 1.00 78.25 373 LEU A C 1
ATOM 3010 O O . LEU A 1 373 ? -11.063 -10.497 -20.706 1.00 78.25 373 LEU A O 1
ATOM 3014 N N . ASP A 1 374 ? -11.103 -8.825 -22.224 1.00 78.62 374 ASP A N 1
ATOM 3015 C CA . ASP A 1 374 ? -12.097 -9.441 -23.116 1.00 78.62 374 ASP A CA 1
ATOM 3016 C C . ASP A 1 374 ? -11.624 -10.815 -23.619 1.00 78.62 374 ASP A C 1
ATOM 3018 O O . ASP A 1 374 ? -12.406 -11.756 -23.747 1.00 78.62 374 ASP A O 1
ATOM 3022 N N . PHE A 1 375 ? -10.314 -10.980 -23.823 1.00 80.81 375 PHE A N 1
ATOM 3023 C CA . PHE A 1 375 ? -9.728 -12.257 -24.233 1.00 80.81 375 PHE A CA 1
ATOM 3024 C C . PHE A 1 375 ? -9.933 -13.377 -23.202 1.00 80.81 375 PHE A C 1
ATOM 3026 O O . PHE A 1 375 ? -10.065 -14.549 -23.566 1.00 80.81 375 PHE A O 1
ATOM 3033 N N . PHE A 1 376 ? -9.924 -13.033 -21.912 1.00 78.25 376 PHE A N 1
ATOM 3034 C CA . PHE A 1 376 ? -10.081 -13.996 -20.825 1.00 78.25 376 PHE A CA 1
ATOM 3035 C C . PHE A 1 376 ? -11.552 -14.190 -20.453 1.00 78.25 376 PHE A C 1
ATOM 3037 O O . PHE A 1 376 ? -11.950 -15.330 -20.223 1.00 78.25 376 PHE A O 1
ATOM 3044 N N . SER A 1 377 ? -12.372 -13.134 -20.473 1.00 70.56 377 SER A N 1
ATOM 3045 C CA . SER A 1 377 ? -13.808 -13.217 -20.164 1.00 70.56 377 SER A CA 1
ATOM 3046 C C . SER A 1 377 ? -14.584 -14.050 -21.194 1.00 70.56 377 SER A C 1
ATOM 3048 O O . SER A 1 377 ? -15.411 -14.882 -20.818 1.00 70.56 377 SER A O 1
ATOM 3050 N N . GLU A 1 378 ? -14.247 -13.949 -22.489 1.00 65.25 378 GLU A N 1
ATOM 3051 C CA . GLU A 1 378 ? -14.801 -14.822 -23.540 1.00 65.25 378 GLU A CA 1
ATOM 3052 C C . GLU A 1 378 ? -14.530 -16.315 -23.252 1.00 65.25 378 GLU A C 1
ATOM 3054 O O . GLU A 1 378 ? -15.307 -17.193 -23.648 1.00 65.25 378 GLU A O 1
ATOM 3059 N N . LYS A 1 379 ? -13.440 -16.618 -22.534 1.00 62.38 379 LYS A N 1
ATOM 3060 C CA . LYS A 1 379 ? -13.075 -17.975 -22.113 1.00 62.38 379 LYS A CA 1
ATOM 3061 C C . LYS A 1 379 ? -13.702 -18.367 -20.774 1.00 62.38 379 LYS A C 1
ATOM 3063 O O . LYS A 1 379 ? -14.029 -19.543 -20.628 1.00 62.38 379 LYS A O 1
ATOM 3068 N N . GLU A 1 380 ? -13.923 -17.446 -19.834 1.00 57.94 380 GLU A N 1
ATOM 3069 C CA . GLU A 1 380 ? -14.643 -17.709 -18.568 1.00 57.94 380 GLU A CA 1
ATOM 3070 C C . GLU A 1 380 ? -16.060 -18.245 -18.816 1.00 57.94 380 GLU A C 1
ATOM 3072 O O . GLU A 1 380 ? -16.485 -19.197 -18.168 1.00 57.94 380 GLU A O 1
ATOM 3077 N N . ALA A 1 381 ? -16.762 -17.733 -19.832 1.00 51.94 381 ALA A N 1
ATOM 3078 C CA . ALA A 1 381 ? -18.093 -18.225 -20.206 1.00 51.94 381 ALA A CA 1
ATOM 3079 C C . ALA A 1 381 ? -18.125 -19.726 -20.582 1.00 51.94 381 ALA A C 1
ATOM 3081 O O . ALA A 1 381 ? -19.181 -20.355 -20.526 1.00 51.94 381 ALA A O 1
ATOM 3082 N N . ASN A 1 382 ? -16.977 -20.310 -20.952 1.00 48.28 382 ASN A N 1
ATOM 3083 C CA . ASN A 1 382 ? -16.849 -21.697 -21.409 1.00 48.28 382 ASN A CA 1
ATOM 3084 C C . ASN A 1 382 ? -15.889 -22.558 -20.556 1.00 48.28 382 ASN A C 1
ATOM 3086 O O . ASN A 1 382 ? -15.744 -23.749 -20.835 1.00 48.28 382 ASN A O 1
ATOM 3090 N N . SER A 1 383 ? -15.214 -21.996 -19.545 1.00 53.12 383 SER A N 1
ATOM 3091 C CA . SER A 1 383 ? -14.165 -22.676 -18.765 1.00 53.12 383 SER A CA 1
ATOM 3092 C C . SER A 1 383 ? -14.181 -22.271 -17.286 1.00 53.12 383 SER A C 1
ATOM 3094 O O . SER A 1 383 ? -14.680 -21.215 -16.931 1.00 53.12 383 SER A O 1
ATOM 3096 N N . GLU A 1 384 ? -13.610 -23.091 -16.394 1.00 65.19 384 GLU A N 1
ATOM 3097 C CA . GLU A 1 384 ? -13.518 -22.791 -14.948 1.00 65.19 384 GLU A CA 1
ATOM 3098 C C . GLU A 1 384 ? -12.441 -21.734 -14.610 1.00 65.19 384 GLU A C 1
ATOM 3100 O O . GLU A 1 384 ? -11.899 -21.731 -13.497 1.00 65.19 384 GLU A O 1
ATOM 3105 N N . LEU A 1 385 ? -12.105 -20.862 -15.564 1.00 77.25 385 LEU A N 1
ATOM 3106 C CA . LEU A 1 385 ? -11.131 -19.790 -15.406 1.00 77.25 385 LEU A CA 1
ATOM 3107 C C . LEU A 1 385 ? -11.733 -18.646 -14.581 1.00 77.25 385 LEU A C 1
ATOM 3109 O O . LEU A 1 385 ? -12.920 -18.360 -14.680 1.00 77.25 385 LEU A O 1
ATOM 3113 N N . LEU A 1 386 ? -10.905 -18.024 -13.748 1.00 77.75 386 LEU A N 1
ATOM 3114 C CA . LEU A 1 386 ? -11.256 -16.842 -12.977 1.00 77.75 386 LEU A CA 1
ATOM 3115 C C . LEU A 1 386 ? -10.098 -15.851 -13.002 1.00 77.75 386 LEU A C 1
ATOM 3117 O O . LEU A 1 386 ? -8.972 -16.209 -12.634 1.00 77.75 386 LEU A O 1
ATOM 3121 N N . ILE A 1 387 ? -10.371 -14.609 -13.388 1.00 80.31 387 ILE A N 1
ATOM 3122 C CA . ILE A 1 387 ? -9.435 -13.497 -13.202 1.00 80.31 387 ILE A CA 1
ATOM 3123 C C . ILE A 1 387 ? -9.370 -13.171 -11.704 1.00 80.31 387 ILE A C 1
ATOM 3125 O O . ILE A 1 387 ? -10.394 -13.031 -11.047 1.00 80.31 387 ILE A O 1
ATOM 3129 N N . ILE A 1 388 ? -8.167 -13.105 -11.135 1.00 75.25 388 ILE A N 1
ATOM 3130 C CA . ILE A 1 388 ? -7.968 -12.816 -9.706 1.00 75.25 388 ILE A CA 1
ATOM 3131 C C . ILE A 1 388 ? -7.621 -11.347 -9.507 1.00 75.25 388 ILE A C 1
ATOM 3133 O O . ILE A 1 388 ? -8.170 -10.668 -8.648 1.00 75.25 388 ILE A O 1
ATOM 3137 N N . HIS A 1 389 ? -6.616 -10.896 -10.249 1.00 77.81 389 HIS A N 1
ATOM 3138 C CA . HIS A 1 389 ? -6.026 -9.579 -10.090 1.00 77.81 389 HIS A CA 1
ATOM 3139 C C . HIS A 1 389 ? -5.261 -9.242 -11.367 1.00 77.81 389 HIS A C 1
ATOM 3141 O O . HIS A 1 389 ? -4.651 -10.117 -11.984 1.00 77.81 389 HIS A O 1
ATOM 3147 N N . TYR A 1 390 ? -5.265 -7.980 -11.757 1.00 77.69 390 TYR A N 1
ATOM 3148 C CA . TYR A 1 390 ? -4.457 -7.440 -12.839 1.00 77.69 390 TYR A CA 1
ATOM 3149 C C . TYR A 1 390 ? -3.703 -6.219 -12.314 1.00 77.69 390 TYR A C 1
ATOM 3151 O O . TYR A 1 390 ? -4.140 -5.579 -11.368 1.00 77.69 390 TYR A O 1
ATOM 3159 N N . SER A 1 391 ? -2.580 -5.891 -12.934 1.00 71.31 391 SER A N 1
ATOM 3160 C CA . SER A 1 391 ? -1.838 -4.661 -12.666 1.00 71.31 391 SER A CA 1
ATOM 3161 C C . SER A 1 391 ? -1.759 -3.853 -13.954 1.00 71.31 391 SER A C 1
ATOM 3163 O O . SER A 1 391 ? -1.332 -4.394 -14.969 1.00 71.31 391 SER A O 1
ATOM 3165 N N . ASP A 1 392 ? -2.157 -2.588 -13.916 1.00 66.31 392 ASP A N 1
ATOM 3166 C CA . ASP A 1 392 ? -2.168 -1.626 -15.034 1.00 66.31 392 ASP A CA 1
ATOM 3167 C C . ASP A 1 392 ? -1.458 -0.308 -14.652 1.00 66.31 392 ASP A C 1
ATOM 3169 O O . ASP A 1 392 ? -1.741 0.766 -15.179 1.00 66.31 392 ASP A O 1
ATOM 3173 N N . GLN A 1 393 ? -0.549 -0.374 -13.675 1.00 60.12 393 GLN A N 1
ATOM 3174 C CA . GLN A 1 393 ? -0.073 0.799 -12.943 1.00 60.12 393 GLN A CA 1
ATOM 3175 C C . GLN A 1 393 ? 1.413 1.127 -13.132 1.00 60.12 393 GLN A C 1
ATOM 3177 O O . GLN A 1 393 ? 1.893 2.134 -12.595 1.00 60.12 393 GLN A O 1
ATOM 3182 N N . TYR A 1 394 ? 2.168 0.278 -13.821 1.00 60.41 394 TYR A N 1
ATOM 3183 C CA . TYR A 1 394 ? 3.600 0.454 -14.024 1.00 60.41 394 TYR A CA 1
ATOM 3184 C C . TYR A 1 394 ? 3.932 1.134 -15.349 1.00 60.41 394 TYR A C 1
ATOM 3186 O O . TYR A 1 394 ? 4.898 1.901 -15.403 1.00 60.41 394 TYR A O 1
ATOM 3194 N N . THR A 1 395 ? 3.153 0.885 -16.401 1.00 59.31 395 THR A N 1
ATOM 3195 C CA . THR A 1 395 ? 3.340 1.520 -17.709 1.00 59.31 395 THR A CA 1
ATOM 3196 C C . THR A 1 395 ? 2.366 2.681 -17.938 1.00 59.31 395 THR A C 1
ATOM 3198 O O . THR A 1 395 ? 1.454 2.953 -17.159 1.00 59.31 395 THR A O 1
ATOM 3201 N N . SER A 1 396 ? 2.661 3.493 -18.953 1.00 48.22 396 SER A N 1
ATOM 3202 C CA . SER A 1 396 ? 1.889 4.686 -19.326 1.00 48.22 396 SER A CA 1
ATOM 3203 C C . SER A 1 396 ? 0.893 4.438 -20.459 1.00 48.22 396 SER A C 1
ATOM 3205 O O . SER A 1 396 ? 0.271 5.390 -20.929 1.00 48.22 396 SER A O 1
ATOM 3207 N N . SER A 1 397 ? 0.787 3.199 -20.943 1.00 49.59 397 SER A N 1
ATOM 3208 C CA . SER A 1 397 ? -0.220 2.779 -21.914 1.00 49.59 397 SER A CA 1
ATOM 3209 C C . SER A 1 397 ? -1.489 2.335 -21.188 1.00 49.59 397 SER A C 1
ATOM 3211 O O . SER A 1 397 ? -1.449 1.902 -20.044 1.00 49.59 397 SER A O 1
ATOM 3213 N N . SER A 1 398 ? -2.633 2.423 -21.866 1.00 50.69 398 SER A N 1
ATOM 3214 C CA . SER A 1 398 ? -3.929 1.897 -21.409 1.00 50.69 398 SER A CA 1
ATOM 3215 C C . SER A 1 398 ? -3.981 0.357 -21.397 1.00 50.69 398 SER A C 1
ATOM 3217 O O . SER A 1 398 ? -5.010 -0.231 -21.723 1.00 50.69 398 SER A O 1
ATOM 3219 N N . GLU A 1 399 ? -2.852 -0.295 -21.133 1.00 64.44 399 GLU A N 1
ATOM 3220 C CA . GLU A 1 399 ? -2.655 -1.736 -21.218 1.00 64.44 399 GLU A CA 1
ATOM 3221 C C . GLU A 1 399 ? -2.347 -2.321 -19.846 1.00 64.44 399 GLU A C 1
ATOM 3223 O O . GLU A 1 399 ? -1.890 -1.632 -18.937 1.00 64.44 399 GLU A O 1
ATOM 3228 N N . TYR A 1 400 ? -2.609 -3.616 -19.707 1.00 74.56 400 TYR A N 1
ATOM 3229 C CA . TYR A 1 400 ? -2.320 -4.344 -18.484 1.00 74.56 400 TYR A CA 1
ATOM 3230 C C . TYR A 1 400 ? -0.852 -4.776 -18.485 1.00 74.56 400 TYR A C 1
ATOM 3232 O O . TYR A 1 400 ? -0.404 -5.458 -19.401 1.00 74.56 400 TYR A O 1
ATOM 3240 N N . ASP A 1 401 ? -0.119 -4.439 -17.429 1.00 76.19 401 ASP A N 1
ATOM 3241 C CA . ASP A 1 401 ? 1.248 -4.908 -17.191 1.00 76.19 401 ASP A CA 1
ATOM 3242 C C . ASP A 1 401 ? 1.273 -6.405 -16.859 1.00 76.19 401 ASP A C 1
ATOM 3244 O O . ASP A 1 401 ? 2.180 -7.148 -17.250 1.00 76.19 401 ASP A O 1
ATOM 3248 N N . ALA A 1 402 ? 0.261 -6.856 -16.114 1.00 84.06 402 ALA A N 1
ATOM 3249 C CA . ALA A 1 402 ? 0.067 -8.262 -15.818 1.00 84.06 402 ALA A CA 1
ATOM 3250 C C . ALA A 1 402 ? -1.390 -8.609 -15.547 1.00 84.06 402 ALA A C 1
ATOM 3252 O O . ALA A 1 402 ? -2.141 -7.816 -14.983 1.00 84.06 402 ALA A O 1
ATOM 3253 N N . ILE A 1 403 ? -1.766 -9.838 -15.890 1.00 86.56 403 ILE A N 1
ATOM 3254 C CA . ILE A 1 403 ? -3.076 -10.410 -15.570 1.00 86.56 403 ILE A CA 1
ATOM 3255 C C . ILE A 1 403 ? -2.842 -11.750 -14.872 1.00 86.56 403 ILE A C 1
ATOM 3257 O O . ILE A 1 403 ? -2.211 -12.650 -15.424 1.00 86.56 403 ILE A O 1
ATOM 3261 N N . THR A 1 404 ? -3.342 -11.878 -13.646 1.00 87.81 404 THR A N 1
ATOM 3262 C CA . THR A 1 404 ? -3.287 -13.103 -12.844 1.00 87.81 404 THR A CA 1
ATOM 3263 C C . THR A 1 404 ? -4.620 -13.826 -12.931 1.00 87.81 404 THR A C 1
ATOM 3265 O O . THR A 1 404 ? -5.660 -13.279 -12.561 1.00 87.81 404 THR A O 1
ATOM 3268 N N . VAL A 1 405 ? -4.585 -15.082 -13.364 1.00 88.06 405 VAL A N 1
ATOM 3269 C CA . VAL A 1 405 ? -5.767 -15.945 -13.456 1.00 88.06 405 VAL A CA 1
ATOM 3270 C C . VAL A 1 405 ? -5.563 -17.253 -12.699 1.00 88.06 405 VAL A C 1
ATOM 3272 O O . VAL A 1 405 ? -4.435 -17.701 -12.468 1.00 88.06 405 VAL A O 1
ATOM 3275 N N . THR A 1 406 ? -6.669 -17.903 -12.348 1.00 85.94 406 THR A N 1
ATOM 3276 C CA . THR A 1 406 ? -6.679 -19.248 -11.770 1.00 85.94 406 THR A CA 1
ATOM 3277 C C . THR A 1 406 ? -7.750 -20.120 -12.405 1.00 85.94 406 THR A C 1
ATOM 3279 O O . THR A 1 406 ? -8.834 -19.658 -12.734 1.00 85.94 406 THR A O 1
ATOM 3282 N N . HIS A 1 407 ? -7.469 -21.417 -12.514 1.00 84.19 407 HIS A N 1
ATOM 3283 C CA . HIS A 1 407 ? -8.453 -22.435 -12.894 1.00 84.19 407 HIS A CA 1
ATOM 3284 C C . HIS A 1 407 ? -9.123 -23.082 -11.657 1.00 84.19 407 HIS A C 1
ATOM 3286 O O . HIS A 1 407 ? -9.755 -24.135 -11.735 1.00 84.19 407 HIS A O 1
ATOM 3292 N N . LYS A 1 408 ? -8.939 -22.508 -10.458 1.00 79.50 408 LYS A N 1
ATOM 3293 C CA . LYS A 1 408 ? -9.534 -22.993 -9.197 1.00 79.50 408 LYS A CA 1
ATOM 3294 C C . LYS A 1 408 ? -10.771 -22.193 -8.773 1.00 79.50 408 LYS A C 1
ATOM 3296 O O . LYS A 1 408 ? -11.089 -22.170 -7.584 1.00 79.50 408 LYS A O 1
ATOM 3301 N N . SER A 1 409 ? -11.493 -21.592 -9.722 1.00 76.81 409 SER A N 1
ATOM 3302 C CA . SER A 1 409 ? -12.690 -20.754 -9.503 1.00 76.81 409 SER A CA 1
ATOM 3303 C C . SER A 1 409 ? -13.669 -21.329 -8.469 1.00 76.81 409 SER A C 1
ATOM 3305 O O . SER A 1 409 ? -14.002 -20.670 -7.488 1.00 76.81 409 SER A O 1
ATOM 3307 N N . LYS A 1 410 ? -14.022 -22.616 -8.590 1.00 77.75 410 LYS A N 1
ATOM 3308 C CA . LYS A 1 410 ? -14.926 -23.327 -7.664 1.00 77.75 410 LYS A CA 1
ATOM 3309 C C . LYS A 1 410 ? -14.509 -23.261 -6.193 1.00 77.75 410 LYS A C 1
ATOM 3311 O O . LYS A 1 410 ? -15.371 -23.286 -5.317 1.00 77.75 410 LYS A O 1
ATOM 3316 N N . GLN A 1 411 ? -13.208 -23.251 -5.900 1.00 75.44 411 GLN A N 1
ATOM 3317 C CA . GLN A 1 411 ? -12.716 -23.171 -4.521 1.00 75.44 411 GLN A CA 1
ATOM 3318 C C . GLN A 1 411 ? -12.957 -21.773 -3.949 1.00 75.44 411 GLN A C 1
ATOM 3320 O O . GLN A 1 411 ? -13.441 -21.659 -2.827 1.00 75.44 411 GLN A O 1
ATOM 3325 N N . TYR A 1 412 ? -12.701 -20.735 -4.746 1.00 74.50 412 TYR A N 1
ATOM 3326 C CA . TYR A 1 412 ? -12.957 -19.344 -4.379 1.00 74.50 412 TYR A CA 1
ATOM 3327 C C . TYR A 1 412 ? -14.452 -19.075 -4.189 1.00 74.50 412 TYR A C 1
ATOM 3329 O O . TYR A 1 412 ? -14.850 -18.556 -3.146 1.00 74.50 412 TYR A O 1
ATOM 3337 N N . SER A 1 413 ? -15.294 -19.521 -5.127 1.00 77.75 413 SER A N 1
ATOM 3338 C CA . SER A 1 413 ? -16.748 -19.349 -5.024 1.00 77.75 413 SER A CA 1
ATOM 3339 C C . SER A 1 413 ? -17.320 -20.009 -3.765 1.00 77.75 413 SER A C 1
ATOM 3341 O O . SER A 1 413 ? -18.154 -19.421 -3.084 1.00 77.75 413 SER A O 1
ATOM 3343 N N . LYS A 1 414 ? -16.833 -21.201 -3.388 1.00 78.25 414 LYS A N 1
ATOM 3344 C CA . LYS A 1 414 ? -17.275 -21.876 -2.156 1.00 78.25 414 LYS A CA 1
ATOM 3345 C C . LYS A 1 414 ? -16.944 -21.090 -0.890 1.00 78.25 414 LYS A C 1
ATOM 3347 O O . LYS A 1 414 ? -17.773 -21.047 0.011 1.00 78.25 414 LYS A O 1
ATOM 3352 N N . VAL A 1 415 ? -15.771 -20.460 -0.822 1.00 73.75 415 VAL A N 1
ATOM 3353 C CA . VAL A 1 415 ? -15.368 -19.672 0.355 1.00 73.75 415 VAL A CA 1
ATOM 3354 C C . VAL A 1 415 ? -16.289 -18.465 0.553 1.00 73.75 415 VAL A C 1
ATOM 3356 O O . VAL A 1 415 ? -16.713 -18.193 1.676 1.00 73.75 415 VAL A O 1
ATOM 3359 N N . ILE A 1 416 ? -16.661 -17.780 -0.532 1.00 74.50 416 ILE A N 1
ATOM 3360 C CA . ILE A 1 416 ? -17.607 -16.654 -0.484 1.00 74.50 416 ILE A CA 1
ATOM 3361 C C . ILE A 1 416 ? -19.014 -17.144 -0.133 1.00 74.50 416 ILE A C 1
ATOM 3363 O O . ILE A 1 416 ? -19.690 -16.543 0.698 1.00 74.50 416 ILE A O 1
ATOM 3367 N N . GLN A 1 417 ? -19.443 -18.269 -0.709 1.00 79.75 417 GLN A N 1
ATOM 3368 C CA . GLN A 1 417 ? -20.747 -18.855 -0.410 1.00 79.75 417 GLN A CA 1
ATOM 3369 C C . GLN A 1 417 ? -20.873 -19.246 1.072 1.00 79.75 417 GLN A C 1
ATOM 3371 O O . GLN A 1 417 ? -21.882 -18.951 1.709 1.00 79.75 417 GLN A O 1
ATOM 3376 N N . GLU A 1 418 ? -19.840 -19.868 1.650 1.00 76.38 418 GLU A N 1
ATOM 3377 C CA . GLU A 1 418 ? -19.781 -20.179 3.085 1.00 76.38 418 GLU A CA 1
ATOM 3378 C C . GLU A 1 418 ? -19.795 -18.908 3.945 1.00 76.38 418 GLU A C 1
ATOM 3380 O O . GLU A 1 418 ? -20.425 -18.887 5.003 1.00 76.38 418 GLU A O 1
ATOM 3385 N N . TYR A 1 419 ? -19.148 -17.830 3.488 1.00 73.31 419 TYR A N 1
ATOM 3386 C CA . TYR A 1 419 ? -19.195 -16.530 4.154 1.00 73.31 419 TYR A CA 1
ATOM 3387 C C . TYR A 1 419 ? -20.607 -15.937 4.201 1.00 73.31 419 TYR A C 1
ATOM 3389 O O . TYR A 1 419 ? -21.081 -15.596 5.284 1.00 73.31 419 TYR A O 1
ATOM 3397 N N . LEU A 1 420 ? -21.299 -15.863 3.063 1.00 73.81 420 LEU A N 1
ATOM 3398 C CA . LEU A 1 420 ? -22.666 -15.335 2.998 1.00 73.81 420 LEU A CA 1
ATOM 3399 C C . LEU A 1 420 ? -23.637 -16.190 3.826 1.00 73.81 420 LEU A C 1
ATOM 3401 O O . LEU A 1 420 ? -24.482 -15.659 4.550 1.00 73.81 420 LEU A O 1
ATOM 3405 N N . LYS A 1 421 ? -23.445 -17.515 3.815 1.00 79.69 421 LYS A N 1
ATOM 3406 C CA . LYS A 1 421 ? -24.265 -18.457 4.583 1.00 79.69 421 LYS A CA 1
ATOM 3407 C C . LYS A 1 421 ? -24.138 -18.273 6.095 1.00 79.69 421 LYS A C 1
ATOM 3409 O O . LYS A 1 421 ? -25.144 -18.360 6.795 1.00 79.69 421 LYS A O 1
ATOM 3414 N N . GLU A 1 422 ? -22.940 -17.998 6.612 1.00 72.50 422 GLU A N 1
ATOM 3415 C CA . GLU A 1 422 ? -22.748 -17.680 8.038 1.00 72.50 422 GLU A CA 1
ATOM 3416 C C . GLU A 1 422 ? -23.488 -16.409 8.472 1.00 72.50 422 GLU A C 1
ATOM 3418 O O . GLU A 1 422 ? -23.902 -16.309 9.625 1.00 72.50 422 GLU A O 1
ATOM 3423 N N . LYS A 1 423 ? -23.695 -15.460 7.553 1.00 66.75 423 LYS A N 1
ATOM 3424 C CA . LYS A 1 423 ? -24.454 -14.224 7.788 1.00 66.75 423 LYS A CA 1
ATOM 3425 C C . LYS A 1 423 ? -25.965 -14.378 7.557 1.00 66.75 423 LYS A C 1
ATOM 3427 O O . LYS A 1 423 ? -26.701 -13.407 7.686 1.00 66.75 423 LYS A O 1
ATOM 3432 N N . GLY A 1 424 ? -26.442 -15.596 7.283 1.00 64.62 424 GLY A N 1
ATOM 3433 C CA . GLY A 1 424 ? -27.867 -15.901 7.123 1.00 64.62 424 GLY A CA 1
ATOM 3434 C C . GLY A 1 424 ? -28.410 -15.716 5.704 1.00 64.62 424 GLY A C 1
ATOM 3435 O O . GLY A 1 424 ? -29.623 -15.786 5.524 1.00 64.62 424 GLY A O 1
ATOM 3436 N N . ILE A 1 425 ? -27.541 -15.521 4.706 1.00 71.25 425 ILE A N 1
ATOM 3437 C CA . ILE A 1 425 ? -27.926 -15.306 3.305 1.00 71.25 425 ILE A CA 1
ATOM 3438 C C . ILE A 1 425 ? -27.594 -16.549 2.482 1.00 71.25 425 ILE A C 1
ATOM 3440 O O . ILE A 1 425 ? -26.472 -17.056 2.509 1.00 71.25 425 ILE A O 1
ATOM 3444 N N . SER A 1 426 ? -28.570 -17.044 1.725 1.00 73.19 426 SER A N 1
ATOM 3445 C CA . SER A 1 426 ? -28.366 -18.146 0.785 1.00 73.19 426 SER A CA 1
ATOM 3446 C C . SER A 1 426 ? -28.124 -17.578 -0.610 1.00 73.19 426 SER A C 1
ATOM 3448 O O . SER A 1 426 ? -29.074 -17.159 -1.258 1.00 73.19 426 SER A O 1
ATOM 3450 N N . ALA A 1 427 ? -26.866 -17.562 -1.051 1.00 75.94 427 ALA A N 1
ATOM 3451 C CA . ALA A 1 427 ? -26.483 -17.142 -2.398 1.00 75.94 427 ALA A CA 1
ATOM 3452 C C . ALA A 1 427 ? -26.245 -18.359 -3.306 1.00 75.94 427 ALA A C 1
ATOM 3454 O O . ALA A 1 427 ? -25.589 -19.330 -2.897 1.00 75.94 427 ALA A O 1
ATOM 3455 N N . GLU A 1 428 ? -26.754 -18.297 -4.536 1.00 80.06 428 GLU A N 1
ATOM 3456 C CA . GLU A 1 428 ? -26.483 -19.295 -5.569 1.00 80.06 428 GLU A CA 1
ATOM 3457 C C . GLU A 1 428 ? -25.095 -19.071 -6.196 1.00 80.06 428 GLU A C 1
ATOM 3459 O O . GLU A 1 428 ? -24.450 -18.038 -6.004 1.00 80.06 428 GLU A O 1
ATOM 3464 N N . LEU A 1 429 ? -24.596 -20.052 -6.957 1.00 73.12 429 LEU A N 1
ATOM 3465 C CA . LEU A 1 429 ? -23.280 -19.944 -7.609 1.00 73.12 429 LEU A CA 1
ATOM 3466 C C . LEU A 1 429 ? -23.198 -18.763 -8.592 1.00 73.12 429 LEU A C 1
ATOM 3468 O O . LEU A 1 429 ? -22.136 -18.155 -8.720 1.00 73.12 429 LEU A O 1
ATOM 3472 N N . GLU A 1 430 ? -24.308 -18.428 -9.254 1.00 74.06 430 GLU A N 1
ATOM 3473 C CA . GLU A 1 430 ? -24.401 -17.279 -10.163 1.00 74.06 430 GLU A CA 1
ATOM 3474 C C . GLU A 1 430 ? -24.280 -15.943 -9.417 1.00 74.06 430 GLU A C 1
ATOM 3476 O O . GLU A 1 430 ? -23.593 -15.036 -9.887 1.00 74.06 430 GLU A O 1
ATOM 3481 N N . ASP A 1 431 ? -24.868 -15.831 -8.224 1.00 76.81 431 ASP A N 1
ATOM 3482 C CA . ASP A 1 431 ? -24.775 -14.621 -7.399 1.00 76.81 431 ASP A CA 1
ATOM 3483 C C . ASP A 1 431 ? -23.344 -14.405 -6.906 1.00 76.81 431 ASP A C 1
ATOM 3485 O O . ASP A 1 431 ? -22.810 -13.297 -6.951 1.00 76.81 431 ASP A O 1
ATOM 3489 N N . VAL A 1 432 ? -22.678 -15.489 -6.502 1.00 77.44 432 VAL A N 1
ATOM 3490 C CA . VAL A 1 432 ? -21.271 -15.448 -6.093 1.00 77.44 432 VAL A CA 1
ATOM 3491 C C . VAL A 1 432 ? -20.365 -15.045 -7.258 1.00 77.44 432 VAL A C 1
ATOM 3493 O O . VAL A 1 432 ? -19.428 -14.275 -7.054 1.00 77.44 432 VAL A O 1
ATOM 3496 N N . ALA A 1 433 ? -20.643 -15.516 -8.477 1.00 76.56 433 ALA A N 1
ATOM 3497 C CA . ALA A 1 433 ? -19.898 -15.107 -9.666 1.00 76.56 433 ALA A CA 1
ATOM 3498 C C . ALA A 1 433 ? -20.042 -13.600 -9.936 1.00 76.56 433 ALA A C 1
ATOM 3500 O O . ALA A 1 433 ? -19.038 -12.925 -10.150 1.00 76.56 433 ALA A O 1
ATOM 3501 N N . LYS A 1 434 ? -21.256 -13.042 -9.821 1.00 78.19 434 LYS A N 1
ATOM 3502 C CA . LYS A 1 434 ? -21.490 -11.590 -9.945 1.00 78.19 434 LYS A CA 1
ATOM 3503 C C . LYS A 1 434 ? -20.729 -10.784 -8.888 1.00 78.19 434 LYS A C 1
ATOM 3505 O O . LYS A 1 434 ? -20.168 -9.739 -9.202 1.00 78.19 434 LYS A O 1
ATOM 3510 N N . ILE A 1 435 ? -20.673 -11.273 -7.648 1.00 79.94 435 ILE A N 1
ATOM 3511 C CA . ILE A 1 435 ? -19.908 -10.629 -6.568 1.00 79.94 435 ILE A CA 1
ATOM 3512 C C . ILE A 1 435 ? -18.409 -10.635 -6.885 1.00 79.94 435 ILE A C 1
ATOM 3514 O O . ILE A 1 435 ? -17.746 -9.613 -6.721 1.00 79.94 435 ILE A O 1
ATOM 3518 N N . ILE A 1 436 ? -17.871 -11.761 -7.361 1.00 78.06 436 ILE A N 1
ATOM 3519 C CA . ILE A 1 436 ? -16.459 -11.852 -7.751 1.00 78.06 436 ILE A CA 1
ATOM 3520 C C . ILE A 1 436 ? -16.153 -10.899 -8.911 1.00 78.06 436 ILE A C 1
ATOM 3522 O O . ILE A 1 436 ? -15.175 -10.159 -8.843 1.00 78.06 436 ILE A O 1
ATOM 3526 N N . ASN A 1 437 ? -17.010 -10.864 -9.930 1.00 80.50 437 ASN A N 1
ATOM 3527 C CA . ASN A 1 437 ? -16.881 -9.946 -11.060 1.00 80.50 437 ASN A CA 1
ATOM 3528 C C . ASN A 1 437 ? -16.859 -8.483 -10.603 1.00 80.50 437 ASN A C 1
ATOM 3530 O O . ASN A 1 437 ? -16.040 -7.705 -11.084 1.00 80.50 437 ASN A O 1
ATOM 3534 N N . LEU A 1 438 ? -17.691 -8.118 -9.624 1.00 83.31 438 LEU A N 1
ATOM 3535 C CA . LEU A 1 438 ? -17.707 -6.773 -9.053 1.00 83.31 438 LEU A CA 1
ATOM 3536 C C . LEU A 1 438 ? -16.427 -6.448 -8.265 1.00 83.31 438 LEU A C 1
ATOM 3538 O O . LEU A 1 438 ? -15.885 -5.354 -8.417 1.00 83.31 438 LEU A O 1
ATOM 3542 N N . PHE A 1 439 ? -15.894 -7.394 -7.482 1.00 81.38 439 PHE A N 1
ATOM 3543 C CA . PHE A 1 439 ? -14.578 -7.229 -6.853 1.00 81.38 439 PHE A CA 1
ATOM 3544 C C . PHE A 1 439 ? -13.481 -7.044 -7.904 1.00 81.38 439 PHE A C 1
ATOM 3546 O O . PHE A 1 439 ? -12.700 -6.107 -7.803 1.00 81.38 439 PHE A O 1
ATOM 3553 N N . ASN A 1 440 ? -13.454 -7.871 -8.947 1.00 78.75 440 ASN A N 1
ATOM 3554 C CA . ASN A 1 440 ? -12.457 -7.777 -10.013 1.00 78.75 440 ASN A CA 1
ATOM 3555 C C . ASN A 1 440 ? -12.569 -6.477 -10.820 1.00 78.75 440 ASN A C 1
ATOM 3557 O O . ASN A 1 440 ? -11.555 -5.921 -11.244 1.00 78.75 440 ASN A O 1
ATOM 3561 N N . ALA A 1 441 ? -13.783 -5.962 -11.020 1.00 81.81 441 ALA A N 1
ATOM 3562 C CA . ALA A 1 441 ? -14.002 -4.703 -11.721 1.00 81.81 441 ALA A CA 1
ATOM 3563 C C . ALA A 1 441 ? -13.434 -3.490 -10.967 1.00 81.81 441 ALA A C 1
ATOM 3565 O O . ALA A 1 441 ? -13.121 -2.489 -11.608 1.00 81.81 441 ALA A O 1
ATOM 3566 N N . ILE A 1 442 ? -13.306 -3.580 -9.636 1.00 82.44 442 ILE A N 1
ATOM 3567 C CA . ILE A 1 442 ? -12.974 -2.442 -8.767 1.00 82.44 442 ILE A CA 1
ATOM 3568 C C . ILE A 1 442 ? -11.626 -2.611 -8.078 1.00 82.44 442 ILE A C 1
ATOM 3570 O O . ILE A 1 442 ? -10.805 -1.712 -8.175 1.00 82.44 442 ILE A O 1
ATOM 3574 N N . ASN A 1 443 ? -11.402 -3.719 -7.368 1.00 78.31 443 ASN A N 1
ATOM 3575 C CA . ASN A 1 443 ? -10.116 -4.065 -6.765 1.00 78.31 443 ASN A CA 1
ATOM 3576 C C . ASN A 1 443 ? -10.033 -5.574 -6.435 1.00 78.31 443 ASN A C 1
ATOM 3578 O O . ASN A 1 443 ? -10.629 -6.059 -5.465 1.00 78.31 443 ASN A O 1
ATOM 3582 N N . GLY A 1 444 ? -9.247 -6.318 -7.223 1.00 71.88 444 GLY A N 1
ATOM 3583 C CA . GLY A 1 444 ? -9.092 -7.775 -7.087 1.00 71.88 444 GLY A CA 1
ATOM 3584 C C . GLY A 1 444 ? -8.401 -8.240 -5.793 1.00 71.88 444 GLY A C 1
ATOM 3585 O O . GLY A 1 444 ? -8.665 -9.344 -5.310 1.00 71.88 444 GLY A O 1
ATOM 3586 N N . ASP A 1 445 ? -7.577 -7.403 -5.152 1.00 70.94 445 ASP A N 1
ATOM 3587 C CA . ASP A 1 445 ? -6.872 -7.779 -3.915 1.00 70.94 445 ASP A CA 1
ATOM 3588 C C . ASP A 1 445 ? -7.823 -7.960 -2.722 1.00 70.94 445 ASP A C 1
ATOM 3590 O O . ASP A 1 445 ? -7.547 -8.739 -1.797 1.00 70.94 445 ASP A O 1
ATOM 3594 N N . TRP A 1 446 ? -8.972 -7.276 -2.730 1.00 76.62 446 TRP A N 1
ATOM 3595 C CA . TRP A 1 446 ? -9.989 -7.423 -1.686 1.00 76.62 446 TRP A CA 1
ATOM 3596 C C . TRP A 1 446 ? -10.524 -8.857 -1.630 1.00 76.62 446 TRP A C 1
ATOM 3598 O O . TRP A 1 446 ? -10.637 -9.432 -0.542 1.00 76.62 446 TRP A O 1
ATOM 3608 N N . LEU A 1 447 ? -10.752 -9.473 -2.794 1.00 72.62 447 LEU A N 1
ATOM 3609 C CA . LEU A 1 447 ? -11.199 -10.859 -2.913 1.00 72.62 447 LEU A CA 1
ATOM 3610 C C . LEU A 1 447 ? -10.181 -11.837 -2.309 1.00 72.62 447 LEU A C 1
ATOM 3612 O O . LEU A 1 447 ? -10.541 -12.738 -1.546 1.00 72.62 447 LEU A O 1
ATOM 3616 N N . LEU A 1 448 ? -8.895 -11.648 -2.609 1.00 69.38 448 LEU A N 1
ATOM 3617 C CA . LEU A 1 448 ? -7.822 -12.512 -2.115 1.00 69.38 448 LEU A CA 1
ATOM 3618 C C . LEU A 1 448 ? -7.682 -12.468 -0.593 1.00 69.38 448 LEU A C 1
ATOM 3620 O O . LEU A 1 448 ? -7.533 -13.505 0.066 1.00 69.38 448 LEU A O 1
ATOM 3624 N N . ARG A 1 449 ? -7.770 -11.269 -0.011 1.00 70.94 449 ARG A N 1
ATOM 3625 C CA . ARG A 1 449 ? -7.713 -11.089 1.444 1.00 70.94 449 ARG A CA 1
ATOM 3626 C C . ARG A 1 449 ? -8.911 -11.733 2.137 1.00 70.94 449 ARG A C 1
ATOM 3628 O O . ARG A 1 449 ? -8.709 -12.412 3.147 1.00 70.94 449 ARG A O 1
ATOM 3635 N N . LEU A 1 450 ? -10.113 -11.611 1.565 1.00 69.38 450 LEU A N 1
ATOM 3636 C CA . LEU A 1 450 ? -11.312 -12.295 2.060 1.00 69.38 450 LEU A CA 1
ATOM 3637 C C . LEU A 1 450 ? -11.101 -13.812 2.128 1.00 69.38 450 LEU A C 1
ATOM 3639 O O . LEU A 1 450 ? -11.323 -14.406 3.186 1.00 69.38 450 LEU A O 1
ATOM 3643 N N . VAL A 1 451 ? -10.576 -14.425 1.062 1.00 66.31 451 VAL A N 1
ATOM 3644 C CA . VAL A 1 451 ? -10.335 -15.879 1.019 1.00 66.31 451 VAL A CA 1
ATOM 3645 C C . VAL A 1 451 ? -9.303 -16.336 2.053 1.00 66.31 451 VAL A C 1
ATOM 3647 O O . VAL A 1 451 ? -9.471 -17.387 2.669 1.00 66.31 451 VAL A O 1
ATOM 3650 N N . SER A 1 452 ? -8.261 -15.541 2.301 1.00 63.22 452 SER A N 1
ATOM 3651 C CA . SER A 1 452 ? -7.209 -15.892 3.268 1.00 63.22 452 SER A CA 1
ATOM 3652 C C . SER A 1 452 ? -7.619 -15.764 4.747 1.00 63.22 452 SER A C 1
ATOM 3654 O O . SER A 1 452 ? -6.966 -16.338 5.618 1.00 63.22 452 SER A O 1
ATOM 3656 N N . SER A 1 453 ? -8.692 -15.023 5.054 1.00 56.22 453 SER A N 1
ATOM 3657 C CA . SER A 1 453 ? -9.052 -14.621 6.427 1.00 56.22 453 SER A CA 1
ATOM 3658 C C . SER A 1 453 ? -9.768 -15.699 7.260 1.00 56.22 453 SER A C 1
ATOM 3660 O O . SER A 1 453 ? -9.778 -15.629 8.490 1.00 56.22 453 SER A O 1
ATOM 3662 N N . LYS A 1 454 ? -10.325 -16.736 6.623 1.00 49.75 454 LYS A N 1
ATOM 3663 C CA . LYS A 1 454 ? -11.066 -17.815 7.293 1.00 49.75 454 LYS A CA 1
ATOM 3664 C C . LYS A 1 454 ? -10.278 -19.119 7.308 1.00 49.75 454 LYS A C 1
ATOM 3666 O O . LYS A 1 454 ? -10.362 -19.883 6.351 1.00 49.75 454 LYS A O 1
ATOM 3671 N N . LYS A 1 455 ? -9.573 -19.405 8.414 1.00 44.06 455 LYS A N 1
ATOM 3672 C CA . LYS A 1 455 ? -9.311 -20.783 8.909 1.00 44.06 455 LYS A CA 1
ATOM 3673 C C . LYS A 1 455 ? -8.563 -20.841 10.253 1.00 44.06 455 LYS A C 1
ATOM 3675 O O . LYS A 1 455 ? -7.572 -21.544 10.401 1.00 44.06 455 LYS A O 1
ATOM 3680 N N . LEU A 1 456 ? -9.090 -20.185 11.285 1.00 33.66 456 LEU A N 1
ATOM 3681 C CA . LEU A 1 456 ? -8.827 -20.594 12.672 1.00 33.66 456 LEU A CA 1
ATOM 3682 C C . LEU A 1 456 ? -10.120 -21.167 13.250 1.00 33.66 456 LEU A C 1
ATOM 3684 O O . LEU A 1 456 ? -10.982 -20.447 13.747 1.00 33.66 456 LEU A O 1
ATOM 3688 N N . ILE A 1 457 ? -10.270 -22.486 13.128 1.00 30.25 457 ILE A N 1
ATOM 3689 C CA . ILE A 1 457 ? -11.350 -23.249 13.758 1.00 30.25 457 ILE A CA 1
ATOM 3690 C C . ILE A 1 457 ? -11.280 -22.980 15.272 1.00 30.25 457 ILE A C 1
ATOM 3692 O O . ILE A 1 457 ? -10.325 -23.393 15.924 1.00 30.25 457 ILE A O 1
ATOM 3696 N N . GLY A 1 458 ? -12.274 -22.269 15.819 1.00 36.03 458 GLY A N 1
ATOM 3697 C CA . GLY A 1 458 ? -12.444 -22.061 17.265 1.00 36.03 458 GLY A CA 1
ATOM 3698 C C . GLY A 1 458 ? -12.308 -20.627 17.798 1.00 36.03 458 GLY A C 1
ATOM 3699 O O . GLY A 1 458 ? -12.491 -20.437 18.997 1.00 36.03 458 GLY A O 1
ATOM 3700 N N . ALA A 1 459 ? -12.037 -19.613 16.966 1.00 32.72 459 ALA A N 1
ATOM 3701 C CA . ALA A 1 459 ? -11.990 -18.212 17.406 1.00 32.72 459 ALA A CA 1
ATOM 3702 C C . ALA A 1 459 ? -13.073 -17.360 16.715 1.00 32.72 459 ALA A C 1
ATOM 3704 O O . ALA A 1 459 ? -12.887 -16.905 15.592 1.00 32.72 459 ALA A O 1
ATOM 3705 N N . ASN A 1 460 ? -14.191 -17.101 17.406 1.00 33.62 460 ASN A N 1
ATOM 3706 C CA . ASN A 1 460 ? -15.237 -16.150 16.992 1.00 33.62 460 ASN A CA 1
ATOM 3707 C C . ASN A 1 460 ? -14.749 -14.689 17.103 1.00 33.62 460 ASN A C 1
ATOM 3709 O O . ASN A 1 460 ? -15.265 -13.911 17.905 1.00 33.62 460 ASN A O 1
ATOM 3713 N N . LYS A 1 461 ? -13.723 -14.300 16.344 1.00 40.06 461 LYS A N 1
ATOM 3714 C CA . LYS A 1 461 ? -13.398 -12.888 16.116 1.00 40.06 461 LYS A CA 1
ATOM 3715 C C . LYS A 1 461 ? -13.343 -12.642 14.620 1.00 40.06 461 LYS A C 1
ATOM 3717 O O . LYS A 1 461 ? -12.362 -12.966 13.960 1.00 40.06 461 LYS A O 1
ATOM 3722 N N . GLU A 1 462 ? -14.446 -12.100 14.117 1.00 48.53 462 GLU A N 1
ATOM 3723 C CA . GLU A 1 462 ? -14.583 -11.590 12.758 1.00 48.53 462 GLU A CA 1
ATOM 3724 C C . GLU A 1 462 ? -13.449 -10.597 12.469 1.00 48.53 462 GLU A C 1
ATOM 3726 O O . GLU A 1 462 ? -13.171 -9.711 13.281 1.00 48.53 462 GLU A O 1
ATOM 3731 N N . SER A 1 463 ? -12.777 -10.723 11.324 1.00 54.09 463 SER A N 1
ATOM 3732 C CA . SER A 1 463 ? -11.863 -9.670 10.886 1.00 54.09 463 SER A CA 1
ATOM 3733 C C . SER A 1 463 ? -12.691 -8.473 10.419 1.00 54.09 463 SER A C 1
ATOM 3735 O O . SER A 1 463 ? -13.422 -8.599 9.435 1.00 54.09 463 SER A O 1
ATOM 3737 N N . THR A 1 464 ? -12.554 -7.323 11.085 1.00 58.22 464 THR A N 1
ATOM 3738 C CA . THR A 1 464 ? -13.175 -6.033 10.715 1.00 58.22 464 THR A CA 1
ATOM 3739 C C . THR A 1 464 ? -13.046 -5.738 9.215 1.00 58.22 464 THR A C 1
ATOM 3741 O O . THR A 1 464 ? -14.009 -5.318 8.585 1.00 58.22 464 THR A O 1
ATOM 3744 N N . PHE A 1 465 ? -11.902 -6.105 8.627 1.00 58.97 465 PHE A N 1
ATOM 3745 C CA . PHE A 1 465 ? -11.603 -5.990 7.197 1.00 58.97 465 PHE A CA 1
ATOM 3746 C C . PHE A 1 465 ? -12.609 -6.714 6.284 1.00 58.97 465 PHE A C 1
ATOM 3748 O O . PHE A 1 465 ? -13.037 -6.169 5.273 1.00 58.97 465 PHE A O 1
ATOM 3755 N N . SER A 1 466 ? -12.998 -7.949 6.630 1.00 66.50 466 SER A N 1
ATOM 3756 C CA . SER A 1 466 ? -13.910 -8.740 5.787 1.00 66.50 466 SER A CA 1
ATOM 3757 C C . SER A 1 466 ? -15.307 -8.137 5.704 1.00 66.50 466 SER A C 1
ATOM 3759 O O . SER A 1 466 ? -15.963 -8.239 4.675 1.00 66.50 466 SER A O 1
ATOM 3761 N N . ARG A 1 467 ? -15.738 -7.497 6.792 1.00 70.25 467 ARG A N 1
ATOM 3762 C CA . ARG A 1 467 ? -17.029 -6.830 6.884 1.00 70.25 467 ARG A CA 1
ATOM 3763 C C . ARG A 1 467 ? -17.005 -5.521 6.094 1.00 70.25 467 ARG A C 1
ATOM 3765 O O . ARG A 1 467 ? -17.832 -5.335 5.219 1.00 70.25 467 ARG A O 1
ATOM 3772 N N . GLU A 1 468 ? -15.994 -4.688 6.329 1.00 75.62 468 GLU A N 1
ATOM 3773 C CA . GLU A 1 468 ? -15.799 -3.403 5.648 1.00 75.62 468 GLU A CA 1
ATOM 3774 C C . GLU A 1 468 ? -15.780 -3.528 4.116 1.00 75.62 468 GLU A C 1
ATOM 3776 O O . GLU A 1 468 ? -16.543 -2.848 3.436 1.00 75.62 468 GLU A O 1
ATOM 3781 N N . LYS A 1 469 ? -14.978 -4.444 3.548 1.00 79.75 469 LYS A N 1
ATOM 3782 C CA . LYS A 1 469 ? -14.867 -4.570 2.081 1.00 79.75 469 LYS A CA 1
ATOM 3783 C C . LYS A 1 469 ? -16.139 -5.088 1.406 1.00 79.75 469 LYS A C 1
ATOM 3785 O O . LYS A 1 469 ? -16.379 -4.769 0.246 1.00 79.75 469 LYS A O 1
ATOM 3790 N N . ILE A 1 470 ? -16.966 -5.852 2.115 1.00 77.81 470 ILE A N 1
ATOM 3791 C CA . ILE A 1 470 ? -18.268 -6.302 1.606 1.00 77.81 470 ILE A CA 1
ATOM 3792 C C . ILE A 1 470 ? -19.278 -5.150 1.614 1.00 77.81 470 ILE A C 1
ATOM 3794 O O . ILE A 1 470 ? -20.003 -4.976 0.633 1.00 77.81 470 ILE A O 1
ATOM 3798 N N . SER A 1 471 ? -19.249 -4.298 2.640 1.00 82.00 471 SER A N 1
ATOM 3799 C CA . SER A 1 471 ? -20.070 -3.084 2.685 1.00 82.00 471 SER A CA 1
ATOM 3800 C C . SER A 1 471 ? -19.764 -2.133 1.528 1.00 82.00 471 SER A C 1
ATOM 3802 O O . SER A 1 471 ? -20.679 -1.522 0.982 1.00 82.00 471 SER A O 1
ATOM 3804 N N . ILE A 1 472 ? -18.497 -2.032 1.105 1.00 84.44 472 ILE A N 1
ATOM 3805 C CA . ILE A 1 472 ? -18.108 -1.217 -0.057 1.00 84.44 472 ILE A CA 1
ATOM 3806 C C . ILE A 1 472 ? -18.810 -1.719 -1.328 1.00 84.44 472 ILE A C 1
ATOM 3808 O O . ILE A 1 472 ? -19.368 -0.918 -2.075 1.00 84.44 472 ILE A O 1
ATOM 3812 N N . VAL A 1 473 ? -18.863 -3.037 -1.550 1.00 84.69 473 VAL A N 1
ATOM 3813 C CA . VAL A 1 473 ? -19.554 -3.650 -2.703 1.00 84.69 473 VAL A CA 1
ATOM 3814 C C . VAL A 1 473 ? -21.048 -3.318 -2.715 1.00 84.69 473 VAL A C 1
ATOM 3816 O O . VAL A 1 473 ? -21.588 -2.948 -3.760 1.00 84.69 473 VAL A O 1
ATOM 3819 N N . ALA A 1 474 ? -21.707 -3.400 -1.556 1.00 86.31 474 ALA A N 1
ATOM 3820 C CA . ALA A 1 474 ? -23.100 -2.982 -1.401 1.00 86.31 474 ALA A CA 1
ATOM 3821 C C . ALA A 1 474 ? -23.282 -1.491 -1.733 1.00 86.31 474 ALA A C 1
ATOM 3823 O O . ALA A 1 474 ? -24.184 -1.115 -2.487 1.00 86.31 474 ALA A O 1
ATOM 3824 N N . ALA A 1 475 ? -22.386 -0.649 -1.209 1.00 89.19 475 ALA A N 1
ATOM 3825 C CA . ALA A 1 475 ? -22.405 0.792 -1.417 1.00 89.19 475 ALA A CA 1
ATOM 3826 C C . ALA A 1 475 ? -22.251 1.163 -2.897 1.00 89.19 475 ALA A C 1
ATOM 3828 O O . ALA A 1 475 ? -22.943 2.060 -3.362 1.00 89.19 475 ALA A O 1
ATOM 3829 N N . ILE A 1 476 ? -21.417 0.452 -3.665 1.00 90.00 476 ILE A N 1
ATOM 3830 C CA . ILE A 1 476 ? -21.245 0.706 -5.104 1.00 90.00 476 ILE A CA 1
ATOM 3831 C C . ILE A 1 476 ? -22.559 0.539 -5.859 1.00 90.00 476 ILE A C 1
ATOM 3833 O O . ILE A 1 476 ? -22.965 1.442 -6.589 1.00 90.00 476 ILE A O 1
ATOM 3837 N N . LYS A 1 477 ? -23.241 -0.596 -5.670 1.00 89.62 477 LYS A N 1
ATOM 3838 C CA . LYS A 1 477 ? -24.518 -0.867 -6.344 1.00 89.62 477 LYS A CA 1
ATOM 3839 C C . LYS A 1 477 ? -25.579 0.162 -5.971 1.00 89.62 477 LYS A C 1
ATOM 3841 O O . LYS A 1 477 ? -26.286 0.663 -6.844 1.00 89.62 477 LYS A O 1
ATOM 3846 N N . PHE A 1 478 ? -25.656 0.502 -4.686 1.00 89.94 478 PHE A N 1
ATOM 3847 C CA . PHE A 1 478 ? -26.577 1.522 -4.206 1.00 89.94 478 PHE A CA 1
ATOM 3848 C C . PHE A 1 478 ? -26.270 2.901 -4.799 1.00 89.94 478 PHE A C 1
ATOM 3850 O O . PHE A 1 478 ? -27.170 3.551 -5.321 1.00 89.94 478 PHE A O 1
ATOM 3857 N N . MET A 1 479 ? -25.010 3.336 -4.774 1.00 91.00 479 MET A N 1
ATOM 3858 C CA . MET A 1 479 ? -24.610 4.647 -5.284 1.00 91.00 479 MET A CA 1
ATOM 3859 C C . MET A 1 479 ? -24.794 4.759 -6.798 1.00 91.00 479 MET A C 1
ATOM 3861 O O . MET A 1 479 ? -25.252 5.798 -7.261 1.00 91.00 479 MET A O 1
ATOM 3865 N N . LEU A 1 480 ? -24.536 3.698 -7.573 1.00 90.69 480 LEU A N 1
ATOM 3866 C CA . LEU A 1 480 ? -24.863 3.668 -9.005 1.00 90.69 480 LEU A CA 1
ATOM 3867 C C . LEU A 1 480 ? -26.368 3.834 -9.254 1.00 90.69 480 LEU A C 1
ATOM 3869 O O . LEU A 1 480 ? -26.770 4.582 -10.145 1.00 90.69 480 LEU A O 1
ATOM 3873 N N . ALA A 1 481 ? -27.210 3.196 -8.436 1.00 88.69 481 ALA A N 1
ATOM 3874 C CA . ALA A 1 481 ? -28.660 3.350 -8.521 1.00 88.69 481 ALA A CA 1
ATOM 3875 C C . ALA A 1 481 ? -29.135 4.750 -8.084 1.00 88.69 481 ALA A C 1
ATOM 3877 O O . ALA A 1 481 ? -30.060 5.299 -8.692 1.00 88.69 481 ALA A O 1
ATOM 3878 N N . PHE A 1 482 ? -28.507 5.323 -7.053 1.00 88.00 482 PHE A N 1
ATOM 3879 C CA . PHE A 1 482 ? -28.818 6.637 -6.483 1.00 88.00 482 PHE A CA 1
ATOM 3880 C C . PHE A 1 482 ? -28.399 7.792 -7.406 1.00 88.00 482 PHE A C 1
ATOM 3882 O O . PHE A 1 482 ? -29.184 8.706 -7.646 1.00 88.00 482 PHE A O 1
ATOM 3889 N N . LEU A 1 483 ? -27.195 7.725 -7.982 1.00 89.62 483 LEU A N 1
ATOM 3890 C CA . LEU A 1 483 ? -26.630 8.744 -8.874 1.00 89.62 483 LEU A CA 1
ATOM 3891 C C . LEU A 1 483 ? -27.141 8.645 -10.320 1.00 89.62 483 LEU A C 1
ATOM 3893 O O . LEU A 1 483 ? -26.764 9.452 -11.173 1.00 89.62 483 LEU A O 1
ATOM 3897 N N . ARG A 1 484 ? -27.995 7.668 -10.635 1.00 88.88 484 ARG A N 1
ATOM 3898 C CA . ARG A 1 484 ? -28.471 7.425 -11.999 1.00 88.88 484 ARG A CA 1
ATOM 3899 C C . ARG A 1 484 ? -29.159 8.658 -12.594 1.00 88.88 484 ARG A C 1
ATOM 3901 O O . ARG A 1 484 ? -30.141 9.156 -12.046 1.00 88.88 484 ARG A O 1
ATOM 3908 N N . HIS A 1 485 ? -28.706 9.079 -13.774 1.00 89.25 485 HIS A N 1
ATOM 3909 C CA . HIS A 1 485 ? -29.242 10.231 -14.501 1.00 89.25 485 HIS A CA 1
ATOM 3910 C C . HIS A 1 485 ? -29.236 9.974 -16.019 1.00 89.25 485 HIS A C 1
ATOM 3912 O O . HIS A 1 485 ? -28.322 9.308 -16.500 1.00 89.25 485 HIS A O 1
ATOM 3918 N N . PRO A 1 486 ? -30.218 10.468 -16.801 1.00 85.62 486 PRO A N 1
ATOM 3919 C CA . PRO A 1 486 ? -30.232 10.283 -18.257 1.00 85.62 486 PRO A CA 1
ATOM 3920 C C . PRO A 1 486 ? -29.021 10.906 -18.961 1.00 85.62 486 PRO A C 1
ATOM 3922 O O . PRO A 1 486 ? -28.526 10.325 -19.920 1.00 85.62 486 PRO A O 1
ATOM 3925 N N . ASP A 1 487 ? -28.528 12.040 -18.461 1.00 88.81 487 ASP A N 1
ATOM 3926 C CA . ASP A 1 487 ? -27.479 12.831 -19.125 1.00 88.81 487 ASP A CA 1
ATOM 3927 C C . ASP A 1 487 ? -26.062 12.542 -18.606 1.00 88.81 487 ASP A C 1
ATOM 3929 O O . ASP A 1 487 ? -25.085 13.071 -19.140 1.00 88.81 487 ASP A O 1
ATOM 3933 N N . ILE A 1 488 ? -25.924 11.721 -17.557 1.00 90.62 488 ILE A N 1
ATOM 3934 C CA . ILE A 1 488 ? -24.640 11.471 -16.886 1.00 90.62 488 ILE A CA 1
ATOM 3935 C C . ILE A 1 488 ? -24.389 9.971 -16.778 1.00 90.62 488 ILE A C 1
ATOM 3937 O O . ILE A 1 488 ? -25.242 9.231 -16.297 1.00 90.62 488 ILE A O 1
ATOM 3941 N N . VAL A 1 489 ? -23.196 9.539 -17.186 1.00 92.00 489 VAL A N 1
ATOM 3942 C CA . VAL A 1 489 ? -22.706 8.172 -16.958 1.00 92.00 489 VAL A CA 1
ATOM 3943 C C . VAL A 1 489 ? -21.732 8.192 -15.785 1.00 92.00 489 VAL A C 1
ATOM 3945 O O . VAL A 1 489 ? -20.770 8.962 -15.812 1.00 92.00 489 VAL A O 1
ATOM 3948 N N . TRP A 1 490 ? -21.976 7.360 -14.772 1.00 93.62 490 TRP A N 1
ATOM 3949 C CA . TRP A 1 490 ? -21.171 7.293 -13.550 1.00 93.62 490 TRP A CA 1
ATOM 3950 C C . TRP A 1 490 ? -20.301 6.039 -13.512 1.00 93.62 490 TRP A C 1
ATOM 3952 O O . TRP A 1 490 ? -20.787 4.925 -13.707 1.00 93.62 490 TRP A O 1
ATOM 3962 N N . ILE A 1 491 ? -19.014 6.226 -13.214 1.00 93.19 491 ILE A N 1
ATOM 3963 C CA . ILE A 1 491 ? -18.015 5.158 -13.117 1.00 93.19 491 ILE A CA 1
ATOM 3964 C C . ILE A 1 491 ? -17.430 5.151 -11.701 1.00 93.19 491 ILE A C 1
ATOM 3966 O O . ILE A 1 491 ? -16.856 6.167 -11.295 1.00 93.19 491 ILE A O 1
ATOM 3970 N N . PRO A 1 492 ? -17.535 4.039 -10.951 1.00 92.62 492 PRO A N 1
ATOM 3971 C CA . PRO A 1 492 ? -16.878 3.894 -9.661 1.00 92.62 492 PRO A CA 1
ATOM 3972 C C . PRO A 1 492 ? -15.397 3.540 -9.851 1.00 92.62 492 PRO A C 1
ATOM 3974 O O . PRO A 1 492 ? -15.045 2.706 -10.687 1.00 92.62 492 PRO A O 1
ATOM 3977 N N . ILE A 1 493 ? -14.529 4.154 -9.051 1.00 89.50 493 ILE A N 1
ATOM 3978 C CA . ILE A 1 493 ? -13.085 3.899 -9.009 1.00 89.50 493 ILE A CA 1
ATOM 3979 C C . ILE A 1 493 ? -12.655 3.750 -7.547 1.00 89.50 493 ILE A C 1
ATOM 3981 O O . ILE A 1 493 ? -13.092 4.516 -6.690 1.00 89.50 493 ILE A O 1
ATOM 3985 N N . SER A 1 494 ? -11.789 2.778 -7.251 1.00 87.25 494 SER A N 1
ATOM 3986 C CA . SER A 1 494 ? -11.216 2.614 -5.911 1.00 87.25 494 SER A CA 1
ATOM 3987 C C . SER A 1 494 ? -10.190 3.714 -5.617 1.00 87.25 494 SER A C 1
ATOM 3989 O O . SER A 1 494 ? -9.202 3.866 -6.342 1.00 87.25 494 SER A O 1
ATOM 3991 N N . LEU A 1 495 ? -10.391 4.464 -4.529 1.00 83.69 495 LEU A N 1
ATOM 3992 C CA . LEU A 1 495 ? -9.412 5.460 -4.075 1.00 83.69 495 LEU A CA 1
ATOM 3993 C C . LEU A 1 495 ? -8.155 4.798 -3.492 1.00 83.69 495 LEU A C 1
ATOM 3995 O O . LEU A 1 495 ? -7.061 5.341 -3.649 1.00 83.69 495 LEU A O 1
ATOM 3999 N N . GLU A 1 496 ? -8.283 3.607 -2.898 1.00 77.62 496 GLU A N 1
ATOM 4000 C CA . GLU A 1 496 ? -7.156 2.775 -2.457 1.00 77.62 496 GLU A CA 1
ATOM 4001 C C . GLU A 1 496 ? -6.192 2.482 -3.620 1.00 77.62 496 GLU A C 1
ATOM 4003 O O . GLU A 1 496 ? -4.976 2.624 -3.473 1.00 77.62 496 GLU A O 1
ATOM 4008 N N . GLU A 1 497 ? -6.739 2.151 -4.794 1.00 70.75 497 GLU A N 1
ATOM 4009 C CA . GLU A 1 497 ? -5.967 1.892 -6.012 1.00 70.75 497 GLU A CA 1
ATOM 4010 C C . GLU A 1 497 ? -5.401 3.183 -6.630 1.00 70.75 497 GLU A C 1
ATOM 4012 O O . GLU A 1 497 ? -4.225 3.241 -7.000 1.00 70.75 497 GLU A O 1
ATOM 4017 N N . MET A 1 498 ? -6.215 4.243 -6.696 1.00 71.81 498 MET A N 1
ATOM 4018 C CA . MET A 1 498 ? -5.851 5.499 -7.356 1.00 71.81 498 MET A CA 1
ATOM 4019 C C . MET A 1 498 ? -4.840 6.340 -6.555 1.00 71.81 498 MET A C 1
ATOM 4021 O O . MET A 1 498 ? -3.823 6.769 -7.103 1.00 71.81 498 MET A O 1
ATOM 4025 N N . LEU A 1 499 ? -5.113 6.599 -5.269 1.00 62.31 499 LEU A N 1
ATOM 4026 C CA . LEU A 1 499 ? -4.336 7.522 -4.427 1.00 62.31 499 LEU A CA 1
ATOM 4027 C C . LEU A 1 499 ? -3.180 6.841 -3.678 1.00 62.31 499 LEU A C 1
ATOM 4029 O O . LEU A 1 499 ? -2.291 7.535 -3.169 1.00 62.31 499 LEU A O 1
ATOM 4033 N N . ARG A 1 500 ? -3.163 5.499 -3.621 1.00 61.69 500 ARG A N 1
ATOM 4034 C CA . ARG A 1 500 ? -2.136 4.693 -2.928 1.00 61.69 500 ARG A CA 1
ATOM 4035 C C . ARG A 1 500 ? -1.905 5.143 -1.476 1.00 61.69 500 ARG A C 1
ATOM 4037 O O . ARG A 1 500 ? -0.765 5.285 -1.025 1.00 61.69 500 ARG A O 1
ATOM 4044 N N . VAL A 1 501 ? -2.995 5.417 -0.756 1.00 42.69 501 VAL A N 1
ATOM 4045 C CA . VAL A 1 501 ? -2.982 5.886 0.646 1.00 42.69 501 VAL A CA 1
ATOM 4046 C C . VAL A 1 501 ? -2.651 4.739 1.610 1.00 42.69 501 VAL A C 1
ATOM 4048 O O . VAL A 1 501 ? -1.975 4.952 2.619 1.00 42.69 501 VAL A O 1
ATOM 4051 N N . SER A 1 502 ? -3.033 3.502 1.270 1.00 37.41 502 SER A N 1
ATOM 4052 C CA . SER A 1 502 ? -2.645 2.295 2.000 1.00 37.41 502 SER A CA 1
ATOM 4053 C C . SER A 1 502 ? -1.361 1.709 1.386 1.00 37.41 502 SER A C 1
ATOM 4055 O O . SER A 1 502 ? -1.262 1.475 0.185 1.00 37.41 502 SER A O 1
ATOM 4057 N N . GLY A 1 503 ? -0.329 1.445 2.193 1.00 38.62 503 GLY A N 1
ATOM 4058 C CA . GLY A 1 503 ? 0.907 0.772 1.742 1.00 38.62 503 GLY A CA 1
ATOM 4059 C C . GLY A 1 503 ? 0.712 -0.716 1.389 1.00 38.62 503 GLY A C 1
ATOM 4060 O O . GLY A 1 503 ? 1.612 -1.525 1.607 1.00 38.62 503 GLY A O 1
ATOM 4061 N N . GLY A 1 504 ? -0.488 -1.098 0.938 1.00 32.88 504 GLY A N 1
ATOM 4062 C CA . GLY A 1 504 ? -1.003 -2.463 0.882 1.00 32.88 504 GLY A CA 1
ATOM 4063 C C . GLY A 1 504 ? -0.465 -3.345 -0.245 1.00 32.88 504 GLY A C 1
ATOM 4064 O O . GLY A 1 504 ? -0.707 -4.547 -0.192 1.00 32.88 504 GLY A O 1
ATOM 4065 N N . ALA A 1 505 ? 0.281 -2.786 -1.200 1.00 35.44 505 ALA A N 1
ATOM 4066 C CA . ALA A 1 505 ? 0.778 -3.493 -2.386 1.00 35.44 505 ALA A CA 1
ATOM 4067 C C . ALA A 1 505 ? 2.318 -3.574 -2.460 1.00 35.44 505 ALA A C 1
ATOM 4069 O O . ALA A 1 505 ? 2.885 -3.711 -3.534 1.00 35.44 505 ALA A O 1
ATOM 4070 N N . GLY A 1 506 ? 3.044 -3.392 -1.346 1.00 34.53 506 GLY A N 1
ATOM 4071 C CA . GLY A 1 506 ? 4.523 -3.416 -1.355 1.00 34.53 506 GLY A CA 1
ATOM 4072 C C . GLY A 1 506 ? 5.186 -2.259 -2.129 1.00 34.53 506 GLY A C 1
ATOM 4073 O O . GLY A 1 506 ? 6.408 -2.111 -2.099 1.00 34.53 506 GLY A O 1
ATOM 4074 N N . LEU A 1 507 ? 4.381 -1.401 -2.757 1.00 36.97 507 LEU A N 1
ATOM 4075 C CA . LEU A 1 507 ? 4.761 -0.193 -3.469 1.00 36.97 507 LEU A CA 1
ATOM 4076 C C . LEU A 1 507 ? 4.769 1.014 -2.533 1.00 36.97 507 LEU A C 1
ATOM 4078 O O . LEU A 1 507 ? 3.856 1.208 -1.731 1.00 36.97 507 LEU A O 1
ATOM 4082 N N . SER A 1 508 ? 5.807 1.845 -2.640 1.00 42.06 508 SER A N 1
ATOM 4083 C CA . SER A 1 508 ? 5.909 3.064 -1.842 1.00 42.06 508 SER A CA 1
ATOM 4084 C C . SER A 1 508 ? 4.813 4.063 -2.245 1.00 42.06 508 SER A C 1
ATOM 4086 O O . SER A 1 508 ? 4.505 4.221 -3.430 1.00 42.06 508 SER A O 1
ATOM 4088 N N . SER A 1 509 ? 4.275 4.811 -1.277 1.00 41.75 509 SER A N 1
ATOM 4089 C CA . SER A 1 509 ? 3.339 5.925 -1.514 1.00 41.75 509 SER A CA 1
ATOM 4090 C C . SER A 1 509 ? 3.941 7.079 -2.341 1.00 41.75 509 SER A C 1
ATOM 4092 O O . SER A 1 509 ? 3.262 8.066 -2.623 1.00 41.75 509 SER A O 1
ATOM 4094 N N . ALA A 1 510 ? 5.212 6.982 -2.752 1.00 44.81 510 ALA A N 1
ATOM 4095 C CA . ALA A 1 510 ? 5.923 7.990 -3.531 1.00 44.81 510 ALA A CA 1
ATOM 4096 C C . ALA A 1 510 ? 5.988 7.695 -5.045 1.00 44.81 510 ALA A C 1
ATOM 4098 O O . ALA A 1 510 ? 6.286 8.614 -5.805 1.00 44.81 510 ALA A O 1
ATOM 4099 N N . ASP A 1 511 ? 5.684 6.471 -5.495 1.00 51.56 511 ASP A N 1
ATOM 4100 C CA . ASP A 1 511 ? 6.011 6.036 -6.869 1.00 51.56 511 ASP A CA 1
ATOM 4101 C C . ASP A 1 511 ? 4.879 6.246 -7.908 1.00 51.56 511 ASP A C 1
ATOM 4103 O O . ASP A 1 511 ? 5.103 6.038 -9.097 1.00 51.56 511 ASP A O 1
ATOM 4107 N N . GLY A 1 512 ? 3.647 6.597 -7.508 1.00 56.00 512 GLY A N 1
ATOM 4108 C CA . GLY A 1 512 ? 2.487 6.710 -8.425 1.00 56.00 512 GLY A CA 1
ATOM 4109 C C . GLY A 1 512 ? 2.180 8.145 -8.867 1.00 56.00 512 GLY A C 1
ATOM 4110 O O . GLY A 1 512 ? 2.274 9.047 -8.048 1.00 56.00 512 GLY A O 1
ATOM 4111 N N . ILE A 1 513 ? 1.769 8.386 -10.120 1.00 61.00 513 ILE A N 1
ATOM 4112 C CA . ILE A 1 513 ? 1.454 9.749 -10.624 1.00 61.00 513 ILE A CA 1
ATOM 4113 C C . ILE A 1 513 ? 0.330 10.412 -9.833 1.00 61.00 513 ILE A C 1
ATOM 4115 O O . ILE A 1 513 ? 0.462 11.561 -9.422 1.00 61.00 513 ILE A O 1
ATOM 4119 N N . LEU A 1 514 ? -0.745 9.663 -9.588 1.00 63.75 514 LEU A N 1
ATOM 4120 C CA . LEU A 1 514 ? -1.869 10.106 -8.768 1.00 63.75 514 LEU A CA 1
ATOM 4121 C C . LEU A 1 514 ? -1.655 9.817 -7.280 1.00 63.75 514 LEU A C 1
ATOM 4123 O O . LEU A 1 514 ? -2.604 9.879 -6.505 1.00 63.75 514 LEU A O 1
ATOM 4127 N N . SER A 1 515 ? -0.429 9.474 -6.861 1.00 64.50 515 SER A N 1
ATOM 4128 C CA . SER A 1 515 ? -0.195 9.235 -5.445 1.00 64.50 515 SER A CA 1
ATOM 4129 C C . SER A 1 515 ? -0.485 10.503 -4.660 1.00 64.50 515 SER A C 1
ATOM 4131 O O . SER A 1 515 ? -0.202 11.620 -5.105 1.00 64.50 515 SER A O 1
ATOM 4133 N N . TYR A 1 516 ? -0.989 10.305 -3.451 1.00 65.06 516 TYR A N 1
ATOM 4134 C CA . TYR A 1 516 ? -1.275 11.363 -2.493 1.00 65.06 516 TYR A CA 1
ATOM 4135 C C . TYR A 1 516 ? -0.180 12.449 -2.420 1.00 65.06 516 TYR A C 1
ATOM 4137 O O . TYR A 1 516 ? -0.459 13.645 -2.384 1.00 65.06 516 TYR A O 1
ATOM 4145 N N . LYS A 1 517 ? 1.095 12.036 -2.467 1.00 64.19 517 LYS A N 1
ATOM 4146 C CA . LYS A 1 517 ? 2.248 12.944 -2.428 1.00 64.19 517 LYS A CA 1
ATOM 4147 C C . LYS A 1 517 ? 2.448 13.728 -3.731 1.00 64.19 517 LYS A C 1
ATOM 4149 O O . LYS A 1 517 ? 2.842 14.888 -3.671 1.00 64.19 517 LYS A O 1
ATOM 4154 N N . ASN A 1 518 ? 2.226 13.099 -4.883 1.00 65.00 518 ASN A N 1
ATOM 4155 C CA . ASN A 1 518 ? 2.487 13.693 -6.197 1.00 65.00 518 ASN A CA 1
ATOM 4156 C C . ASN A 1 518 ? 1.351 14.610 -6.668 1.00 65.00 518 ASN A C 1
ATOM 4158 O O . ASN A 1 518 ? 1.606 15.540 -7.430 1.00 65.00 518 ASN A O 1
ATOM 4162 N N . LEU A 1 519 ? 0.132 14.400 -6.163 1.00 66.12 519 LEU A N 1
ATOM 4163 C CA . LEU A 1 519 ? -1.007 15.296 -6.372 1.00 66.12 519 LEU A CA 1
ATOM 4164 C C . LEU A 1 519 ? -1.029 16.504 -5.425 1.00 66.12 519 LEU A C 1
ATOM 4166 O O . LEU A 1 519 ? -1.878 17.371 -5.580 1.00 66.12 519 LEU A O 1
ATOM 4170 N N . GLY A 1 520 ? -0.101 16.581 -4.465 1.00 60.34 520 GLY A N 1
ATOM 4171 C CA . GLY A 1 520 ? 0.005 17.731 -3.567 1.00 60.34 520 GLY A CA 1
ATOM 4172 C C . GLY A 1 520 ? -1.048 17.775 -2.459 1.00 60.34 520 GLY A C 1
ATOM 4173 O O . GLY A 1 520 ? -1.231 18.834 -1.870 1.00 60.34 520 GLY A O 1
ATOM 4174 N N . PHE A 1 521 ? -1.700 16.652 -2.134 1.00 66.38 521 PHE A N 1
ATOM 4175 C CA . PHE A 1 521 ? -2.648 16.606 -1.020 1.00 66.38 521 PHE A CA 1
ATOM 4176 C C . PHE A 1 521 ? -1.943 16.998 0.290 1.00 66.38 521 PHE A C 1
ATOM 4178 O O . PHE A 1 521 ? -0.885 16.456 0.643 1.00 66.38 521 PHE A O 1
ATOM 4185 N N . GLU A 1 522 ? -2.529 17.928 1.044 1.00 54.94 522 GLU A N 1
ATOM 4186 C CA . GLU A 1 522 ? -2.032 18.295 2.369 1.00 54.94 522 GLU A CA 1
ATOM 4187 C C . GLU A 1 522 ? -2.140 17.112 3.335 1.00 54.94 522 GLU A C 1
ATOM 4189 O O . GLU A 1 522 ? -3.184 16.465 3.365 1.00 54.94 522 GLU A O 1
ATOM 4194 N N . LYS A 1 523 ? -1.086 16.852 4.142 1.00 56.97 523 LYS A N 1
ATOM 4195 C CA . LYS A 1 523 ? -0.995 15.758 5.146 1.00 56.97 523 LYS A CA 1
ATOM 4196 C C . LYS A 1 523 ? -2.160 15.789 6.156 1.00 56.97 523 LYS A C 1
ATOM 4198 O O . LYS A 1 523 ? -1.980 16.278 7.266 1.00 56.97 523 LYS A O 1
ATOM 4203 N N . GLY A 1 524 ? -3.296 15.216 5.776 1.00 59.22 524 GLY A N 1
ATOM 4204 C CA . GLY A 1 524 ? -4.562 15.144 6.503 1.00 59.22 524 GLY A CA 1
ATOM 4205 C C . GLY A 1 524 ? -5.324 13.842 6.195 1.00 59.22 524 GLY A C 1
ATOM 4206 O O . GLY A 1 524 ? -4.885 13.053 5.351 1.00 59.22 524 GLY A O 1
ATOM 4207 N N . PRO A 1 525 ? -6.428 13.562 6.911 1.00 70.75 525 PRO A N 1
ATOM 4208 C CA . PRO A 1 525 ? -7.208 12.341 6.725 1.00 70.75 525 PRO A CA 1
ATOM 4209 C C . PRO A 1 525 ? -7.886 12.366 5.348 1.00 70.75 525 PRO A C 1
ATOM 4211 O O . PRO A 1 525 ? -8.657 13.271 5.073 1.00 70.75 525 PRO A O 1
ATOM 4214 N N . THR A 1 526 ? -7.603 11.393 4.483 1.00 78.69 526 THR A N 1
ATOM 4215 C CA . THR A 1 526 ? -8.266 11.225 3.175 1.00 78.69 526 THR A CA 1
ATOM 4216 C C . THR A 1 526 ? -9.068 9.933 3.137 1.00 78.69 526 THR A C 1
ATOM 4218 O O . THR A 1 526 ? -8.843 9.036 3.954 1.00 78.69 526 THR A O 1
ATOM 4221 N N . SER A 1 527 ? -10.034 9.879 2.227 1.00 81.69 527 SER A N 1
ATOM 4222 C CA . SER A 1 527 ? -10.827 8.693 1.924 1.00 81.69 527 SER A CA 1
ATOM 4223 C C . SER A 1 527 ? -10.008 7.737 1.059 1.00 81.69 527 SER A C 1
ATOM 4225 O O . SER A 1 527 ? -9.348 8.161 0.107 1.00 81.69 527 SER A O 1
ATOM 4227 N N . ASP A 1 528 ? -10.046 6.452 1.391 1.00 79.62 528 ASP A N 1
ATOM 4228 C CA . ASP A 1 528 ? -9.459 5.358 0.617 1.00 79.62 528 ASP A CA 1
ATOM 4229 C C . ASP A 1 528 ? -10.518 4.437 -0.017 1.00 79.62 528 ASP A C 1
ATOM 4231 O O . ASP A 1 528 ? -10.165 3.487 -0.716 1.00 79.62 528 ASP A O 1
ATOM 4235 N N . ASP A 1 529 ? -11.806 4.753 0.134 1.00 86.81 529 ASP A N 1
ATOM 4236 C CA . ASP A 1 529 ? -12.906 3.911 -0.337 1.00 86.81 529 ASP A CA 1
ATOM 4237 C C . ASP A 1 529 ? -13.185 4.082 -1.843 1.00 86.81 529 ASP A C 1
ATOM 4239 O O . ASP A 1 529 ? -12.682 3.306 -2.667 1.00 86.81 529 ASP A O 1
ATOM 4243 N N . LEU A 1 530 ? -14.003 5.070 -2.231 1.00 91.00 530 LEU A N 1
ATOM 4244 C CA . LEU A 1 530 ? -14.552 5.175 -3.586 1.00 91.00 530 LEU A CA 1
ATOM 4245 C C . LEU A 1 530 ? -14.547 6.607 -4.129 1.00 91.00 530 LEU A C 1
ATOM 4247 O O . LEU A 1 530 ? -14.804 7.579 -3.422 1.00 91.00 530 LEU A O 1
ATOM 4251 N N . LEU A 1 531 ? -14.335 6.719 -5.437 1.00 92.69 531 LEU A N 1
ATOM 4252 C CA . LEU A 1 531 ? -14.554 7.922 -6.228 1.00 92.69 531 LEU A CA 1
ATOM 4253 C C . LEU A 1 531 ? -15.498 7.593 -7.378 1.00 92.69 531 LEU A C 1
ATOM 4255 O O . LEU A 1 531 ? -15.179 6.765 -8.229 1.00 92.69 531 LEU A O 1
ATOM 4259 N N . PHE A 1 532 ? -16.635 8.274 -7.432 1.00 93.88 532 PHE A N 1
ATOM 4260 C CA . PHE A 1 532 ? -17.521 8.237 -8.586 1.00 93.88 532 PHE A CA 1
ATOM 4261 C C . PHE A 1 532 ? -17.156 9.376 -9.528 1.00 93.88 532 PHE A C 1
ATOM 4263 O O . PHE A 1 532 ? -17.170 10.545 -9.139 1.00 93.88 532 PHE A O 1
ATOM 4270 N N . ILE A 1 533 ? -16.829 9.042 -10.775 1.00 94.12 533 ILE A N 1
ATOM 4271 C CA . ILE A 1 533 ? -16.610 10.039 -11.822 1.00 94.12 533 ILE A CA 1
ATOM 4272 C C . ILE A 1 533 ? -17.830 10.063 -12.735 1.00 94.12 533 ILE A C 1
ATOM 4274 O O . ILE A 1 533 ? -18.204 9.032 -13.287 1.00 94.12 533 ILE A O 1
ATOM 4278 N N . GLY A 1 534 ? -18.456 11.229 -12.876 1.00 93.12 534 GLY A N 1
ATOM 4279 C CA . GLY A 1 534 ? -19.631 11.435 -13.719 1.00 93.12 534 GLY A CA 1
ATOM 4280 C C . GLY A 1 534 ? -19.263 12.161 -15.006 1.00 93.12 534 GLY A C 1
ATOM 4281 O O . GLY A 1 534 ? -18.656 13.228 -14.947 1.00 93.12 534 GLY A O 1
ATOM 4282 N N . LEU A 1 535 ? -19.645 11.621 -16.164 1.00 93.31 535 LEU A N 1
ATOM 4283 C CA . LEU A 1 535 ? -19.485 12.286 -17.461 1.00 93.31 535 LEU A CA 1
ATOM 4284 C C . LEU A 1 535 ? -20.836 12.782 -17.972 1.00 93.31 535 LEU A C 1
ATOM 4286 O O . LEU A 1 535 ? -21.694 11.968 -18.318 1.00 93.31 535 LEU A O 1
ATOM 4290 N N . ASN A 1 536 ? -21.004 14.105 -18.064 1.00 91.00 536 ASN A N 1
ATOM 4291 C CA . ASN A 1 536 ? -22.164 14.715 -18.713 1.00 91.00 536 ASN A CA 1
ATOM 4292 C C . ASN A 1 536 ? -21.950 14.781 -20.225 1.00 91.00 536 ASN A C 1
ATOM 4294 O O . ASN A 1 536 ? -20.986 15.390 -20.697 1.00 91.00 536 ASN A O 1
ATOM 4298 N N . HIS A 1 537 ? -22.849 14.149 -20.974 1.00 82.44 537 HIS A N 1
ATOM 4299 C CA . HIS A 1 537 ? -22.736 14.021 -22.425 1.00 82.44 537 HIS A CA 1
ATOM 4300 C C . HIS A 1 537 ? -23.711 14.886 -23.230 1.00 82.44 537 HIS A C 1
ATOM 4302 O O . HIS A 1 537 ? -23.674 14.833 -24.465 1.00 82.44 537 HIS A O 1
ATOM 4308 N N . VAL A 1 538 ? -24.598 15.624 -22.559 1.00 77.62 538 VAL A N 1
ATOM 4309 C CA . VAL A 1 538 ? -25.662 16.421 -23.195 1.00 77.62 538 VAL A CA 1
ATOM 4310 C C . VAL A 1 538 ? -25.324 17.917 -23.205 1.00 77.62 538 VAL A C 1
ATOM 4312 O O . VAL A 1 538 ? -25.853 18.657 -24.029 1.00 77.62 538 VAL A O 1
ATOM 4315 N N . SER A 1 539 ? -24.389 18.368 -22.364 1.00 68.19 539 SER A N 1
ATOM 4316 C CA . SER A 1 539 ? -23.919 19.756 -22.344 1.00 68.19 539 SER A CA 1
ATOM 4317 C C . SER A 1 539 ? -23.102 20.147 -23.589 1.00 68.19 539 SER A C 1
ATOM 4319 O O . SER A 1 539 ? -22.373 19.327 -24.146 1.00 68.19 539 SER A O 1
ATOM 4321 N N . ASP A 1 540 ? -23.163 21.431 -23.979 1.00 70.69 540 ASP A N 1
ATOM 4322 C CA . ASP A 1 540 ? -22.408 22.008 -25.117 1.00 70.69 540 ASP A CA 1
ATOM 4323 C C . ASP A 1 540 ? -20.893 21.732 -25.045 1.00 70.69 540 ASP A C 1
ATOM 4325 O O . ASP A 1 540 ? -20.212 21.619 -26.065 1.00 70.69 540 ASP A O 1
ATOM 4329 N N . GLN A 1 541 ? -20.368 21.601 -23.825 1.00 81.44 541 GLN A N 1
ATOM 4330 C CA . GLN A 1 541 ? -19.004 21.189 -23.520 1.00 81.44 541 GLN A CA 1
ATOM 4331 C C . GLN A 1 541 ? -19.040 19.997 -22.560 1.00 81.44 541 GLN A C 1
ATOM 4333 O O . GLN A 1 541 ? -19.843 19.988 -21.628 1.00 81.44 541 GLN A O 1
ATOM 4338 N N . ILE A 1 542 ? -18.170 19.003 -22.760 1.00 89.00 542 ILE A N 1
ATOM 4339 C CA . ILE A 1 542 ? -18.104 17.802 -21.913 1.00 89.00 542 ILE A CA 1
ATOM 4340 C C . ILE A 1 542 ? -17.717 18.213 -20.490 1.00 89.00 542 ILE A C 1
ATOM 4342 O O . ILE A 1 542 ? -16.665 18.828 -20.288 1.00 89.00 542 ILE A O 1
ATOM 4346 N N . LYS A 1 543 ? -18.555 17.855 -19.512 1.00 91.19 543 LYS A N 1
ATOM 4347 C CA . LYS A 1 543 ? -18.304 18.106 -18.087 1.00 91.19 543 LYS A CA 1
ATOM 4348 C C . LYS A 1 543 ? -17.974 16.804 -17.366 1.00 91.19 543 LYS A C 1
ATOM 4350 O O . LYS A 1 543 ? -18.672 15.805 -17.540 1.00 91.19 543 LYS A O 1
ATOM 4355 N N . ILE A 1 544 ? -16.927 16.844 -16.548 1.00 93.06 544 ILE A N 1
ATOM 4356 C CA . ILE A 1 544 ? -16.513 15.763 -15.654 1.00 93.06 544 ILE A CA 1
ATOM 4357 C C . ILE A 1 544 ? -16.774 16.188 -14.210 1.00 93.06 544 ILE A C 1
ATOM 4359 O O . ILE A 1 544 ? -16.335 17.258 -13.787 1.00 93.06 544 ILE A O 1
ATOM 4363 N N . TYR A 1 545 ? -17.459 15.329 -13.462 1.00 92.69 545 TYR A N 1
ATOM 4364 C CA . TYR A 1 545 ? -17.753 15.497 -12.042 1.00 92.69 545 TYR A CA 1
ATOM 4365 C C . TYR A 1 545 ? -16.951 14.489 -11.223 1.00 92.69 545 TYR A C 1
ATOM 4367 O O . TYR A 1 545 ? -16.907 13.313 -11.576 1.00 92.69 545 TYR A O 1
ATOM 4375 N N . LEU A 1 546 ? -16.339 14.938 -10.127 1.00 92.81 546 LEU A N 1
ATOM 4376 C CA . LEU A 1 546 ? -15.619 14.087 -9.179 1.00 92.81 546 LEU A CA 1
ATOM 4377 C C . LEU A 1 546 ? -16.418 14.032 -7.876 1.00 92.81 546 LEU A C 1
ATOM 4379 O O . LEU A 1 546 ? -16.626 15.068 -7.250 1.00 92.81 546 LEU A O 1
ATOM 4383 N N . TYR A 1 547 ? -16.870 12.842 -7.486 1.00 93.69 547 TYR A N 1
ATOM 4384 C CA . TYR A 1 547 ? -17.727 12.647 -6.319 1.00 93.69 547 TYR A CA 1
ATOM 4385 C C . TYR A 1 547 ? -17.136 11.582 -5.378 1.00 93.69 547 TYR A C 1
ATOM 4387 O O . TYR A 1 547 ? -17.336 10.384 -5.602 1.00 93.69 547 TYR A O 1
ATOM 4395 N N . PRO A 1 548 ? -16.334 11.984 -4.373 1.00 92.69 548 PRO A N 1
ATOM 4396 C CA . PRO A 1 548 ? -15.751 11.053 -3.411 1.00 92.69 548 PRO A CA 1
ATOM 4397 C C . PRO A 1 548 ? -16.809 10.521 -2.437 1.00 92.69 548 PRO A C 1
ATOM 4399 O O . PRO A 1 548 ? -17.664 11.271 -1.955 1.00 92.69 548 PRO A O 1
ATOM 4402 N N . THR A 1 549 ? -16.720 9.229 -2.121 1.00 92.25 549 THR A N 1
ATOM 4403 C CA . THR A 1 549 ? -17.674 8.517 -1.267 1.00 92.25 549 THR A CA 1
ATOM 4404 C C . THR A 1 549 ? -16.955 7.635 -0.244 1.00 92.25 549 THR A C 1
ATOM 4406 O O . THR A 1 549 ? -16.236 6.713 -0.621 1.00 92.25 549 THR A O 1
ATOM 4409 N N . GLU A 1 550 ? -17.208 7.878 1.045 1.00 91.81 550 GLU A N 1
ATOM 4410 C CA . GLU A 1 550 ? -16.708 7.066 2.168 1.00 91.81 550 GLU A CA 1
ATOM 4411 C C . GLU A 1 550 ? -17.807 6.135 2.695 1.00 91.81 550 GLU A C 1
ATOM 4413 O O . GLU A 1 550 ? -18.963 6.547 2.833 1.00 91.81 550 GLU A O 1
ATOM 4418 N N . VAL A 1 551 ? -17.455 4.894 3.037 1.00 89.25 551 VAL A N 1
ATOM 4419 C CA . VAL A 1 551 ? -18.382 3.862 3.515 1.00 89.25 551 VAL A CA 1
ATOM 4420 C C . VAL A 1 551 ? -18.059 3.487 4.966 1.00 89.25 551 VAL A C 1
ATOM 4422 O O . VAL A 1 551 ? -16.910 3.252 5.344 1.00 89.25 551 VAL A O 1
ATOM 4425 N N . LYS A 1 552 ? -19.084 3.413 5.824 1.00 88.75 552 LYS A N 1
ATOM 4426 C CA . LYS A 1 552 ? -18.959 2.982 7.230 1.00 88.75 552 LYS A CA 1
ATOM 4427 C C . LYS A 1 552 ? -20.026 1.953 7.596 1.00 88.75 552 LYS A C 1
ATOM 4429 O O . LYS A 1 552 ? -21.206 2.163 7.340 1.00 88.75 552 LYS A O 1
ATOM 4434 N N . THR A 1 553 ? -19.637 0.859 8.253 1.00 76.38 553 THR A N 1
ATOM 4435 C CA . THR A 1 553 ? -20.546 -0.219 8.699 1.00 76.38 553 THR A CA 1
ATOM 4436 C C . THR A 1 553 ? -20.409 -0.480 10.203 1.00 76.38 553 THR A C 1
ATOM 4438 O O . THR A 1 553 ? -19.299 -0.546 10.734 1.00 76.38 553 THR A O 1
ATOM 4441 N N . GLY A 1 554 ? -21.538 -0.660 10.900 1.00 71.94 554 GLY A N 1
ATOM 4442 C CA . GLY A 1 554 ? -21.595 -1.075 12.307 1.00 71.94 554 GLY A CA 1
ATOM 4443 C C . GLY A 1 554 ? -22.205 -0.059 13.268 1.00 71.94 554 GLY A C 1
ATOM 4444 O O . GLY A 1 554 ? -23.150 0.650 12.929 1.00 71.94 554 GLY A O 1
ATOM 4445 N N . ILE A 1 555 ? -21.704 -0.037 14.512 1.00 61.28 555 ILE A N 1
ATOM 4446 C CA . ILE A 1 555 ? -22.235 0.811 15.601 1.00 61.28 555 ILE A CA 1
ATOM 4447 C C . ILE A 1 555 ? -22.060 2.303 15.268 1.00 61.28 555 ILE A C 1
ATOM 4449 O O . ILE A 1 555 ? -22.871 3.114 15.696 1.00 61.28 555 ILE A O 1
ATOM 4453 N N . ASN A 1 556 ? -21.047 2.644 14.457 1.00 66.44 556 ASN A N 1
ATOM 4454 C CA . ASN A 1 556 ? -20.853 3.966 13.853 1.00 66.44 556 ASN A CA 1
ATOM 4455 C C . ASN A 1 556 ? -21.008 5.126 14.854 1.00 66.44 556 ASN A C 1
ATOM 4457 O O . ASN A 1 556 ? -21.829 6.020 14.656 1.00 66.44 556 ASN A O 1
ATOM 4461 N N . ALA A 1 557 ? -20.207 5.094 15.927 1.00 67.75 557 ALA A N 1
ATOM 4462 C CA . ALA A 1 557 ? -20.150 6.164 16.921 1.00 67.75 557 ALA A CA 1
ATOM 4463 C C . ALA A 1 557 ? -19.841 7.527 16.272 1.00 67.75 557 ALA A C 1
ATOM 4465 O O . ALA A 1 557 ? -19.159 7.591 15.246 1.00 67.75 557 ALA A O 1
ATOM 4466 N N . ASN A 1 558 ? -20.309 8.611 16.894 1.00 71.38 558 ASN A N 1
ATOM 4467 C CA . ASN A 1 558 ? -20.247 9.968 16.339 1.00 71.38 558 ASN A CA 1
ATOM 4468 C C . ASN A 1 558 ? -18.831 10.390 15.905 1.00 71.38 558 ASN A C 1
ATOM 4470 O O . ASN A 1 558 ? -18.669 10.922 14.809 1.00 71.38 558 ASN A O 1
ATOM 4474 N N . ASP A 1 559 ? -17.796 10.043 16.676 1.00 68.69 559 ASP A N 1
ATOM 4475 C CA . ASP A 1 559 ? -16.393 10.331 16.332 1.00 68.69 559 ASP A CA 1
ATOM 4476 C C . ASP A 1 559 ? -15.936 9.675 15.017 1.00 68.69 559 ASP A C 1
ATOM 4478 O O . ASP A 1 559 ? -15.151 10.244 14.258 1.00 68.69 559 ASP A O 1
ATOM 4482 N N . VAL A 1 560 ? -16.432 8.467 14.727 1.00 76.50 560 VAL A N 1
ATOM 4483 C CA . VAL A 1 560 ? -16.093 7.717 13.505 1.00 76.50 560 VAL A CA 1
ATOM 4484 C C . VAL A 1 560 ? -16.727 8.376 12.283 1.00 76.50 560 VAL A C 1
ATOM 4486 O O . VAL A 1 560 ? -16.097 8.463 11.231 1.00 76.50 560 VAL A O 1
ATOM 4489 N N . ILE A 1 561 ? -17.958 8.865 12.428 1.00 81.00 561 ILE A N 1
ATOM 4490 C CA . ILE A 1 561 ? -18.694 9.545 11.360 1.00 81.00 561 ILE A CA 1
ATOM 4491 C C . ILE A 1 561 ? -18.128 10.946 11.107 1.00 81.00 561 ILE A C 1
ATOM 4493 O O . ILE A 1 561 ? -17.915 11.307 9.954 1.00 81.00 561 ILE A O 1
ATOM 4497 N N . LYS A 1 562 ? -17.769 11.690 12.159 1.00 83.25 562 LYS A N 1
ATOM 4498 C CA . LYS A 1 562 ? -17.073 12.979 12.031 1.00 83.25 562 LYS A CA 1
ATOM 4499 C C . LYS A 1 562 ? -15.744 12.838 11.289 1.00 83.25 562 LYS A C 1
ATOM 4501 O O . LYS A 1 562 ? -15.420 13.627 10.405 1.00 83.25 562 LYS A O 1
ATOM 4506 N N . LYS A 1 563 ? -14.990 11.773 11.581 1.00 84.69 563 LYS A N 1
ATOM 4507 C CA . LYS A 1 563 ? -13.771 11.449 10.832 1.00 84.69 563 LYS A CA 1
ATOM 4508 C C . LYS A 1 563 ? -14.062 11.143 9.357 1.00 84.69 563 LYS A C 1
ATOM 4510 O O . LYS A 1 563 ? -13.309 11.598 8.502 1.00 84.69 563 LYS A O 1
ATOM 4515 N N . ALA A 1 564 ? -15.145 10.424 9.055 1.00 84.31 564 ALA A N 1
ATOM 4516 C CA . ALA A 1 564 ? -15.555 10.139 7.678 1.00 84.31 564 ALA A CA 1
ATOM 4517 C C . ALA A 1 564 ? -15.886 11.424 6.892 1.00 84.31 564 ALA A C 1
ATOM 4519 O O . ALA A 1 564 ? -15.447 11.570 5.754 1.00 84.31 564 ALA A O 1
ATOM 4520 N N . PHE A 1 565 ? -16.573 12.396 7.506 1.00 86.31 565 PHE A N 1
ATOM 4521 C CA . PHE A 1 565 ? -16.816 13.706 6.886 1.00 86.31 565 PHE A CA 1
ATOM 4522 C C . PHE A 1 565 ? -15.514 14.463 6.603 1.00 86.31 565 PHE A C 1
ATOM 4524 O O . PHE A 1 565 ? -15.315 14.946 5.488 1.00 86.31 565 PHE A O 1
ATOM 4531 N N . GLN A 1 566 ? -14.582 14.491 7.563 1.00 85.50 566 GLN A N 1
ATOM 4532 C CA . GLN A 1 566 ? -13.256 15.089 7.356 1.00 85.50 566 GLN A CA 1
ATOM 4533 C C . GLN A 1 566 ? -12.497 14.420 6.201 1.00 85.50 566 GLN A C 1
ATOM 4535 O O . GLN A 1 566 ? -11.885 15.114 5.391 1.00 85.50 566 GLN A O 1
ATOM 4540 N N . GLN A 1 567 ? -12.565 13.087 6.096 1.00 85.19 567 GLN A N 1
ATOM 4541 C CA . GLN A 1 567 ? -11.940 12.329 5.008 1.00 85.19 567 GLN A CA 1
ATOM 4542 C C . GLN A 1 567 ? -12.510 12.705 3.639 1.00 85.19 567 GLN A C 1
ATOM 4544 O O . GLN A 1 567 ? -11.741 12.958 2.710 1.00 85.19 567 GLN A O 1
ATOM 4549 N N . VAL A 1 568 ? -13.836 12.775 3.505 1.00 88.69 568 VAL A N 1
ATOM 4550 C CA . VAL A 1 568 ? -14.498 13.139 2.243 1.00 88.69 568 VAL A CA 1
ATOM 4551 C C . VAL A 1 568 ? -14.211 14.594 1.870 1.00 88.69 568 VAL A C 1
ATOM 4553 O O . VAL A 1 568 ? -13.812 14.845 0.735 1.00 88.69 568 VAL A O 1
ATOM 4556 N N . SER A 1 569 ? -14.324 15.535 2.814 1.00 87.38 569 SER A N 1
ATOM 4557 C CA . SER A 1 569 ? -14.048 16.965 2.584 1.00 87.38 569 SER A CA 1
ATOM 4558 C C . SER A 1 569 ? -12.606 17.205 2.119 1.00 87.38 569 SER A C 1
ATOM 4560 O O . SER A 1 569 ? -12.370 17.851 1.091 1.00 87.38 569 SER A O 1
ATOM 4562 N N . ALA A 1 570 ? -11.629 16.614 2.818 1.00 85.56 570 ALA A N 1
ATOM 4563 C CA . ALA A 1 570 ? -10.219 16.724 2.452 1.00 85.56 570 ALA A CA 1
ATOM 4564 C C . ALA A 1 570 ? -9.934 16.083 1.085 1.00 85.56 570 ALA A C 1
ATOM 4566 O O . ALA A 1 570 ? -9.144 16.610 0.304 1.00 85.56 570 ALA A O 1
ATOM 4567 N N . THR A 1 571 ? -10.604 14.970 0.767 1.00 87.44 571 THR A N 1
ATOM 4568 C CA . THR A 1 571 ? -10.442 14.295 -0.528 1.00 87.44 571 THR A CA 1
ATOM 4569 C C . THR A 1 571 ? -11.043 15.106 -1.671 1.00 87.44 571 THR A C 1
ATOM 4571 O O . THR A 1 571 ? -10.397 15.265 -2.704 1.00 87.44 571 THR A O 1
ATOM 4574 N N . ALA A 1 572 ? -12.245 15.658 -1.486 1.00 87.62 572 ALA A N 1
ATOM 4575 C CA . ALA A 1 572 ? -12.902 16.512 -2.471 1.00 87.62 572 ALA A CA 1
ATOM 4576 C C . ALA A 1 572 ? -12.065 17.764 -2.763 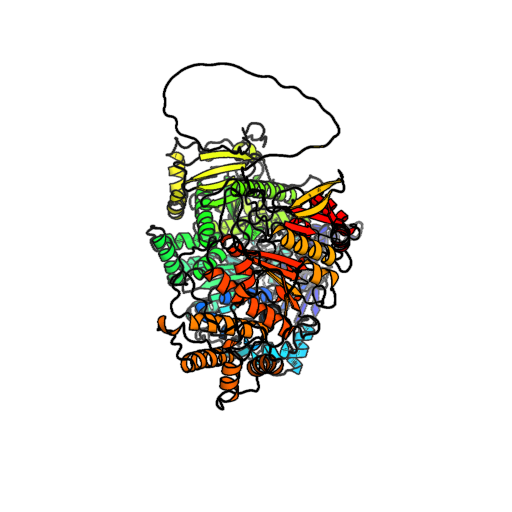1.00 87.62 572 ALA A C 1
ATOM 4578 O O . ALA A 1 572 ? -11.820 18.087 -3.925 1.00 87.62 572 ALA A O 1
ATOM 4579 N N . THR A 1 573 ? -11.564 18.417 -1.712 1.00 86.31 573 THR A N 1
ATOM 4580 C CA . THR A 1 573 ? -10.710 19.607 -1.830 1.00 86.31 573 THR A CA 1
ATOM 4581 C C . THR A 1 573 ? -9.382 19.270 -2.509 1.00 86.31 573 THR A C 1
ATOM 4583 O O . THR A 1 573 ? -9.025 19.913 -3.490 1.00 86.31 573 THR A O 1
ATOM 4586 N N . GLY A 1 574 ? -8.700 18.201 -2.083 1.00 84.19 574 GLY A N 1
ATOM 4587 C CA . GLY A 1 574 ? -7.439 17.779 -2.696 1.00 84.19 574 GLY A CA 1
ATOM 4588 C C . GLY A 1 574 ? -7.581 17.396 -4.173 1.00 84.19 574 GLY A C 1
ATOM 4589 O O . GLY A 1 574 ? -6.739 17.766 -4.987 1.00 84.19 574 GLY A O 1
ATOM 4590 N N . LEU A 1 575 ? -8.668 16.715 -4.561 1.00 85.94 575 LEU A N 1
ATOM 4591 C CA . LEU A 1 575 ? -8.956 16.425 -5.971 1.00 85.94 575 LEU A CA 1
ATOM 4592 C C . LEU A 1 575 ? -9.254 17.697 -6.768 1.00 85.94 575 LEU A C 1
ATOM 4594 O O . LEU A 1 575 ? -8.805 17.815 -7.907 1.00 85.94 575 LEU A O 1
ATOM 4598 N N . GLN A 1 576 ? -9.990 18.644 -6.187 1.00 84.56 576 GLN A N 1
ATOM 4599 C CA . GLN A 1 576 ? -10.297 19.919 -6.826 1.00 84.56 576 GLN A CA 1
ATOM 4600 C C . GLN A 1 576 ? -9.029 20.751 -7.052 1.00 84.56 576 GLN A C 1
ATOM 4602 O O . GLN A 1 576 ? -8.825 21.239 -8.157 1.00 84.56 576 GLN A O 1
ATOM 4607 N N . GLU A 1 577 ? -8.146 20.859 -6.062 1.00 82.56 577 GLU A N 1
ATOM 4608 C CA . GLU A 1 577 ? -6.871 21.577 -6.186 1.00 82.56 577 GLU A CA 1
ATOM 4609 C C . GLU A 1 577 ? -5.918 20.888 -7.172 1.00 82.56 577 GLU A C 1
ATOM 4611 O O . GLU A 1 577 ? -5.303 21.540 -8.018 1.00 82.56 577 GLU A O 1
ATOM 4616 N N . ALA A 1 578 ? -5.834 19.557 -7.113 1.00 80.06 578 ALA A N 1
ATOM 4617 C CA . ALA A 1 578 ? -4.944 18.781 -7.967 1.00 80.06 578 ALA A CA 1
ATOM 4618 C C . ALA A 1 578 ? -5.412 18.712 -9.426 1.00 80.06 578 ALA A C 1
ATOM 4620 O O . ALA A 1 578 ? -4.588 18.556 -10.328 1.00 80.06 578 ALA A O 1
ATOM 4621 N N . MET A 1 579 ? -6.722 18.791 -9.672 1.00 82.81 579 MET A N 1
ATOM 4622 C CA . MET A 1 579 ? -7.295 18.611 -11.005 1.00 82.81 579 MET A CA 1
ATOM 4623 C C . MET A 1 579 ? -7.898 19.884 -11.584 1.00 82.81 579 MET A C 1
ATOM 4625 O O . MET A 1 579 ? -8.076 19.930 -12.792 1.00 82.81 579 MET A O 1
ATOM 4629 N N . ASN A 1 580 ? -8.186 20.928 -10.813 1.00 80.62 580 ASN A N 1
ATOM 4630 C CA . ASN A 1 580 ? -8.745 22.190 -11.305 1.00 80.62 580 ASN A CA 1
ATOM 4631 C C . ASN A 1 580 ? -8.138 23.429 -10.602 1.00 80.62 580 ASN A C 1
ATOM 4633 O O . ASN A 1 580 ? -8.865 24.171 -9.942 1.00 80.62 580 ASN A O 1
ATOM 4637 N N . PRO A 1 581 ? -6.812 23.657 -10.718 1.00 76.12 581 PRO A N 1
ATOM 4638 C CA . PRO A 1 581 ? -6.138 24.808 -10.107 1.00 76.12 581 PRO A CA 1
ATOM 4639 C C . PRO A 1 581 ? -6.420 26.129 -10.856 1.00 76.12 581 PRO A C 1
ATOM 4641 O O . PRO A 1 581 ? -7.021 26.135 -11.932 1.00 76.12 581 PRO A O 1
ATOM 4644 N N . GLU A 1 582 ? -5.927 27.258 -10.333 1.00 72.44 582 GLU A N 1
ATOM 4645 C CA . GLU A 1 582 ? -6.028 28.583 -10.977 1.00 72.44 582 GLU A CA 1
ATOM 4646 C C . GLU A 1 582 ? -5.581 28.568 -12.463 1.00 72.44 582 GLU A C 1
ATOM 4648 O O . GLU A 1 582 ? -4.688 27.805 -12.857 1.00 72.44 582 GLU A O 1
ATOM 4653 N N . GLU A 1 583 ? -6.193 29.414 -13.308 1.00 64.81 583 GLU A N 1
ATOM 4654 C CA . GLU A 1 583 ? -6.064 29.376 -14.784 1.00 64.81 583 GLU A CA 1
ATOM 4655 C C . GLU A 1 583 ? -4.606 29.396 -15.299 1.00 64.81 583 GLU A C 1
ATOM 4657 O O . GLU A 1 583 ? -4.278 28.725 -16.285 1.00 64.81 583 GLU A O 1
ATOM 4662 N N . ASP A 1 584 ? -3.702 30.091 -14.599 1.00 65.62 584 ASP A N 1
ATOM 4663 C CA . ASP A 1 584 ? -2.274 30.205 -14.944 1.00 65.62 584 ASP A CA 1
ATOM 4664 C C . ASP A 1 584 ? -1.460 28.912 -14.712 1.00 65.62 584 ASP A C 1
ATOM 4666 O O . ASP A 1 584 ? -0.325 28.775 -15.200 1.00 65.62 584 ASP A O 1
ATOM 4670 N N . ILE A 1 585 ? -2.008 27.969 -13.942 1.00 69.31 585 ILE A N 1
ATOM 4671 C CA . ILE A 1 585 ? -1.374 26.705 -13.537 1.00 69.31 585 ILE A CA 1
ATOM 4672 C C . ILE A 1 585 ? -2.024 25.518 -14.259 1.00 69.31 585 ILE A C 1
ATOM 4674 O O . ILE A 1 585 ? -1.323 24.587 -14.670 1.00 69.31 585 ILE A O 1
ATOM 4678 N N . THR A 1 586 ? -3.337 25.594 -14.493 1.00 67.50 586 THR A N 1
ATOM 4679 C CA . THR A 1 586 ? -4.137 24.568 -15.180 1.00 67.50 586 THR A CA 1
ATOM 4680 C C . THR A 1 586 ? -3.552 24.158 -16.539 1.00 67.50 586 THR A C 1
ATOM 4682 O O . THR A 1 586 ? -3.562 22.984 -16.893 1.00 67.50 586 THR A O 1
ATOM 4685 N N . ASN A 1 587 ? -2.964 25.095 -17.287 1.00 73.44 587 ASN A N 1
ATOM 4686 C CA . ASN A 1 587 ? -2.447 24.836 -18.636 1.00 73.44 587 ASN A CA 1
ATOM 4687 C C . ASN A 1 587 ? -1.030 24.232 -18.690 1.00 73.44 587 ASN A C 1
ATOM 4689 O O . ASN A 1 587 ? -0.451 24.115 -19.773 1.00 73.44 587 ASN A O 1
ATOM 4693 N N . THR A 1 588 ? -0.441 23.874 -17.549 1.00 81.75 588 THR A N 1
ATOM 4694 C CA . THR A 1 588 ? 0.924 23.331 -17.501 1.00 81.75 588 THR A CA 1
ATOM 4695 C C . THR A 1 588 ? 0.967 21.833 -17.774 1.00 81.75 588 THR A C 1
ATOM 4697 O O . THR A 1 588 ? 0.058 21.092 -17.405 1.00 81.75 588 THR A O 1
ATOM 4700 N N . ILE A 1 589 ? 2.064 21.363 -18.381 1.00 83.69 589 ILE A N 1
ATOM 4701 C CA . ILE A 1 589 ? 2.211 19.961 -18.807 1.00 83.69 589 ILE A CA 1
ATOM 4702 C C . ILE A 1 589 ? 2.002 18.952 -17.667 1.00 83.69 589 ILE A C 1
ATOM 4704 O O . ILE A 1 589 ? 1.438 17.886 -17.891 1.00 83.69 589 ILE A O 1
ATOM 4708 N N . MET A 1 590 ? 2.395 19.306 -16.440 1.00 82.12 590 MET A N 1
ATOM 4709 C CA . MET A 1 590 ? 2.210 18.468 -15.253 1.00 82.12 590 MET A CA 1
ATOM 4710 C C . MET A 1 590 ? 0.727 18.133 -15.023 1.00 82.12 590 MET A C 1
ATOM 4712 O O . MET A 1 590 ? 0.362 16.963 -14.926 1.00 82.12 590 MET A O 1
ATOM 4716 N N . TYR A 1 591 ? -0.139 19.149 -14.993 1.00 81.44 591 TYR A N 1
ATOM 4717 C CA . TYR A 1 591 ? -1.568 18.962 -14.731 1.00 81.44 591 TYR A CA 1
ATOM 4718 C C . TYR A 1 591 ? -2.278 18.301 -15.908 1.00 81.44 591 TYR A C 1
ATOM 4720 O O . TYR A 1 591 ? -3.098 17.413 -15.687 1.00 81.44 591 TYR A O 1
ATOM 4728 N N . LYS A 1 592 ? -1.900 18.642 -17.147 1.00 85.50 592 LYS A N 1
ATOM 4729 C CA . LYS A 1 592 ? -2.417 17.964 -18.345 1.00 85.50 592 LYS A CA 1
ATOM 4730 C C . LYS A 1 592 ? -2.138 16.465 -18.318 1.00 85.50 592 LYS A C 1
ATOM 4732 O O . LYS A 1 592 ? -3.023 15.663 -18.601 1.00 85.50 592 LYS A O 1
ATOM 4737 N N . VAL A 1 593 ? -0.919 16.068 -17.942 1.00 84.31 593 VAL A N 1
ATOM 4738 C CA . VAL A 1 593 ? -0.536 14.652 -17.827 1.00 84.31 593 VAL A CA 1
ATOM 4739 C C . VAL A 1 593 ? -1.281 13.966 -16.679 1.00 84.31 593 VAL A C 1
ATOM 4741 O O . VAL A 1 593 ? -1.788 12.864 -16.880 1.00 84.31 593 VAL A O 1
ATOM 4744 N N . ASN A 1 594 ? -1.423 14.610 -15.515 1.00 82.38 594 ASN A N 1
ATOM 4745 C CA . ASN A 1 594 ? -2.187 14.059 -14.386 1.00 82.38 594 ASN A CA 1
ATOM 4746 C C . ASN A 1 594 ? -3.667 13.839 -14.742 1.00 82.38 594 ASN A C 1
ATOM 4748 O O . ASN A 1 594 ? -4.210 12.756 -14.522 1.00 82.38 594 ASN A O 1
ATOM 4752 N N . ARG A 1 595 ? -4.305 14.845 -15.351 1.00 86.06 595 ARG A N 1
ATOM 4753 C CA . ARG A 1 595 ? -5.683 14.787 -15.854 1.00 86.06 595 ARG A CA 1
ATOM 4754 C C . ARG A 1 595 ? -5.854 13.718 -16.924 1.00 86.06 595 ARG A C 1
ATOM 4756 O O . ARG A 1 595 ? -6.789 12.924 -16.859 1.00 86.06 595 ARG A O 1
ATOM 4763 N N . ASN A 1 596 ? -4.928 13.657 -17.880 1.00 86.88 596 ASN A N 1
ATOM 4764 C CA . ASN A 1 596 ? -4.943 12.638 -18.921 1.00 86.88 596 ASN A CA 1
ATOM 4765 C C . ASN A 1 596 ? -4.860 11.230 -18.335 1.00 86.88 596 ASN A C 1
ATOM 4767 O O . ASN A 1 596 ? -5.607 10.355 -18.758 1.00 86.88 596 ASN A O 1
ATOM 4771 N N . PHE A 1 597 ? -4.003 11.027 -17.336 1.00 81.94 597 PHE A N 1
ATOM 4772 C CA . PHE A 1 597 ? -3.882 9.747 -16.654 1.00 81.94 597 PHE A CA 1
ATOM 4773 C C . PHE A 1 597 ? -5.160 9.381 -15.880 1.00 81.94 597 PHE A C 1
ATOM 4775 O O . PHE A 1 597 ? -5.607 8.240 -15.964 1.00 81.94 597 PHE A O 1
ATOM 4782 N N . LEU A 1 598 ? -5.816 10.340 -15.213 1.00 85.50 598 LEU A N 1
ATOM 4783 C CA . LEU A 1 598 ? -7.129 10.116 -14.591 1.00 85.50 598 LEU A CA 1
ATOM 4784 C C . LEU A 1 598 ? -8.187 9.698 -15.626 1.00 85.50 598 LEU A C 1
ATOM 4786 O O . LEU A 1 598 ? -8.977 8.791 -15.375 1.00 85.50 598 LEU A O 1
ATOM 4790 N N . MET A 1 599 ? -8.200 10.324 -16.806 1.00 88.81 599 MET A N 1
ATOM 4791 C CA . MET A 1 599 ? -9.138 9.957 -17.872 1.00 88.81 599 MET A CA 1
ATOM 4792 C C . MET A 1 599 ? -8.814 8.605 -18.511 1.00 88.81 599 MET A C 1
ATOM 4794 O O . MET A 1 599 ? -9.729 7.874 -18.879 1.00 88.81 599 MET A O 1
ATOM 4798 N N . GLN A 1 600 ? -7.535 8.240 -18.624 1.00 82.94 600 GLN A N 1
ATOM 4799 C CA . GLN A 1 600 ? -7.138 6.890 -19.026 1.00 82.94 600 GLN A CA 1
ATOM 4800 C C . GLN A 1 600 ? -7.642 5.857 -18.013 1.00 82.94 600 GLN A C 1
ATOM 4802 O O . GLN A 1 600 ? -8.247 4.869 -18.422 1.00 82.94 600 GLN A O 1
ATOM 4807 N N . LEU A 1 601 ? -7.484 6.123 -16.710 1.00 83.00 601 LEU A N 1
ATOM 4808 C CA . LEU A 1 601 ? -8.028 5.276 -15.648 1.00 83.00 601 LEU A CA 1
ATOM 4809 C C . LEU A 1 601 ? -9.554 5.166 -15.754 1.00 83.00 601 LEU A C 1
ATOM 4811 O O . LEU A 1 601 ? -10.084 4.065 -15.681 1.00 83.00 601 LEU A O 1
ATOM 4815 N N . LEU A 1 602 ? -10.260 6.270 -16.015 1.00 87.88 602 LEU A N 1
ATOM 4816 C CA . LEU A 1 602 ? -11.708 6.262 -16.244 1.00 87.88 602 LEU A CA 1
ATOM 4817 C C . LEU A 1 602 ? -12.110 5.390 -17.440 1.00 87.88 602 LEU A C 1
ATOM 4819 O O . LEU A 1 602 ? -13.063 4.622 -17.334 1.00 87.88 602 LEU A O 1
ATOM 4823 N N . VAL A 1 603 ? -11.398 5.481 -18.568 1.00 87.25 603 VAL A N 1
ATOM 4824 C CA . VAL A 1 603 ? -11.671 4.658 -19.760 1.00 87.25 603 VAL A CA 1
ATOM 4825 C C . VAL A 1 603 ? -11.421 3.180 -19.460 1.00 87.25 603 VAL A C 1
ATOM 4827 O O . VAL A 1 603 ? -12.254 2.338 -19.799 1.00 87.25 603 VAL A O 1
ATOM 4830 N N . THR A 1 604 ? -10.320 2.861 -18.779 1.00 82.69 604 THR A N 1
ATOM 4831 C CA . THR A 1 604 ? -9.990 1.496 -18.357 1.00 82.69 604 THR A CA 1
ATOM 4832 C C . THR A 1 604 ? -11.032 0.947 -17.377 1.00 82.69 604 THR A C 1
ATOM 4834 O O . THR A 1 604 ? -11.531 -0.160 -17.576 1.00 82.69 604 THR A O 1
ATOM 4837 N N . SER A 1 605 ? -11.444 1.727 -16.373 1.00 85.56 605 SER A N 1
ATOM 4838 C CA . SER A 1 605 ? -12.505 1.364 -15.425 1.00 85.56 605 SER A CA 1
ATOM 4839 C C . SER A 1 605 ? -13.856 1.192 -16.107 1.00 85.56 605 SER A C 1
ATOM 4841 O O . SER A 1 605 ? -14.545 0.212 -15.852 1.00 85.56 605 SER A O 1
ATOM 4843 N N . CYS A 1 606 ? -14.214 2.061 -17.052 1.00 89.31 606 CYS A N 1
ATOM 4844 C CA . CYS A 1 606 ? -15.425 1.904 -17.856 1.00 89.31 606 CYS A CA 1
ATOM 4845 C C . CYS A 1 606 ? -15.404 0.598 -18.668 1.00 89.31 606 CYS A C 1
ATOM 4847 O O . CYS A 1 606 ? -16.401 -0.126 -18.702 1.00 89.31 606 CYS A O 1
ATOM 4849 N N . LYS A 1 607 ? -14.251 0.246 -19.259 1.00 85.19 607 LYS A N 1
ATOM 4850 C CA . LYS A 1 607 ? -14.077 -1.040 -19.942 1.00 85.19 607 LYS A CA 1
ATOM 4851 C C . LYS A 1 607 ? -14.290 -2.200 -18.967 1.00 85.19 607 LYS A C 1
ATOM 4853 O O . LYS A 1 607 ? -15.071 -3.090 -19.281 1.00 85.19 607 LYS A O 1
ATOM 4858 N N . LYS A 1 608 ? -13.696 -2.154 -17.767 1.00 85.19 608 LYS A N 1
ATOM 4859 C CA . LYS A 1 608 ? -13.899 -3.161 -16.705 1.00 85.19 608 LYS A CA 1
ATOM 4860 C C . LYS A 1 608 ? -15.381 -3.320 -16.338 1.00 85.19 608 LYS A C 1
ATOM 4862 O O . LYS A 1 608 ? -15.869 -4.446 -16.321 1.00 85.19 608 LYS A O 1
ATOM 4867 N N . MET A 1 609 ? -16.112 -2.221 -16.122 1.00 88.00 609 MET A N 1
ATOM 4868 C CA . MET A 1 609 ? -17.549 -2.270 -15.800 1.00 88.00 609 MET A CA 1
ATOM 4869 C C . MET A 1 609 ? -18.370 -2.963 -16.896 1.00 88.00 609 MET A C 1
ATOM 4871 O O . MET A 1 609 ? -19.273 -3.737 -16.574 1.00 88.00 609 MET A O 1
ATOM 4875 N N . LYS A 1 610 ? -18.020 -2.734 -18.173 1.00 87.94 610 LYS A N 1
ATOM 4876 C CA . LYS A 1 610 ? -18.639 -3.404 -19.328 1.00 87.94 610 LYS A CA 1
ATOM 4877 C C . LYS A 1 610 ? -18.299 -4.897 -19.380 1.00 87.94 610 LYS A C 1
ATOM 4879 O O . LYS A 1 610 ? -19.207 -5.699 -19.553 1.00 87.94 610 LYS A O 1
ATOM 4884 N N . VAL A 1 611 ? -17.023 -5.272 -19.225 1.00 84.25 611 VAL A N 1
ATOM 4885 C CA . VAL A 1 611 ? -16.579 -6.683 -19.294 1.00 84.25 611 VAL A CA 1
ATOM 4886 C C . VAL A 1 611 ? -17.225 -7.529 -18.198 1.00 84.25 611 VAL A C 1
ATOM 4888 O O . VAL A 1 611 ? -17.638 -8.658 -18.443 1.00 84.25 611 VAL A O 1
ATOM 4891 N N . TYR A 1 612 ? -17.317 -6.983 -16.986 1.00 83.81 612 TYR A N 1
ATOM 4892 C CA . TYR A 1 612 ? -17.806 -7.705 -15.814 1.00 83.81 612 TYR A CA 1
ATOM 4893 C C . TYR A 1 612 ? -19.318 -7.577 -15.580 1.00 83.81 612 TYR A C 1
ATOM 4895 O O . TYR A 1 612 ? -19.808 -8.129 -14.594 1.00 83.81 612 TYR A O 1
ATOM 4903 N N . HIS A 1 613 ? -20.053 -6.890 -16.465 1.00 84.69 613 HIS A N 1
ATOM 4904 C CA . HIS A 1 613 ? -21.505 -6.688 -16.363 1.00 84.69 613 HIS A CA 1
ATOM 4905 C C . HIS A 1 613 ? -21.944 -6.125 -14.997 1.00 84.69 613 HIS A C 1
ATOM 4907 O O . HIS A 1 613 ? -22.870 -6.624 -14.358 1.00 84.69 613 HIS A O 1
ATOM 4913 N N . VAL A 1 614 ? -21.235 -5.096 -14.509 1.00 84.75 614 VAL A N 1
ATOM 4914 C CA . VAL A 1 614 ? -21.488 -4.503 -13.179 1.00 84.75 614 VAL A CA 1
ATOM 4915 C C . VAL A 1 614 ? -22.822 -3.755 -13.131 1.00 84.75 614 VAL A C 1
ATOM 4917 O O . VAL A 1 614 ? -23.567 -3.871 -12.157 1.00 84.75 614 VAL A O 1
ATOM 4920 N N . ASP A 1 615 ? -23.118 -2.995 -14.184 1.00 85.94 615 ASP A N 1
ATOM 4921 C CA . ASP A 1 615 ? -24.384 -2.290 -14.372 1.00 85.94 615 ASP A CA 1
ATOM 4922 C C . ASP A 1 615 ? -24.693 -2.202 -15.870 1.00 85.94 615 ASP A C 1
ATOM 4924 O O . ASP A 1 615 ? -24.180 -1.344 -16.588 1.00 85.94 615 ASP A O 1
ATOM 4928 N N . ASP A 1 616 ? -25.526 -3.123 -16.348 1.00 85.56 616 ASP A N 1
ATOM 4929 C CA . ASP A 1 616 ? -25.968 -3.166 -17.746 1.00 85.56 616 ASP A CA 1
ATOM 4930 C C . ASP A 1 616 ? -27.027 -2.091 -18.065 1.00 85.56 616 ASP A C 1
ATOM 4932 O O . ASP A 1 616 ? -27.422 -1.923 -19.220 1.00 85.56 616 ASP A O 1
ATOM 4936 N N . SER A 1 617 ? -27.500 -1.346 -17.058 1.00 83.44 617 SER A N 1
ATOM 4937 C CA . SER A 1 617 ? -28.522 -0.313 -17.232 1.00 83.44 617 SER A CA 1
ATOM 4938 C C . SER A 1 617 ? -27.963 1.003 -17.793 1.00 83.44 617 SER A C 1
ATOM 4940 O O . SER A 1 617 ? -28.726 1.834 -18.304 1.00 83.44 617 SER A O 1
ATOM 4942 N N . GLN A 1 618 ? -26.641 1.193 -17.711 1.00 86.94 618 GLN A N 1
ATOM 4943 C CA . GLN A 1 618 ? -25.905 2.323 -18.273 1.00 86.94 618 GLN A CA 1
ATOM 4944 C C . GLN A 1 618 ? -25.260 1.960 -19.615 1.00 86.94 618 GLN A C 1
ATOM 4946 O O . GLN A 1 618 ? -24.761 0.856 -19.822 1.00 86.94 618 GLN A O 1
ATOM 4951 N N . ASN A 1 619 ? -25.213 2.923 -20.539 1.00 87.50 619 ASN A N 1
ATOM 4952 C CA . ASN A 1 619 ? -24.542 2.726 -21.821 1.00 87.50 619 ASN A CA 1
ATOM 4953 C C . ASN A 1 619 ? -23.063 3.144 -21.754 1.00 87.50 619 ASN A C 1
ATOM 4955 O O . ASN A 1 619 ? -22.710 4.296 -22.018 1.00 87.50 619 ASN A O 1
ATOM 4959 N N . TRP A 1 620 ? -22.193 2.176 -21.466 1.00 89.19 620 TRP A N 1
ATOM 4960 C CA . TRP A 1 620 ? -20.738 2.359 -21.403 1.00 89.19 620 TRP A CA 1
ATOM 4961 C C . TRP A 1 620 ? -20.097 2.793 -22.735 1.00 89.19 620 TRP A C 1
ATOM 4963 O O . TRP A 1 620 ? -19.047 3.439 -22.740 1.00 89.19 620 TRP A O 1
ATOM 4973 N N . GLU A 1 621 ? -20.721 2.496 -23.882 1.00 88.50 621 GLU A N 1
ATOM 4974 C CA . GLU A 1 621 ? -20.180 2.820 -25.217 1.00 88.50 621 GLU A CA 1
ATOM 4975 C C . GLU A 1 621 ? -20.117 4.327 -25.479 1.00 88.50 621 GLU A C 1
ATOM 4977 O O . GLU A 1 621 ? -19.287 4.801 -26.257 1.00 88.50 621 GLU A O 1
ATOM 4982 N N . ILE A 1 622 ? -20.933 5.107 -24.763 1.00 88.62 622 ILE A N 1
ATOM 4983 C CA . ILE A 1 622 ? -20.870 6.570 -24.786 1.00 88.62 622 ILE A CA 1
ATOM 4984 C C . ILE A 1 622 ? -19.450 7.044 -24.440 1.00 88.62 622 ILE A C 1
ATOM 4986 O O . ILE A 1 622 ? -18.891 7.904 -25.121 1.00 88.62 622 ILE A O 1
ATOM 4990 N N . ILE A 1 623 ? -18.827 6.450 -23.426 1.00 88.62 623 ILE A N 1
ATOM 4991 C CA . ILE A 1 623 ? -17.475 6.816 -22.998 1.00 88.62 623 ILE A CA 1
ATOM 4992 C C . ILE A 1 623 ? -16.433 6.163 -23.903 1.00 88.62 623 ILE A C 1
ATOM 4994 O O . ILE A 1 623 ? -15.538 6.849 -24.399 1.00 88.62 623 ILE A O 1
ATOM 4998 N N . LEU A 1 624 ? -16.563 4.853 -24.134 1.00 87.25 624 LEU A N 1
ATOM 4999 C CA . LEU A 1 624 ? -15.549 4.054 -24.828 1.00 87.25 624 LEU A CA 1
ATOM 5000 C C . LEU A 1 624 ? -15.387 4.427 -26.307 1.00 87.25 624 LEU A C 1
ATOM 5002 O O . LEU A 1 624 ? -14.260 4.406 -26.804 1.00 87.25 624 LEU A O 1
ATOM 5006 N N . ASP A 1 625 ? -16.473 4.808 -26.986 1.00 87.25 625 ASP A N 1
ATOM 5007 C CA . ASP A 1 625 ? -16.467 5.062 -28.429 1.00 87.25 625 ASP A CA 1
ATOM 5008 C C . ASP A 1 625 ? -16.699 6.533 -28.785 1.00 87.25 625 ASP A C 1
ATOM 5010 O O . ASP A 1 625 ? -15.977 7.085 -29.617 1.00 87.25 625 ASP A O 1
ATOM 5014 N N . LYS A 1 626 ? -17.689 7.195 -28.168 1.00 88.75 626 LYS A N 1
ATOM 5015 C CA . LYS A 1 626 ? -18.079 8.560 -28.566 1.00 88.75 626 LYS A CA 1
ATOM 5016 C C . LYS A 1 626 ? -17.156 9.633 -27.983 1.00 88.75 626 LYS A C 1
ATOM 5018 O O . LYS A 1 626 ? -16.735 10.523 -28.719 1.00 88.75 626 LYS A O 1
ATOM 5023 N N . PHE A 1 627 ? -16.833 9.564 -26.689 1.00 90.31 627 PHE A N 1
ATOM 5024 C CA . PHE A 1 627 ? -16.070 10.621 -26.004 1.00 90.31 627 PHE A CA 1
ATOM 5025 C C . PHE A 1 627 ? -14.599 10.296 -25.742 1.00 90.31 627 PHE A C 1
ATOM 5027 O O . PHE A 1 627 ? -13.841 11.192 -25.373 1.00 90.31 627 PHE A O 1
ATOM 5034 N N . ARG A 1 628 ? -14.150 9.065 -26.005 1.00 90.12 628 ARG A N 1
ATOM 5035 C CA . ARG A 1 628 ? -12.759 8.642 -25.780 1.00 90.12 628 ARG A CA 1
ATOM 5036 C C . ARG A 1 628 ? -11.719 9.572 -26.408 1.00 90.12 628 ARG A C 1
ATOM 5038 O O . ARG A 1 628 ? -10.736 9.903 -25.752 1.00 90.12 628 ARG A O 1
ATOM 5045 N N . LEU A 1 629 ? -11.941 10.033 -27.644 1.00 90.81 629 LEU A N 1
ATOM 5046 C CA . LEU A 1 629 ? -11.028 10.969 -28.316 1.00 90.81 629 LEU A CA 1
ATOM 5047 C C . LEU A 1 629 ? -10.882 12.277 -27.528 1.00 90.81 629 LEU A C 1
ATOM 5049 O O . LEU A 1 629 ? -9.758 12.729 -27.309 1.00 90.81 629 LEU A O 1
ATOM 5053 N N . ALA A 1 630 ? -11.995 12.861 -27.082 1.00 90.88 630 ALA A N 1
ATOM 5054 C CA . ALA A 1 630 ? -12.000 14.111 -26.328 1.00 90.88 630 ALA A CA 1
ATOM 5055 C C . ALA A 1 630 ? -11.321 13.944 -24.957 1.00 90.88 630 ALA A C 1
ATOM 5057 O O . ALA A 1 630 ? -10.463 14.744 -24.583 1.00 90.88 630 ALA A O 1
ATOM 5058 N N . LEU A 1 631 ? -11.624 12.851 -24.247 1.00 90.75 631 LEU A N 1
ATOM 5059 C CA . LEU A 1 631 ? -11.047 12.535 -22.935 1.00 90.75 631 LEU A CA 1
ATOM 5060 C C . LEU A 1 631 ? -9.522 12.350 -22.996 1.00 90.75 631 LEU A C 1
ATOM 5062 O O . LEU A 1 631 ? -8.789 12.919 -22.188 1.00 90.75 631 LEU A O 1
ATOM 5066 N N . LEU A 1 632 ? -9.020 11.620 -23.998 1.00 88.88 632 LEU A N 1
ATOM 5067 C CA . LEU A 1 632 ? -7.580 11.399 -24.189 1.00 88.88 632 LEU A CA 1
ATOM 5068 C C . LEU A 1 632 ? -6.811 12.662 -24.614 1.00 88.88 632 LEU A C 1
ATOM 5070 O O . LEU A 1 632 ? -5.579 12.653 -24.596 1.00 88.88 632 LEU A O 1
ATOM 5074 N N . ASN A 1 633 ? -7.497 13.735 -25.009 1.00 89.44 633 ASN A N 1
ATOM 5075 C CA . ASN A 1 633 ? -6.879 14.981 -25.472 1.00 89.44 633 ASN A CA 1
ATOM 5076 C C . ASN A 1 633 ? -7.252 16.202 -24.619 1.00 89.44 633 ASN A C 1
ATOM 5078 O O . ASN A 1 633 ? -6.990 17.321 -25.053 1.00 89.44 633 ASN A O 1
ATOM 5082 N N . GLU A 1 634 ? -7.808 15.983 -23.422 1.00 89.44 634 GLU A N 1
ATOM 5083 C CA . GLU A 1 634 ? -8.175 17.042 -22.469 1.00 89.44 634 GLU A CA 1
ATOM 5084 C C . GLU A 1 634 ? -9.209 18.045 -23.022 1.00 89.44 634 GLU A C 1
ATOM 5086 O O . GLU A 1 634 ? -9.188 19.234 -22.722 1.00 89.44 634 GLU A O 1
ATOM 5091 N N . GLU A 1 635 ? -10.142 17.571 -23.852 1.00 89.94 635 GLU A N 1
ATOM 5092 C CA . GLU A 1 635 ? -11.220 18.386 -24.431 1.00 89.94 635 GLU A CA 1
ATOM 5093 C C . GLU A 1 635 ? -12.487 18.340 -23.557 1.00 89.94 635 GLU A C 1
ATOM 5095 O O . GLU A 1 635 ? -13.580 18.023 -24.023 1.00 89.94 635 GLU A O 1
ATOM 5100 N N . TYR A 1 636 ? -12.333 18.621 -22.264 1.00 91.12 636 TYR A N 1
ATOM 5101 C CA . TYR A 1 636 ? -13.409 18.623 -21.270 1.00 91.12 636 TYR A CA 1
ATOM 5102 C C . TYR A 1 636 ? -13.120 19.642 -20.162 1.00 91.12 636 TYR A C 1
ATOM 5104 O O . TYR A 1 636 ? -12.004 20.148 -20.047 1.00 91.12 636 TYR A O 1
ATOM 5112 N N . ILE A 1 637 ? -14.122 19.930 -19.332 1.00 89.69 637 ILE A N 1
ATOM 5113 C CA . ILE A 1 637 ? -13.956 20.730 -18.113 1.00 89.69 637 ILE A CA 1
ATOM 5114 C C . ILE A 1 637 ? -14.313 19.908 -16.883 1.00 89.69 637 ILE A C 1
ATOM 5116 O O . ILE A 1 637 ? -15.233 19.091 -16.912 1.00 89.69 637 ILE A O 1
ATOM 5120 N N . ILE A 1 638 ? -13.585 20.133 -15.793 1.00 88.69 638 ILE A N 1
ATOM 5121 C CA . ILE A 1 638 ? -13.955 19.608 -14.480 1.00 88.69 638 ILE A CA 1
ATOM 5122 C C . ILE A 1 638 ? -14.883 20.634 -13.850 1.00 88.69 638 ILE A C 1
ATOM 5124 O O . ILE A 1 638 ? -14.499 21.784 -13.653 1.00 88.69 638 ILE A O 1
ATOM 5128 N N . SER A 1 639 ? -16.121 20.227 -13.605 1.00 87.75 639 SER A N 1
ATOM 5129 C CA . SER A 1 639 ? -17.190 21.109 -13.151 1.00 87.75 639 SER A CA 1
ATOM 5130 C C . SER A 1 639 ? -17.605 20.733 -11.734 1.00 87.75 639 SER A C 1
ATOM 5132 O O . SER A 1 639 ? -17.596 19.561 -11.357 1.00 87.75 639 SER A O 1
ATOM 5134 N N . THR A 1 640 ? -17.966 21.741 -10.948 1.00 85.75 640 THR A N 1
ATOM 5135 C CA . THR A 1 640 ? -18.503 21.590 -9.590 1.00 85.75 640 THR A CA 1
ATOM 5136 C C . THR A 1 640 ? -19.998 21.893 -9.533 1.00 85.75 640 THR A C 1
ATOM 5138 O O . THR A 1 640 ? -20.582 21.857 -8.461 1.00 85.75 640 THR A O 1
ATOM 5141 N N . ASP A 1 641 ? -20.642 22.140 -10.677 1.00 84.94 641 ASP A N 1
ATOM 5142 C CA . ASP A 1 641 ? -22.014 22.656 -10.746 1.00 84.94 641 ASP A CA 1
ATOM 5143 C C . ASP A 1 641 ? -23.026 21.705 -10.079 1.00 84.94 641 ASP A C 1
ATOM 5145 O O . ASP A 1 641 ? -23.999 22.132 -9.471 1.00 84.94 641 ASP A O 1
ATOM 5149 N N . ILE A 1 642 ? -22.765 20.394 -10.129 1.00 84.12 642 ILE A N 1
ATOM 5150 C CA . ILE A 1 642 ? -23.610 19.360 -9.516 1.00 84.12 642 ILE A CA 1
ATOM 5151 C C . ILE A 1 642 ? -23.601 19.389 -7.976 1.00 84.12 642 ILE A C 1
ATOM 5153 O O . ILE A 1 642 ? -24.476 18.788 -7.348 1.00 84.12 642 ILE A O 1
ATOM 5157 N N . GLN A 1 643 ? -22.632 20.080 -7.362 1.00 83.75 643 GLN A N 1
ATOM 5158 C CA . GLN A 1 643 ? -22.528 20.199 -5.905 1.00 83.75 643 GLN A CA 1
ATOM 5159 C C . GLN A 1 643 ? -23.738 20.922 -5.309 1.00 83.75 643 GLN A C 1
ATOM 5161 O O . GLN A 1 643 ? -24.100 20.615 -4.182 1.00 83.75 643 GLN A O 1
ATOM 5166 N N . GLU A 1 644 ? -24.412 21.777 -6.087 1.00 80.31 644 GLU A N 1
ATOM 5167 C CA . GLU A 1 644 ? -25.687 22.430 -5.746 1.00 80.31 644 GLU A CA 1
ATOM 5168 C C . GLU A 1 644 ? -26.810 21.421 -5.427 1.00 80.31 644 GLU A C 1
ATOM 5170 O O . GLU A 1 644 ? -27.720 21.720 -4.660 1.00 80.31 644 GLU A O 1
ATOM 5175 N N . ILE A 1 645 ? -26.734 20.198 -5.971 1.00 80.62 645 ILE A N 1
ATOM 5176 C CA . ILE A 1 645 ? -27.754 19.151 -5.788 1.00 80.62 645 ILE A CA 1
ATOM 5177 C C . ILE A 1 645 ? -27.258 18.009 -4.902 1.00 80.62 645 ILE A C 1
ATOM 5179 O O . ILE A 1 645 ? -28.012 17.494 -4.080 1.00 80.62 645 ILE A O 1
ATOM 5183 N N . LEU A 1 646 ? -26.019 17.557 -5.107 1.00 84.25 646 LEU A N 1
ATOM 5184 C CA . LEU A 1 646 ? -25.481 16.343 -4.478 1.00 84.25 646 LEU A CA 1
ATOM 5185 C C . LEU A 1 646 ? -24.459 16.624 -3.372 1.00 84.25 646 LEU A C 1
ATOM 5187 O O . LEU A 1 646 ? -24.004 15.680 -2.718 1.00 84.25 646 LEU A O 1
ATOM 5191 N N . GLY A 1 647 ? -24.098 17.889 -3.151 1.00 86.00 647 GLY A N 1
ATOM 5192 C CA . GLY A 1 647 ? -23.037 18.270 -2.227 1.00 86.00 647 GLY A CA 1
ATOM 5193 C C . GLY A 1 647 ? -21.631 17.979 -2.759 1.00 86.00 647 GLY A C 1
ATOM 5194 O O . GLY A 1 647 ? -21.446 17.539 -3.897 1.00 86.00 647 GLY A O 1
ATOM 5195 N N . ARG A 1 648 ? -20.611 18.209 -1.923 1.00 85.25 648 ARG A N 1
ATOM 5196 C CA . ARG A 1 648 ? -19.185 18.042 -2.295 1.00 85.25 648 ARG A CA 1
ATOM 5197 C C . ARG A 1 648 ? -18.715 16.578 -2.354 1.00 85.25 648 ARG A C 1
ATOM 5199 O O . ARG A 1 648 ? -17.654 16.295 -2.903 1.00 85.25 648 ARG A O 1
ATOM 5206 N N . GLY A 1 649 ? -19.497 15.655 -1.802 1.00 89.69 649 GLY A N 1
ATOM 5207 C CA . GLY A 1 649 ? -19.225 14.218 -1.729 1.00 89.69 649 GLY A CA 1
ATOM 5208 C C . GLY A 1 649 ? -20.275 13.525 -0.862 1.00 89.69 649 GLY A C 1
ATOM 5209 O O . GLY A 1 649 ? -21.249 14.166 -0.455 1.00 89.69 649 GLY A O 1
ATOM 5210 N N . SER A 1 650 ? -20.078 12.243 -0.539 1.00 91.62 650 SER A N 1
ATOM 5211 C CA . SER A 1 650 ? -21.018 11.498 0.311 1.00 91.62 650 SER A CA 1
ATOM 5212 C C . SER A 1 650 ? -20.367 10.627 1.385 1.00 91.62 650 SER A C 1
ATOM 5214 O O . SER A 1 650 ? -19.347 9.987 1.148 1.00 91.62 650 SER A O 1
ATOM 5216 N N . VAL A 1 651 ? -21.027 10.503 2.536 1.00 89.62 651 VAL A N 1
ATOM 5217 C CA . VAL A 1 651 ? -20.734 9.482 3.554 1.00 89.62 651 VAL A CA 1
ATOM 5218 C C . VAL A 1 651 ? -21.913 8.514 3.613 1.00 89.62 651 VAL A C 1
ATOM 5220 O O . VAL A 1 651 ? -23.026 8.918 3.948 1.00 89.62 651 VAL A O 1
ATOM 5223 N N . LEU A 1 652 ? -21.673 7.240 3.301 1.00 89.88 652 LEU A N 1
ATOM 5224 C CA . LEU A 1 652 ? -22.676 6.178 3.345 1.00 89.88 652 LEU A CA 1
ATOM 5225 C C . LEU A 1 652 ? -22.467 5.307 4.589 1.00 89.88 652 LEU A C 1
ATOM 5227 O O . LEU A 1 652 ? -21.411 4.702 4.774 1.00 89.88 652 LEU A O 1
ATOM 5231 N N . SER A 1 653 ? -23.473 5.243 5.462 1.00 87.88 653 SER A N 1
ATOM 5232 C CA . SER A 1 653 ? -23.385 4.587 6.769 1.00 87.88 653 SER A CA 1
ATOM 5233 C C . SER A 1 653 ? -24.441 3.491 6.942 1.00 87.88 653 SER A C 1
ATOM 5235 O O . SER A 1 653 ? -25.630 3.782 7.064 1.00 87.88 653 SER A O 1
ATOM 5237 N N . PHE A 1 654 ? -24.000 2.232 7.031 1.00 83.94 654 PHE A N 1
ATOM 5238 C CA . PHE A 1 654 ? -24.827 1.079 7.407 1.00 83.94 654 PHE A CA 1
ATOM 5239 C C . PHE A 1 654 ? -24.892 0.947 8.939 1.00 83.94 654 PHE A C 1
ATOM 5241 O O . PHE A 1 654 ? -23.882 0.638 9.578 1.00 83.94 654 PHE A O 1
ATOM 5248 N N . ARG A 1 655 ? -26.063 1.198 9.544 1.00 80.62 655 ARG A N 1
ATOM 5249 C CA . ARG A 1 655 ? -26.283 1.269 11.004 1.00 80.62 655 ARG A CA 1
ATOM 5250 C C . ARG A 1 655 ? -27.233 0.184 11.519 1.00 80.62 655 ARG A C 1
ATOM 5252 O O . ARG A 1 655 ? -28.230 -0.146 10.884 1.00 80.62 655 ARG A O 1
ATOM 5259 N N . GLN A 1 656 ? -26.967 -0.321 12.727 1.00 67.19 656 GLN A N 1
ATOM 5260 C CA . GLN A 1 656 ? -27.789 -1.360 13.377 1.00 67.19 656 GLN A CA 1
ATOM 5261 C C . GLN A 1 656 ? -29.133 -0.858 13.913 1.00 67.19 656 GLN A C 1
ATOM 5263 O O . GLN A 1 656 ? -30.104 -1.609 13.935 1.00 67.19 656 GLN A O 1
ATOM 5268 N N . SER A 1 657 ? -29.188 0.396 14.363 1.00 60.66 657 SER A N 1
ATOM 5269 C CA . SER A 1 657 ? -30.320 0.988 15.088 1.00 60.66 657 SER A CA 1
ATOM 5270 C C . SER A 1 657 ? -31.283 1.797 14.207 1.00 60.66 657 SER A C 1
ATOM 5272 O O . SER A 1 657 ? -32.187 2.447 14.727 1.00 60.66 657 SER A O 1
ATOM 5274 N N . LEU A 1 658 ? -31.107 1.780 12.882 1.00 66.56 658 LEU A N 1
ATOM 5275 C CA . LEU A 1 658 ? -31.907 2.574 11.948 1.00 66.56 658 LEU A CA 1
ATOM 5276 C C . LEU A 1 658 ? -33.067 1.748 11.369 1.00 66.56 658 LEU A C 1
ATOM 5278 O O . LEU A 1 658 ? -32.860 0.634 10.892 1.00 66.56 658 LEU A O 1
ATOM 5282 N N . ALA A 1 659 ? -34.284 2.300 11.389 1.00 57.81 659 ALA A N 1
ATOM 5283 C CA . ALA A 1 659 ? -35.487 1.615 10.902 1.00 57.81 659 ALA A CA 1
ATOM 5284 C C . ALA A 1 659 ? -35.764 1.812 9.397 1.00 57.81 659 ALA A C 1
ATOM 5286 O O . ALA A 1 659 ? -36.428 0.978 8.788 1.00 57.81 659 ALA A O 1
ATOM 5287 N N . SER A 1 660 ? -35.279 2.902 8.795 1.00 65.56 660 SER A N 1
ATOM 5288 C CA . SER A 1 660 ? -35.519 3.260 7.389 1.00 65.56 660 SER A CA 1
ATOM 5289 C C . SER A 1 660 ? -34.355 4.070 6.816 1.00 65.56 660 SER A C 1
ATOM 5291 O O . SER A 1 660 ? -33.578 4.651 7.572 1.00 65.56 660 SER A O 1
ATOM 5293 N N . ARG A 1 661 ? -34.234 4.110 5.483 1.00 78.38 661 ARG A N 1
ATOM 5294 C CA . ARG A 1 661 ? -33.204 4.889 4.776 1.00 78.38 661 ARG A CA 1
ATOM 5295 C C . ARG A 1 661 ? -33.438 6.392 4.964 1.00 78.38 661 ARG A C 1
ATOM 5297 O O . ARG A 1 661 ? -34.585 6.831 4.898 1.00 78.38 661 ARG A O 1
ATOM 5304 N N . LYS A 1 662 ? -32.370 7.164 5.178 1.00 77.38 662 LYS A N 1
ATOM 5305 C CA . LYS A 1 662 ? -32.412 8.631 5.330 1.00 77.38 662 LYS A CA 1
ATOM 5306 C C . LYS A 1 662 ? -31.255 9.287 4.581 1.00 77.38 662 LYS A C 1
ATOM 5308 O O . LYS A 1 662 ? -30.179 8.704 4.491 1.00 77.38 662 LYS A O 1
ATOM 5313 N N . THR A 1 663 ? -31.464 10.505 4.087 1.00 78.69 663 THR A N 1
ATOM 5314 C CA . THR A 1 663 ? -30.411 11.333 3.480 1.00 78.69 663 THR A CA 1
ATOM 5315 C C . THR A 1 663 ? -30.479 12.743 4.053 1.00 78.69 663 THR A C 1
ATOM 5317 O O . THR A 1 663 ? -31.564 13.266 4.297 1.00 78.69 663 THR A O 1
ATOM 5320 N N . SER A 1 664 ? -29.329 13.354 4.320 1.00 81.25 664 SER A N 1
ATOM 5321 C CA . SER A 1 664 ? -29.249 14.719 4.857 1.00 81.25 664 SER A CA 1
ATOM 5322 C C . SER A 1 664 ? -27.916 15.361 4.497 1.00 81.25 664 SER A C 1
ATOM 5324 O O . SER A 1 664 ? -26.919 14.657 4.387 1.00 81.25 664 SER A O 1
ATOM 5326 N N . PHE A 1 665 ? -27.869 16.684 4.355 1.00 80.62 665 PHE A N 1
ATOM 5327 C CA . PHE A 1 665 ? -26.608 17.401 4.157 1.00 80.62 665 PHE A CA 1
ATOM 5328 C C . PHE A 1 665 ? -26.020 17.824 5.502 1.00 80.62 665 PHE A C 1
ATOM 5330 O O . PHE A 1 665 ? -26.659 18.542 6.274 1.00 80.62 665 PHE A O 1
ATOM 5337 N N . LYS A 1 666 ? -24.796 17.378 5.787 1.00 76.31 666 LYS A N 1
ATOM 5338 C CA . LYS A 1 666 ? -24.070 17.669 7.033 1.00 76.31 666 LYS A CA 1
ATOM 5339 C C . LYS A 1 666 ? -22.635 18.069 6.717 1.00 76.31 666 LYS A C 1
ATOM 5341 O O . LYS A 1 666 ? -22.142 17.652 5.681 1.00 76.31 666 LYS A O 1
ATOM 5346 N N . GLU A 1 667 ? -22.025 18.873 7.594 1.00 66.62 667 GLU A N 1
ATOM 5347 C CA . GLU A 1 667 ? -20.603 19.295 7.591 1.00 66.62 667 GLU A CA 1
ATOM 5348 C C . GLU A 1 667 ? -19.990 19.547 6.191 1.00 66.62 667 GLU A C 1
ATOM 5350 O O . GLU A 1 667 ? -19.676 18.611 5.466 1.00 66.62 667 GLU A O 1
ATOM 5355 N N . ASP A 1 668 ? -19.755 20.812 5.807 1.00 69.94 668 ASP A N 1
ATOM 5356 C CA . ASP A 1 668 ? -19.164 21.159 4.491 1.00 69.94 668 ASP A CA 1
ATOM 5357 C C . ASP A 1 668 ? -20.014 20.680 3.290 1.00 69.94 668 ASP A C 1
ATOM 5359 O O . ASP A 1 668 ? -19.509 20.343 2.219 1.00 69.94 668 ASP A O 1
ATOM 5363 N N . THR A 1 669 ? -21.345 20.661 3.453 1.00 79.56 669 THR A N 1
ATOM 5364 C CA . THR A 1 669 ? -22.322 20.250 2.420 1.00 79.56 669 THR A CA 1
ATOM 5365 C C . THR A 1 669 ? -22.082 18.835 1.878 1.00 79.56 669 THR A C 1
ATOM 5367 O O . THR A 1 669 ? -22.262 18.567 0.691 1.00 79.56 669 THR A O 1
ATOM 5370 N N . ILE A 1 670 ? -21.673 17.902 2.739 1.00 84.81 670 ILE A N 1
ATOM 5371 C CA . ILE A 1 670 ? -21.509 16.490 2.384 1.00 84.81 670 ILE A CA 1
ATOM 5372 C C . ILE A 1 670 ? -22.851 15.767 2.527 1.00 84.81 670 ILE A C 1
ATOM 5374 O O . ILE A 1 670 ? -23.570 15.936 3.515 1.00 84.81 670 ILE A O 1
ATOM 5378 N N . ASN A 1 671 ? -23.190 14.932 1.545 1.00 85.88 671 ASN A N 1
ATOM 5379 C CA . ASN A 1 671 ? -24.407 14.135 1.587 1.00 85.88 671 ASN A CA 1
ATOM 5380 C C . ASN A 1 671 ? -24.233 12.918 2.510 1.00 85.88 671 ASN A C 1
ATOM 5382 O O . ASN A 1 671 ? -23.445 12.012 2.235 1.00 85.88 671 ASN A O 1
ATOM 5386 N N . PHE A 1 672 ? -24.969 12.883 3.612 1.00 87.88 672 PHE A N 1
ATOM 5387 C CA . PHE A 1 672 ? -24.962 11.791 4.574 1.00 87.88 672 PHE A CA 1
ATOM 5388 C C . PHE A 1 672 ? -26.129 10.842 4.321 1.00 87.88 672 PHE A C 1
ATOM 5390 O O . PHE A 1 672 ? -27.285 11.206 4.547 1.00 87.88 672 PHE A O 1
ATOM 5397 N N . ILE A 1 673 ? -25.812 9.626 3.875 1.00 86.81 673 ILE A N 1
ATOM 5398 C CA . ILE A 1 673 ? -26.776 8.582 3.528 1.00 86.81 673 ILE A CA 1
ATOM 5399 C C . ILE A 1 673 ? -26.731 7.501 4.608 1.00 86.81 673 ILE A C 1
ATOM 5401 O O . ILE A 1 673 ? -25.732 6.800 4.770 1.00 86.81 673 ILE A O 1
ATOM 5405 N N . GLU A 1 674 ? -27.824 7.350 5.347 1.00 85.31 674 GLU A N 1
ATOM 5406 C CA . GLU A 1 674 ? -27.954 6.376 6.429 1.00 85.31 674 GLU A CA 1
ATOM 5407 C C . GLU A 1 674 ? -28.858 5.220 5.996 1.00 85.31 674 GLU A C 1
ATOM 5409 O O . GLU A 1 674 ? -29.986 5.430 5.541 1.00 85.31 674 GLU A O 1
ATOM 5414 N N . MET A 1 675 ? -28.373 3.988 6.161 1.00 83.00 675 MET A N 1
ATOM 5415 C CA . MET A 1 675 ? -29.080 2.766 5.775 1.00 83.00 675 MET A CA 1
ATOM 5416 C C . MET A 1 675 ? -29.082 1.737 6.915 1.00 83.00 675 MET A C 1
ATOM 5418 O O . MET A 1 675 ? -28.112 1.668 7.674 1.00 83.00 675 MET A O 1
ATOM 5422 N N . PRO A 1 676 ? -30.131 0.908 7.053 1.00 81.62 676 PRO A N 1
ATOM 5423 C CA . PRO A 1 676 ? -30.102 -0.238 7.958 1.00 81.62 676 PRO A CA 1
ATOM 5424 C C . PRO A 1 676 ? -29.014 -1.250 7.557 1.00 81.62 676 PRO A C 1
ATOM 5426 O O . PRO A 1 676 ? -28.845 -1.539 6.378 1.00 81.62 676 PRO A O 1
ATOM 5429 N N . GLU A 1 677 ? -28.316 -1.858 8.523 1.00 77.94 677 GLU A N 1
ATOM 5430 C CA . GLU A 1 677 ? -27.289 -2.888 8.240 1.00 77.94 677 GLU A CA 1
ATOM 5431 C C . GLU A 1 677 ? -27.859 -4.110 7.495 1.00 77.94 677 GLU A C 1
ATOM 5433 O O . GLU A 1 677 ? -27.154 -4.759 6.733 1.00 77.94 677 GLU A O 1
ATOM 5438 N N . LYS A 1 678 ? -29.148 -4.422 7.670 1.00 74.44 678 LYS A N 1
ATOM 5439 C CA . LYS A 1 678 ? -29.788 -5.535 6.950 1.00 74.44 678 LYS A CA 1
ATOM 5440 C C . LYS A 1 678 ? -29.834 -5.305 5.436 1.00 74.44 678 LYS A C 1
ATOM 5442 O O . LYS A 1 678 ? -29.637 -6.260 4.692 1.00 74.44 678 LYS A O 1
ATOM 5447 N N . ASP A 1 679 ? -30.011 -4.055 5.004 1.00 75.19 679 ASP A N 1
ATOM 5448 C CA . ASP A 1 679 ? -30.049 -3.691 3.585 1.00 75.19 679 ASP A CA 1
ATOM 5449 C C . ASP A 1 679 ? -28.700 -3.962 2.902 1.00 75.19 679 ASP A C 1
ATOM 5451 O O . ASP A 1 679 ? -28.677 -4.258 1.713 1.00 75.19 679 ASP A O 1
ATOM 5455 N N . GLU A 1 680 ? -27.579 -3.911 3.636 1.00 77.31 680 GLU A N 1
ATOM 5456 C CA . GLU A 1 680 ? -26.228 -4.154 3.104 1.00 77.31 680 GLU A CA 1
ATOM 5457 C C . GLU A 1 680 ? -26.165 -5.464 2.305 1.00 77.31 680 GLU A C 1
ATOM 5459 O O . GLU A 1 680 ? -25.652 -5.511 1.188 1.00 77.31 680 GLU A O 1
ATOM 5464 N N . PHE A 1 681 ? -26.744 -6.526 2.858 1.00 73.62 681 PHE A N 1
ATOM 5465 C CA . PHE A 1 681 ? -26.698 -7.854 2.265 1.00 73.62 681 PHE A CA 1
ATOM 5466 C C . PHE A 1 681 ? -27.700 -8.047 1.125 1.00 73.62 681 PHE A C 1
ATOM 5468 O O . PHE A 1 681 ? -27.375 -8.704 0.133 1.00 73.62 681 PHE A O 1
ATOM 5475 N N . ASP A 1 682 ? -28.880 -7.437 1.229 1.00 76.94 682 ASP A N 1
ATOM 5476 C CA . ASP A 1 682 ? -29.899 -7.484 0.178 1.00 76.94 682 ASP A CA 1
ATOM 5477 C C . ASP A 1 682 ? -29.438 -6.710 -1.073 1.00 76.94 682 ASP A C 1
ATOM 5479 O O . ASP A 1 682 ? -29.635 -7.160 -2.207 1.00 76.94 682 ASP A O 1
ATOM 5483 N N . LEU A 1 683 ? -28.736 -5.586 -0.886 1.00 80.94 683 LEU A N 1
ATOM 5484 C CA . LEU A 1 683 ? -28.152 -4.786 -1.970 1.00 80.94 683 LEU A CA 1
ATOM 5485 C C . LEU A 1 683 ? -27.068 -5.541 -2.745 1.00 80.94 683 LEU A C 1
ATOM 5487 O O . LEU A 1 683 ? -26.940 -5.367 -3.956 1.00 80.94 683 LEU A O 1
ATOM 5491 N N . ILE A 1 684 ? -26.284 -6.390 -2.074 1.00 80.31 684 ILE A N 1
ATOM 5492 C CA . ILE A 1 684 ? -25.222 -7.171 -2.726 1.00 80.31 684 ILE A CA 1
ATOM 5493 C C . ILE A 1 684 ? -25.804 -8.162 -3.733 1.00 80.31 684 ILE A C 1
ATOM 5495 O O . ILE A 1 684 ? -25.197 -8.380 -4.783 1.00 80.31 684 ILE A O 1
ATOM 5499 N N . LEU A 1 685 ? -26.966 -8.746 -3.445 1.00 79.81 685 LEU A N 1
ATOM 5500 C CA . LEU A 1 685 ? -27.618 -9.704 -4.341 1.00 79.81 685 LEU A CA 1
ATOM 5501 C C . LEU A 1 685 ? -28.447 -9.016 -5.431 1.00 79.81 685 LEU A C 1
ATOM 5503 O O . LEU A 1 685 ? -28.470 -9.488 -6.566 1.00 79.81 685 LEU A O 1
ATOM 5507 N N . SER A 1 686 ? -29.058 -7.877 -5.110 1.00 83.62 686 SER A N 1
ATOM 5508 C CA . SER A 1 686 ? -29.921 -7.135 -6.034 1.00 83.62 686 SER A CA 1
ATOM 5509 C C . SER A 1 686 ? -29.142 -6.531 -7.212 1.00 83.62 686 SER A C 1
ATOM 5511 O O . SER A 1 686 ? -27.953 -6.204 -7.108 1.00 83.62 686 SER A O 1
ATOM 5513 N N . SER A 1 687 ? -29.800 -6.372 -8.359 1.00 84.69 687 SER A N 1
ATOM 5514 C CA . SER A 1 687 ? -29.253 -5.619 -9.498 1.00 84.69 687 SER A CA 1
ATOM 5515 C C . SER A 1 687 ? -29.420 -4.105 -9.313 1.00 84.69 687 SER A C 1
ATOM 5517 O O . SER A 1 687 ? -30.267 -3.648 -8.547 1.00 84.69 687 SER A O 1
ATOM 5519 N N . VAL A 1 688 ? -28.631 -3.299 -10.033 1.00 84.44 688 VAL A N 1
ATOM 5520 C CA . VAL A 1 688 ? -28.726 -1.826 -9.964 1.00 84.44 688 VAL A CA 1
ATOM 5521 C C . VAL A 1 688 ? -30.114 -1.330 -10.397 1.00 84.44 688 VAL A C 1
ATOM 5523 O O . VAL A 1 688 ? -30.652 -0.407 -9.787 1.00 84.44 688 VAL A O 1
ATOM 5526 N N . ASP A 1 689 ? -30.741 -1.975 -11.386 1.00 85.38 689 ASP A N 1
ATOM 5527 C CA . ASP A 1 689 ? -32.108 -1.656 -11.815 1.00 85.38 689 ASP A CA 1
ATOM 5528 C C . ASP A 1 689 ? -33.156 -1.961 -10.733 1.00 85.38 689 ASP A C 1
ATOM 5530 O O . ASP A 1 689 ? -34.058 -1.151 -10.515 1.00 85.38 689 ASP A O 1
ATOM 5534 N N . GLU A 1 690 ? -33.030 -3.090 -10.029 1.00 85.44 690 GLU A N 1
ATOM 5535 C CA . GLU A 1 690 ? -33.915 -3.450 -8.911 1.00 85.44 690 GLU A CA 1
ATOM 5536 C C . GLU A 1 690 ? -33.794 -2.449 -7.760 1.00 85.44 690 GLU A C 1
ATOM 5538 O O . GLU A 1 690 ? -34.808 -1.979 -7.245 1.00 85.44 690 GLU A O 1
ATOM 5543 N N . ILE A 1 691 ? -32.565 -2.061 -7.408 1.00 84.44 691 ILE A N 1
ATOM 5544 C CA . ILE A 1 691 ? -32.304 -1.064 -6.363 1.00 84.44 691 ILE A CA 1
ATOM 5545 C C . ILE A 1 691 ? -32.863 0.301 -6.781 1.00 84.44 691 ILE A C 1
ATOM 5547 O O . ILE A 1 691 ? -33.492 0.990 -5.981 1.00 84.44 691 ILE A O 1
ATOM 5551 N N . HIS A 1 692 ? -32.691 0.693 -8.045 1.00 83.69 692 HIS A N 1
ATOM 5552 C CA . HIS A 1 692 ? -33.241 1.947 -8.557 1.00 83.69 692 HIS A CA 1
ATOM 5553 C C . HIS A 1 692 ? -34.778 1.952 -8.535 1.00 83.69 692 HIS A C 1
ATOM 5555 O O . HIS A 1 692 ? -35.390 2.959 -8.175 1.00 83.69 692 HIS A O 1
ATOM 5561 N N . ALA A 1 693 ? -35.415 0.831 -8.884 1.00 83.31 693 ALA A N 1
ATOM 5562 C CA . ALA A 1 693 ? -36.863 0.677 -8.791 1.00 83.31 693 ALA A CA 1
ATOM 5563 C C . ALA A 1 693 ? -37.352 0.723 -7.333 1.00 83.31 693 ALA A C 1
ATOM 5565 O O . ALA A 1 693 ? -38.379 1.341 -7.055 1.00 83.31 693 ALA A O 1
ATOM 5566 N N . ASP A 1 694 ? -36.616 0.123 -6.395 1.00 81.38 694 ASP A N 1
ATOM 5567 C CA . ASP A 1 694 ? -36.898 0.205 -4.959 1.00 81.38 694 ASP A CA 1
ATOM 5568 C C . ASP A 1 694 ? -36.827 1.657 -4.453 1.00 81.38 694 ASP A C 1
ATOM 5570 O O . ASP A 1 694 ? -37.773 2.138 -3.831 1.00 81.38 694 ASP A O 1
ATOM 5574 N N . ILE A 1 695 ? -35.785 2.413 -4.830 1.00 79.31 695 ILE A N 1
ATOM 5575 C CA . ILE A 1 695 ? -35.663 3.850 -4.512 1.00 79.31 695 ILE A CA 1
ATOM 5576 C C . ILE A 1 695 ? -36.855 4.648 -5.074 1.00 79.31 695 ILE A C 1
ATOM 5578 O O . ILE A 1 695 ? -37.415 5.491 -4.374 1.00 79.31 695 ILE A O 1
ATOM 5582 N N . GLN A 1 696 ? -37.290 4.368 -6.309 1.00 75.56 696 GLN A N 1
ATOM 5583 C CA . GLN A 1 696 ? -38.450 5.036 -6.919 1.00 75.56 696 GLN A CA 1
ATOM 5584 C C . GLN A 1 696 ? -39.786 4.686 -6.254 1.00 75.56 696 GLN A C 1
ATOM 5586 O O . GLN A 1 696 ? -40.681 5.531 -6.202 1.00 75.56 696 GLN A O 1
ATOM 5591 N N . ASN A 1 697 ? -39.951 3.445 -5.793 1.00 69.62 697 ASN A N 1
ATOM 5592 C CA . ASN A 1 697 ? -41.189 2.967 -5.179 1.00 69.62 697 ASN A CA 1
ATOM 5593 C C . ASN A 1 697 ? -41.291 3.380 -3.703 1.00 69.62 697 ASN A C 1
ATOM 5595 O O . ASN A 1 697 ? -42.389 3.652 -3.213 1.00 69.62 697 ASN A O 1
ATOM 5599 N N . ALA A 1 698 ? -40.159 3.502 -3.008 1.00 61.97 698 ALA A N 1
ATOM 5600 C CA . ALA A 1 698 ? -40.053 3.927 -1.616 1.00 61.97 698 ALA A CA 1
ATOM 5601 C C . ALA A 1 698 ? -40.168 5.458 -1.433 1.00 61.97 698 ALA A C 1
ATOM 5603 O O . ALA A 1 698 ? -39.422 6.047 -0.651 1.00 61.97 698 ALA A O 1
ATOM 5604 N N . LYS A 1 699 ? -41.149 6.106 -2.089 1.00 52.06 699 LYS A N 1
ATOM 5605 C CA . LYS A 1 699 ? -41.434 7.566 -2.044 1.00 52.06 699 LYS A CA 1
ATOM 5606 C C . LYS A 1 699 ? -41.667 8.175 -0.644 1.00 52.06 699 LYS A C 1
ATOM 5608 O O . LYS A 1 699 ? -41.932 9.367 -0.546 1.00 52.06 699 LYS A O 1
ATOM 5613 N N . ASN A 1 700 ? -41.575 7.383 0.424 1.00 46.03 700 ASN A N 1
ATOM 5614 C CA . ASN A 1 700 ? -41.758 7.792 1.818 1.00 46.03 700 ASN A CA 1
ATOM 5615 C C . ASN A 1 700 ? -40.440 7.950 2.608 1.00 46.03 700 ASN A C 1
ATOM 5617 O O . ASN A 1 700 ? -40.503 8.304 3.780 1.00 46.03 700 ASN A O 1
ATOM 5621 N N . ASN A 1 701 ? -39.271 7.676 2.013 1.00 52.59 701 ASN A N 1
ATOM 5622 C CA . ASN A 1 701 ? -37.982 7.642 2.720 1.00 52.59 701 ASN A CA 1
ATOM 5623 C C . ASN A 1 701 ? -37.042 8.801 2.324 1.00 52.59 701 ASN A C 1
ATOM 5625 O O . ASN A 1 701 ? -35.922 8.501 1.955 1.00 52.59 701 ASN A O 1
ATOM 5629 N N . ASP A 1 702 ? -37.463 10.074 2.320 1.00 59.62 702 ASP A N 1
ATOM 5630 C CA . ASP A 1 702 ? -36.632 11.307 2.178 1.00 59.62 702 ASP A CA 1
ATOM 5631 C C . ASP A 1 702 ? -35.500 11.362 1.103 1.00 59.62 702 ASP A C 1
ATOM 5633 O O . ASP A 1 702 ? -34.770 12.346 1.034 1.00 59.62 702 ASP A O 1
ATOM 5637 N N . LEU A 1 703 ? -35.331 10.353 0.242 1.00 63.47 703 LEU A N 1
ATOM 5638 C CA . LEU A 1 703 ? -34.217 10.191 -0.694 1.00 63.47 703 LEU A CA 1
ATOM 5639 C C . LEU A 1 703 ? -34.445 11.023 -1.959 1.00 63.47 703 LEU A C 1
ATOM 5641 O O . LEU A 1 703 ? -35.512 10.967 -2.574 1.00 63.47 703 LEU A O 1
ATOM 5645 N N . LEU A 1 704 ? -33.410 11.749 -2.387 1.00 68.62 704 LEU A N 1
ATOM 5646 C CA . LEU A 1 704 ? -33.423 12.516 -3.630 1.00 68.62 704 LEU A CA 1
ATOM 5647 C C . LEU A 1 704 ? -33.453 11.577 -4.850 1.00 68.62 704 LEU A C 1
ATOM 5649 O O . LEU A 1 704 ? -32.567 10.743 -5.032 1.00 68.62 704 LEU A O 1
ATOM 5653 N N . LEU A 1 705 ? -34.441 11.753 -5.729 1.00 71.19 705 LEU A N 1
ATOM 5654 C CA . LEU A 1 705 ? -34.476 11.121 -7.049 1.00 71.19 705 LEU A CA 1
ATOM 5655 C C . LEU A 1 705 ? -33.658 11.953 -8.038 1.00 71.19 705 LEU A C 1
ATOM 5657 O O . LEU A 1 705 ? -34.209 12.753 -8.791 1.00 71.19 705 LEU A O 1
ATOM 5661 N N . PHE A 1 706 ? -32.339 11.747 -8.054 1.00 76.31 706 PHE A N 1
ATOM 5662 C CA . PHE A 1 706 ? -31.430 12.543 -8.886 1.00 76.31 706 PHE A CA 1
ATOM 5663 C C . PHE A 1 706 ? -31.818 12.547 -10.374 1.00 76.31 706 PHE A C 1
ATOM 5665 O O . PHE A 1 706 ? -31.735 13.576 -11.034 1.00 76.31 706 PHE A O 1
ATOM 5672 N N . LYS A 1 707 ? -32.354 11.431 -10.882 1.00 75.75 707 LYS A N 1
ATOM 5673 C CA . LYS A 1 707 ? -32.891 11.291 -12.247 1.00 75.75 707 LYS A CA 1
ATOM 5674 C C . LYS A 1 707 ? -33.921 12.364 -12.647 1.00 75.75 707 LYS A C 1
ATOM 5676 O O . LYS A 1 707 ? -34.077 12.625 -13.836 1.00 75.75 707 LYS A O 1
ATOM 5681 N N . GLU A 1 708 ? -34.669 12.918 -11.693 1.00 73.94 708 GLU A N 1
ATOM 5682 C CA . GLU A 1 708 ? -35.721 13.916 -11.941 1.00 73.94 708 GLU A CA 1
ATOM 5683 C C . GLU A 1 708 ? -35.207 15.365 -11.827 1.00 73.94 708 GLU A C 1
ATOM 5685 O O . GLU A 1 708 ? -35.929 16.310 -12.160 1.00 73.94 708 GLU A O 1
ATOM 5690 N N . CYS A 1 709 ? -33.962 15.556 -11.385 1.00 76.25 709 CYS A N 1
ATOM 5691 C CA . CYS A 1 709 ? -33.335 16.863 -11.257 1.00 76.25 709 CYS A CA 1
ATOM 5692 C C . CYS A 1 709 ? -32.893 17.408 -12.620 1.00 76.25 709 CYS A C 1
ATOM 5694 O O . CYS A 1 709 ? -32.387 16.683 -13.470 1.00 76.25 709 CYS A O 1
ATOM 5696 N N . LYS A 1 710 ? -33.043 18.720 -12.833 1.00 74.38 710 LYS A N 1
ATOM 5697 C CA . LYS A 1 710 ? -32.506 19.377 -14.030 1.00 74.38 710 LYS A CA 1
ATOM 5698 C C . LYS A 1 710 ? -31.048 19.744 -13.796 1.00 74.38 710 LYS A C 1
ATOM 5700 O O . LYS A 1 710 ? -30.756 20.547 -12.920 1.00 74.38 710 LYS A O 1
ATOM 5705 N N . VAL A 1 711 ? -30.158 19.187 -14.610 1.00 76.69 711 VAL A N 1
ATOM 5706 C CA . VAL A 1 711 ? -28.714 19.489 -14.571 1.00 76.69 711 VAL A CA 1
ATOM 5707 C C . VAL A 1 711 ? -28.355 20.662 -15.503 1.00 76.69 711 VAL A C 1
ATOM 5709 O O . VAL A 1 711 ? -27.280 21.254 -15.414 1.00 76.69 711 VAL A O 1
ATOM 5712 N N . GLU A 1 712 ? -29.276 21.049 -16.386 1.00 58.72 712 GLU A N 1
ATOM 5713 C CA . GLU A 1 712 ? -29.146 22.205 -17.272 1.00 58.72 712 GLU A CA 1
ATOM 5714 C C . GLU A 1 712 ? -29.372 23.511 -16.479 1.00 58.72 712 GLU A C 1
ATOM 5716 O O . GLU A 1 712 ? -30.481 23.754 -16.000 1.00 58.72 712 GLU A O 1
ATOM 5721 N N . ASN A 1 713 ? -28.343 24.369 -16.402 1.00 62.41 713 ASN A N 1
ATOM 5722 C CA . ASN A 1 713 ? -28.289 25.688 -15.724 1.00 62.41 713 ASN A CA 1
ATOM 5723 C C . ASN A 1 713 ? -27.856 25.728 -14.244 1.00 62.41 713 ASN A C 1
ATOM 5725 O O . ASN A 1 713 ? -28.054 26.759 -13.604 1.00 62.41 713 ASN A O 1
ATOM 5729 N N . LEU A 1 714 ? -27.236 24.672 -13.715 1.00 75.38 714 LEU A N 1
ATOM 5730 C CA . LEU A 1 714 ? -26.623 24.725 -12.380 1.00 75.38 714 LEU A CA 1
ATOM 5731 C C . LEU A 1 714 ? -25.405 25.655 -12.358 1.00 75.38 714 LEU A C 1
ATOM 5733 O O . LEU A 1 714 ? -24.642 25.711 -13.328 1.00 75.38 714 LEU A O 1
ATOM 5737 N N . THR A 1 715 ? -25.228 26.372 -11.251 1.00 64.25 715 THR A N 1
ATOM 5738 C CA . THR A 1 715 ? -24.107 27.305 -11.040 1.00 64.25 715 THR A CA 1
ATOM 5739 C C . THR A 1 715 ? -23.058 26.734 -10.091 1.00 64.25 715 THR A C 1
ATOM 5741 O O . THR A 1 715 ? -21.938 27.245 -10.050 1.00 64.25 715 THR A O 1
ATOM 5744 N N . GLY A 1 716 ? -23.400 25.669 -9.354 1.00 62.81 716 GLY A N 1
ATOM 5745 C CA . GLY A 1 716 ? -22.558 25.121 -8.290 1.00 62.81 716 GLY A CA 1
ATOM 5746 C C . GLY A 1 716 ? -22.634 25.926 -6.998 1.00 62.81 716 GLY A C 1
ATOM 5747 O O . GLY A 1 716 ? -21.773 25.769 -6.134 1.00 62.81 716 GLY A O 1
ATOM 5748 N N . ASP A 1 717 ? -23.635 26.800 -6.875 1.00 64.81 717 ASP A N 1
ATOM 5749 C CA . ASP A 1 717 ? -23.860 27.585 -5.672 1.00 64.81 717 ASP A CA 1
ATOM 5750 C C . ASP A 1 717 ? -24.477 26.705 -4.576 1.00 64.81 717 ASP A C 1
ATOM 5752 O O . ASP A 1 717 ? -25.641 26.323 -4.615 1.00 64.81 717 ASP A O 1
ATOM 5756 N N . ILE A 1 718 ? -23.665 26.370 -3.579 1.00 69.44 718 ILE A N 1
ATOM 5757 C CA . ILE A 1 718 ? -24.062 25.543 -2.436 1.00 69.44 718 ILE A CA 1
ATOM 5758 C C . ILE A 1 718 ? -24.839 26.323 -1.360 1.00 69.44 718 ILE A C 1
ATOM 5760 O O . ILE A 1 718 ? -25.229 25.735 -0.353 1.00 69.44 718 ILE A O 1
ATOM 5764 N N . THR A 1 719 ? -25.085 27.628 -1.537 1.00 57.62 719 THR A N 1
ATOM 5765 C CA . THR A 1 719 ? -25.759 28.464 -0.521 1.00 57.62 719 THR A CA 1
ATOM 5766 C C . THR A 1 719 ? -27.238 28.133 -0.312 1.00 57.62 719 THR A C 1
ATOM 5768 O O . THR A 1 719 ? -27.775 28.428 0.757 1.00 57.62 719 THR A O 1
ATOM 5771 N N . GLU A 1 720 ? -27.895 27.489 -1.281 1.00 56.31 720 GLU A N 1
ATOM 5772 C CA . GLU A 1 720 ? -29.285 27.027 -1.148 1.00 56.31 720 GLU A CA 1
ATOM 5773 C C . GLU A 1 720 ? -29.410 25.687 -0.392 1.00 56.31 720 GLU A C 1
ATOM 5775 O O . GLU A 1 720 ? -30.507 25.318 0.038 1.00 56.31 720 GLU A O 1
ATOM 5780 N N . ILE A 1 721 ? -28.300 24.968 -0.167 1.00 62.28 721 ILE A N 1
ATOM 5781 C CA . ILE A 1 721 ? -28.292 23.708 0.587 1.00 62.28 721 ILE A CA 1
ATOM 5782 C C . ILE A 1 721 ? -28.353 24.011 2.086 1.00 62.28 721 ILE A C 1
ATOM 5784 O O . ILE A 1 721 ? -27.433 24.585 2.667 1.00 62.28 721 ILE A O 1
ATOM 5788 N N . ILE A 1 722 ? -29.422 23.561 2.749 1.00 63.34 722 ILE A N 1
ATOM 5789 C CA . ILE A 1 722 ? -29.540 23.637 4.210 1.00 63.34 722 ILE A CA 1
ATOM 5790 C C . ILE A 1 722 ? -28.607 22.586 4.829 1.00 63.34 722 ILE A C 1
ATOM 5792 O O . ILE A 1 722 ? -28.997 21.441 5.050 1.00 63.34 722 ILE A O 1
ATOM 5796 N N . SER A 1 723 ? -27.358 22.970 5.093 1.00 55.88 723 SER A N 1
ATOM 5797 C CA . SER A 1 723 ? -26.399 22.149 5.835 1.00 55.88 723 SER A CA 1
ATOM 5798 C C . SER A 1 723 ? -26.566 22.352 7.340 1.00 55.88 723 SER A C 1
ATOM 5800 O O . SER A 1 723 ? -26.424 23.472 7.832 1.00 55.88 723 SER A O 1
ATOM 5802 N N . THR A 1 724 ? -26.819 21.278 8.084 1.00 65.69 724 THR A N 1
ATOM 5803 C CA . THR A 1 724 ? -26.813 21.303 9.557 1.00 65.69 724 THR A CA 1
ATOM 5804 C C . THR A 1 724 ? -25.444 20.894 10.097 1.00 65.69 724 THR A C 1
ATOM 5806 O O . THR A 1 724 ? -24.839 19.951 9.577 1.00 65.69 724 THR A O 1
ATOM 5809 N N . GLU A 1 725 ? -24.963 21.553 11.155 1.00 46.97 725 GLU A N 1
ATOM 5810 C CA . GLU A 1 725 ? -23.819 21.050 11.925 1.00 46.97 725 GLU A CA 1
ATOM 5811 C C . GLU A 1 725 ? -24.182 19.696 12.557 1.00 46.97 725 GLU A C 1
ATOM 5813 O O . GLU A 1 725 ? -25.336 19.449 12.916 1.00 46.97 725 GLU A O 1
ATOM 5818 N N . PHE A 1 726 ? -23.217 18.777 12.645 1.00 45.66 726 PHE A N 1
ATOM 5819 C CA . PHE A 1 726 ? -23.446 17.489 13.293 1.00 45.66 726 PHE A CA 1
ATOM 5820 C C . PHE A 1 726 ? -23.521 17.705 14.817 1.00 45.66 726 PHE A C 1
ATOM 5822 O O . PHE A 1 726 ? -22.502 17.699 15.502 1.00 45.66 726 PHE A O 1
ATOM 5829 N N . GLU A 1 727 ? -24.724 17.952 15.345 1.00 38.41 727 GLU A N 1
ATOM 5830 C CA . GLU A 1 727 ? -24.952 18.140 16.784 1.00 38.41 727 GLU A CA 1
ATOM 5831 C C . GLU A 1 727 ? -24.919 16.805 17.556 1.00 38.41 727 GLU A C 1
ATOM 5833 O O . GLU A 1 727 ? -25.556 15.817 17.172 1.00 38.41 727 GLU A O 1
ATOM 5838 N N . GLU A 1 728 ? -24.204 16.796 18.688 1.00 32.94 728 GLU A N 1
ATOM 5839 C CA . GLU A 1 728 ? -24.285 15.765 19.729 1.00 32.94 728 GLU A CA 1
ATOM 5840 C C . GLU A 1 728 ? -25.679 15.809 20.369 1.00 32.94 728 GLU A C 1
ATOM 5842 O O . GLU A 1 728 ? -25.917 16.551 21.318 1.00 32.94 728 GLU A O 1
ATOM 5847 N N . SER A 1 729 ? -26.631 15.036 19.850 1.00 28.61 729 SER A N 1
ATOM 5848 C CA . SER A 1 729 ? -27.912 14.859 20.539 1.00 28.61 729 SER A CA 1
ATOM 5849 C C . SER A 1 729 ? -27.819 13.701 21.526 1.00 28.61 729 SER A C 1
ATOM 5851 O O . SER A 1 729 ? -27.615 12.544 21.150 1.00 28.61 729 SER A O 1
ATOM 5853 N N . GLU A 1 730 ? -27.966 14.058 22.803 1.00 29.83 730 GLU A N 1
ATOM 5854 C CA . GLU A 1 730 ? -28.315 13.165 23.902 1.00 29.83 730 GLU A CA 1
ATOM 5855 C C . GLU A 1 730 ? -29.546 12.320 23.550 1.00 29.83 730 GLU A C 1
ATOM 5857 O O . GLU A 1 730 ? -30.430 12.727 22.792 1.00 29.83 730 GLU A O 1
ATOM 5862 N N . GLU A 1 731 ? -29.572 11.119 24.119 1.00 26.66 731 GLU A N 1
ATOM 5863 C CA . GLU A 1 731 ? -30.616 10.115 23.967 1.00 26.66 731 GLU A CA 1
ATOM 5864 C C . GLU A 1 731 ? -32.035 10.704 24.034 1.00 26.66 731 GLU A C 1
ATOM 5866 O O . GLU A 1 731 ? -32.433 11.373 24.990 1.00 26.66 731 GLU A O 1
ATOM 5871 N N . VAL A 1 732 ? -32.829 10.380 23.012 1.00 25.91 732 VAL A N 1
ATOM 5872 C CA . VAL A 1 732 ? -34.281 10.548 23.015 1.00 25.91 732 VAL A CA 1
ATOM 5873 C C . VAL A 1 732 ? -34.856 9.631 24.096 1.00 25.91 732 VAL A C 1
ATOM 5875 O O . VAL A 1 732 ? -34.998 8.429 23.886 1.00 25.91 732 VAL A O 1
ATOM 5878 N N . ASN A 1 733 ? -35.201 10.200 25.250 1.00 25.80 733 ASN A N 1
ATOM 5879 C CA . ASN A 1 733 ? -36.129 9.566 26.177 1.00 25.80 733 ASN A CA 1
ATOM 5880 C C . ASN A 1 733 ? -37.549 9.725 25.626 1.00 25.80 733 ASN A C 1
ATOM 5882 O O . ASN A 1 733 ? -38.045 10.841 25.454 1.00 25.80 733 ASN A O 1
ATOM 5886 N N . GLU A 1 734 ? -38.189 8.592 25.347 1.00 26.12 734 GLU A N 1
ATOM 5887 C CA . GLU A 1 734 ? -39.617 8.512 25.067 1.00 26.12 734 GLU A CA 1
ATOM 5888 C C . GLU A 1 734 ? -40.413 9.117 26.230 1.00 26.12 734 GLU A C 1
ATOM 5890 O O . GLU A 1 734 ? -40.183 8.831 27.407 1.00 26.12 734 GLU A O 1
ATOM 5895 N N . ALA A 1 735 ? -41.349 9.989 25.870 1.00 25.25 735 ALA A N 1
ATOM 5896 C CA . ALA A 1 735 ? -42.316 10.562 26.778 1.00 25.25 735 ALA A CA 1
ATOM 5897 C C . ALA A 1 735 ? -43.313 9.494 27.243 1.00 25.25 735 ALA A C 1
ATOM 5899 O O . ALA A 1 735 ? -43.856 8.765 26.418 1.00 25.25 735 ALA A O 1
ATOM 5900 N N . ASP A 1 736 ? -43.651 9.513 28.533 1.00 24.62 736 ASP A N 1
ATOM 5901 C CA . ASP A 1 736 ? -45.054 9.415 28.918 1.00 24.62 736 ASP A CA 1
ATOM 5902 C C . ASP A 1 736 ? -45.353 10.208 30.200 1.00 24.62 736 ASP A C 1
ATOM 5904 O O . ASP A 1 736 ? -44.544 10.343 31.118 1.00 24.62 736 ASP A O 1
ATOM 5908 N N . SER A 1 737 ? -46.534 10.808 30.161 1.00 25.25 737 SER A N 1
ATOM 5909 C CA . SER A 1 737 ? -47.131 11.840 31.006 1.00 25.25 737 SER A CA 1
ATOM 5910 C C . SER A 1 737 ? -47.399 11.453 32.466 1.00 25.25 737 SER A C 1
ATOM 5912 O O . SER A 1 737 ? -47.914 10.368 32.708 1.00 25.25 737 SER A O 1
ATOM 5914 N N . ASP A 1 738 ? -47.230 12.395 33.411 1.00 24.11 738 ASP A N 1
ATOM 5915 C CA . ASP A 1 738 ? -48.363 12.939 34.193 1.00 24.11 738 ASP A CA 1
ATOM 5916 C C . ASP A 1 738 ? -47.985 14.030 35.230 1.00 24.11 738 ASP A C 1
ATOM 5918 O O . ASP A 1 738 ? -47.104 13.864 36.066 1.00 24.11 738 ASP A O 1
ATOM 5922 N N . ASN A 1 739 ? -48.771 15.113 35.185 1.00 24.50 739 ASN A N 1
ATOM 5923 C CA . ASN A 1 739 ? -49.296 15.968 36.266 1.00 24.50 739 ASN A CA 1
ATOM 5924 C C . ASN A 1 739 ? -48.408 16.708 37.304 1.00 24.50 739 ASN A C 1
ATOM 5926 O O . ASN A 1 739 ? -47.911 16.148 38.272 1.00 24.50 739 ASN A O 1
ATOM 5930 N N . ASN A 1 740 ? -48.537 18.041 37.198 1.00 23.27 740 ASN A N 1
ATOM 5931 C CA . ASN A 1 740 ? -48.884 19.042 38.224 1.00 23.27 740 ASN A CA 1
ATOM 5932 C C . ASN A 1 740 ? -47.902 19.503 39.325 1.00 23.27 740 ASN A C 1
ATOM 5934 O O . ASN A 1 740 ? -47.447 18.762 40.185 1.00 23.27 740 ASN A O 1
ATOM 5938 N N . ASP A 1 741 ? -47.855 20.843 39.367 1.00 23.94 741 ASP A N 1
ATOM 5939 C CA . ASP A 1 741 ? -47.779 21.760 40.510 1.00 23.94 741 ASP A CA 1
ATOM 5940 C C . ASP A 1 741 ? -46.422 22.234 41.077 1.00 23.94 741 ASP A C 1
ATOM 5942 O O . ASP A 1 741 ? -45.741 21.575 41.852 1.00 23.94 741 ASP A O 1
ATOM 5946 N N . ASN A 1 742 ? -46.156 23.515 40.770 1.00 22.97 742 ASN A N 1
ATOM 5947 C CA . ASN A 1 742 ? -45.871 24.615 41.704 1.00 22.97 742 ASN A CA 1
ATOM 5948 C C . ASN A 1 742 ? -44.786 24.423 42.788 1.00 22.97 742 ASN A C 1
ATOM 5950 O O . ASN A 1 742 ? -45.068 23.919 43.869 1.00 22.97 742 ASN A O 1
ATOM 5954 N N . ASN A 1 743 ? -43.635 25.097 42.637 1.00 23.64 743 ASN A N 1
ATOM 5955 C CA . ASN A 1 743 ? -43.386 26.404 43.282 1.00 23.64 743 ASN A CA 1
ATOM 5956 C C . ASN A 1 743 ? -41.921 26.884 43.182 1.00 23.64 743 ASN A C 1
ATOM 5958 O O . ASN A 1 743 ? -40.998 26.255 43.676 1.00 23.64 743 ASN A O 1
ATOM 5962 N N . GLN A 1 744 ? -41.803 28.112 42.669 1.00 23.59 744 GLN A N 1
ATOM 5963 C CA . GLN A 1 744 ? -41.027 29.248 43.189 1.00 23.59 744 GLN A CA 1
ATOM 5964 C C . GLN A 1 744 ? -39.492 29.202 43.362 1.00 23.59 744 GLN A C 1
ATOM 5966 O O . GLN A 1 744 ? -38.958 28.645 44.310 1.00 23.59 744 GLN A O 1
ATOM 5971 N N . LYS A 1 745 ? -38.897 30.133 42.592 1.00 23.30 745 LYS A N 1
ATOM 5972 C CA . LYS A 1 745 ? -37.953 31.202 43.000 1.00 23.30 745 LYS A CA 1
ATOM 5973 C C . LYS A 1 745 ? -36.506 30.778 43.267 1.00 23.30 745 LYS A C 1
ATOM 5975 O O . LYS A 1 745 ? -36.176 30.206 44.290 1.00 23.30 745 LYS A O 1
ATOM 5980 N N . SER A 1 746 ? -35.626 31.007 42.291 1.00 20.83 746 SER A N 1
ATOM 5981 C CA . SER A 1 746 ? -34.896 32.267 42.023 1.00 20.83 746 SER A CA 1
ATOM 5982 C C . SER A 1 746 ? -33.749 32.516 42.997 1.00 20.83 746 SER A C 1
ATOM 5984 O O . SER A 1 746 ? -34.006 32.767 44.168 1.00 20.83 746 SER A O 1
ATOM 5986 N N . CYS A 1 747 ? -32.526 32.618 42.476 1.00 20.00 747 CYS A N 1
ATOM 5987 C CA . CYS A 1 747 ? -31.621 33.693 42.868 1.00 20.00 747 CYS A CA 1
ATOM 5988 C C . CYS A 1 747 ? -30.569 33.957 41.790 1.00 20.00 747 CYS A C 1
ATOM 5990 O O . CYS A 1 747 ? -30.119 33.072 41.068 1.00 20.00 747 CYS A O 1
ATOM 5992 N N . VAL A 1 748 ? -30.276 35.243 41.685 1.00 23.27 748 VAL A N 1
ATOM 5993 C CA . VAL A 1 748 ? -29.481 35.948 40.692 1.00 23.27 748 VAL A CA 1
ATOM 5994 C C . VAL A 1 748 ? -28.008 35.957 41.112 1.00 23.27 748 VAL A C 1
ATOM 5996 O O . VAL A 1 748 ? -27.686 35.912 42.297 1.00 23.27 748 VAL A O 1
ATOM 5999 N N . LYS A 1 749 ? -27.144 36.027 40.097 1.00 22.47 749 LYS A N 1
ATOM 6000 C CA . LYS A 1 749 ? -25.694 36.251 40.133 1.00 22.47 749 LYS A CA 1
ATOM 6001 C C . LYS A 1 749 ? -25.291 37.502 40.937 1.00 22.47 749 LYS A C 1
ATOM 6003 O O . LYS A 1 749 ? -25.987 38.511 40.869 1.00 22.47 749 LYS A O 1
ATOM 6008 N N . ASN A 1 750 ? -24.116 37.486 41.572 1.00 21.61 750 ASN A N 1
ATOM 6009 C CA . ASN A 1 750 ? -22.954 38.279 41.126 1.00 21.61 750 ASN A CA 1
ATOM 6010 C C . ASN A 1 750 ? -21.745 38.176 42.080 1.00 21.61 750 ASN A C 1
ATOM 6012 O O . ASN A 1 750 ? -21.893 38.173 43.298 1.00 21.61 750 ASN A O 1
ATOM 6016 N N . ASP A 1 751 ? -20.581 38.119 41.428 1.00 21.53 751 ASP A N 1
ATOM 6017 C CA . ASP A 1 751 ? -19.187 38.396 41.812 1.00 21.53 751 ASP A CA 1
ATOM 6018 C C . ASP A 1 751 ? -18.902 39.196 43.097 1.00 21.53 751 ASP A C 1
ATOM 6020 O O . ASP A 1 751 ? -19.537 40.216 43.349 1.00 21.53 751 ASP A O 1
ATOM 6024 N N . SER A 1 752 ? -17.829 38.832 43.821 1.00 21.64 752 SER A N 1
ATOM 6025 C CA . SER A 1 752 ? -16.467 39.390 43.612 1.00 21.64 752 SER A CA 1
ATOM 6026 C C . SER A 1 752 ? -15.513 39.120 44.801 1.00 21.64 752 SER A C 1
ATOM 6028 O O . SER A 1 752 ? -15.848 39.446 45.934 1.00 21.64 752 SER A O 1
ATOM 6030 N N . GLY A 1 753 ? -14.334 38.567 44.484 1.00 21.34 753 GLY A N 1
ATOM 6031 C CA . GLY A 1 753 ? -12.964 38.803 44.999 1.00 21.34 753 GLY A CA 1
ATOM 6032 C C . GLY A 1 753 ? -12.602 39.132 46.467 1.00 21.34 753 GLY A C 1
ATOM 6033 O O . GLY A 1 753 ? -13.021 40.146 47.014 1.00 21.34 753 GLY A O 1
ATOM 6034 N N . ASP A 1 754 ? -11.608 38.354 46.932 1.00 22.02 754 ASP A N 1
ATOM 6035 C CA . ASP A 1 754 ? -10.369 38.713 47.669 1.00 22.02 754 ASP A CA 1
ATOM 6036 C C . ASP A 1 754 ? -10.243 38.656 49.217 1.00 22.02 754 ASP A C 1
ATOM 6038 O O . ASP A 1 754 ? -10.811 39.464 49.942 1.00 22.02 754 ASP A O 1
ATOM 6042 N N . ASN A 1 755 ? -9.365 37.717 49.650 1.00 22.30 755 ASN A N 1
ATOM 6043 C CA . ASN A 1 755 ? -8.167 37.823 50.531 1.00 22.30 755 ASN A CA 1
ATOM 6044 C C . ASN A 1 755 ? -8.292 38.517 51.917 1.00 22.30 755 ASN A C 1
ATOM 6046 O O . ASN A 1 755 ? -8.861 39.586 52.038 1.00 22.30 755 ASN A O 1
ATOM 6050 N N . GLU A 1 756 ? -7.706 38.095 53.049 1.00 23.39 756 GLU A N 1
ATOM 6051 C CA . GLU A 1 756 ? -6.635 37.150 53.403 1.00 23.39 756 GLU A CA 1
ATOM 6052 C C . GLU A 1 756 ? -6.550 37.033 54.965 1.00 23.39 756 GLU A C 1
ATOM 6054 O O . GLU A 1 756 ? -6.856 37.988 55.674 1.00 23.39 756 GLU A O 1
ATOM 6059 N N . LYS A 1 757 ? -5.979 35.914 55.459 1.00 22.70 757 LYS A N 1
ATOM 6060 C CA . LYS A 1 757 ? -5.114 35.722 56.666 1.00 22.70 757 LYS A CA 1
ATOM 6061 C C . LYS A 1 757 ? -5.646 35.674 58.129 1.00 22.70 757 LYS A C 1
ATOM 6063 O O . LYS A 1 757 ? -5.865 36.682 58.784 1.00 22.70 757 LYS A O 1
ATOM 6068 N N . ASN A 1 758 ? -5.520 34.448 58.676 1.00 21.28 758 ASN A N 1
ATOM 6069 C CA . ASN A 1 758 ? -4.827 34.004 59.915 1.00 21.28 758 ASN A CA 1
ATOM 6070 C C . ASN A 1 758 ? -5.252 34.489 61.325 1.00 21.28 758 ASN A C 1
ATOM 6072 O O . ASN A 1 758 ? -4.972 35.623 61.689 1.00 21.28 758 ASN A O 1
ATOM 6076 N N . GLN A 1 759 ? -5.627 33.546 62.216 1.00 22.86 759 GLN A N 1
ATOM 6077 C CA . GLN A 1 759 ? -4.770 33.044 63.324 1.00 22.86 759 GLN A CA 1
ATOM 6078 C C . GLN A 1 759 ? -5.424 31.922 64.186 1.00 22.86 759 GLN A C 1
ATOM 6080 O O . GLN A 1 759 ? -6.620 31.921 64.446 1.00 22.86 759 GLN A O 1
ATOM 6085 N N . LYS A 1 760 ? -4.550 30.989 64.608 1.00 22.25 760 LYS A N 1
ATOM 6086 C CA . LYS A 1 760 ? -4.593 29.872 65.598 1.00 22.25 760 LYS A CA 1
ATOM 6087 C C . LYS A 1 760 ? -5.331 30.213 66.923 1.00 22.25 760 LYS A C 1
ATOM 6089 O O . LYS A 1 760 ? -5.369 31.383 67.265 1.00 22.25 760 LYS A O 1
ATOM 6094 N N . THR A 1 761 ? -5.859 29.344 67.804 1.00 20.47 761 THR A N 1
ATOM 6095 C CA . THR A 1 761 ? -5.721 27.909 68.190 1.00 20.47 761 THR A CA 1
ATOM 6096 C C . THR A 1 761 ? -6.738 27.639 69.330 1.00 20.47 761 THR A C 1
ATOM 6098 O O . THR A 1 761 ? -7.057 28.591 70.034 1.00 20.47 761 THR A O 1
ATOM 6101 N N . VAL A 1 762 ? -7.167 26.385 69.569 1.00 24.05 762 VAL A N 1
ATOM 6102 C CA . VAL A 1 762 ? -7.159 25.629 70.864 1.00 24.05 762 VAL A CA 1
ATOM 6103 C C . VAL A 1 762 ? -8.095 24.404 70.774 1.00 24.05 762 VAL A C 1
ATOM 6105 O O . VAL A 1 762 ? -9.234 24.500 70.328 1.00 24.05 762 VAL A O 1
ATOM 6108 N N . GLU A 1 763 ? -7.563 23.255 71.194 1.00 25.88 763 GLU A N 1
ATOM 6109 C CA . GLU A 1 763 ? -8.122 21.896 71.173 1.00 25.88 763 GLU A CA 1
ATOM 6110 C C . GLU A 1 763 ? -9.194 21.630 72.251 1.00 25.88 763 GLU A C 1
ATOM 6112 O O . GLU A 1 763 ? -9.040 22.067 73.392 1.00 25.88 763 GLU A O 1
ATOM 6117 N N . ASN A 1 764 ? -10.232 20.847 71.912 1.00 23.50 764 ASN A N 1
ATOM 6118 C CA . ASN A 1 764 ? -10.503 19.481 72.421 1.00 23.50 764 ASN A CA 1
ATOM 6119 C C . ASN A 1 764 ? -11.998 19.113 72.336 1.00 23.50 764 ASN A C 1
ATOM 6121 O O . ASN A 1 764 ? -12.825 19.747 72.987 1.00 23.50 764 ASN A O 1
ATOM 6125 N N . SER A 1 765 ? -12.325 18.037 71.608 1.00 22.59 765 SER A N 1
ATOM 6126 C CA . SER A 1 765 ? -13.019 16.823 72.101 1.00 22.59 765 SER A CA 1
ATOM 6127 C C . SER A 1 765 ? -13.709 16.036 70.970 1.00 22.59 765 SER A C 1
ATOM 6129 O O . SER A 1 765 ? -14.581 16.533 70.270 1.00 22.59 765 SER A O 1
ATOM 6131 N N . ASP A 1 766 ? -13.253 14.790 70.850 1.00 22.48 766 ASP A N 1
ATOM 6132 C CA . ASP A 1 766 ? -13.956 13.550 70.518 1.00 22.48 766 ASP A CA 1
ATOM 6133 C C . ASP A 1 766 ? -14.707 13.335 69.186 1.00 22.48 766 ASP A C 1
ATOM 6135 O O . ASP A 1 766 ? -15.827 13.773 68.953 1.00 22.48 766 ASP A O 1
ATOM 6139 N N . ILE A 1 767 ? -14.079 12.440 68.407 1.00 31.11 767 ILE A N 1
ATOM 6140 C CA . ILE A 1 767 ? -14.649 11.286 67.692 1.00 31.11 767 ILE A CA 1
ATOM 6141 C C . ILE A 1 767 ? -15.708 11.604 66.631 1.00 31.11 767 ILE A C 1
ATOM 6143 O O . ILE A 1 767 ? -16.909 11.501 66.849 1.00 31.11 767 ILE A O 1
ATOM 6147 N N . THR A 1 768 ? -15.219 11.796 65.407 1.00 24.53 768 THR A N 1
ATOM 6148 C CA . THR A 1 768 ? -15.689 11.066 64.217 1.00 24.53 768 THR A CA 1
ATOM 6149 C C . THR A 1 768 ? -14.499 10.940 63.257 1.00 24.53 768 THR A C 1
ATOM 6151 O O . THR A 1 768 ? -14.083 11.915 62.638 1.00 24.53 768 THR A O 1
ATOM 6154 N N . GLU A 1 769 ? -13.878 9.757 63.175 1.00 27.53 769 GLU A N 1
ATOM 6155 C CA . GLU A 1 769 ? -12.886 9.466 62.130 1.00 27.53 769 GLU A CA 1
ATOM 6156 C C . GLU A 1 769 ? -13.593 9.476 60.768 1.00 27.53 769 GLU A C 1
ATOM 6158 O O . GLU A 1 769 ? -14.165 8.479 60.339 1.00 27.53 769 GLU A O 1
ATOM 6163 N N . ILE A 1 770 ? -13.547 10.611 60.073 1.00 30.69 770 ILE A N 1
ATOM 6164 C CA . ILE A 1 770 ? -13.782 10.669 58.631 1.00 30.69 770 ILE A CA 1
ATOM 6165 C C . ILE A 1 770 ? -12.418 10.425 57.978 1.00 30.69 770 ILE A C 1
ATOM 6167 O O . ILE A 1 770 ? -11.663 11.356 57.713 1.00 30.69 770 ILE A O 1
ATOM 6171 N N . LYS A 1 771 ? -12.051 9.155 57.782 1.00 40.69 771 LYS A N 1
ATOM 6172 C CA . LYS A 1 771 ? -10.879 8.780 56.980 1.00 40.69 771 LYS A CA 1
ATOM 6173 C C . LYS A 1 771 ? -11.329 8.393 55.580 1.00 40.69 771 LYS A C 1
ATOM 6175 O O . LYS A 1 771 ? -11.847 7.300 55.400 1.00 40.69 771 LYS A O 1
ATOM 6180 N N . SER A 1 772 ? -11.091 9.275 54.612 1.00 44.44 772 SER A N 1
ATOM 6181 C CA . SER A 1 772 ? -10.709 8.908 53.240 1.00 44.44 772 SER A CA 1
ATOM 6182 C C . SER A 1 772 ? -10.442 10.178 52.415 1.00 44.44 772 SER A C 1
ATOM 6184 O O . SER A 1 772 ? -11.243 10.558 51.561 1.00 44.44 772 SER A O 1
ATOM 6186 N N . GLU A 1 773 ? -9.306 10.844 52.643 1.00 65.69 773 GLU A N 1
ATOM 6187 C CA . GLU A 1 773 ? -8.678 11.609 51.558 1.00 65.69 773 GLU A CA 1
ATOM 6188 C C . GLU A 1 773 ? -7.738 10.653 50.812 1.00 65.69 773 GLU A C 1
ATOM 6190 O O . GLU A 1 773 ? -6.893 10.019 51.441 1.00 65.69 773 GLU A O 1
ATOM 6195 N N . GLY A 1 774 ? -7.919 10.493 49.496 1.00 76.62 774 GLY A N 1
ATOM 6196 C CA . GLY A 1 774 ? -7.091 9.612 48.661 1.00 76.62 774 GLY A CA 1
ATOM 6197 C C . GLY A 1 774 ? -5.612 10.026 48.583 1.00 76.62 774 GLY A C 1
ATOM 6198 O O . GLY A 1 774 ? -5.172 10.989 49.212 1.00 76.62 774 GLY A O 1
ATOM 6199 N N . MET A 1 775 ? -4.816 9.302 47.789 1.00 87.50 775 MET A N 1
ATOM 6200 C CA . MET A 1 775 ? -3.387 9.585 47.641 1.00 87.50 775 MET A CA 1
ATOM 6201 C C . MET A 1 775 ? -3.176 10.841 46.802 1.00 87.50 775 MET A C 1
ATOM 6203 O O . MET A 1 775 ? -3.669 10.923 45.681 1.00 87.50 775 MET A O 1
ATOM 6207 N N . LYS A 1 776 ? -2.373 11.772 47.319 1.00 90.00 776 LYS A N 1
ATOM 6208 C CA . LYS A 1 776 ? -1.991 13.012 46.635 1.00 90.00 776 LYS A CA 1
ATOM 6209 C C . LYS A 1 776 ? -0.471 13.094 46.543 1.00 90.00 776 LYS A C 1
ATOM 6211 O O . LYS A 1 776 ? 0.214 13.060 47.565 1.00 90.00 776 LYS A O 1
ATOM 6216 N N . ILE A 1 777 ? 0.052 13.183 45.325 1.00 91.75 777 ILE A N 1
ATOM 6217 C CA . ILE A 1 777 ? 1.488 13.220 45.035 1.00 91.75 777 ILE A CA 1
ATOM 6218 C C . ILE A 1 777 ? 1.830 14.547 44.365 1.00 91.75 777 ILE A C 1
ATOM 6220 O O . ILE A 1 777 ? 1.271 14.860 43.323 1.00 91.75 777 ILE A O 1
ATOM 6224 N N . LEU A 1 778 ? 2.761 15.319 44.923 1.00 93.25 778 LEU A N 1
ATOM 6225 C CA . LEU A 1 778 ? 3.173 16.599 44.344 1.00 93.25 778 LEU A CA 1
ATOM 6226 C C . LEU A 1 778 ? 4.250 16.363 43.282 1.00 93.25 778 LEU A C 1
ATOM 6228 O O . LEU A 1 778 ? 5.378 15.986 43.614 1.00 93.25 778 LEU A O 1
ATOM 6232 N N . PHE A 1 779 ? 3.915 16.593 42.012 1.00 93.31 779 PHE A N 1
ATOM 6233 C CA . PHE A 1 779 ? 4.886 16.531 40.917 1.00 93.31 779 PHE A CA 1
ATOM 6234 C C . PHE A 1 779 ? 5.814 17.746 40.914 1.00 93.31 779 PHE A C 1
ATOM 6236 O O . PHE A 1 779 ? 7.013 17.599 40.677 1.00 93.31 779 PHE A O 1
ATOM 6243 N N . GLY A 1 780 ? 5.288 18.929 41.217 1.00 92.19 780 GLY A N 1
ATOM 6244 C CA . GLY A 1 780 ? 6.043 20.173 41.153 1.00 92.19 780 GLY A CA 1
ATOM 6245 C C . GLY A 1 780 ? 5.148 21.401 41.231 1.00 92.19 780 GLY A C 1
ATOM 6246 O O . GLY A 1 780 ? 3.959 21.283 41.523 1.00 92.19 780 GLY A O 1
ATOM 6247 N N . LEU A 1 781 ? 5.738 22.560 40.946 1.00 92.50 781 LEU A N 1
ATOM 6248 C CA . LEU A 1 781 ? 5.044 23.848 40.882 1.00 92.50 781 LEU A CA 1
ATOM 6249 C C . LEU A 1 781 ? 4.810 24.237 39.423 1.00 92.50 781 LEU A C 1
ATOM 6251 O O . LEU A 1 781 ? 5.741 24.138 38.618 1.00 92.50 781 LEU A O 1
ATOM 6255 N N . ASP A 1 782 ? 3.604 24.690 39.086 1.00 90.31 782 ASP A N 1
ATOM 6256 C CA . ASP A 1 782 ? 3.306 25.261 37.772 1.00 90.31 782 ASP A CA 1
ATOM 6257 C C . ASP A 1 782 ? 4.134 26.539 37.558 1.00 90.31 782 ASP A C 1
ATOM 6259 O O . ASP A 1 782 ? 4.247 27.391 38.442 1.00 90.31 782 ASP A O 1
ATOM 6263 N N . GLN A 1 783 ? 4.751 26.678 36.388 1.00 87.56 783 GLN A N 1
ATOM 6264 C CA . GLN A 1 783 ? 5.596 27.830 36.074 1.00 87.56 783 GLN A CA 1
ATOM 6265 C C . GLN A 1 783 ? 4.807 29.127 35.851 1.00 87.56 783 GLN A C 1
ATOM 6267 O O . GLN A 1 783 ? 5.395 30.205 35.935 1.00 87.56 783 GLN A O 1
ATOM 6272 N N . GLN A 1 784 ? 3.513 29.049 35.530 1.00 82.88 784 GLN A N 1
ATOM 6273 C CA . GLN A 1 784 ? 2.704 30.223 35.204 1.00 82.88 784 GLN A CA 1
ATOM 6274 C C . GLN A 1 784 ? 2.149 30.907 36.452 1.00 82.88 784 GLN A C 1
ATOM 6276 O O . GLN A 1 784 ? 2.235 32.130 36.562 1.00 82.88 784 GLN A O 1
ATOM 6281 N N . ASP A 1 785 ? 1.586 30.135 37.383 1.00 85.56 785 ASP A N 1
ATOM 6282 C CA . ASP A 1 785 ? 0.895 30.661 38.567 1.00 85.56 785 ASP A CA 1
ATOM 6283 C C . ASP A 1 785 ? 1.526 30.235 39.906 1.00 85.56 785 ASP A C 1
ATOM 6285 O O . ASP A 1 785 ? 1.150 30.761 40.955 1.00 85.56 785 ASP A O 1
ATOM 6289 N N . GLY A 1 786 ? 2.520 29.338 39.886 1.00 84.12 786 GLY A N 1
ATOM 6290 C CA . GLY A 1 786 ? 3.179 28.827 41.087 1.00 84.12 786 GLY A CA 1
ATOM 6291 C C . GLY A 1 786 ? 2.325 27.855 41.903 1.00 84.12 786 GLY A C 1
ATOM 6292 O O . GLY A 1 786 ? 2.665 27.598 43.058 1.00 84.12 786 GLY A O 1
ATOM 6293 N N . SER A 1 787 ? 1.222 27.345 41.347 1.00 89.12 787 SER A N 1
ATOM 6294 C CA . SER A 1 787 ? 0.338 26.394 42.021 1.00 89.12 787 SER A CA 1
ATOM 6295 C C . SER A 1 787 ? 0.924 24.978 42.075 1.00 89.12 787 SER A C 1
ATOM 6297 O O . SER A 1 787 ? 1.750 24.579 41.252 1.00 89.12 787 SER A O 1
ATOM 6299 N N . ASP A 1 788 ? 0.490 24.199 43.066 1.00 89.88 788 ASP A N 1
ATOM 6300 C CA . ASP A 1 788 ? 0.901 22.806 43.244 1.00 89.88 788 ASP A CA 1
ATOM 6301 C C . ASP A 1 788 ? 0.250 21.897 42.185 1.00 89.88 788 ASP A C 1
ATOM 6303 O O . ASP A 1 788 ? -0.975 21.761 42.130 1.00 89.88 788 ASP A O 1
ATOM 6307 N N . ILE A 1 789 ? 1.063 21.192 41.390 1.00 90.62 789 ILE A N 1
ATOM 6308 C CA . ILE A 1 789 ? 0.580 20.166 40.457 1.00 90.62 789 ILE A CA 1
ATOM 6309 C C . ILE A 1 789 ? 0.537 18.807 41.155 1.00 90.62 789 ILE A C 1
ATOM 6311 O O . ILE A 1 789 ? 1.563 18.152 41.367 1.00 90.62 789 ILE A O 1
ATOM 6315 N N . ILE A 1 790 ? -0.677 18.380 41.505 1.00 90.44 790 ILE A N 1
ATOM 6316 C CA . ILE A 1 790 ? -0.942 17.159 42.269 1.00 90.44 790 ILE A CA 1
ATOM 6317 C C . ILE A 1 790 ? -1.409 16.031 41.341 1.00 90.44 790 ILE A C 1
ATOM 6319 O O . ILE A 1 790 ? -2.348 16.183 40.567 1.00 90.44 790 ILE A O 1
ATOM 6323 N N . TRP A 1 791 ? -0.774 14.868 41.466 1.00 91.69 791 TRP A N 1
ATOM 6324 C CA . TRP A 1 791 ? -1.171 13.613 40.841 1.00 91.69 791 TRP A CA 1
ATOM 6325 C C . TRP A 1 791 ? -1.897 12.721 41.851 1.00 91.69 791 TRP A C 1
ATOM 6327 O O . TRP A 1 791 ? -1.375 12.443 42.935 1.00 91.69 791 TRP A O 1
ATOM 6337 N N . GLU A 1 792 ? -3.095 12.260 41.487 1.00 90.25 792 GLU A N 1
ATOM 6338 C CA . GLU A 1 792 ? -3.957 11.425 42.333 1.00 90.25 792 GLU A CA 1
ATOM 6339 C C . GLU A 1 792 ? -4.078 10.001 41.764 1.00 90.25 792 GLU A C 1
ATOM 6341 O O . GLU A 1 792 ? -5.054 9.678 41.084 1.00 90.25 792 GLU A O 1
ATOM 6346 N N . PRO A 1 793 ? -3.101 9.110 42.009 1.00 87.56 793 PRO A N 1
ATOM 6347 C CA . PRO A 1 793 ? -3.025 7.824 41.318 1.00 87.56 793 PRO A CA 1
ATOM 6348 C C . PRO A 1 793 ? -4.154 6.855 41.683 1.00 87.56 793 PRO A C 1
ATOM 6350 O O . PRO A 1 793 ? -4.452 5.944 40.918 1.00 87.56 793 PRO A O 1
ATOM 6353 N N . ASN A 1 794 ? -4.796 7.014 42.840 1.00 87.31 794 ASN A N 1
ATOM 6354 C CA . ASN A 1 794 ? -5.918 6.162 43.220 1.00 87.31 794 ASN A CA 1
ATOM 6355 C C . ASN A 1 794 ? -7.283 6.730 42.818 1.00 87.31 794 ASN A C 1
ATOM 6357 O O . ASN A 1 794 ? -8.266 6.031 43.022 1.00 87.31 794 ASN A O 1
ATOM 6361 N N . ASN A 1 795 ? -7.376 7.938 42.251 1.00 86.56 795 ASN A N 1
ATOM 6362 C CA . ASN A 1 795 ? -8.648 8.558 41.876 1.00 86.56 795 ASN A CA 1
ATOM 6363 C C . ASN A 1 795 ? -9.062 8.175 40.444 1.00 86.56 795 ASN A C 1
ATOM 6365 O O . ASN A 1 795 ? -8.446 8.606 39.467 1.00 86.56 795 ASN A O 1
ATOM 6369 N N . THR A 1 796 ? -10.129 7.384 40.315 1.00 83.31 796 THR A N 1
ATOM 6370 C CA . THR A 1 796 ? -10.593 6.865 39.022 1.00 83.31 796 THR A CA 1
ATOM 6371 C C . THR A 1 796 ? -11.348 7.879 38.171 1.00 83.31 796 THR A C 1
ATOM 6373 O O . THR A 1 796 ? -11.493 7.636 36.976 1.00 83.31 796 THR A O 1
ATOM 6376 N N . ASP A 1 797 ? -11.800 8.995 38.752 1.00 80.69 797 ASP A N 1
ATOM 6377 C CA . ASP A 1 797 ? -12.465 10.071 38.002 1.00 80.69 797 ASP A CA 1
ATOM 6378 C C . ASP A 1 797 ? -11.447 10.891 37.192 1.00 80.69 797 ASP A C 1
ATOM 6380 O O . ASP A 1 797 ? -11.771 11.425 36.136 1.00 80.69 797 ASP A O 1
ATOM 6384 N N . ILE A 1 798 ? -10.201 10.970 37.678 1.00 76.50 798 ILE A N 1
ATOM 6385 C CA . ILE A 1 798 ? -9.107 11.712 37.032 1.00 76.50 798 ILE A CA 1
ATOM 6386 C C . ILE A 1 798 ? -8.296 10.782 36.118 1.00 76.50 798 ILE A C 1
ATOM 6388 O O . ILE A 1 798 ? -7.948 11.146 34.991 1.00 76.50 798 ILE A O 1
ATOM 6392 N N . LEU A 1 799 ? -7.987 9.567 36.588 1.00 78.62 799 LEU A N 1
ATOM 6393 C CA . LEU A 1 799 ? -7.121 8.616 35.893 1.00 78.62 799 LEU A CA 1
ATOM 6394 C C . LEU A 1 799 ? -7.813 7.274 35.672 1.00 78.62 799 LEU A C 1
ATOM 6396 O O . LEU A 1 799 ? -8.104 6.534 36.610 1.00 78.62 799 LEU A O 1
ATOM 6400 N N . PHE A 1 800 ? -7.957 6.882 34.404 1.00 78.44 800 PHE A N 1
ATOM 6401 C CA . PHE A 1 800 ? -8.454 5.546 34.076 1.00 78.44 800 PHE A CA 1
ATOM 6402 C C . PHE A 1 800 ? -7.485 4.446 34.524 1.00 78.44 800 PHE A C 1
ATOM 6404 O O . PHE A 1 800 ? -7.933 3.381 34.933 1.00 78.44 800 PHE A O 1
ATOM 6411 N N . HIS A 1 801 ? -6.174 4.681 34.479 1.00 84.69 801 HIS A N 1
ATOM 6412 C CA . HIS A 1 801 ? -5.151 3.769 34.995 1.00 84.69 801 HIS A CA 1
ATOM 6413 C C . HIS A 1 801 ? -3.893 4.534 35.423 1.00 84.69 801 HIS A C 1
ATOM 6415 O O . HIS A 1 801 ? -3.636 5.641 34.953 1.00 84.69 801 HIS A O 1
ATOM 6421 N N . THR A 1 802 ? -3.057 3.909 36.248 1.00 86.44 802 THR A N 1
ATOM 6422 C CA . THR A 1 802 ? -1.859 4.522 36.848 1.00 86.44 802 THR A CA 1
ATOM 6423 C C . THR A 1 802 ? -0.578 4.375 36.034 1.00 86.44 802 THR A C 1
ATOM 6425 O O . THR A 1 802 ? 0.495 4.713 36.528 1.00 86.44 802 THR A O 1
ATOM 6428 N N . ASN A 1 803 ? -0.664 3.869 34.800 1.00 92.50 803 ASN A N 1
ATOM 6429 C CA . ASN A 1 803 ? 0.508 3.748 33.937 1.00 92.50 803 ASN A CA 1
ATOM 6430 C C . ASN A 1 803 ? 1.068 5.127 33.548 1.00 92.50 803 ASN A C 1
ATOM 6432 O O . ASN A 1 803 ? 0.347 5.962 32.984 1.00 92.50 803 ASN A O 1
ATOM 6436 N N . THR A 1 804 ? 2.365 5.311 33.797 1.00 92.31 804 THR A N 1
ATOM 6437 C CA . THR A 1 804 ? 3.075 6.588 33.674 1.00 92.31 804 THR A CA 1
ATOM 6438 C C . THR A 1 804 ? 4.346 6.435 32.841 1.00 92.31 804 THR A C 1
ATOM 6440 O O . THR A 1 804 ? 5.137 5.518 33.063 1.00 92.31 804 THR A O 1
ATOM 6443 N N . GLY A 1 805 ? 4.561 7.355 31.901 1.00 92.19 805 GLY A N 1
ATOM 6444 C CA . GLY A 1 805 ? 5.768 7.449 31.082 1.00 92.19 805 GLY A CA 1
ATOM 6445 C C . GLY A 1 805 ? 6.600 8.671 31.462 1.00 92.19 805 GLY A C 1
ATOM 6446 O O . GLY A 1 805 ? 6.088 9.789 31.482 1.00 92.19 805 GLY A O 1
ATOM 6447 N N . ILE A 1 806 ? 7.886 8.466 31.747 1.00 92.56 806 ILE A N 1
ATOM 6448 C CA . ILE A 1 806 ? 8.840 9.533 32.070 1.00 92.56 806 ILE A CA 1
ATOM 6449 C C . ILE A 1 806 ? 9.937 9.546 31.003 1.00 92.56 806 ILE A C 1
ATOM 6451 O O . ILE A 1 806 ? 10.644 8.556 30.809 1.00 92.56 806 ILE A O 1
ATOM 6455 N N . ILE A 1 807 ? 10.091 10.670 30.305 1.00 90.31 807 ILE A N 1
ATOM 6456 C CA . ILE A 1 807 ? 11.039 10.810 29.194 1.00 90.31 807 ILE A CA 1
ATOM 6457 C C . ILE A 1 807 ? 11.992 11.966 29.475 1.00 90.31 807 ILE A C 1
ATOM 6459 O O . ILE A 1 807 ? 11.581 13.016 29.968 1.00 90.31 807 ILE A O 1
ATOM 6463 N N . GLY A 1 808 ? 13.267 11.784 29.141 1.00 88.81 808 GLY A N 1
ATOM 6464 C CA . GLY A 1 808 ? 14.256 12.855 29.187 1.00 88.81 808 GLY A CA 1
ATOM 6465 C C . GLY A 1 808 ? 15.657 12.369 28.853 1.00 88.81 808 GLY A C 1
ATOM 6466 O O . GLY A 1 808 ? 16.055 11.282 29.279 1.00 88.81 808 GLY A O 1
ATOM 6467 N N . THR A 1 809 ? 16.438 13.188 28.146 1.00 85.88 809 THR A N 1
ATOM 6468 C CA . THR A 1 809 ? 17.859 12.903 27.906 1.00 85.88 809 THR A CA 1
ATOM 6469 C C . THR A 1 809 ? 18.664 12.905 29.206 1.00 85.88 809 THR A C 1
ATOM 6471 O O . THR A 1 809 ? 18.214 13.389 30.251 1.00 85.88 809 THR A O 1
ATOM 6474 N N . MET A 1 810 ? 19.882 12.361 29.157 1.00 84.56 810 MET A N 1
ATOM 6475 C CA . MET A 1 810 ? 20.773 12.281 30.316 1.00 84.56 810 MET A CA 1
ATOM 6476 C C . MET A 1 810 ? 20.984 13.654 30.976 1.00 84.56 810 MET A C 1
ATOM 6478 O O . MET A 1 810 ? 21.269 14.643 30.308 1.00 84.56 810 MET A O 1
ATOM 6482 N N . GLY A 1 811 ? 20.875 13.702 32.307 1.00 82.81 811 GLY A N 1
ATOM 6483 C CA . GLY A 1 811 ? 21.191 14.895 33.101 1.00 82.81 811 GLY A CA 1
ATOM 6484 C C . GLY A 1 811 ? 20.069 15.928 33.251 1.00 82.81 811 GLY A C 1
ATOM 6485 O O . GLY A 1 811 ? 20.287 16.929 33.928 1.00 82.81 811 GLY A O 1
ATOM 6486 N N . THR A 1 812 ? 18.877 15.681 32.702 1.00 89.00 812 THR A N 1
ATOM 6487 C CA . THR A 1 812 ? 17.740 16.627 32.714 1.00 89.00 812 THR A CA 1
ATOM 6488 C C . THR A 1 812 ? 16.974 16.702 34.034 1.00 89.00 812 THR A C 1
ATOM 6490 O O . THR A 1 812 ? 16.308 17.695 34.291 1.00 89.00 812 THR A O 1
ATOM 6493 N N . GLY A 1 813 ? 17.097 15.695 34.902 1.00 88.06 813 GLY A N 1
ATOM 6494 C CA . GLY A 1 813 ? 16.384 15.638 36.187 1.00 88.06 813 GLY A CA 1
ATOM 6495 C C . GLY A 1 813 ? 15.498 14.407 36.377 1.00 88.06 813 GLY A C 1
ATOM 6496 O O . GLY A 1 813 ? 15.123 14.125 37.513 1.00 88.06 813 GLY A O 1
ATOM 6497 N N . LYS A 1 814 ? 15.283 13.614 35.317 1.00 90.88 814 LYS A N 1
ATOM 6498 C CA . LYS A 1 814 ? 14.458 12.391 35.283 1.00 90.88 814 LYS A CA 1
ATOM 6499 C C . LYS A 1 814 ? 14.581 11.492 36.521 1.00 90.88 814 LYS A C 1
ATOM 6501 O O . LYS A 1 814 ? 13.590 11.215 37.194 1.00 90.88 814 LYS A O 1
ATOM 6506 N N . THR A 1 815 ? 15.795 11.054 36.857 1.00 90.12 815 THR A N 1
ATOM 6507 C CA . THR A 1 815 ? 16.043 10.156 38.001 1.00 90.12 815 THR A CA 1
ATOM 6508 C C . THR A 1 815 ? 15.686 10.814 39.338 1.00 90.12 815 THR A C 1
ATOM 6510 O O . THR A 1 815 ? 15.178 10.161 40.244 1.00 90.12 815 THR A O 1
ATOM 6513 N N . GLN A 1 816 ? 15.912 12.123 39.473 1.00 92.25 816 GLN A N 1
ATOM 6514 C CA . GLN A 1 816 ? 15.630 12.868 40.704 1.00 92.25 816 GLN A CA 1
ATOM 6515 C C . GLN A 1 816 ? 14.128 13.094 40.899 1.00 92.25 816 GLN A C 1
ATOM 6517 O O . GLN A 1 816 ? 13.636 12.951 42.018 1.00 92.25 816 GLN A O 1
ATOM 6522 N N . PHE A 1 817 ? 13.398 13.362 39.816 1.00 93.94 817 PHE A N 1
ATOM 6523 C CA . PHE A 1 817 ? 11.936 13.366 39.817 1.00 93.94 817 PHE A CA 1
ATOM 6524 C C . PHE A 1 817 ? 11.379 11.974 40.146 1.00 93.94 817 PHE A C 1
ATOM 6526 O O . PHE A 1 817 ? 10.558 11.825 41.045 1.00 93.94 817 PHE A O 1
ATOM 6533 N N . THR A 1 818 ? 11.897 10.924 39.502 1.00 93.19 818 THR A N 1
ATOM 6534 C CA . THR A 1 818 ? 11.429 9.542 39.713 1.00 93.19 818 THR A CA 1
ATOM 6535 C C . THR A 1 818 ? 11.643 9.086 41.162 1.00 93.19 818 THR A C 1
ATOM 6537 O O . THR A 1 818 ? 10.744 8.510 41.770 1.00 93.19 818 THR A O 1
ATOM 6540 N N . LYS A 1 819 ? 12.797 9.396 41.770 1.00 92.62 819 LYS A N 1
ATOM 6541 C CA . LYS A 1 819 ? 13.052 9.136 43.200 1.00 92.62 819 LYS A CA 1
ATOM 6542 C C . LYS A 1 819 ? 12.075 9.868 44.115 1.00 92.62 819 LYS A C 1
ATOM 6544 O O . LYS A 1 819 ? 11.592 9.277 45.081 1.00 92.62 819 LYS A O 1
ATOM 6549 N N . SER A 1 820 ? 11.775 11.131 43.811 1.00 93.62 820 SER A N 1
ATOM 6550 C CA . SER A 1 820 ? 10.786 11.926 44.545 1.00 93.62 820 SER A CA 1
ATOM 6551 C C . SER A 1 820 ? 9.402 11.282 44.456 1.00 93.62 820 SER A C 1
ATOM 6553 O O . SER A 1 820 ? 8.778 11.030 45.483 1.00 93.62 820 SER A O 1
ATOM 6555 N N . LEU A 1 821 ? 8.973 10.909 43.247 1.00 93.88 821 LEU A N 1
ATOM 6556 C CA . LEU A 1 821 ? 7.700 10.242 42.979 1.00 93.88 821 LEU A CA 1
ATOM 6557 C C . LEU A 1 821 ? 7.542 8.943 43.783 1.00 93.88 821 LEU A C 1
ATOM 6559 O O . LEU A 1 821 ? 6.549 8.776 44.490 1.00 93.88 821 LEU A O 1
ATOM 6563 N N . ILE A 1 822 ? 8.534 8.046 43.737 1.00 93.31 822 ILE A N 1
ATOM 6564 C CA . ILE A 1 822 ? 8.498 6.788 44.500 1.00 93.31 822 ILE A CA 1
ATOM 6565 C C . ILE A 1 822 ? 8.486 7.045 46.009 1.00 93.31 822 ILE A C 1
ATOM 6567 O O . ILE A 1 822 ? 7.731 6.403 46.738 1.00 93.31 822 ILE A O 1
ATOM 6571 N N . THR A 1 823 ? 9.286 8.000 46.483 1.00 91.94 823 THR A N 1
ATOM 6572 C CA . THR A 1 823 ? 9.335 8.357 47.906 1.00 91.94 823 THR A CA 1
ATOM 6573 C C . THR A 1 823 ? 7.980 8.870 48.387 1.00 91.94 823 THR A C 1
ATOM 6575 O O . THR A 1 823 ? 7.485 8.431 49.424 1.00 91.94 823 THR A O 1
ATOM 6578 N N . GLN A 1 824 ? 7.337 9.746 47.614 1.00 93.06 824 GLN A N 1
ATOM 6579 C CA . GLN A 1 824 ? 6.010 10.266 47.931 1.00 93.06 824 GLN A CA 1
ATOM 6580 C C . GLN A 1 824 ? 4.944 9.162 47.898 1.00 93.06 824 GLN A C 1
ATOM 6582 O O . GLN A 1 824 ? 4.152 9.080 48.832 1.00 93.06 824 GLN A O 1
ATOM 6587 N N . LEU A 1 825 ? 4.960 8.271 46.898 1.00 91.25 825 LEU A N 1
ATOM 6588 C CA . LEU A 1 825 ? 4.057 7.111 46.825 1.00 91.25 825 LEU A CA 1
ATOM 6589 C C . LEU A 1 825 ? 4.210 6.199 48.041 1.00 91.25 825 LEU A C 1
ATOM 6591 O O . LEU A 1 825 ? 3.222 5.772 48.639 1.00 91.25 825 LEU A O 1
ATOM 6595 N N . TYR A 1 826 ? 5.454 5.942 48.446 1.00 90.38 826 TYR A N 1
ATOM 6596 C CA . TYR A 1 826 ? 5.733 5.182 49.650 1.00 90.38 826 TYR A CA 1
ATOM 6597 C C . TYR A 1 826 ? 5.163 5.889 50.884 1.00 90.38 826 TYR A C 1
ATOM 6599 O O . TYR A 1 826 ? 4.444 5.259 51.652 1.00 90.38 826 TYR A O 1
ATOM 6607 N N . LEU A 1 827 ? 5.414 7.183 51.092 1.00 88.94 827 LEU A N 1
ATOM 6608 C CA . LEU A 1 827 ? 4.910 7.920 52.262 1.00 88.94 827 LEU A CA 1
ATOM 6609 C C . LEU A 1 827 ? 3.374 8.020 52.296 1.00 88.94 827 LEU A C 1
ATOM 6611 O O . LEU A 1 827 ? 2.773 7.869 53.362 1.00 88.94 827 LEU A O 1
ATOM 6615 N N . GLN A 1 828 ? 2.742 8.203 51.135 1.00 88.12 828 GLN A N 1
ATOM 6616 C CA . GLN A 1 828 ? 1.290 8.327 50.968 1.00 88.12 828 GLN A CA 1
ATOM 6617 C C . GLN A 1 828 ? 0.543 6.988 51.027 1.00 88.12 828 GLN A C 1
ATOM 6619 O O . GLN A 1 828 ? -0.684 6.983 51.018 1.00 88.12 828 GLN A O 1
ATOM 6624 N N . ARG A 1 829 ? 1.238 5.851 51.186 1.00 86.25 829 ARG A N 1
ATOM 6625 C CA . ARG A 1 829 ? 0.608 4.521 51.314 1.00 86.25 829 ARG A CA 1
ATOM 6626 C C . ARG A 1 829 ? -0.448 4.429 52.423 1.00 86.25 829 ARG A C 1
ATOM 6628 O O . ARG A 1 829 ? -1.345 3.604 52.328 1.00 86.25 829 ARG A O 1
ATOM 6635 N N . LYS A 1 830 ? -0.361 5.277 53.458 1.00 84.38 830 LYS A N 1
ATOM 6636 C CA . LYS A 1 830 ? -1.352 5.367 54.550 1.00 84.38 830 LYS A CA 1
ATOM 6637 C C . LYS A 1 830 ? -2.723 5.876 54.084 1.00 84.38 830 LYS A C 1
ATOM 6639 O O . LYS A 1 830 ? -3.713 5.614 54.752 1.00 84.38 830 LYS A O 1
ATOM 6644 N N . ASN A 1 831 ? -2.748 6.591 52.961 1.00 84.69 831 ASN A N 1
ATOM 6645 C CA . ASN A 1 831 ? -3.937 7.143 52.312 1.00 84.69 831 ASN A CA 1
ATOM 6646 C C . ASN A 1 831 ? -4.391 6.263 51.126 1.00 84.69 831 ASN A C 1
ATOM 6648 O O . ASN A 1 831 ? -5.217 6.670 50.308 1.00 84.69 831 ASN A O 1
ATOM 6652 N N . ASN A 1 832 ? -3.822 5.056 51.001 1.00 84.69 832 ASN A N 1
ATOM 6653 C CA . ASN A 1 832 ? -4.333 4.015 50.120 1.00 84.69 832 ASN A CA 1
ATOM 6654 C C . ASN A 1 832 ? -5.573 3.365 50.724 1.00 84.69 832 ASN A C 1
ATOM 6656 O O . ASN A 1 832 ? -5.721 3.294 51.940 1.00 84.69 832 ASN A O 1
ATOM 6660 N N . ILE A 1 833 ? -6.435 2.841 49.863 1.00 79.94 833 ILE A N 1
ATOM 6661 C CA . ILE A 1 833 ? -7.648 2.149 50.295 1.00 79.94 833 ILE A CA 1
ATOM 6662 C C . ILE A 1 833 ? -7.355 0.674 50.474 1.00 79.94 833 ILE A C 1
ATOM 6664 O O . ILE A 1 833 ? -6.664 0.071 49.660 1.00 79.94 833 ILE A O 1
ATOM 6668 N N . GLY A 1 834 ? -7.920 0.084 51.521 1.00 74.00 834 GLY A N 1
ATOM 6669 C CA . GLY A 1 834 ? -7.632 -1.288 51.922 1.00 74.00 834 GLY A CA 1
ATOM 6670 C C . GLY A 1 834 ? -6.488 -1.384 52.934 1.00 74.00 834 GLY A C 1
ATOM 6671 O O . GLY A 1 834 ? -5.787 -0.419 53.213 1.00 74.00 834 GLY A O 1
ATOM 6672 N N . GLU A 1 835 ? -6.339 -2.570 53.520 1.00 69.75 835 GLU A N 1
ATOM 6673 C CA . GLU A 1 835 ? -5.372 -2.839 54.596 1.00 69.75 835 GLU A CA 1
ATOM 6674 C C . GLU A 1 835 ? -3.985 -3.237 54.062 1.00 69.75 835 GLU A C 1
ATOM 6676 O O . GLU A 1 835 ? -3.009 -3.247 54.811 1.00 69.75 835 GLU A O 1
ATOM 6681 N N . ASP A 1 836 ? -3.886 -3.554 52.767 1.00 75.44 836 ASP A N 1
ATOM 6682 C CA . ASP A 1 836 ? -2.645 -4.011 52.148 1.00 75.44 836 ASP A CA 1
ATOM 6683 C C . ASP A 1 836 ? -1.720 -2.832 51.821 1.00 75.44 836 ASP A C 1
ATOM 6685 O O . ASP A 1 836 ? -2.102 -1.876 51.138 1.00 75.44 836 ASP A O 1
ATOM 6689 N N . ASN A 1 837 ? -0.462 -2.931 52.255 1.00 81.31 837 ASN A N 1
ATOM 6690 C CA . ASN A 1 837 ? 0.568 -1.961 51.899 1.00 81.31 837 ASN A CA 1
ATOM 6691 C C . ASN A 1 837 ? 0.889 -2.014 50.398 1.00 81.31 837 ASN A C 1
ATOM 6693 O O . AS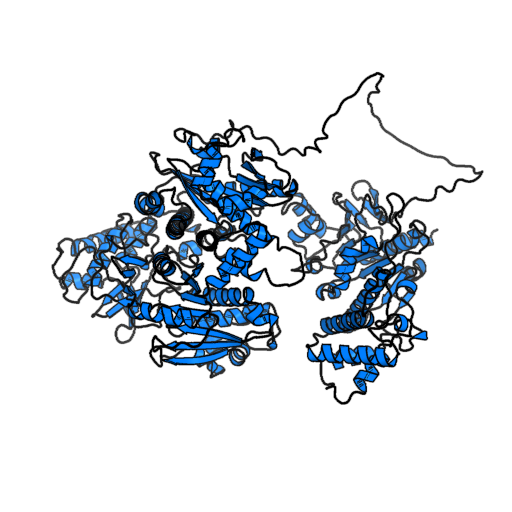N A 1 837 ? 1.039 -3.089 49.810 1.00 81.31 837 ASN A O 1
ATOM 6697 N N . LEU A 1 838 ? 1.106 -0.836 49.807 1.00 88.00 838 LEU A N 1
ATOM 6698 C CA . LEU A 1 838 ? 1.596 -0.701 48.439 1.00 88.00 838 LEU A CA 1
ATOM 6699 C C . LEU A 1 838 ? 3.000 -1.318 48.299 1.00 88.00 838 LEU A C 1
ATOM 6701 O O . LEU A 1 838 ? 3.936 -0.913 48.992 1.00 88.00 838 LEU A O 1
ATOM 6705 N N . GLY A 1 839 ? 3.147 -2.274 47.380 1.00 91.75 839 GLY A N 1
ATOM 6706 C CA . GLY A 1 839 ? 4.443 -2.841 46.993 1.00 91.75 839 GLY A CA 1
ATOM 6707 C C . GLY A 1 839 ? 4.998 -2.194 45.728 1.00 91.75 839 GLY A C 1
ATOM 6708 O O . GLY A 1 839 ? 4.308 -2.159 44.717 1.00 91.75 839 GLY A O 1
ATOM 6709 N N . ILE A 1 840 ? 6.239 -1.717 45.747 1.00 93.88 840 ILE A N 1
ATOM 6710 C CA . ILE A 1 840 ? 6.897 -1.083 44.599 1.00 93.88 840 ILE A CA 1
ATOM 6711 C C . ILE A 1 840 ? 8.111 -1.925 44.210 1.00 93.88 840 ILE A C 1
ATOM 6713 O O . ILE A 1 840 ? 9.041 -2.051 45.000 1.00 93.88 840 ILE A O 1
ATOM 6717 N N . LEU A 1 841 ? 8.107 -2.489 43.002 1.00 94.88 841 LEU A N 1
ATOM 6718 C CA . LEU A 1 841 ? 9.236 -3.215 42.421 1.00 94.88 841 LEU A CA 1
ATOM 6719 C C . LEU A 1 841 ? 10.014 -2.289 41.486 1.00 94.88 841 LEU A C 1
ATOM 6721 O O . LEU A 1 841 ? 9.437 -1.769 40.536 1.00 94.88 841 LEU A O 1
ATOM 6725 N N . ILE A 1 842 ? 11.311 -2.111 41.725 1.00 93.88 842 ILE A N 1
ATOM 6726 C CA . ILE A 1 842 ? 12.195 -1.284 40.898 1.00 93.88 842 ILE A CA 1
ATOM 6727 C C . ILE A 1 842 ? 13.245 -2.174 40.236 1.00 93.88 842 ILE A C 1
ATOM 6729 O O . ILE A 1 842 ? 13.977 -2.874 40.931 1.00 93.88 842 ILE A O 1
ATOM 6733 N N . PHE A 1 843 ? 13.352 -2.112 38.910 1.00 92.25 843 PHE A N 1
ATOM 6734 C CA . PHE A 1 843 ? 14.494 -2.657 38.175 1.00 92.25 843 PHE A CA 1
ATOM 6735 C C . PHE A 1 843 ? 15.517 -1.543 37.941 1.00 92.25 843 PHE A C 1
ATOM 6737 O O . PHE A 1 843 ? 15.249 -0.605 37.189 1.00 92.25 843 PHE A O 1
ATOM 6744 N N . ASP A 1 844 ? 16.670 -1.632 38.605 1.00 90.62 844 ASP A N 1
ATOM 6745 C CA . ASP A 1 844 ? 17.699 -0.589 38.599 1.00 90.62 844 ASP A CA 1
ATOM 6746 C C . ASP A 1 844 ? 18.901 -0.990 37.733 1.00 90.62 844 ASP A C 1
ATOM 6748 O O . ASP A 1 844 ? 19.757 -1.764 38.156 1.00 90.62 844 ASP A O 1
ATOM 6752 N N . TYR A 1 845 ? 18.978 -0.453 36.514 1.00 87.12 845 TYR A N 1
ATOM 6753 C CA . TYR A 1 845 ? 20.054 -0.756 35.560 1.00 87.12 845 TYR A CA 1
ATOM 6754 C C . TYR A 1 845 ? 21.347 0.034 35.815 1.00 87.12 845 TYR A C 1
ATOM 6756 O O . TYR A 1 845 ? 22.422 -0.397 35.391 1.00 87.12 845 TYR A O 1
ATOM 6764 N N . LYS A 1 846 ? 21.267 1.197 36.475 1.00 84.94 846 LYS A N 1
ATOM 6765 C CA . LYS A 1 846 ? 22.397 2.135 36.642 1.00 84.94 846 LYS A CA 1
ATOM 6766 C C . LYS A 1 846 ? 22.921 2.221 38.075 1.00 84.94 846 LYS A C 1
ATOM 6768 O O . LYS A 1 846 ? 23.959 2.843 38.295 1.00 84.94 846 LYS A O 1
ATOM 6773 N N . GLY A 1 847 ? 22.250 1.583 39.030 1.00 84.69 847 GLY A N 1
ATOM 6774 C CA . GLY A 1 847 ? 22.615 1.641 40.443 1.00 84.69 847 GLY A CA 1
ATOM 6775 C C . GLY A 1 847 ? 22.158 2.947 41.095 1.00 84.69 847 GLY A C 1
ATOM 6776 O O . GLY A 1 847 ? 22.792 3.441 42.029 1.00 84.69 847 GLY A O 1
ATOM 6777 N N . ASP A 1 848 ? 21.091 3.557 40.575 1.00 86.00 848 ASP A N 1
ATOM 6778 C CA . ASP A 1 848 ? 20.553 4.812 41.090 1.00 86.00 848 ASP A CA 1
ATOM 6779 C C . ASP A 1 848 ? 19.679 4.616 42.337 1.00 86.00 848 ASP A C 1
ATOM 6781 O O . ASP A 1 848 ? 19.425 5.584 43.051 1.00 86.00 848 ASP A O 1
ATOM 6785 N N . TYR A 1 849 ? 19.260 3.395 42.655 1.00 87.00 849 TYR A N 1
ATOM 6786 C CA . TYR A 1 849 ? 18.365 3.057 43.768 1.00 87.00 849 TYR A CA 1
ATOM 6787 C C . TYR A 1 849 ? 18.990 2.051 44.747 1.00 87.00 849 TYR A C 1
ATOM 6789 O O . TYR A 1 849 ? 18.323 1.590 45.674 1.00 87.00 849 TYR A O 1
ATOM 6797 N N . ASN A 1 850 ? 20.266 1.712 44.551 1.00 85.31 850 ASN A N 1
ATOM 6798 C CA . ASN A 1 850 ? 20.979 0.714 45.341 1.00 85.31 850 ASN A CA 1
ATOM 6799 C C . ASN A 1 850 ? 21.661 1.287 46.603 1.00 85.31 850 ASN A C 1
ATOM 6801 O O . ASN A 1 850 ? 21.507 2.453 46.970 1.00 85.31 850 ASN A O 1
ATOM 6805 N N . GLU A 1 851 ? 22.471 0.454 47.264 1.00 83.12 851 GLU A N 1
ATOM 6806 C CA . GLU A 1 851 ? 23.135 0.738 48.547 1.00 83.12 851 GLU A CA 1
ATOM 6807 C C . GLU A 1 851 ? 24.060 1.969 48.494 1.00 83.12 851 GLU A C 1
ATOM 6809 O O . GLU A 1 851 ? 24.384 2.557 49.530 1.00 83.12 851 GLU A O 1
ATOM 6814 N N . SER A 1 852 ? 24.482 2.385 47.293 1.00 81.81 852 SER A N 1
ATOM 6815 C CA . SER A 1 852 ? 25.293 3.589 47.094 1.00 81.81 852 SER A CA 1
ATOM 6816 C C . SER A 1 852 ? 24.517 4.886 47.365 1.00 81.81 852 SER A C 1
ATOM 6818 O O . SER A 1 852 ? 25.133 5.926 47.613 1.00 81.81 852 SER A O 1
ATOM 6820 N N . LYS A 1 853 ? 23.178 4.837 47.358 1.00 86.88 853 LYS A N 1
ATOM 6821 C CA . LYS A 1 853 ? 22.264 5.972 47.554 1.00 86.88 853 LYS A CA 1
ATOM 6822 C C . LYS A 1 853 ? 21.487 5.828 48.862 1.00 86.88 853 LYS A C 1
ATOM 6824 O O . LYS A 1 853 ? 20.275 5.615 48.882 1.00 86.88 853 LYS A O 1
ATOM 6829 N N . ARG A 1 854 ? 22.216 5.933 49.979 1.00 84.25 854 ARG A N 1
ATOM 6830 C CA . ARG A 1 854 ? 21.654 5.790 51.337 1.00 84.25 854 ARG A CA 1
ATOM 6831 C C . ARG A 1 854 ? 20.499 6.747 51.615 1.00 84.25 854 ARG A C 1
ATOM 6833 O O . ARG A 1 854 ? 19.546 6.374 52.278 1.00 84.25 854 ARG A O 1
ATOM 6840 N N . ASP A 1 855 ? 20.562 7.952 51.060 1.00 88.00 855 ASP A N 1
ATOM 6841 C CA . ASP A 1 855 ? 19.495 8.946 51.138 1.00 88.00 855 ASP A CA 1
ATOM 6842 C C . ASP A 1 855 ? 18.133 8.397 50.686 1.00 88.00 855 ASP A C 1
ATOM 6844 O O . ASP A 1 855 ? 17.140 8.597 51.381 1.00 88.00 855 ASP A O 1
ATOM 6848 N N . PHE A 1 856 ? 18.080 7.657 49.576 1.00 90.19 856 PHE A N 1
ATOM 6849 C CA . PHE A 1 856 ? 16.850 7.024 49.091 1.00 90.19 856 PHE A CA 1
ATOM 6850 C C . PHE A 1 856 ? 16.452 5.795 49.918 1.00 90.19 856 PHE A C 1
ATOM 6852 O O . PHE A 1 856 ? 15.285 5.655 50.298 1.00 90.19 856 PHE A O 1
ATOM 6859 N N . VAL A 1 857 ? 17.417 4.919 50.212 1.00 88.88 857 VAL A N 1
ATOM 6860 C CA . VAL A 1 857 ? 17.181 3.654 50.929 1.00 88.88 857 VAL A CA 1
ATOM 6861 C C . VAL A 1 857 ? 16.648 3.908 52.338 1.00 88.88 857 VAL A C 1
ATOM 6863 O O . VAL A 1 857 ? 15.672 3.275 52.735 1.00 88.88 857 VAL A O 1
ATOM 6866 N N . ASP A 1 858 ? 17.216 4.876 53.059 1.00 86.19 858 ASP A N 1
ATOM 6867 C CA . ASP A 1 858 ? 16.841 5.185 54.442 1.00 86.19 858 ASP A CA 1
ATOM 6868 C C . ASP A 1 858 ? 15.405 5.732 54.539 1.00 86.19 858 ASP A C 1
ATOM 6870 O O . ASP A 1 858 ? 14.661 5.382 55.454 1.00 86.19 858 ASP A O 1
ATOM 6874 N N . VAL A 1 859 ? 14.978 6.569 53.583 1.00 87.50 859 VAL A N 1
ATOM 6875 C CA . VAL A 1 859 ? 13.632 7.178 53.596 1.00 87.50 859 VAL A CA 1
ATOM 6876 C C . VAL A 1 859 ? 12.553 6.193 53.164 1.00 87.50 859 VAL A C 1
ATOM 6878 O O . VAL A 1 859 ? 11.441 6.200 53.698 1.00 87.50 859 VAL A O 1
ATOM 6881 N N . THR A 1 860 ? 12.862 5.346 52.184 1.00 86.56 860 THR A N 1
ATOM 6882 C CA . THR A 1 860 ? 11.904 4.377 51.634 1.00 86.56 860 THR A CA 1
ATOM 6883 C C . THR A 1 860 ? 11.935 3.024 52.340 1.00 86.56 860 THR A C 1
ATOM 6885 O O . THR A 1 860 ? 11.046 2.205 52.116 1.00 86.56 860 THR A O 1
ATOM 6888 N N . ASN A 1 861 ? 12.917 2.797 53.218 1.00 87.00 861 ASN A N 1
ATOM 6889 C CA . ASN A 1 861 ? 13.225 1.499 53.817 1.00 87.00 861 ASN A CA 1
ATOM 6890 C C . ASN A 1 861 ? 13.321 0.387 52.751 1.00 87.00 861 ASN A C 1
ATOM 6892 O O . ASN A 1 861 ? 12.722 -0.682 52.894 1.00 87.00 861 ASN A O 1
ATOM 6896 N N . ALA A 1 862 ? 14.000 0.690 51.638 1.00 89.69 862 ALA A N 1
ATOM 6897 C CA . ALA A 1 862 ? 14.030 -0.176 50.467 1.00 89.69 862 ALA A CA 1
ATOM 6898 C C . ALA A 1 862 ? 14.815 -1.471 50.725 1.00 89.69 862 ALA A C 1
ATOM 6900 O O . ALA A 1 862 ? 15.937 -1.446 51.230 1.00 89.69 862 ALA A O 1
ATOM 6901 N N . THR A 1 863 ? 14.249 -2.607 50.316 1.00 92.00 863 THR A N 1
ATOM 6902 C CA . THR A 1 863 ? 14.948 -3.899 50.313 1.00 92.00 863 THR A CA 1
ATOM 6903 C C . THR A 1 863 ? 15.673 -4.076 48.986 1.00 92.00 863 THR A C 1
ATOM 6905 O O . THR A 1 863 ? 15.037 -4.074 47.934 1.00 92.00 863 THR A O 1
ATOM 6908 N N . ILE A 1 864 ? 16.994 -4.240 49.021 1.00 91.19 864 ILE A N 1
ATOM 6909 C CA . ILE A 1 864 ? 17.818 -4.360 47.812 1.00 91.19 864 ILE A CA 1
ATOM 6910 C C . ILE A 1 864 ? 18.154 -5.830 47.573 1.00 91.19 864 ILE A C 1
ATOM 6912 O O . ILE A 1 864 ? 18.748 -6.491 48.422 1.00 91.19 864 ILE A O 1
ATOM 6916 N N . LEU A 1 865 ? 17.778 -6.328 46.401 1.00 91.38 865 LEU A N 1
ATOM 6917 C CA . LEU A 1 865 ? 18.057 -7.669 45.915 1.00 91.38 865 LEU A CA 1
ATOM 6918 C C . LEU A 1 865 ? 19.084 -7.581 44.790 1.00 91.38 865 LEU A C 1
ATOM 6920 O O . LEU A 1 865 ? 18.929 -6.803 43.851 1.00 91.38 865 LEU A O 1
ATOM 6924 N N . LYS A 1 866 ? 20.132 -8.396 44.873 1.00 89.06 866 LYS A N 1
ATOM 6925 C CA . LYS A 1 866 ? 21.117 -8.545 43.797 1.00 89.06 866 LYS A CA 1
ATOM 6926 C C . LYS A 1 866 ? 20.772 -9.803 42.980 1.00 89.06 866 LYS A C 1
ATOM 6928 O O . LYS A 1 866 ? 20.143 -10.699 43.538 1.00 89.06 866 LYS A O 1
ATOM 6933 N N . PRO A 1 867 ? 21.165 -9.891 41.696 1.00 87.00 867 PRO A N 1
ATOM 6934 C CA . PRO A 1 867 ? 21.099 -11.074 40.820 1.00 87.00 867 PRO A CA 1
ATOM 6935 C C . PRO A 1 867 ? 21.843 -12.334 41.297 1.00 87.00 867 PRO A C 1
ATOM 6937 O O . PRO A 1 867 ? 22.531 -12.987 40.518 1.00 87.00 867 PRO A O 1
ATOM 6940 N N . TYR A 1 868 ? 21.735 -12.661 42.577 1.00 88.25 868 TYR A N 1
ATOM 6941 C CA . TYR A 1 868 ? 22.371 -13.779 43.243 1.00 88.25 868 TYR A CA 1
ATOM 6942 C C . TYR A 1 868 ? 21.419 -14.266 44.333 1.00 88.25 868 TYR A C 1
ATOM 6944 O O . TYR A 1 868 ? 21.079 -13.501 45.237 1.00 88.25 868 TYR A O 1
ATOM 6952 N N . GLN A 1 869 ? 20.987 -15.521 44.230 1.00 88.12 869 GLN A N 1
ATOM 6953 C CA . GLN A 1 869 ? 20.049 -16.170 45.148 1.00 88.12 869 GLN A CA 1
ATOM 6954 C C . GLN A 1 869 ? 18.782 -15.337 45.379 1.00 88.12 869 GLN A C 1
ATOM 6956 O O . GLN A 1 869 ? 18.375 -15.065 46.508 1.00 88.12 869 GLN A O 1
ATOM 6961 N N . LEU A 1 870 ? 18.147 -14.900 44.285 1.00 90.69 870 LEU A N 1
ATOM 6962 C CA . LEU A 1 870 ? 16.875 -14.192 44.362 1.00 90.69 870 LEU A CA 1
ATOM 6963 C C . LEU A 1 870 ? 15.854 -15.059 45.126 1.00 90.69 870 LEU A C 1
ATOM 6965 O O . LEU A 1 870 ? 15.652 -16.219 44.752 1.00 90.69 870 LEU A O 1
ATOM 6969 N N . PRO A 1 871 ? 15.187 -14.516 46.165 1.00 89.38 871 PRO A N 1
ATOM 6970 C CA . PRO A 1 871 ? 14.426 -15.298 47.145 1.00 89.38 871 PRO A CA 1
ATOM 6971 C C . PRO A 1 871 ? 13.042 -15.746 46.642 1.00 89.38 871 PRO A C 1
ATOM 6973 O O . PRO A 1 871 ? 12.097 -15.866 47.419 1.00 89.38 871 PRO A O 1
ATOM 6976 N N . PHE A 1 872 ? 12.893 -15.983 45.340 1.00 89.88 872 PHE A N 1
ATOM 6977 C CA . PHE A 1 872 ? 11.668 -16.471 44.714 1.00 89.88 872 PHE A CA 1
ATOM 6978 C C . PHE A 1 872 ? 11.982 -17.528 43.654 1.00 89.88 872 PHE A C 1
ATOM 6980 O O . PHE A 1 872 ? 12.995 -17.461 42.961 1.00 89.88 872 PHE A O 1
ATOM 6987 N N . ASN A 1 873 ? 11.081 -18.501 43.513 1.00 90.44 873 ASN A N 1
ATOM 6988 C CA . ASN A 1 873 ? 11.224 -19.580 42.542 1.00 90.44 873 ASN A CA 1
ATOM 6989 C C . ASN A 1 873 ? 10.428 -19.269 41.258 1.00 90.44 873 ASN A C 1
ATOM 6991 O O . ASN A 1 873 ? 9.201 -19.152 41.329 1.00 90.44 873 ASN A O 1
ATOM 6995 N N . PRO A 1 874 ? 11.072 -19.190 40.078 1.00 88.19 874 PRO A N 1
ATOM 6996 C CA . PRO A 1 874 ? 10.374 -18.939 38.816 1.00 88.19 874 PRO A CA 1
ATOM 6997 C C . PRO A 1 874 ? 9.448 -20.080 38.367 1.00 88.19 874 PRO A C 1
ATOM 6999 O O . PRO A 1 874 ? 8.548 -19.858 37.562 1.00 88.19 874 PRO A O 1
ATOM 7002 N N . LEU A 1 875 ? 9.640 -21.292 38.893 1.00 90.56 875 LEU A N 1
ATOM 7003 C CA . LEU A 1 875 ? 8.824 -22.474 38.596 1.00 90.56 875 LEU A CA 1
ATOM 7004 C C . LEU A 1 875 ? 7.731 -22.717 39.654 1.00 90.56 875 LEU A C 1
ATOM 7006 O O . LEU A 1 875 ? 7.042 -23.741 39.620 1.00 90.56 875 LEU A O 1
ATOM 7010 N N . ALA A 1 876 ? 7.535 -21.790 40.596 1.00 88.69 876 ALA A N 1
ATOM 7011 C CA . ALA A 1 876 ? 6.466 -21.892 41.583 1.00 88.69 876 ALA A CA 1
ATOM 7012 C C . ALA A 1 876 ? 5.077 -21.852 40.921 1.00 88.69 876 ALA A C 1
ATOM 7014 O O . ALA A 1 876 ? 4.789 -21.027 40.051 1.00 88.69 876 ALA A O 1
ATOM 7015 N N . LEU A 1 877 ? 4.180 -22.737 41.361 1.00 86.88 877 LEU A N 1
ATOM 7016 C CA . LEU A 1 877 ? 2.814 -22.804 40.850 1.00 86.88 877 LEU A CA 1
ATOM 7017 C C . LEU A 1 877 ? 1.911 -21.875 41.654 1.00 86.88 877 LEU A C 1
ATOM 7019 O O . LEU A 1 877 ? 1.664 -22.101 42.834 1.00 86.88 877 LEU A O 1
ATOM 7023 N N . THR A 1 878 ? 1.380 -20.842 41.001 1.00 81.62 878 THR A N 1
ATOM 7024 C CA . THR A 1 878 ? 0.429 -19.929 41.642 1.00 81.62 878 THR A CA 1
ATOM 7025 C C . THR A 1 878 ? -0.996 -20.291 41.232 1.00 81.62 878 THR A C 1
ATOM 7027 O O . THR A 1 878 ? -1.369 -20.160 40.065 1.00 81.62 878 THR A O 1
ATOM 7030 N N . LYS A 1 879 ? -1.808 -20.764 42.184 1.00 77.06 879 LYS A N 1
ATOM 7031 C CA . LYS A 1 879 ? -3.215 -21.109 41.943 1.00 77.06 879 LYS A CA 1
ATOM 7032 C C . LYS A 1 879 ? -4.057 -19.834 41.860 1.00 77.06 879 LYS A C 1
ATOM 7034 O O . LYS A 1 879 ? -4.171 -19.106 42.840 1.00 77.06 879 LYS A O 1
ATOM 7039 N N . SER A 1 880 ? -4.658 -19.573 40.700 1.00 70.38 880 SER A N 1
ATOM 7040 C CA . SER A 1 880 ? -5.646 -18.497 40.558 1.00 70.38 880 SER A CA 1
ATOM 7041 C C . SER A 1 880 ? -7.017 -18.930 41.084 1.00 70.38 880 SER A C 1
ATOM 7043 O O . SER A 1 880 ? -7.327 -20.122 41.139 1.00 70.38 880 SER A O 1
ATOM 7045 N N . LYS A 1 881 ? -7.858 -17.949 41.441 1.00 66.19 881 LYS A N 1
ATOM 7046 C CA . LYS A 1 881 ? -9.275 -18.159 41.790 1.00 66.19 881 LYS A CA 1
ATOM 7047 C C . LYS A 1 881 ? -10.055 -18.810 40.642 1.00 66.19 881 LYS A C 1
ATOM 7049 O O . LYS A 1 881 ? -10.995 -19.560 40.890 1.00 66.19 881 LYS A O 1
ATOM 7054 N N . VAL A 1 882 ? -9.652 -18.551 39.396 1.00 66.75 882 VAL A N 1
ATOM 7055 C CA . VAL A 1 882 ? -10.187 -19.226 38.210 1.00 66.75 882 VAL A CA 1
ATOM 7056 C C . VAL A 1 882 ? -9.383 -20.502 37.976 1.00 66.75 882 VAL A C 1
ATOM 7058 O O . VAL A 1 882 ? -8.174 -20.454 37.742 1.00 66.75 882 VAL A O 1
ATOM 7061 N N . PHE A 1 883 ? -10.054 -21.655 38.041 1.00 74.75 883 PHE A N 1
ATOM 7062 C CA . PHE A 1 883 ? -9.406 -22.949 37.846 1.00 74.75 883 PHE A CA 1
ATOM 7063 C C . PHE A 1 883 ? -8.809 -23.047 36.439 1.00 74.75 883 PHE A C 1
ATOM 7065 O O . PHE A 1 883 ? -9.529 -23.067 35.440 1.00 74.75 883 PHE A O 1
ATOM 7072 N N . LYS A 1 884 ? -7.480 -23.137 36.369 1.00 74.88 884 LYS A N 1
ATOM 7073 C CA . LYS A 1 884 ? -6.741 -23.321 35.123 1.00 74.88 884 LYS A CA 1
ATOM 7074 C C . LYS A 1 884 ? -6.253 -24.771 35.044 1.00 74.88 884 LYS A C 1
ATOM 7076 O O . LYS A 1 884 ? -5.350 -25.122 35.807 1.00 74.88 884 LYS A O 1
ATOM 7081 N N . PRO A 1 885 ? -6.830 -25.628 34.178 1.00 80.75 885 PRO A N 1
ATOM 7082 C CA . PRO A 1 885 ? -6.363 -27.003 34.041 1.00 80.75 885 PRO A CA 1
ATOM 7083 C C . PRO A 1 885 ? -4.904 -27.015 33.564 1.00 80.75 885 PRO A C 1
ATOM 7085 O O . PRO A 1 885 ? -4.482 -26.122 32.834 1.00 80.75 885 PRO A O 1
ATOM 7088 N N . LEU A 1 886 ? -4.136 -28.033 33.970 1.00 85.25 886 LEU A N 1
ATOM 7089 C CA . LEU A 1 886 ? -2.739 -28.221 33.553 1.00 85.25 886 LEU A CA 1
ATOM 7090 C C . LEU A 1 886 ? -1.804 -27.045 33.918 1.00 85.25 886 LEU A C 1
ATOM 7092 O O . LEU A 1 886 ? -0.897 -26.707 33.156 1.00 85.25 886 LEU A O 1
ATOM 7096 N N . LEU A 1 887 ? -1.986 -26.425 35.091 1.00 84.56 887 LEU A N 1
ATOM 7097 C CA . LEU A 1 887 ? -1.181 -25.282 35.549 1.00 84.56 887 LEU A CA 1
ATOM 7098 C C . LEU A 1 887 ? 0.349 -25.487 35.424 1.00 84.56 887 LEU A C 1
ATOM 7100 O O . LEU A 1 887 ? 0.994 -24.580 34.894 1.00 84.56 887 LEU A O 1
ATOM 7104 N N . PRO A 1 888 ? 0.938 -26.652 35.781 1.00 88.81 888 PRO A N 1
ATOM 7105 C CA . PRO A 1 888 ? 2.378 -26.880 35.609 1.00 88.81 888 PRO A CA 1
ATOM 7106 C C . PRO A 1 888 ? 2.857 -26.751 34.159 1.00 88.81 888 PRO A C 1
ATOM 7108 O O . PRO A 1 888 ? 3.933 -26.217 33.908 1.00 88.81 888 PRO A O 1
ATOM 7111 N N . ILE A 1 889 ? 2.037 -27.169 33.188 1.00 88.94 889 ILE A N 1
ATOM 7112 C CA . ILE A 1 889 ? 2.353 -27.062 31.755 1.00 88.94 889 ILE A CA 1
ATOM 7113 C C . ILE A 1 889 ? 2.345 -25.601 31.304 1.00 88.94 889 ILE A C 1
ATOM 7115 O O . ILE A 1 889 ? 3.173 -25.200 30.487 1.00 88.94 889 ILE A O 1
ATOM 7119 N N . HIS A 1 890 ? 1.427 -24.788 31.829 1.00 86.44 890 HIS A N 1
ATOM 7120 C CA . HIS A 1 890 ? 1.394 -23.361 31.523 1.00 86.44 890 HIS A CA 1
ATOM 7121 C C . HIS A 1 890 ? 2.599 -22.618 32.107 1.00 86.44 890 HIS A C 1
ATOM 7123 O O . HIS A 1 890 ? 3.187 -21.807 31.395 1.00 86.44 890 HIS A O 1
ATOM 7129 N N . THR A 1 891 ? 2.984 -22.909 33.354 1.00 87.62 891 THR A N 1
ATOM 7130 C CA . THR A 1 891 ? 4.176 -22.317 33.986 1.00 87.62 891 THR A CA 1
ATOM 7131 C C . THR A 1 891 ? 5.452 -22.736 33.256 1.00 87.62 891 THR A C 1
ATOM 7133 O O . THR A 1 891 ? 6.270 -21.883 32.918 1.00 87.62 891 THR A O 1
ATOM 7136 N N . ALA A 1 892 ? 5.585 -24.022 32.914 1.00 89.44 892 ALA A N 1
ATOM 7137 C CA . ALA A 1 892 ? 6.713 -24.528 32.136 1.00 89.44 892 ALA A CA 1
ATOM 7138 C C . ALA A 1 892 ? 6.805 -23.874 30.749 1.00 89.44 892 ALA A C 1
ATOM 7140 O O . ALA A 1 892 ? 7.893 -23.497 30.321 1.00 89.44 892 ALA A O 1
ATOM 7141 N N . ASN A 1 893 ? 5.673 -23.691 30.057 1.00 88.38 893 ASN A N 1
ATOM 7142 C CA . ASN A 1 893 ? 5.654 -23.002 28.767 1.00 88.38 893 ASN A CA 1
ATOM 7143 C C . ASN A 1 893 ? 6.025 -21.527 28.886 1.00 88.38 893 ASN A C 1
ATOM 7145 O O . ASN A 1 893 ? 6.805 -21.068 28.065 1.00 88.38 893 ASN A O 1
ATOM 7149 N N . ALA A 1 894 ? 5.534 -20.808 29.899 1.00 86.19 894 ALA A N 1
ATOM 7150 C CA . ALA A 1 894 ? 5.906 -19.409 30.108 1.00 86.19 894 ALA A CA 1
ATOM 7151 C C . ALA A 1 894 ? 7.422 -19.265 30.320 1.00 86.19 894 ALA A C 1
ATOM 7153 O O . ALA A 1 894 ? 8.075 -18.499 29.616 1.00 86.19 894 ALA A O 1
ATOM 7154 N N . PHE A 1 895 ? 8.002 -20.090 31.199 1.00 89.69 895 PHE A N 1
ATOM 7155 C CA . PHE A 1 895 ? 9.445 -20.098 31.439 1.00 89.69 895 PHE A CA 1
ATOM 7156 C C . PHE A 1 895 ? 10.241 -20.452 30.171 1.00 89.69 895 PHE A C 1
ATOM 7158 O O . PHE A 1 895 ? 11.202 -19.768 29.814 1.00 89.69 895 PHE A O 1
ATOM 7165 N N . LYS A 1 896 ? 9.808 -21.493 29.448 1.00 89.81 896 LYS A N 1
ATOM 7166 C CA . LYS A 1 896 ? 10.402 -21.921 28.176 1.00 89.81 896 LYS A CA 1
ATOM 7167 C C . LYS A 1 896 ? 10.331 -20.813 27.125 1.00 89.81 896 LYS A C 1
ATOM 7169 O O . LYS A 1 896 ? 11.345 -20.534 26.494 1.00 89.81 896 LYS A O 1
ATOM 7174 N N . ASP A 1 897 ? 9.176 -20.180 26.935 1.00 86.62 897 ASP A N 1
ATOM 7175 C CA . ASP A 1 897 ? 8.962 -19.111 25.951 1.00 86.62 897 ASP A CA 1
ATOM 7176 C C . ASP A 1 897 ? 9.839 -17.890 26.270 1.00 86.62 897 ASP A C 1
ATOM 7178 O O . ASP A 1 897 ? 10.449 -17.319 25.366 1.00 86.62 897 ASP A O 1
ATOM 7182 N N . THR A 1 898 ? 9.983 -17.543 27.551 1.00 86.19 898 THR A N 1
ATOM 7183 C CA . THR A 1 898 ? 10.829 -16.431 28.006 1.00 86.19 898 THR A CA 1
ATOM 7184 C C . THR A 1 898 ? 12.310 -16.678 27.741 1.00 86.19 898 THR A C 1
ATOM 7186 O O . THR A 1 898 ? 12.968 -15.840 27.122 1.00 86.19 898 THR A O 1
ATOM 7189 N N . ILE A 1 899 ? 12.831 -17.855 28.098 1.00 86.88 899 ILE A N 1
ATOM 7190 C CA . ILE A 1 899 ? 14.215 -18.236 27.766 1.00 86.88 899 ILE A CA 1
ATOM 7191 C C . ILE A 1 899 ? 14.399 -18.292 26.240 1.00 86.88 899 ILE A C 1
ATOM 7193 O O . ILE A 1 899 ? 15.411 -17.830 25.709 1.00 86.88 899 ILE A O 1
ATOM 7197 N N . SER A 1 900 ? 13.399 -18.814 25.521 1.00 87.12 900 SER A N 1
ATOM 7198 C CA . SER A 1 900 ? 13.421 -18.934 24.059 1.00 87.12 900 SER A CA 1
ATOM 7199 C C . SER A 1 900 ? 13.488 -17.594 23.355 1.00 87.12 900 SER A C 1
ATOM 7201 O O . SER A 1 900 ? 14.144 -17.491 22.320 1.00 87.12 900 SER A O 1
ATOM 7203 N N . LYS A 1 901 ? 12.827 -16.580 23.912 1.00 83.06 901 LYS A N 1
ATOM 7204 C CA . LYS A 1 901 ? 12.810 -15.237 23.354 1.00 83.06 901 LYS A CA 1
ATOM 7205 C C . LYS A 1 901 ? 14.155 -14.535 23.522 1.00 83.06 901 LYS A C 1
ATOM 7207 O O . LYS A 1 901 ? 14.672 -14.026 22.537 1.00 83.06 901 LYS A O 1
ATOM 7212 N N . VAL A 1 902 ? 14.737 -14.586 24.722 1.00 80.62 902 VAL A N 1
ATOM 7213 C CA . VAL A 1 902 ? 16.010 -13.907 25.033 1.00 80.62 902 VAL A CA 1
ATOM 7214 C C . VAL A 1 902 ? 17.203 -14.559 24.318 1.00 80.62 902 VAL A C 1
ATOM 7216 O O . VAL A 1 902 ? 18.084 -13.861 23.835 1.00 80.62 902 VAL A O 1
ATOM 7219 N N . TYR A 1 903 ? 17.235 -15.894 24.204 1.00 79.94 903 TYR A N 1
ATOM 7220 C CA . TYR A 1 903 ? 18.363 -16.628 23.595 1.00 79.94 903 TYR A CA 1
ATOM 7221 C C . TYR A 1 903 ? 18.095 -17.150 22.174 1.00 79.94 903 TYR A C 1
ATOM 7223 O O . TYR A 1 903 ? 18.934 -17.857 21.610 1.00 79.94 903 TYR A O 1
ATOM 7231 N N . GLY A 1 904 ? 16.932 -16.843 21.589 1.00 81.38 904 GLY A N 1
ATOM 7232 C CA . GLY A 1 904 ? 16.570 -17.276 20.236 1.00 81.38 904 GLY A CA 1
ATOM 7233 C C . GLY A 1 904 ? 16.541 -18.800 20.063 1.00 81.38 904 GLY A C 1
ATOM 7234 O O . GLY A 1 904 ? 17.074 -19.322 19.084 1.00 81.38 904 GLY A O 1
ATOM 7235 N N . LEU A 1 905 ? 15.961 -19.533 21.019 1.00 84.75 905 LEU A N 1
ATOM 7236 C CA . LEU A 1 905 ? 15.980 -21.001 21.001 1.00 84.75 905 LEU A CA 1
ATOM 7237 C C . LEU A 1 905 ? 15.154 -21.579 19.839 1.00 84.75 905 LEU A C 1
ATOM 7239 O O . LEU A 1 905 ? 14.000 -21.199 19.622 1.00 84.75 905 LEU A O 1
ATOM 7243 N N . GLY A 1 906 ? 15.717 -22.551 19.119 1.00 85.12 906 GLY A N 1
ATOM 7244 C CA . GLY A 1 906 ? 15.034 -23.287 18.053 1.00 85.12 906 GLY A CA 1
ATOM 7245 C C . GLY A 1 906 ? 14.076 -24.366 18.588 1.00 85.12 906 GLY A C 1
ATOM 7246 O O . GLY A 1 906 ? 14.247 -24.827 19.715 1.00 85.12 906 GLY A O 1
ATOM 7247 N N . PRO A 1 907 ? 13.107 -24.862 17.791 1.00 85.25 907 PRO A N 1
ATOM 7248 C CA . PRO A 1 907 ? 12.025 -25.732 18.278 1.00 85.25 907 PRO A CA 1
ATOM 7249 C C . PRO A 1 907 ? 12.478 -26.982 19.046 1.00 85.25 907 PRO A C 1
ATOM 7251 O O . PRO A 1 907 ? 11.864 -27.341 20.044 1.00 85.25 907 PRO A O 1
ATOM 7254 N N . LYS A 1 908 ? 13.582 -27.619 18.623 1.00 85.69 908 LYS A N 1
ATOM 7255 C CA . LYS A 1 908 ? 14.146 -28.786 19.326 1.00 85.69 908 LYS A CA 1
ATOM 7256 C C . LYS A 1 908 ? 14.632 -28.433 20.732 1.00 85.69 908 LYS A C 1
ATOM 7258 O O . LYS A 1 908 ? 14.380 -29.182 21.659 1.00 85.69 908 LYS A O 1
ATOM 7263 N N . GLN A 1 909 ? 15.291 -27.288 20.882 1.00 86.38 909 GLN A N 1
ATOM 7264 C CA . GLN A 1 909 ? 15.804 -26.810 22.167 1.00 86.38 909 GLN A CA 1
ATOM 7265 C C . GLN A 1 909 ? 14.664 -26.405 23.101 1.00 86.38 909 GLN A C 1
ATOM 7267 O O . GLN A 1 909 ? 14.708 -26.692 24.293 1.00 86.38 909 GLN A O 1
ATOM 7272 N N . GLN A 1 910 ? 13.625 -25.771 22.550 1.00 89.00 910 GLN A N 1
ATOM 7273 C CA . GLN A 1 910 ? 12.424 -25.429 23.309 1.00 89.00 910 GLN A CA 1
ATOM 7274 C C . GLN A 1 910 ? 11.742 -26.684 23.860 1.00 89.00 910 GLN A C 1
ATOM 7276 O O . GLN A 1 910 ? 11.392 -26.716 25.037 1.00 89.00 910 GLN A O 1
ATOM 7281 N N . ASP A 1 911 ? 11.583 -27.717 23.028 1.00 89.44 911 ASP A N 1
ATOM 7282 C CA . ASP A 1 911 ? 10.997 -28.989 23.453 1.00 89.44 911 ASP A CA 1
ATOM 7283 C C . ASP A 1 911 ? 11.876 -29.687 24.501 1.00 89.44 911 ASP A C 1
ATOM 7285 O O . ASP A 1 911 ? 11.371 -30.083 25.545 1.00 89.44 911 ASP A O 1
ATOM 7289 N N . THR A 1 912 ? 13.200 -29.731 24.310 1.00 89.81 912 THR A N 1
ATOM 7290 C CA . THR A 1 912 ? 14.136 -30.269 25.312 1.00 89.81 912 THR A CA 1
ATOM 7291 C C . THR A 1 912 ? 14.009 -29.563 26.665 1.00 89.81 912 THR A C 1
ATOM 7293 O O . THR A 1 912 ? 13.840 -30.231 27.683 1.00 89.81 912 THR A O 1
ATOM 7296 N N . LEU A 1 913 ? 14.029 -28.224 26.697 1.00 91.00 913 LEU A N 1
ATOM 7297 C CA . LEU A 1 913 ? 13.859 -27.458 27.937 1.00 91.00 913 LEU A CA 1
ATOM 7298 C C . LEU A 1 913 ? 12.500 -27.744 28.590 1.00 91.00 913 LEU A C 1
ATOM 7300 O O . LEU A 1 913 ? 12.419 -27.939 29.802 1.00 91.00 913 LEU A O 1
ATOM 7304 N N . PHE A 1 914 ? 11.437 -27.799 27.788 1.00 92.50 914 PHE A N 1
ATOM 7305 C CA . PHE A 1 914 ? 10.097 -28.101 28.272 1.00 92.50 914 PHE A CA 1
ATOM 7306 C C . PHE A 1 914 ? 10.011 -29.499 28.899 1.00 92.50 914 PHE A C 1
ATOM 7308 O O . PHE A 1 914 ? 9.510 -29.624 30.017 1.00 92.50 914 PHE A O 1
ATOM 7315 N N . GLN A 1 915 ? 10.546 -30.531 28.237 1.00 90.44 915 GLN A N 1
ATOM 7316 C CA . GLN A 1 915 ? 10.574 -31.894 28.778 1.00 90.44 915 GLN A CA 1
ATOM 7317 C C . GLN A 1 915 ? 11.375 -31.964 30.080 1.00 90.44 915 GLN A C 1
ATOM 7319 O O . GLN A 1 915 ? 10.866 -32.496 31.065 1.00 90.44 915 GLN A O 1
ATOM 7324 N N . CYS A 1 916 ? 12.560 -31.341 30.149 1.00 91.31 916 CYS A N 1
ATOM 7325 C CA . CYS A 1 916 ? 13.343 -31.295 31.387 1.00 91.31 916 CYS A CA 1
ATOM 7326 C C . CYS A 1 916 ? 12.541 -30.691 32.551 1.00 91.31 916 CYS A C 1
ATOM 7328 O O . CYS A 1 916 ? 12.569 -31.224 33.661 1.00 91.31 916 CYS A O 1
ATOM 7330 N N . ILE A 1 917 ? 11.795 -29.607 32.315 1.00 93.06 917 ILE A N 1
ATOM 7331 C CA . ILE A 1 917 ? 10.960 -28.972 33.345 1.00 93.06 917 ILE A CA 1
ATOM 7332 C C . ILE A 1 917 ? 9.822 -29.909 33.783 1.00 93.06 917 ILE A C 1
ATOM 7334 O O . ILE A 1 917 ? 9.623 -30.111 34.981 1.00 93.06 917 ILE A O 1
ATOM 7338 N N . ILE A 1 918 ? 9.088 -30.506 32.838 1.00 93.00 918 ILE A N 1
ATOM 7339 C CA . ILE A 1 918 ? 7.947 -31.390 33.132 1.00 93.00 918 ILE A CA 1
ATOM 7340 C C . ILE A 1 918 ? 8.380 -32.660 33.870 1.00 93.00 918 ILE A C 1
ATOM 7342 O O . ILE A 1 918 ? 7.728 -33.065 34.834 1.00 93.00 918 ILE A O 1
ATOM 7346 N N . GLU A 1 919 ? 9.493 -33.269 33.471 1.00 90.56 919 GLU A N 1
ATOM 7347 C CA . GLU A 1 919 ? 10.058 -34.424 34.170 1.00 90.56 919 GLU A CA 1
ATOM 7348 C C . GLU A 1 919 ? 10.472 -34.075 35.601 1.00 90.56 919 GLU A C 1
ATOM 7350 O O . GLU A 1 919 ? 10.197 -34.841 36.527 1.00 90.56 919 GLU A O 1
ATOM 7355 N N . THR A 1 920 ? 11.070 -32.896 35.801 1.00 91.81 920 THR A N 1
ATOM 7356 C CA . THR A 1 920 ? 11.472 -32.426 37.134 1.00 91.81 920 THR A CA 1
ATOM 7357 C C . THR A 1 920 ? 10.245 -32.178 38.022 1.00 91.81 920 THR A C 1
ATOM 7359 O O . THR A 1 920 ? 10.236 -32.605 39.176 1.00 91.81 920 THR A O 1
ATOM 7362 N N . TYR A 1 921 ? 9.158 -31.601 37.488 1.00 92.62 921 TYR A N 1
ATOM 7363 C CA . TYR A 1 921 ? 7.872 -31.534 38.201 1.00 92.62 921 TYR A CA 1
ATOM 7364 C C . TYR A 1 921 ? 7.370 -32.929 38.608 1.00 92.62 921 TYR A C 1
ATOM 7366 O O . TYR A 1 921 ? 6.940 -33.121 39.747 1.00 92.62 921 TYR A O 1
ATOM 7374 N N . GLY A 1 922 ? 7.471 -33.916 37.712 1.00 89.94 922 GLY A N 1
ATOM 7375 C CA . GLY A 1 922 ? 7.098 -35.302 37.995 1.00 89.94 922 GLY A CA 1
ATOM 7376 C C . GLY A 1 922 ? 7.903 -35.926 39.142 1.00 89.94 922 GLY A C 1
ATOM 7377 O O . GLY A 1 922 ? 7.321 -36.600 39.994 1.00 89.94 922 GLY A O 1
ATOM 7378 N N . MET A 1 923 ? 9.212 -35.660 39.215 1.00 87.69 923 MET A N 1
ATOM 7379 C CA . MET A 1 923 ? 10.083 -36.113 40.313 1.00 87.69 923 MET A CA 1
ATOM 7380 C C . MET A 1 923 ? 9.718 -35.480 41.663 1.00 87.69 923 MET A C 1
ATOM 7382 O O . MET A 1 923 ? 9.806 -36.148 42.692 1.00 87.69 923 MET A O 1
ATOM 7386 N N . CYS A 1 924 ? 9.240 -34.234 41.658 1.00 87.38 924 CYS A N 1
ATOM 7387 C CA . CYS A 1 924 ? 8.693 -33.553 42.838 1.00 87.38 924 CYS A CA 1
ATOM 7388 C C . CYS A 1 924 ? 7.266 -34.016 43.202 1.00 87.38 924 CYS A C 1
ATOM 7390 O O . CYS A 1 924 ? 6.635 -33.457 44.097 1.00 87.38 924 CYS A O 1
ATOM 7392 N N . GLY A 1 925 ? 6.725 -35.027 42.513 1.00 87.69 925 GLY A N 1
ATOM 7393 C CA . GLY A 1 925 ? 5.380 -35.545 42.756 1.00 87.69 925 GLY A CA 1
ATOM 7394 C C . GLY A 1 925 ? 4.263 -34.627 42.254 1.00 87.69 925 GLY A C 1
ATOM 7395 O O . GLY A 1 925 ? 3.124 -34.778 42.691 1.00 87.69 925 GLY A O 1
ATOM 7396 N N . ILE A 1 926 ? 4.565 -33.682 41.356 1.00 89.88 926 ILE A N 1
ATOM 7397 C CA . ILE A 1 926 ? 3.597 -32.761 40.750 1.00 89.88 926 ILE A CA 1
ATOM 7398 C C . ILE A 1 926 ? 3.151 -33.336 39.405 1.00 89.88 926 ILE A C 1
ATOM 7400 O O . ILE A 1 926 ? 3.922 -33.439 38.453 1.00 89.88 926 ILE A O 1
ATOM 7404 N N . GLN A 1 927 ? 1.872 -33.692 39.304 1.00 87.38 927 GLN A N 1
ATOM 7405 C CA . GLN A 1 927 ? 1.269 -34.226 38.085 1.00 87.38 927 GLN A CA 1
ATOM 7406 C C . GLN A 1 927 ? 0.363 -33.178 37.437 1.00 87.38 927 GLN A C 1
ATOM 7408 O O . GLN A 1 927 ? -0.579 -32.672 38.050 1.00 87.38 927 GLN A O 1
ATOM 7413 N N . ALA A 1 928 ? 0.594 -32.889 36.153 1.00 84.94 928 ALA A N 1
ATOM 7414 C CA . ALA A 1 928 ? -0.158 -31.863 35.429 1.00 84.94 928 ALA A CA 1
ATOM 7415 C C . ALA A 1 928 ? -1.678 -32.107 35.436 1.00 84.94 928 ALA A C 1
ATOM 7417 O O . ALA A 1 928 ? -2.445 -31.160 35.576 1.00 84.94 928 ALA A O 1
ATOM 7418 N N . ALA A 1 929 ? -2.116 -33.365 35.337 1.00 84.31 929 ALA A N 1
ATOM 7419 C CA . ALA A 1 929 ? -3.533 -33.731 35.318 1.00 84.31 929 ALA A CA 1
ATOM 7420 C C . ALA A 1 929 ? -4.200 -33.773 36.707 1.00 84.31 929 ALA A C 1
ATOM 7422 O O . ALA A 1 929 ? -5.423 -33.864 36.773 1.00 84.31 929 ALA A O 1
ATOM 7423 N N . ASN A 1 930 ? -3.432 -33.711 37.806 1.00 85.69 930 ASN A N 1
ATOM 7424 C CA . ASN A 1 930 ? -3.958 -33.836 39.166 1.00 85.69 930 ASN A CA 1
ATOM 7425 C C . ASN A 1 930 ? -3.764 -32.541 39.986 1.00 85.69 930 ASN A C 1
ATOM 7427 O O . ASN A 1 930 ? -2.685 -32.335 40.549 1.00 85.69 930 ASN A O 1
ATOM 7431 N N . PRO A 1 931 ? -4.801 -31.694 40.136 1.00 83.44 931 PRO A N 1
ATOM 7432 C CA . PRO A 1 931 ? -4.705 -30.426 40.862 1.00 83.44 931 PRO A CA 1
ATOM 7433 C C . PRO A 1 931 ? -4.318 -30.527 42.339 1.00 83.44 931 PRO A C 1
ATOM 7435 O O . PRO A 1 931 ? -3.738 -29.583 42.875 1.00 83.44 931 PRO A O 1
ATOM 7438 N N . SER A 1 932 ? -4.607 -31.651 43.008 1.00 84.31 932 SER A N 1
ATOM 7439 C CA . SER A 1 932 ? -4.234 -31.834 44.419 1.00 84.31 932 SER A CA 1
ATOM 7440 C C . SER A 1 932 ? -2.726 -32.007 44.606 1.00 84.31 932 SER A C 1
ATOM 7442 O O . SER A 1 932 ? -2.219 -31.831 45.705 1.00 84.31 932 SER A O 1
ATOM 7444 N N . SER A 1 933 ? -2.002 -32.361 43.539 1.00 86.81 933 SER A N 1
ATOM 7445 C CA . SER A 1 933 ? -0.543 -32.486 43.566 1.00 86.81 933 SER A CA 1
ATOM 7446 C C . SER A 1 933 ? 0.181 -31.143 43.441 1.00 86.81 933 SER A C 1
ATOM 7448 O O . SER A 1 933 ? 1.372 -31.071 43.710 1.00 86.81 933 SER A O 1
ATOM 7450 N N . TRP A 1 934 ? -0.514 -30.068 43.048 1.00 85.62 934 TRP A N 1
ATOM 7451 C CA . TRP A 1 934 ? 0.099 -28.751 42.827 1.00 85.62 934 TRP A CA 1
ATOM 7452 C C . TRP A 1 934 ? 0.422 -28.001 44.127 1.00 85.62 934 TRP A C 1
ATOM 7454 O O . TRP A 1 934 ? 1.000 -26.924 44.059 1.00 85.62 934 TRP A O 1
ATOM 7464 N N . ASP A 1 935 ? 0.023 -28.543 45.284 1.00 83.62 935 ASP A N 1
ATOM 7465 C CA . ASP A 1 935 ? 0.425 -28.049 46.610 1.00 83.62 935 ASP A CA 1
ATOM 7466 C C . ASP A 1 935 ? 1.784 -28.605 47.063 1.00 83.62 935 ASP A C 1
ATOM 7468 O O . ASP A 1 935 ? 2.324 -28.155 48.073 1.00 83.62 935 ASP A O 1
ATOM 7472 N N . ASN A 1 936 ? 2.338 -29.584 46.337 1.00 86.19 936 ASN A N 1
ATOM 7473 C CA . ASN A 1 936 ? 3.685 -30.077 46.599 1.00 86.19 936 ASN A CA 1
ATOM 7474 C C . ASN A 1 936 ? 4.726 -29.005 46.248 1.00 86.19 936 ASN A C 1
ATOM 7476 O O . ASN A 1 936 ? 4.497 -28.129 45.411 1.00 86.19 936 ASN A O 1
ATOM 7480 N N . GLU A 1 937 ? 5.892 -29.097 46.883 1.00 85.75 937 GLU A N 1
ATOM 7481 C CA . GLU A 1 937 ? 6.993 -28.157 46.691 1.00 85.75 937 GLU A CA 1
ATOM 7482 C C . GLU A 1 937 ? 7.476 -28.174 45.227 1.00 85.75 937 GLU A C 1
ATOM 7484 O O . GLU A 1 937 ? 7.858 -29.216 44.688 1.00 85.75 937 GLU A O 1
ATOM 7489 N N . ALA A 1 938 ? 7.403 -27.018 44.561 1.00 88.81 938 ALA A N 1
ATOM 7490 C CA . ALA A 1 938 ? 7.775 -26.882 43.156 1.00 88.81 938 ALA A CA 1
ATOM 7491 C C . ALA A 1 938 ? 9.300 -26.984 42.965 1.00 88.81 938 ALA A C 1
ATOM 7493 O O . ALA A 1 938 ? 10.052 -26.501 43.816 1.00 88.81 938 ALA A O 1
ATOM 7494 N N . PRO A 1 939 ? 9.774 -27.546 41.837 1.00 92.06 939 PRO A N 1
ATOM 7495 C CA . PRO A 1 939 ? 11.196 -27.692 41.583 1.00 92.06 939 PRO A CA 1
ATOM 7496 C C . PRO A 1 939 ? 11.894 -26.338 41.457 1.00 92.06 939 PRO A C 1
ATOM 7498 O O . PRO A 1 939 ? 11.310 -25.381 40.948 1.00 92.06 939 PRO A O 1
ATOM 7501 N N . THR A 1 940 ? 13.150 -26.249 41.887 1.00 91.31 940 THR A N 1
ATOM 7502 C CA . THR A 1 940 ? 13.987 -25.059 41.670 1.00 91.31 940 THR A CA 1
ATOM 7503 C C . THR A 1 940 ? 14.673 -25.110 40.310 1.00 91.31 940 THR A C 1
ATOM 7505 O O . THR A 1 940 ? 14.809 -26.171 39.694 1.00 91.31 940 THR A O 1
ATOM 7508 N N . PHE A 1 941 ? 15.141 -23.954 39.830 1.00 91.50 941 PHE A N 1
ATOM 7509 C CA . PHE A 1 941 ? 15.913 -23.890 38.587 1.00 91.50 941 PHE A CA 1
ATOM 7510 C C . PHE A 1 941 ? 17.136 -24.823 38.624 1.00 91.50 941 PHE A C 1
ATOM 7512 O O . PHE A 1 941 ? 17.428 -25.495 37.638 1.00 91.50 941 PHE A O 1
ATOM 7519 N N . GLU A 1 942 ? 17.808 -24.921 39.773 1.00 90.00 942 GLU A N 1
ATOM 7520 C CA . GLU A 1 942 ? 18.982 -25.778 39.952 1.00 90.00 942 GLU A CA 1
ATOM 7521 C C . GLU A 1 942 ? 18.662 -27.263 39.725 1.00 90.00 942 GLU A C 1
ATOM 7523 O O . GLU A 1 942 ? 19.433 -27.977 39.089 1.00 90.00 942 GLU A O 1
ATOM 7528 N N . GLN A 1 943 ? 17.495 -27.732 40.170 1.00 91.06 943 GLN A N 1
ATOM 7529 C CA . GLN A 1 943 ? 17.064 -29.115 39.947 1.00 91.06 943 GLN A CA 1
ATOM 7530 C C . GLN A 1 943 ? 16.805 -29.395 38.459 1.00 91.06 943 GLN A C 1
ATOM 7532 O O . GLN A 1 943 ? 17.207 -30.442 37.947 1.00 91.06 943 GLN A O 1
ATOM 7537 N N . VAL A 1 944 ? 16.209 -28.437 37.741 1.00 91.44 944 VAL A N 1
ATOM 7538 C CA . VAL A 1 944 ? 16.025 -28.526 36.282 1.00 91.44 944 VAL A CA 1
ATOM 7539 C C . VAL A 1 944 ? 17.372 -28.501 35.557 1.00 91.44 944 VAL A C 1
ATOM 7541 O O . VAL A 1 944 ? 17.587 -29.280 34.627 1.00 91.44 944 VAL A O 1
ATOM 7544 N N . TYR A 1 945 ? 18.305 -27.652 35.997 1.00 91.56 945 TYR A N 1
ATOM 7545 C CA . TYR A 1 945 ? 19.658 -27.604 35.450 1.00 91.56 945 TYR A CA 1
ATOM 7546 C C . TYR A 1 945 ? 20.399 -28.927 35.658 1.00 91.56 945 TYR A C 1
ATOM 7548 O O . TYR A 1 945 ? 20.998 -29.435 34.718 1.00 91.56 945 TYR A O 1
ATOM 7556 N N . GLN A 1 946 ? 20.317 -29.536 36.842 1.00 90.25 946 GLN A N 1
ATOM 7557 C CA . GLN A 1 946 ? 20.934 -30.838 37.106 1.00 90.25 946 GLN A CA 1
ATOM 7558 C C . GLN A 1 946 ? 20.337 -31.943 36.234 1.00 90.25 946 GLN A C 1
ATOM 7560 O O . GLN A 1 946 ? 21.078 -32.785 35.727 1.00 90.25 946 GLN A O 1
ATOM 7565 N N . ARG A 1 947 ? 19.017 -31.932 36.002 1.00 88.69 947 ARG A N 1
ATOM 7566 C CA . ARG A 1 947 ? 18.371 -32.860 35.062 1.00 88.69 947 ARG A CA 1
ATOM 7567 C C . ARG A 1 947 ? 18.929 -32.685 33.651 1.00 88.69 947 ARG A C 1
ATOM 7569 O O . ARG A 1 947 ? 19.374 -33.658 33.053 1.00 88.69 947 ARG A O 1
ATOM 7576 N N . TYR A 1 948 ? 18.977 -31.445 33.172 1.00 90.56 948 TYR A N 1
ATOM 7577 C CA . TYR A 1 948 ? 19.547 -31.090 31.873 1.00 90.56 948 TYR A CA 1
ATOM 7578 C C . TYR A 1 948 ? 21.036 -31.476 31.756 1.00 90.56 948 TYR A C 1
ATOM 7580 O O . TYR A 1 948 ? 21.475 -32.030 30.749 1.00 90.56 948 TYR A O 1
ATOM 7588 N N . ALA A 1 949 ? 21.827 -31.225 32.800 1.00 87.62 949 ALA A N 1
ATOM 7589 C CA . ALA A 1 949 ? 23.262 -31.487 32.834 1.00 87.62 949 ALA A CA 1
ATOM 7590 C C . ALA A 1 949 ? 23.600 -32.983 32.929 1.00 87.62 949 ALA A C 1
ATOM 7592 O O . ALA A 1 949 ? 24.637 -33.390 32.405 1.00 87.62 949 ALA A O 1
ATOM 7593 N N . ASN A 1 950 ? 22.736 -33.803 33.532 1.00 86.81 950 ASN A N 1
ATOM 7594 C CA . ASN A 1 950 ? 22.951 -35.245 33.699 1.00 86.81 950 ASN A CA 1
ATOM 7595 C C . ASN A 1 950 ? 22.380 -36.100 32.557 1.00 86.81 950 ASN A C 1
ATOM 7597 O O . ASN A 1 950 ? 22.640 -37.298 32.513 1.00 86.81 950 ASN A O 1
ATOM 7601 N N . ASP A 1 951 ? 21.623 -35.512 31.631 1.00 85.81 951 ASP A N 1
ATOM 7602 C CA . ASP A 1 951 ? 21.101 -36.226 30.467 1.00 85.81 951 ASP A CA 1
ATOM 7603 C C . ASP A 1 951 ? 22.172 -36.315 29.360 1.00 85.81 951 ASP A C 1
ATOM 7605 O O . ASP A 1 951 ? 22.615 -35.293 28.826 1.00 85.81 951 ASP A O 1
ATOM 7609 N N . GLU A 1 952 ? 22.656 -37.524 29.059 1.00 80.62 952 GLU A N 1
ATOM 7610 C CA . GLU A 1 952 ? 23.687 -37.772 28.036 1.00 80.62 952 GLU A CA 1
ATOM 7611 C C . GLU A 1 952 ? 23.142 -37.711 26.597 1.00 80.62 952 GLU A C 1
ATOM 7613 O O . GLU A 1 952 ? 23.923 -37.538 25.659 1.00 80.62 952 GLU A O 1
ATOM 7618 N N . GLU A 1 953 ? 21.820 -37.804 26.400 1.00 79.94 953 GLU A N 1
ATOM 7619 C CA . GLU A 1 953 ? 21.192 -37.735 25.074 1.00 79.94 953 GLU A CA 1
ATOM 7620 C C . GLU A 1 953 ? 21.078 -36.286 24.566 1.00 79.94 953 GLU A C 1
ATOM 7622 O O . GLU A 1 953 ? 21.027 -36.035 23.353 1.00 79.94 953 GLU A O 1
ATOM 7627 N N . ILE A 1 954 ? 21.105 -35.310 25.481 1.00 82.94 954 ILE A N 1
ATOM 7628 C CA . ILE A 1 954 ? 21.052 -33.882 25.162 1.00 82.94 954 ILE A CA 1
ATOM 7629 C C . ILE A 1 954 ? 22.411 -33.390 24.640 1.00 82.94 954 ILE A C 1
ATOM 7631 O O . ILE A 1 954 ? 23.440 -33.443 25.317 1.00 82.94 954 ILE A O 1
ATOM 7635 N N . LYS A 1 955 ? 22.417 -32.815 23.431 1.00 79.19 955 LYS A N 1
ATOM 7636 C CA . LYS A 1 955 ? 23.609 -32.189 22.832 1.00 79.19 955 LYS A CA 1
ATOM 7637 C C . LYS A 1 955 ? 23.873 -30.803 23.435 1.00 79.19 955 LYS A C 1
ATOM 7639 O O . LYS A 1 955 ? 23.239 -29.834 23.044 1.00 79.19 955 LYS A O 1
ATOM 7644 N N . LYS A 1 956 ? 24.876 -30.689 24.308 1.00 78.19 956 LYS A N 1
ATOM 7645 C CA . LYS A 1 956 ? 25.163 -29.486 25.127 1.00 78.19 956 LYS A CA 1
ATOM 7646 C C . LYS A 1 956 ? 26.066 -28.419 24.469 1.00 78.19 956 LYS A C 1
ATOM 7648 O O . LYS A 1 956 ? 26.742 -27.678 25.174 1.00 78.19 956 LYS A O 1
ATOM 7653 N N . ASN A 1 957 ? 26.081 -28.319 23.136 1.00 74.81 957 ASN A N 1
ATOM 7654 C CA . ASN A 1 957 ? 26.909 -27.356 22.379 1.00 74.81 957 ASN A CA 1
ATOM 7655 C C . ASN A 1 957 ? 26.052 -26.314 21.643 1.00 74.81 957 ASN A C 1
ATOM 7657 O O . ASN A 1 957 ? 26.232 -26.087 20.445 1.00 74.81 957 ASN A O 1
ATOM 7661 N N . ASP A 1 958 ? 25.068 -25.738 22.324 1.00 80.25 958 ASP A N 1
ATOM 7662 C CA . ASP A 1 958 ? 24.048 -24.912 21.689 1.00 80.25 958 ASP A CA 1
ATOM 7663 C C . ASP A 1 958 ? 23.601 -23.720 22.562 1.00 80.25 958 ASP A C 1
ATOM 7665 O O . ASP A 1 958 ? 24.088 -23.513 23.676 1.00 80.25 958 ASP A O 1
ATOM 7669 N N . SER A 1 959 ? 22.703 -22.885 22.034 1.00 83.38 959 SER A N 1
ATOM 7670 C CA . SER A 1 959 ? 22.204 -21.680 22.717 1.00 83.38 959 SER A CA 1
ATOM 7671 C C . SER A 1 959 ? 21.437 -21.976 24.013 1.00 83.38 959 SER A C 1
ATOM 7673 O O . SER A 1 959 ? 21.486 -21.167 24.940 1.00 83.38 959 SER A O 1
ATOM 7675 N N . LEU A 1 960 ? 20.786 -23.141 24.125 1.00 86.94 960 LEU A N 1
ATOM 7676 C CA . LEU A 1 960 ? 20.136 -23.577 25.364 1.00 86.94 960 LEU A CA 1
ATOM 7677 C C . LEU A 1 960 ? 21.173 -23.873 26.449 1.00 86.94 960 LEU A C 1
ATOM 7679 O O . LEU A 1 960 ? 21.016 -23.417 27.581 1.00 86.94 960 LEU A O 1
ATOM 7683 N N . ALA A 1 961 ? 22.260 -24.570 26.104 1.00 86.00 961 ALA A N 1
ATOM 7684 C CA . ALA A 1 961 ? 23.362 -24.806 27.030 1.00 86.00 961 ALA A CA 1
ATOM 7685 C C . ALA A 1 961 ? 23.963 -23.489 27.540 1.00 86.00 961 ALA A C 1
ATOM 7687 O O . ALA A 1 961 ? 24.219 -23.364 28.735 1.00 86.00 961 ALA A O 1
ATOM 7688 N N . ALA A 1 962 ? 24.136 -22.489 26.669 1.00 85.00 962 ALA A N 1
ATOM 7689 C CA . ALA A 1 962 ? 24.615 -21.166 27.068 1.00 85.00 962 ALA A CA 1
ATOM 7690 C C . ALA A 1 962 ? 23.681 -20.488 28.090 1.00 85.00 962 ALA A C 1
ATOM 7692 O O . ALA A 1 962 ? 24.159 -20.031 29.128 1.00 85.00 962 ALA A O 1
ATOM 7693 N N . ALA A 1 963 ? 22.366 -20.483 27.845 1.00 85.06 963 ALA A N 1
ATOM 7694 C CA . ALA A 1 963 ? 21.379 -19.891 28.752 1.00 85.06 963 ALA A CA 1
ATOM 7695 C C . ALA A 1 963 ? 21.337 -20.594 30.120 1.00 85.06 963 ALA A C 1
ATOM 7697 O O . ALA A 1 963 ? 21.420 -19.948 31.168 1.00 85.06 963 ALA A O 1
ATOM 7698 N N . MET A 1 964 ? 21.257 -21.928 30.102 1.00 88.50 964 MET A N 1
ATOM 7699 C CA . MET A 1 964 ? 21.180 -22.761 31.303 1.00 88.50 964 MET A CA 1
ATOM 7700 C C . MET A 1 964 ? 22.458 -22.655 32.144 1.00 88.50 964 MET A C 1
ATOM 7702 O O . MET A 1 964 ? 22.381 -22.467 33.358 1.00 88.50 964 MET A O 1
ATOM 7706 N N . ASN A 1 965 ? 23.633 -22.691 31.502 1.00 87.06 965 ASN A N 1
ATOM 7707 C CA . ASN A 1 965 ? 24.919 -22.522 32.179 1.00 87.06 965 ASN A CA 1
ATOM 7708 C C . ASN A 1 965 ? 25.064 -21.126 32.785 1.00 87.06 965 ASN A C 1
ATOM 7710 O O . ASN A 1 965 ? 25.576 -21.013 33.894 1.00 87.06 965 ASN A O 1
ATOM 7714 N N . LYS A 1 966 ? 24.619 -20.066 32.094 1.00 85.31 966 LYS A N 1
ATOM 7715 C CA . LYS A 1 966 ? 24.714 -18.691 32.606 1.00 85.31 966 LYS A CA 1
ATOM 7716 C C . LYS A 1 966 ? 23.852 -18.532 33.863 1.00 85.31 966 LYS A C 1
ATOM 7718 O O . LYS A 1 966 ? 24.368 -18.143 34.904 1.00 85.31 966 LYS A O 1
ATOM 7723 N N . LEU A 1 967 ? 22.579 -18.931 33.823 1.00 86.44 967 LEU A N 1
ATOM 7724 C CA . LEU A 1 967 ? 21.707 -18.901 35.006 1.00 86.44 967 LEU A CA 1
ATOM 7725 C C . LEU A 1 967 ? 22.275 -19.689 36.199 1.00 86.44 967 LEU A C 1
ATOM 7727 O O . LEU A 1 967 ? 22.204 -19.218 37.335 1.00 86.44 967 LEU A O 1
ATOM 7731 N N . HIS A 1 968 ? 22.850 -20.866 35.934 1.00 88.81 968 HIS A N 1
ATOM 7732 C CA . HIS A 1 968 ? 23.454 -21.717 36.957 1.00 88.81 968 HIS A CA 1
ATOM 7733 C C . HIS A 1 968 ? 24.737 -21.109 37.545 1.00 88.81 968 HIS A C 1
ATOM 7735 O O . HIS A 1 968 ? 24.865 -20.999 38.761 1.00 88.81 968 HIS A O 1
ATOM 7741 N N . GLN A 1 969 ? 25.677 -20.665 36.702 1.00 87.06 969 GLN A N 1
ATOM 7742 C CA . GLN A 1 969 ? 26.964 -20.113 37.145 1.00 87.06 969 GLN A CA 1
ATOM 7743 C C . GLN A 1 969 ? 26.801 -18.842 37.979 1.00 87.06 969 GLN A C 1
ATOM 7745 O O . GLN A 1 969 ? 27.524 -18.659 38.956 1.00 87.06 969 GLN A O 1
ATOM 7750 N N . PHE A 1 970 ? 25.843 -17.986 37.616 1.00 85.06 970 PHE A N 1
ATOM 7751 C CA . PHE A 1 970 ? 25.528 -16.774 38.374 1.00 85.06 970 PHE A CA 1
ATOM 7752 C C . PHE A 1 970 ? 24.638 -17.042 39.598 1.00 85.06 970 PHE A C 1
ATOM 7754 O O . PHE A 1 970 ? 24.426 -16.127 40.389 1.00 85.06 970 PHE A O 1
ATOM 7761 N N . GLN A 1 971 ? 24.138 -18.275 39.773 1.00 87.69 971 GLN A N 1
ATOM 7762 C CA . GLN A 1 971 ? 23.226 -18.678 40.852 1.00 87.69 971 GLN A CA 1
ATOM 7763 C C . GLN A 1 971 ? 22.101 -17.661 41.061 1.00 87.69 971 GLN A C 1
ATOM 7765 O O . GLN A 1 971 ? 21.848 -17.200 42.170 1.00 87.69 971 GLN A O 1
ATOM 7770 N N . VAL A 1 972 ? 21.455 -17.269 39.961 1.00 87.56 972 VAL A N 1
ATOM 7771 C CA . VAL A 1 972 ? 20.539 -16.120 39.943 1.00 87.56 972 VAL A CA 1
ATOM 7772 C C . VAL A 1 972 ? 19.357 -16.313 40.895 1.00 87.56 972 VAL A C 1
ATOM 7774 O O . VAL A 1 972 ? 18.966 -15.372 41.580 1.00 87.56 972 VAL A O 1
ATOM 7777 N N . PHE A 1 973 ? 18.803 -17.525 40.964 1.00 90.50 973 PHE A N 1
ATOM 7778 C CA . PHE A 1 973 ? 17.656 -17.868 41.809 1.00 90.50 973 PHE A CA 1
ATOM 7779 C C . PHE A 1 973 ? 18.076 -18.755 42.982 1.00 90.50 973 PHE A C 1
ATOM 7781 O O . PHE A 1 973 ? 19.031 -19.524 42.874 1.00 90.50 973 PHE A O 1
ATOM 7788 N N . GLU A 1 974 ? 17.339 -18.662 44.087 1.00 90.12 974 GLU A N 1
ATOM 7789 C CA . GLU A 1 974 ? 17.541 -19.505 45.266 1.00 90.12 974 GLU A CA 1
ATOM 7790 C C . GLU A 1 974 ? 17.411 -21.004 44.921 1.00 90.12 974 GLU A C 1
ATOM 7792 O O . GLU A 1 974 ? 16.485 -21.434 44.223 1.00 90.12 974 GLU A O 1
ATOM 7797 N N . ASN A 1 975 ? 18.365 -21.807 45.396 1.00 86.94 975 ASN A N 1
ATOM 7798 C CA . ASN A 1 975 ? 18.456 -23.230 45.072 1.00 86.94 975 ASN A CA 1
ATOM 7799 C C . ASN A 1 975 ? 17.638 -24.103 46.030 1.00 86.94 975 ASN A C 1
ATOM 7801 O O . ASN A 1 975 ? 17.236 -25.206 45.646 1.00 86.94 975 ASN A O 1
ATOM 7805 N N . ASN A 1 976 ? 17.368 -23.608 47.242 1.00 83.88 976 ASN A N 1
ATOM 7806 C CA . ASN A 1 976 ? 16.609 -24.305 48.266 1.00 83.88 976 ASN A CA 1
ATOM 7807 C C . ASN A 1 976 ? 15.149 -23.831 48.268 1.00 83.88 976 ASN A C 1
ATOM 7809 O O . ASN A 1 976 ? 14.878 -22.696 48.670 1.00 83.88 976 ASN A O 1
ATOM 7813 N N . PRO A 1 977 ? 14.183 -24.686 47.897 1.00 82.56 977 PRO A N 1
ATOM 7814 C CA . PRO A 1 977 ? 12.798 -24.247 47.790 1.00 82.56 977 PRO A CA 1
ATOM 7815 C C . PRO A 1 977 ? 12.186 -23.792 49.135 1.00 82.56 977 PRO A C 1
ATOM 7817 O O . PRO A 1 977 ? 11.381 -22.861 49.134 1.00 82.56 977 PRO A O 1
ATOM 7820 N N . ASN A 1 978 ? 12.693 -24.256 50.287 1.00 82.81 978 ASN A N 1
ATOM 7821 C CA . ASN A 1 978 ? 12.282 -23.770 51.618 1.00 82.81 978 ASN A CA 1
ATOM 7822 C C . ASN A 1 978 ? 12.670 -22.310 51.916 1.00 82.81 978 ASN A C 1
ATOM 7824 O O . ASN A 1 978 ? 12.139 -21.702 52.845 1.00 82.81 978 ASN A O 1
ATOM 7828 N N . GLN A 1 979 ? 13.637 -21.758 51.182 1.00 82.69 979 GLN A N 1
ATOM 7829 C CA . GLN A 1 979 ? 14.082 -20.368 51.328 1.00 82.69 979 GLN A CA 1
ATOM 7830 C C . GLN A 1 979 ? 13.403 -19.435 50.314 1.00 82.69 979 GLN A C 1
ATOM 7832 O O . GLN A 1 979 ? 13.596 -18.221 50.366 1.00 82.69 979 GLN A O 1
ATOM 7837 N N . THR A 1 980 ? 12.567 -19.986 49.429 1.00 86.62 980 THR A N 1
ATOM 7838 C CA . THR A 1 980 ? 11.824 -19.218 48.430 1.00 86.62 980 THR A CA 1
ATOM 7839 C C . THR A 1 980 ? 10.493 -18.729 48.991 1.00 86.62 980 THR A C 1
ATOM 7841 O O . THR A 1 980 ? 9.828 -19.418 49.763 1.00 86.62 980 THR A O 1
ATOM 7844 N N . LYS A 1 981 ? 10.090 -17.520 48.598 1.00 87.56 981 LYS A N 1
ATOM 7845 C CA . LYS A 1 981 ? 8.788 -16.930 48.925 1.00 87.56 981 LYS A CA 1
ATOM 7846 C C . LYS A 1 981 ? 8.072 -16.466 47.653 1.00 87.56 981 LYS A C 1
ATOM 7848 O O . LYS A 1 981 ? 8.731 -16.182 46.648 1.00 87.56 981 LYS A O 1
ATOM 7853 N N . PRO A 1 982 ? 6.733 -16.350 47.663 1.00 87.69 982 PRO A N 1
ATOM 7854 C CA . PRO A 1 982 ? 6.006 -15.704 46.579 1.00 87.69 982 PRO A CA 1
ATOM 7855 C C . PRO A 1 982 ? 6.463 -14.251 46.394 1.00 87.69 982 PRO A C 1
ATOM 7857 O O . PRO A 1 982 ? 6.544 -13.490 47.358 1.00 87.69 982 PRO A O 1
ATOM 7860 N N . LEU A 1 983 ? 6.713 -13.843 45.147 1.00 89.38 983 LEU A N 1
ATOM 7861 C CA . LEU A 1 983 ? 7.101 -12.475 44.794 1.00 89.38 983 LEU A CA 1
ATOM 7862 C C . LEU A 1 983 ? 6.228 -11.396 45.465 1.00 89.38 983 LEU A C 1
ATOM 7864 O O . LEU A 1 983 ? 6.762 -10.439 46.011 1.00 89.38 983 LEU A O 1
ATOM 7868 N N . PHE A 1 984 ? 4.905 -11.548 45.506 1.00 88.88 984 PHE A N 1
ATOM 7869 C CA . PHE A 1 984 ? 3.992 -10.561 46.097 1.00 88.88 984 PHE A CA 1
ATOM 7870 C C . PHE A 1 984 ? 4.140 -10.396 47.617 1.00 88.88 984 PHE A C 1
ATOM 7872 O O . PHE A 1 984 ? 3.839 -9.309 48.119 1.00 88.88 984 PHE A O 1
ATOM 7879 N N . GLU A 1 985 ? 4.619 -11.423 48.330 1.00 87.81 985 GLU A N 1
ATOM 7880 C CA . GLU A 1 985 ? 4.956 -11.334 49.759 1.00 87.81 985 GLU A CA 1
ATOM 7881 C C . GLU A 1 985 ? 6.270 -10.583 49.982 1.00 87.81 985 GLU A C 1
ATOM 7883 O O . GLU A 1 985 ? 6.408 -9.844 50.956 1.00 87.81 985 GLU A O 1
ATOM 7888 N N . ILE A 1 986 ? 7.226 -10.746 49.062 1.00 87.75 986 ILE A N 1
ATOM 7889 C CA . ILE A 1 986 ? 8.501 -10.019 49.073 1.00 87.75 986 ILE A CA 1
ATOM 7890 C C . ILE A 1 986 ? 8.250 -8.532 48.790 1.00 87.75 986 ILE A C 1
ATOM 7892 O O . ILE A 1 986 ? 8.868 -7.670 49.409 1.00 87.75 986 ILE A O 1
ATOM 7896 N N . LEU A 1 987 ? 7.307 -8.224 47.894 1.00 88.00 987 LEU A N 1
ATOM 7897 C CA . LEU A 1 987 ? 6.918 -6.866 47.504 1.00 88.00 987 LEU A CA 1
ATOM 7898 C C . LEU A 1 987 ? 6.065 -6.152 48.569 1.00 88.00 987 LEU A C 1
ATOM 7900 O O . LEU A 1 987 ? 4.938 -5.740 48.288 1.00 88.00 987 LEU A O 1
ATOM 7904 N N . ASN A 1 988 ? 6.579 -5.988 49.785 1.00 82.31 988 ASN A N 1
ATOM 7905 C CA . ASN A 1 988 ? 5.949 -5.206 50.852 1.00 82.31 988 ASN A CA 1
ATOM 7906 C C . ASN A 1 988 ? 6.769 -3.932 51.116 1.00 82.31 988 ASN A C 1
ATOM 7908 O O . ASN A 1 988 ? 7.813 -3.983 51.761 1.00 82.31 988 ASN A O 1
ATOM 7912 N N . GLY A 1 989 ? 6.314 -2.789 50.592 1.00 87.31 989 GLY A N 1
ATOM 7913 C CA . GLY A 1 989 ? 7.118 -1.564 50.521 1.00 87.31 989 GLY A CA 1
ATOM 7914 C C . GLY A 1 989 ? 7.960 -1.499 49.244 1.00 87.31 989 GLY A C 1
ATOM 7915 O O . GLY A 1 989 ? 7.543 -2.010 48.207 1.00 87.31 989 GLY A O 1
ATOM 7916 N N . VAL A 1 990 ? 9.121 -0.840 49.293 1.00 92.50 990 VAL A N 1
ATOM 7917 C CA . VAL A 1 990 ? 9.994 -0.666 48.119 1.00 92.50 990 VAL A CA 1
ATOM 7918 C C . VAL A 1 990 ? 11.009 -1.807 48.041 1.00 92.50 990 VAL A C 1
ATOM 7920 O O . VAL A 1 990 ? 11.781 -2.021 48.972 1.00 92.50 990 VAL A O 1
ATOM 7923 N N . VAL A 1 991 ? 11.030 -2.526 46.922 1.00 94.06 991 VAL A N 1
ATOM 7924 C CA . VAL A 1 991 ? 12.003 -3.579 46.614 1.00 94.06 991 VAL A CA 1
ATOM 7925 C C . VAL A 1 991 ? 12.744 -3.202 45.340 1.00 94.06 991 VAL A C 1
ATOM 7927 O O . VAL A 1 991 ? 12.124 -2.933 44.313 1.00 94.06 991 VAL A O 1
ATOM 7930 N N . VAL A 1 992 ? 14.070 -3.190 45.402 1.00 93.12 992 VAL A N 1
ATOM 7931 C CA . VAL A 1 992 ? 14.949 -2.827 44.287 1.00 93.12 992 VAL A CA 1
ATOM 7932 C C . VAL A 1 992 ? 15.720 -4.062 43.852 1.00 93.12 992 VAL A C 1
ATOM 7934 O O . VAL A 1 992 ? 16.420 -4.655 44.665 1.00 93.12 992 VAL A O 1
ATOM 7937 N N . ILE A 1 993 ? 15.616 -4.439 42.582 1.00 92.62 993 ILE A N 1
ATOM 7938 C CA . ILE A 1 993 ? 16.505 -5.418 41.956 1.00 92.62 993 ILE A CA 1
ATOM 7939 C C . ILE A 1 993 ? 17.637 -4.636 41.288 1.00 92.62 993 ILE A C 1
ATOM 7941 O O . ILE A 1 993 ? 17.425 -3.978 40.268 1.00 92.62 993 ILE A O 1
ATOM 7945 N N . ASP A 1 994 ? 18.824 -4.687 41.892 1.00 91.62 994 ASP A N 1
ATOM 7946 C CA . ASP A 1 994 ? 20.024 -3.997 41.411 1.00 91.62 994 ASP A CA 1
ATOM 7947 C C . ASP A 1 994 ? 20.676 -4.796 40.281 1.00 91.62 994 ASP A C 1
ATOM 7949 O O . ASP A 1 994 ? 21.388 -5.775 40.508 1.00 91.62 994 ASP A O 1
ATOM 7953 N N . LEU A 1 995 ? 20.410 -4.375 39.049 1.00 89.25 995 LEU A N 1
ATOM 7954 C CA . LEU A 1 995 ? 20.931 -4.971 37.824 1.00 89.25 995 LEU A CA 1
ATOM 7955 C C . LEU A 1 995 ? 22.237 -4.309 37.368 1.00 89.25 995 LEU A C 1
ATOM 7957 O O . LEU A 1 995 ? 22.799 -4.709 36.344 1.00 89.25 995 LEU A O 1
ATOM 7961 N N . SER A 1 996 ? 22.739 -3.309 38.096 1.00 87.81 996 SER A N 1
ATOM 7962 C CA . SER A 1 996 ? 23.917 -2.555 37.683 1.00 87.81 996 SER A CA 1
ATOM 7963 C C . SER A 1 996 ? 25.178 -3.425 37.659 1.00 87.81 996 SER A C 1
ATOM 7965 O O . SER A 1 996 ? 25.454 -4.209 38.566 1.00 87.81 996 SER A O 1
ATOM 7967 N N . GLY A 1 997 ? 25.950 -3.309 36.576 1.00 81.69 997 GLY A N 1
ATOM 7968 C CA . GLY A 1 997 ? 27.200 -4.055 36.395 1.00 81.69 997 GLY A CA 1
ATOM 7969 C C . GLY A 1 997 ? 27.058 -5.504 35.907 1.00 81.69 997 GLY A C 1
ATOM 7970 O O . GLY A 1 997 ? 28.079 -6.178 35.790 1.00 81.69 997 GLY A O 1
ATOM 7971 N N . TYR A 1 998 ? 25.845 -5.977 35.595 1.00 85.31 998 TYR A N 1
ATOM 7972 C CA . TYR A 1 998 ? 25.609 -7.289 34.973 1.00 85.31 998 TYR A CA 1
ATOM 7973 C C . TYR A 1 998 ? 25.458 -7.187 33.446 1.00 85.31 998 TYR A C 1
ATOM 7975 O O . TYR A 1 998 ? 25.076 -6.143 32.921 1.00 85.31 998 TYR A O 1
ATOM 7983 N N . ASP A 1 999 ? 25.726 -8.286 32.733 1.00 83.38 999 ASP A N 1
ATOM 7984 C CA . ASP A 1 999 ? 25.531 -8.376 31.278 1.00 83.38 999 ASP A CA 1
ATOM 7985 C C . ASP A 1 999 ? 24.061 -8.164 30.878 1.00 83.38 999 ASP A C 1
ATOM 7987 O O . ASP A 1 999 ? 23.158 -8.704 31.526 1.00 83.38 999 ASP A O 1
ATOM 7991 N N . SER A 1 1000 ? 23.824 -7.504 29.738 1.00 81.38 1000 SER A N 1
ATOM 7992 C CA . SER A 1 1000 ? 22.487 -7.234 29.177 1.00 81.38 1000 SER A CA 1
ATOM 7993 C C . SER A 1 1000 ? 21.589 -8.471 29.096 1.00 81.38 1000 SER A C 1
ATOM 7995 O O . SER A 1 1000 ? 20.402 -8.398 29.413 1.00 81.38 1000 SER A O 1
ATOM 7997 N N . ASP A 1 1001 ? 22.148 -9.625 28.724 1.00 78.50 1001 ASP A N 1
ATOM 7998 C CA . ASP A 1 1001 ? 21.377 -10.864 28.568 1.00 78.50 1001 ASP A CA 1
ATOM 7999 C C . ASP A 1 1001 ? 20.873 -11.389 29.921 1.00 78.50 1001 ASP A C 1
ATOM 8001 O O . ASP A 1 1001 ? 19.768 -11.920 30.013 1.00 78.50 1001 ASP A O 1
ATOM 8005 N N . ILE A 1 1002 ? 21.672 -11.236 30.989 1.00 84.81 1002 ILE A N 1
ATOM 8006 C CA . ILE A 1 1002 ? 21.276 -11.628 32.353 1.00 84.81 1002 ILE A CA 1
ATOM 8007 C C . ILE A 1 1002 ? 20.216 -10.664 32.871 1.00 84.81 1002 ILE A C 1
ATOM 8009 O O . ILE A 1 1002 ? 19.211 -11.107 33.425 1.00 84.81 1002 ILE A O 1
ATOM 8013 N N . GLN A 1 1003 ? 20.423 -9.360 32.669 1.00 86.12 1003 GLN A N 1
ATOM 8014 C CA . GLN A 1 1003 ? 19.464 -8.331 33.066 1.00 86.12 1003 GLN A CA 1
ATOM 8015 C C . GLN A 1 1003 ? 18.095 -8.599 32.430 1.00 86.12 1003 GLN A C 1
ATOM 8017 O O . GLN A 1 1003 ? 17.099 -8.741 33.140 1.00 86.12 1003 GLN A O 1
ATOM 8022 N N . SER A 1 1004 ? 18.070 -8.771 31.106 1.00 84.75 1004 SER A N 1
ATOM 8023 C CA . SER A 1 1004 ? 16.855 -9.041 30.331 1.00 84.75 1004 SER A CA 1
ATOM 8024 C C . SER A 1 1004 ? 16.139 -10.298 30.817 1.00 84.75 1004 SER A C 1
ATOM 8026 O O . SER A 1 1004 ? 14.920 -10.298 30.983 1.00 84.75 1004 SER A O 1
ATOM 8028 N N . LEU A 1 1005 ? 16.894 -11.357 31.117 1.00 85.44 1005 LEU A N 1
ATOM 8029 C CA . LEU A 1 1005 ? 16.332 -12.615 31.583 1.00 85.44 1005 LEU A CA 1
ATOM 8030 C C . LEU A 1 1005 ? 15.720 -12.512 32.986 1.00 85.44 1005 LEU A C 1
ATOM 8032 O O . LEU A 1 1005 ? 14.613 -13.003 33.208 1.00 85.44 1005 LEU A O 1
ATOM 8036 N N . ILE A 1 1006 ? 16.407 -11.850 33.922 1.00 87.94 1006 ILE A N 1
ATOM 8037 C CA . ILE A 1 1006 ? 15.895 -11.630 35.281 1.00 87.94 1006 ILE A CA 1
ATOM 8038 C C . ILE A 1 1006 ? 14.607 -10.822 35.231 1.00 87.94 1006 ILE A C 1
ATOM 8040 O O . ILE A 1 1006 ? 13.625 -11.206 35.869 1.00 87.94 1006 ILE A O 1
ATOM 8044 N N . VAL A 1 1007 ? 14.585 -9.732 34.459 1.00 88.62 1007 VAL A N 1
ATOM 8045 C CA . VAL A 1 1007 ? 13.390 -8.892 34.336 1.00 88.62 1007 VAL A CA 1
ATOM 8046 C C . VAL A 1 1007 ? 12.240 -9.683 33.717 1.00 88.62 1007 VAL A C 1
ATOM 8048 O O . VAL A 1 1007 ? 11.146 -9.692 34.279 1.00 88.62 1007 VAL A O 1
ATOM 8051 N N . ALA A 1 1008 ? 12.477 -10.406 32.621 1.00 87.69 1008 ALA A N 1
ATOM 8052 C CA . ALA A 1 1008 ? 11.440 -11.175 31.938 1.00 87.69 1008 ALA A CA 1
ATOM 8053 C C . ALA A 1 1008 ? 10.812 -12.252 32.838 1.00 87.69 1008 ALA A C 1
ATOM 8055 O O . ALA A 1 1008 ? 9.592 -12.300 32.989 1.00 87.69 1008 ALA A O 1
ATOM 8056 N N . ILE A 1 1009 ? 11.646 -13.055 33.506 1.00 89.00 1009 ILE A N 1
ATOM 8057 C CA . ILE A 1 1009 ? 11.189 -14.107 34.424 1.00 89.00 1009 ILE A CA 1
ATOM 8058 C C . ILE A 1 1009 ? 10.436 -13.503 35.619 1.00 89.00 1009 ILE A C 1
ATOM 8060 O O . ILE A 1 1009 ? 9.389 -14.012 36.025 1.00 89.00 1009 ILE A O 1
ATOM 8064 N N . THR A 1 1010 ? 10.940 -12.398 36.175 1.00 91.12 1010 THR A N 1
ATOM 8065 C CA . THR A 1 1010 ? 10.289 -11.716 37.302 1.00 91.12 1010 THR A CA 1
ATOM 8066 C C . THR A 1 1010 ? 8.918 -11.172 36.896 1.00 91.12 1010 THR A C 1
ATOM 8068 O O . THR A 1 1010 ? 7.974 -11.275 37.674 1.00 91.12 1010 THR A O 1
ATOM 8071 N N . LEU A 1 1011 ? 8.770 -10.643 35.677 1.00 90.31 1011 LEU A N 1
ATOM 8072 C CA . LEU A 1 1011 ? 7.493 -10.138 35.164 1.00 90.31 1011 LEU A CA 1
ATOM 8073 C C . LEU A 1 1011 ? 6.486 -11.246 34.848 1.00 90.31 1011 LEU A C 1
ATOM 8075 O O . LEU A 1 1011 ? 5.296 -11.055 35.094 1.00 90.31 1011 LEU A O 1
ATOM 8079 N N . ASP A 1 1012 ? 6.934 -12.397 34.346 1.00 88.81 1012 ASP A N 1
ATOM 8080 C CA . ASP A 1 1012 ? 6.069 -13.570 34.173 1.00 88.81 1012 ASP A CA 1
ATOM 8081 C C . ASP A 1 1012 ? 5.497 -14.029 35.516 1.00 88.81 1012 ASP A C 1
ATOM 8083 O O . ASP A 1 1012 ? 4.286 -14.242 35.647 1.00 88.81 1012 ASP A O 1
ATOM 8087 N N . LEU A 1 1013 ? 6.360 -14.119 36.535 1.00 89.69 1013 LEU A N 1
ATOM 8088 C CA . LEU A 1 1013 ? 5.958 -14.474 37.892 1.00 89.69 1013 LEU A CA 1
ATOM 8089 C C . LEU A 1 1013 ? 5.033 -13.409 38.493 1.00 89.69 1013 LEU A C 1
ATOM 8091 O O . LEU A 1 1013 ? 4.015 -13.745 39.100 1.00 89.69 1013 LEU A O 1
ATOM 8095 N N . PHE A 1 1014 ? 5.347 -12.129 38.284 1.00 91.88 1014 PHE A N 1
ATOM 8096 C CA . PHE A 1 1014 ? 4.518 -11.011 38.723 1.00 91.88 1014 PHE A CA 1
ATOM 8097 C C . PHE A 1 1014 ? 3.118 -11.089 38.112 1.00 91.88 1014 PHE A C 1
ATOM 8099 O O . PHE A 1 1014 ? 2.128 -10.995 38.834 1.00 91.88 1014 PHE A O 1
ATOM 8106 N N . TYR A 1 1015 ? 3.013 -11.298 36.797 1.00 90.38 1015 TYR A N 1
ATOM 8107 C CA . TYR A 1 1015 ? 1.732 -11.394 36.100 1.00 90.38 1015 TYR A CA 1
ATOM 8108 C C . TYR A 1 1015 ? 0.911 -12.603 36.574 1.00 90.38 1015 TYR A C 1
ATOM 8110 O O . TYR A 1 1015 ? -0.292 -12.480 36.817 1.00 90.38 1015 TYR A O 1
ATOM 8118 N N . ALA A 1 1016 ? 1.552 -13.760 36.768 1.00 87.38 1016 ALA A N 1
ATOM 8119 C CA . ALA A 1 1016 ? 0.888 -14.949 37.298 1.00 87.38 1016 ALA A CA 1
ATOM 8120 C C . ALA A 1 1016 ? 0.324 -14.717 38.713 1.00 87.38 1016 ALA A C 1
ATOM 8122 O O . ALA A 1 1016 ? -0.804 -15.121 39.002 1.00 87.38 1016 ALA A O 1
ATOM 8123 N N . GLN A 1 1017 ? 1.072 -14.027 39.578 1.00 89.12 1017 GLN A N 1
ATOM 8124 C CA . GLN A 1 1017 ? 0.629 -13.699 40.936 1.00 89.12 1017 GLN A CA 1
ATOM 8125 C C . GLN A 1 1017 ? -0.424 -12.591 40.975 1.00 89.12 1017 GLN A C 1
ATOM 8127 O O . GLN A 1 1017 ? -1.368 -12.685 41.757 1.00 89.12 1017 GLN A O 1
ATOM 8132 N N . MET A 1 1018 ? -0.338 -11.610 40.075 1.00 89.69 1018 MET A N 1
ATOM 8133 C CA . MET A 1 1018 ? -1.367 -10.588 39.873 1.00 89.69 1018 MET A CA 1
ATOM 8134 C C . MET A 1 1018 ? -2.728 -11.234 39.573 1.00 89.69 1018 MET A C 1
ATOM 8136 O O . MET A 1 1018 ? -3.709 -10.964 40.263 1.00 89.69 1018 MET A O 1
ATOM 8140 N N . GLN A 1 1019 ? -2.765 -12.165 38.616 1.00 85.94 1019 GLN A N 1
ATOM 8141 C CA . GLN A 1 1019 ? -3.972 -12.915 38.245 1.00 85.94 1019 GLN A CA 1
ATOM 8142 C C . GLN A 1 1019 ? -4.501 -13.821 39.372 1.00 85.94 1019 GLN A C 1
ATOM 8144 O O . GLN A 1 1019 ? -5.685 -14.167 39.401 1.00 85.94 1019 GLN A O 1
ATOM 8149 N N . ALA A 1 1020 ? -3.643 -14.237 40.305 1.00 84.00 1020 ALA A N 1
ATOM 8150 C CA . ALA A 1 1020 ? -4.044 -15.063 41.437 1.00 84.00 1020 ALA A CA 1
ATOM 8151 C C . ALA A 1 1020 ? -4.590 -14.254 42.623 1.00 84.00 1020 ALA A C 1
ATOM 8153 O O . ALA A 1 1020 ? -5.549 -14.691 43.263 1.00 84.00 1020 ALA A O 1
ATOM 8154 N N . ALA A 1 1021 ? -4.035 -13.065 42.882 1.00 80.94 1021 ALA A N 1
ATOM 8155 C CA . ALA A 1 1021 ? -4.497 -12.161 43.936 1.00 80.94 1021 ALA A CA 1
ATOM 8156 C C . ALA A 1 1021 ? -5.962 -11.719 43.715 1.00 80.94 1021 ALA A C 1
ATOM 8158 O O . ALA A 1 1021 ? -6.768 -11.673 44.654 1.00 80.94 1021 ALA A O 1
ATOM 8159 N N . GLY A 1 1022 ? -6.348 -11.508 42.453 1.00 76.00 1022 GLY A N 1
ATOM 8160 C CA . GLY A 1 1022 ? -7.692 -11.081 42.059 1.00 76.00 1022 GLY A CA 1
ATOM 8161 C C . GLY A 1 1022 ? -7.890 -9.562 42.124 1.00 76.00 1022 GLY A C 1
ATOM 8162 O O . GLY A 1 1022 ? -6.987 -8.816 42.491 1.00 76.00 1022 GLY A O 1
ATOM 8163 N N . SER A 1 1023 ? -9.079 -9.108 41.730 1.00 84.19 1023 SER A N 1
ATOM 8164 C CA . SER A 1 1023 ? -9.420 -7.688 41.576 1.00 84.19 1023 SER A CA 1
ATOM 8165 C C . SER A 1 1023 ? -9.196 -6.857 42.849 1.00 84.19 1023 SER A C 1
ATOM 8167 O O . SER A 1 1023 ? -9.563 -7.287 43.946 1.00 84.19 1023 SER A O 1
ATOM 8169 N N . SER A 1 1024 ? -8.657 -5.643 42.695 1.00 86.94 1024 SER A N 1
ATOM 8170 C CA . SER A 1 1024 ? -8.442 -4.692 43.795 1.00 86.94 1024 SER A CA 1
ATOM 8171 C C . SER A 1 1024 ? -9.755 -4.120 44.335 1.00 86.94 1024 SER A C 1
ATOM 8173 O O . SER A 1 1024 ? -10.747 -4.030 43.608 1.00 86.94 1024 SER A O 1
ATOM 8175 N N . LYS A 1 1025 ? -9.753 -3.652 45.588 1.00 86.50 1025 LYS A N 1
ATOM 8176 C CA . LYS A 1 1025 ? -10.912 -2.972 46.188 1.00 86.50 1025 LYS A CA 1
ATOM 8177 C C . LYS A 1 1025 ? -11.178 -1.615 45.515 1.00 86.50 1025 LYS A C 1
ATOM 8179 O O . LYS A 1 1025 ? -10.248 -0.945 45.056 1.00 86.50 1025 LYS A O 1
ATOM 8184 N N . LEU A 1 1026 ? -12.447 -1.219 45.470 1.00 84.56 1026 LEU A N 1
ATOM 8185 C CA . LEU A 1 1026 ? -12.918 0.090 45.016 1.00 84.56 1026 LEU A CA 1
ATOM 8186 C C . LEU A 1 1026 ? -13.805 0.669 46.124 1.00 84.56 1026 LEU A C 1
ATOM 8188 O O . LEU A 1 1026 ? -14.740 -0.008 46.549 1.00 84.56 1026 LEU A O 1
ATOM 8192 N N . ASP A 1 1027 ? -13.503 1.880 46.586 1.00 80.62 1027 ASP A N 1
ATOM 8193 C CA . ASP A 1 1027 ? -14.301 2.604 47.579 1.00 80.62 1027 ASP A CA 1
ATOM 8194 C C . ASP A 1 1027 ? -14.625 4.008 47.044 1.00 80.62 1027 ASP A C 1
ATOM 8196 O O . ASP A 1 1027 ? -13.739 4.844 46.840 1.00 80.62 1027 ASP A O 1
ATOM 8200 N N . GLY A 1 1028 ? -15.898 4.232 46.710 1.00 82.19 1028 GLY A N 1
ATOM 8201 C CA . GLY A 1 1028 ? -16.342 5.409 45.963 1.00 82.19 1028 GLY A CA 1
ATOM 8202 C C . GLY A 1 1028 ? -15.580 5.580 44.642 1.00 82.19 1028 GLY A C 1
ATOM 8203 O O . GLY A 1 1028 ? -15.561 4.681 43.802 1.00 82.19 1028 GLY A O 1
ATOM 8204 N N . LYS A 1 1029 ? -14.938 6.742 44.477 1.00 82.12 1029 LYS A N 1
ATOM 8205 C CA . LYS A 1 1029 ? -14.113 7.093 43.306 1.00 82.12 1029 LYS A CA 1
ATOM 8206 C C . LYS A 1 1029 ? -12.660 6.630 43.394 1.00 82.12 1029 LYS A C 1
ATOM 8208 O O . LYS A 1 1029 ? -11.857 6.947 42.520 1.00 82.12 1029 LYS A O 1
ATOM 8213 N N . TYR A 1 1030 ? -12.276 5.952 44.470 1.00 86.62 1030 TYR A N 1
ATOM 8214 C CA . TYR A 1 1030 ? -10.883 5.632 44.714 1.00 86.62 1030 TYR A CA 1
ATOM 8215 C C . TYR A 1 1030 ? -10.627 4.118 44.653 1.00 86.62 1030 TYR A C 1
ATOM 8217 O O . TYR A 1 1030 ? -11.310 3.312 45.290 1.00 86.62 1030 TYR A O 1
ATOM 8225 N N . ARG A 1 1031 ? -9.614 3.708 43.884 1.00 88.50 1031 ARG A N 1
ATOM 8226 C CA . ARG A 1 1031 ? -9.214 2.306 43.703 1.00 88.50 1031 ARG A CA 1
ATOM 8227 C C . ARG A 1 1031 ? -7.969 1.981 44.523 1.00 88.50 1031 ARG A C 1
ATOM 8229 O O . ARG A 1 1031 ? -6.995 2.726 44.492 1.00 88.50 1031 ARG A O 1
ATOM 8236 N N . GLN A 1 1032 ? -7.969 0.842 45.209 1.00 90.19 1032 GLN A N 1
ATOM 8237 C CA . GLN A 1 1032 ? -6.793 0.350 45.931 1.00 90.19 1032 GLN A CA 1
ATOM 8238 C C . GLN A 1 1032 ? -5.618 0.120 44.967 1.00 90.19 1032 GLN A C 1
ATOM 8240 O O . GLN A 1 1032 ? -5.753 -0.627 43.997 1.00 90.19 1032 GLN A O 1
ATOM 8245 N N . LEU A 1 1033 ? -4.453 0.699 45.271 1.00 89.69 1033 LEU A N 1
ATOM 8246 C CA . LEU A 1 1033 ? -3.198 0.380 44.584 1.00 89.69 1033 LEU A CA 1
ATOM 8247 C C . LEU A 1 1033 ? -2.459 -0.712 45.348 1.00 89.69 1033 LEU A C 1
ATOM 8249 O O . LEU A 1 1033 ? -2.001 -0.495 46.466 1.00 89.69 1033 LEU A O 1
ATOM 8253 N N . THR A 1 1034 ? -2.353 -1.897 44.764 1.00 90.00 1034 THR A N 1
ATOM 8254 C CA . THR A 1 1034 ? -1.739 -3.057 45.416 1.00 90.00 1034 THR A CA 1
ATOM 8255 C C . THR A 1 1034 ? -0.243 -3.095 45.146 1.00 90.00 1034 THR A C 1
ATOM 8257 O O . THR A 1 1034 ? 0.550 -3.223 46.082 1.00 90.00 1034 THR A O 1
ATOM 8260 N N . LYS A 1 1035 ? 0.154 -2.948 43.876 1.00 93.06 1035 LYS A N 1
ATOM 8261 C CA . LYS A 1 1035 ? 1.547 -3.029 43.431 1.00 93.06 1035 LYS A CA 1
ATOM 8262 C C . LYS A 1 1035 ? 1.874 -2.002 42.340 1.00 93.06 1035 LYS A C 1
ATOM 8264 O O . LYS A 1 1035 ? 1.011 -1.592 41.571 1.00 93.06 1035 LYS A O 1
ATOM 8269 N N . LEU A 1 1036 ? 3.139 -1.619 42.235 1.00 93.00 1036 LEU A N 1
ATOM 8270 C CA . LEU A 1 1036 ? 3.673 -0.747 41.189 1.00 93.00 1036 LEU A CA 1
ATOM 8271 C C . LEU A 1 1036 ? 4.999 -1.313 40.677 1.00 93.00 1036 LEU A C 1
ATOM 8273 O O . LEU A 1 1036 ? 5.828 -1.751 41.472 1.00 93.00 1036 LEU A O 1
ATOM 8277 N N . ILE A 1 1037 ? 5.207 -1.289 39.362 1.00 93.75 1037 ILE A N 1
ATOM 8278 C CA . ILE A 1 1037 ? 6.481 -1.668 38.737 1.00 93.75 1037 ILE A CA 1
ATOM 8279 C C . ILE A 1 1037 ? 7.135 -0.416 38.165 1.00 93.75 1037 ILE A C 1
ATOM 8281 O O . ILE A 1 1037 ? 6.519 0.280 37.365 1.00 93.75 1037 ILE A O 1
ATOM 8285 N N . LEU A 1 1038 ? 8.382 -0.149 38.539 1.00 92.56 1038 LEU A N 1
ATOM 8286 C CA . LEU A 1 1038 ? 9.238 0.863 37.934 1.00 92.56 1038 LEU A CA 1
ATOM 8287 C C . LEU A 1 1038 ? 10.345 0.174 37.135 1.00 92.56 1038 LEU A C 1
ATOM 8289 O O . LEU A 1 1038 ? 11.135 -0.596 37.683 1.00 92.56 1038 LEU A O 1
ATOM 8293 N N . VAL A 1 1039 ? 10.427 0.504 35.850 1.00 88.44 1039 VAL A N 1
ATOM 8294 C CA . VAL A 1 1039 ? 11.572 0.162 35.004 1.00 88.44 1039 VAL A CA 1
ATOM 8295 C C . VAL A 1 1039 ? 12.286 1.464 34.667 1.00 88.44 1039 VAL A C 1
ATOM 8297 O O . VAL A 1 1039 ? 11.775 2.262 33.874 1.00 88.44 1039 VAL A O 1
ATOM 8300 N N . ASP A 1 1040 ? 13.433 1.707 35.304 1.00 83.69 1040 ASP A N 1
ATOM 8301 C CA . ASP A 1 1040 ? 14.301 2.814 34.906 1.00 83.69 1040 ASP A CA 1
ATOM 8302 C C . ASP A 1 1040 ? 15.189 2.377 33.742 1.00 83.69 1040 ASP A C 1
ATOM 8304 O O . ASP A 1 1040 ? 15.618 1.231 33.686 1.00 83.69 1040 ASP A O 1
ATOM 8308 N N . GLU A 1 1041 ? 15.436 3.276 32.796 1.00 78.88 1041 GLU A N 1
ATOM 8309 C CA . GLU A 1 1041 ? 16.125 2.962 31.539 1.00 78.88 1041 GLU A CA 1
ATOM 8310 C C . GLU A 1 1041 ? 15.488 1.783 30.775 1.00 78.88 1041 GLU A C 1
ATOM 8312 O O . GLU A 1 1041 ? 16.117 0.792 30.417 1.00 78.88 1041 GLU A O 1
ATOM 8317 N N . ALA A 1 1042 ? 14.185 1.898 30.525 1.00 72.75 1042 ALA A N 1
ATOM 8318 C CA . ALA A 1 1042 ? 13.388 0.864 29.877 1.00 72.75 1042 ALA A CA 1
ATOM 8319 C C . ALA A 1 1042 ? 13.708 0.653 28.377 1.00 72.75 1042 ALA A C 1
ATOM 8321 O O . ALA A 1 1042 ? 13.016 -0.124 27.728 1.00 72.75 1042 ALA A O 1
ATOM 8322 N N . ASP A 1 1043 ? 14.710 1.321 27.796 1.00 71.00 1043 ASP A N 1
ATOM 8323 C CA . ASP A 1 1043 ? 15.053 1.218 26.368 1.00 71.00 1043 ASP A CA 1
ATOM 8324 C C . ASP A 1 1043 ? 15.538 -0.185 25.974 1.00 71.00 1043 ASP A C 1
ATOM 8326 O O . ASP A 1 1043 ? 14.971 -0.780 25.058 1.00 71.00 1043 ASP A O 1
ATOM 8330 N N . ASN A 1 1044 ? 16.500 -0.740 26.718 1.00 63.56 1044 ASN A N 1
ATOM 8331 C CA . ASN A 1 1044 ? 17.036 -2.091 26.514 1.00 63.56 1044 ASN A CA 1
ATOM 8332 C C . ASN A 1 1044 ? 15.981 -3.182 26.752 1.00 63.56 1044 ASN A C 1
ATOM 8334 O O . ASN A 1 1044 ? 16.060 -4.274 26.203 1.00 63.56 1044 ASN A O 1
ATOM 8338 N N . PHE A 1 1045 ? 14.987 -2.886 27.587 1.00 71.44 1045 PHE A N 1
ATOM 8339 C CA . PHE A 1 1045 ? 13.950 -3.825 27.994 1.00 71.44 1045 PHE A CA 1
ATOM 8340 C C . PHE A 1 1045 ? 12.727 -3.802 27.061 1.00 71.44 1045 PHE A C 1
ATOM 8342 O O . PHE A 1 1045 ? 12.162 -4.849 26.745 1.00 71.44 1045 PHE A O 1
ATOM 8349 N N . MET A 1 1046 ? 12.307 -2.623 26.593 1.00 70.75 1046 MET A N 1
ATOM 8350 C CA . MET A 1 1046 ? 11.152 -2.489 25.699 1.00 70.75 1046 MET A CA 1
ATOM 8351 C C . MET A 1 1046 ? 11.448 -3.007 24.286 1.00 70.75 1046 MET A C 1
ATOM 8353 O O . MET A 1 1046 ? 10.530 -3.528 23.648 1.00 70.75 1046 MET A O 1
ATOM 8357 N N . SER A 1 1047 ? 12.706 -2.946 23.820 1.00 64.94 1047 SER A N 1
ATOM 8358 C CA . SER A 1 1047 ? 13.118 -3.508 22.521 1.00 64.94 1047 SER A CA 1
ATOM 8359 C C . SER A 1 1047 ? 12.924 -5.022 22.418 1.00 64.94 1047 SER A C 1
ATOM 8361 O O . SER A 1 1047 ? 12.688 -5.535 21.329 1.00 64.94 1047 SER A O 1
ATOM 8363 N N . GLU A 1 1048 ? 12.963 -5.734 23.544 1.00 68.88 1048 GLU A N 1
ATOM 8364 C CA . GLU A 1 1048 ? 12.781 -7.188 23.605 1.00 68.88 1048 GLU A CA 1
ATOM 8365 C C . GLU A 1 1048 ? 11.300 -7.616 23.513 1.00 68.88 1048 GLU A C 1
ATOM 8367 O O . GLU A 1 1048 ? 10.987 -8.786 23.291 1.00 68.88 1048 GLU A O 1
ATOM 8372 N N . GLY A 1 1049 ? 10.336 -6.697 23.655 1.00 70.44 1049 GLY A N 1
ATOM 8373 C CA . GLY A 1 1049 ? 8.922 -6.974 23.362 1.00 70.44 1049 GLY A CA 1
ATOM 8374 C C . GLY A 1 1049 ? 8.214 -7.951 24.322 1.00 70.44 1049 GLY A C 1
ATOM 8375 O O . GLY A 1 1049 ? 7.441 -8.801 23.874 1.00 70.44 1049 GLY A O 1
ATOM 8376 N N . PHE A 1 1050 ? 8.514 -7.964 25.623 1.00 75.69 1050 PHE A N 1
ATOM 8377 C CA . PHE A 1 1050 ? 7.998 -8.996 26.540 1.00 75.69 1050 PHE A CA 1
ATOM 8378 C C . PHE A 1 1050 ? 6.462 -9.018 26.660 1.00 75.69 1050 PHE A C 1
ATOM 8380 O O . PHE A 1 1050 ? 5.820 -8.028 27.016 1.00 75.69 1050 PHE A O 1
ATOM 8387 N N . SER A 1 1051 ? 5.857 -10.193 26.438 1.00 77.38 1051 SER A N 1
ATOM 8388 C CA . SER A 1 1051 ? 4.392 -10.333 26.412 1.00 77.38 1051 SER A CA 1
ATOM 8389 C C . SER A 1 1051 ? 3.729 -10.035 27.764 1.00 77.38 1051 SER A C 1
ATOM 8391 O O . SER A 1 1051 ? 2.633 -9.473 27.804 1.00 77.38 1051 SER A O 1
ATOM 8393 N N . SER A 1 1052 ? 4.404 -10.359 28.868 1.00 84.12 1052 SER A N 1
ATOM 8394 C CA . SER A 1 1052 ? 3.898 -10.160 30.229 1.00 84.12 1052 SER A CA 1
ATOM 8395 C C . SER A 1 1052 ? 3.814 -8.686 30.608 1.00 84.12 1052 SER A C 1
ATOM 8397 O O . SER A 1 1052 ? 2.824 -8.282 31.209 1.00 84.12 1052 SER A O 1
ATOM 8399 N N . LEU A 1 1053 ? 4.751 -7.846 30.152 1.00 86.56 1053 LEU A N 1
ATOM 8400 C CA . LEU A 1 1053 ? 4.657 -6.394 30.335 1.00 86.56 1053 LEU A CA 1
ATOM 8401 C C . LEU A 1 1053 ? 3.408 -5.825 29.651 1.00 86.56 1053 LEU A C 1
ATOM 8403 O O . LEU A 1 1053 ? 2.650 -5.076 30.262 1.00 86.56 1053 LEU A O 1
ATOM 8407 N N . LYS A 1 1054 ? 3.157 -6.216 28.394 1.00 85.94 1054 LYS A N 1
ATOM 8408 C CA . LYS A 1 1054 ? 1.984 -5.766 27.627 1.00 85.94 1054 LYS A CA 1
ATOM 8409 C C . LYS A 1 1054 ? 0.677 -6.183 28.303 1.00 85.94 1054 LYS A C 1
ATOM 8411 O O . LYS A 1 1054 ? -0.277 -5.409 28.320 1.00 85.94 1054 LYS A O 1
ATOM 8416 N N . LYS A 1 1055 ? 0.630 -7.392 28.872 1.00 87.62 1055 LYS A N 1
ATOM 8417 C CA . LYS A 1 1055 ? -0.523 -7.871 29.647 1.00 87.62 1055 LYS A CA 1
ATOM 8418 C C . LYS A 1 1055 ? -0.699 -7.085 30.946 1.00 87.62 1055 LYS A C 1
ATOM 8420 O O . LYS A 1 1055 ? -1.815 -6.672 31.230 1.00 87.62 1055 LYS A O 1
ATOM 8425 N N . ILE A 1 1056 ? 0.378 -6.799 31.682 1.00 90.38 1056 ILE A N 1
ATOM 8426 C CA . ILE A 1 1056 ? 0.326 -5.970 32.899 1.00 90.38 1056 ILE A CA 1
ATOM 8427 C C . ILE A 1 1056 ? -0.171 -4.554 32.577 1.00 90.38 1056 ILE A C 1
ATOM 8429 O O . ILE A 1 1056 ? -1.063 -4.061 33.257 1.00 90.38 1056 ILE A O 1
ATOM 8433 N N . LEU A 1 1057 ? 0.320 -3.919 31.508 1.00 89.00 1057 LEU A N 1
ATOM 8434 C CA . LEU A 1 1057 ? -0.131 -2.582 31.101 1.00 89.00 1057 LEU A CA 1
ATOM 8435 C C . LEU A 1 1057 ? -1.623 -2.540 30.727 1.00 89.00 1057 LEU A C 1
ATOM 8437 O O . LEU A 1 1057 ? -2.286 -1.540 30.995 1.00 89.00 1057 LEU A O 1
ATOM 8441 N N . LYS A 1 1058 ? -2.155 -3.616 30.130 1.00 88.88 1058 LYS A N 1
ATOM 8442 C CA . LYS A 1 1058 ? -3.565 -3.727 29.713 1.00 88.88 1058 LYS A CA 1
ATOM 8443 C C . LYS A 1 1058 ? -4.516 -4.110 30.844 1.00 88.88 1058 LYS A C 1
ATOM 8445 O O . LYS A 1 1058 ? -5.605 -3.556 30.943 1.00 88.88 1058 LYS A O 1
ATOM 8450 N N . GLU A 1 1059 ? -4.129 -5.092 31.650 1.00 89.56 1059 GLU A N 1
ATOM 8451 C CA . GLU A 1 1059 ? -5.006 -5.755 32.622 1.00 89.56 1059 GLU A CA 1
ATOM 8452 C C . GLU A 1 1059 ? -4.747 -5.272 34.057 1.00 89.56 1059 GLU A C 1
ATOM 8454 O O . GLU A 1 1059 ? -5.626 -5.375 34.910 1.00 89.56 1059 GLU A O 1
ATOM 8459 N N . GLY A 1 1060 ? -3.573 -4.692 34.335 1.00 89.75 1060 GLY A N 1
ATOM 8460 C CA . GLY A 1 1060 ? -3.109 -4.352 35.684 1.00 89.75 1060 GLY A CA 1
ATOM 8461 C C . GLY A 1 1060 ? -4.047 -3.438 36.466 1.00 89.75 1060 GLY A C 1
ATOM 8462 O O . GLY A 1 1060 ? -4.188 -3.601 37.678 1.00 89.75 1060 GLY A O 1
ATOM 8463 N N . ARG A 1 1061 ? -4.786 -2.558 35.776 1.00 89.19 1061 ARG A N 1
ATOM 8464 C CA . ARG A 1 1061 ? -5.810 -1.689 36.375 1.00 89.19 1061 ARG A CA 1
ATOM 8465 C C . ARG A 1 1061 ? -6.794 -2.469 37.246 1.00 89.19 1061 ARG A C 1
ATOM 8467 O O . ARG A 1 1061 ? -7.107 -2.023 38.347 1.00 89.19 1061 ARG A O 1
ATOM 8474 N N . GLU A 1 1062 ? -7.299 -3.607 36.767 1.00 87.25 1062 GLU A N 1
ATOM 8475 C CA . GLU A 1 1062 ? -8.307 -4.393 37.491 1.00 87.25 1062 GLU A CA 1
ATOM 8476 C C . GLU A 1 1062 ? -7.789 -4.843 38.865 1.00 87.25 1062 GLU A C 1
ATOM 8478 O O . GLU A 1 1062 ? -8.527 -4.831 39.854 1.00 87.25 1062 GLU A O 1
ATOM 8483 N N . PHE A 1 1063 ? -6.497 -5.157 38.920 1.00 89.56 1063 PHE A N 1
ATOM 8484 C CA . PHE A 1 1063 ? -5.782 -5.679 40.079 1.00 89.56 1063 PHE A CA 1
ATOM 8485 C C . PHE A 1 1063 ? -5.138 -4.580 40.938 1.00 89.56 1063 PHE A C 1
ATOM 8487 O O . PHE A 1 1063 ? -4.484 -4.890 41.934 1.00 89.56 1063 PHE A O 1
ATOM 8494 N N . GLY A 1 1064 ? -5.314 -3.301 40.582 1.00 88.50 1064 GLY A N 1
ATOM 8495 C CA . GLY A 1 1064 ? -4.676 -2.180 41.278 1.00 88.50 1064 GLY A CA 1
ATOM 8496 C C . GLY A 1 1064 ? -3.165 -2.111 41.042 1.00 88.50 1064 GLY A C 1
ATOM 8497 O O . GLY A 1 1064 ? -2.436 -1.614 41.899 1.00 88.50 1064 GLY A O 1
ATOM 8498 N N . VAL A 1 1065 ? -2.697 -2.641 39.908 1.00 92.88 1065 VAL A N 1
ATOM 8499 C CA . VAL A 1 1065 ? -1.292 -2.640 39.497 1.00 92.88 1065 VAL A CA 1
ATOM 8500 C C . VAL A 1 1065 ? -1.031 -1.508 38.511 1.00 92.88 1065 VAL A C 1
ATOM 8502 O O . VAL A 1 1065 ? -1.713 -1.404 37.492 1.00 92.88 1065 VAL A O 1
ATOM 8505 N N . GLY A 1 1066 ? -0.016 -0.691 38.795 1.00 91.56 1066 GLY A N 1
ATOM 8506 C CA . GLY A 1 1066 ? 0.479 0.347 37.887 1.00 91.56 1066 GLY A CA 1
ATOM 8507 C C . GLY A 1 1066 ? 1.887 0.073 37.365 1.00 91.56 1066 GLY A C 1
ATOM 8508 O O . GLY A 1 1066 ? 2.655 -0.674 37.975 1.00 91.56 1066 GLY A O 1
ATOM 8509 N N . THR A 1 1067 ? 2.252 0.730 36.264 1.00 93.00 1067 THR A N 1
ATOM 8510 C CA . THR A 1 1067 ? 3.612 0.675 35.700 1.00 93.00 1067 THR A CA 1
ATOM 8511 C C . THR A 1 1067 ? 4.174 2.078 35.479 1.00 93.00 1067 THR A C 1
ATOM 8513 O O . THR A 1 1067 ? 3.499 2.931 34.913 1.00 93.00 1067 THR A O 1
ATOM 8516 N N . ILE A 1 1068 ? 5.420 2.317 35.879 1.00 93.00 1068 ILE A N 1
ATOM 8517 C CA . ILE A 1 1068 ? 6.177 3.537 35.601 1.00 93.00 1068 ILE A CA 1
ATOM 8518 C C . ILE A 1 1068 ? 7.343 3.156 34.688 1.00 93.00 1068 ILE A C 1
ATOM 8520 O O . ILE A 1 1068 ? 8.204 2.361 35.065 1.00 93.00 1068 ILE A O 1
ATOM 8524 N N . LEU A 1 1069 ? 7.363 3.708 33.477 1.00 91.44 1069 LEU A N 1
ATOM 8525 C CA . LEU A 1 1069 ? 8.398 3.448 32.479 1.00 91.44 1069 LEU A CA 1
ATOM 8526 C C . LEU A 1 1069 ? 9.217 4.716 32.258 1.00 91.44 1069 LEU A C 1
ATOM 8528 O O . LEU A 1 1069 ? 8.687 5.733 31.812 1.00 91.44 1069 LEU A O 1
ATOM 8532 N N . SER A 1 1070 ? 10.511 4.652 32.566 1.00 89.62 1070 SER A N 1
ATOM 8533 C CA . SER A 1 1070 ? 11.449 5.761 32.389 1.00 89.62 1070 SER A CA 1
ATOM 8534 C C . SER A 1 1070 ? 12.433 5.443 31.262 1.00 89.62 1070 SER A C 1
ATOM 8536 O O . SER A 1 1070 ? 13.124 4.431 31.306 1.00 89.62 1070 SER A O 1
ATOM 8538 N N . THR A 1 1071 ? 12.545 6.302 30.246 1.00 87.25 1071 THR A N 1
ATOM 8539 C CA . THR A 1 1071 ? 13.468 6.104 29.105 1.00 87.25 1071 THR A CA 1
ATOM 8540 C C . THR A 1 1071 ? 14.068 7.427 28.624 1.00 87.25 1071 THR A C 1
ATOM 8542 O O . THR A 1 1071 ? 13.614 8.507 29.005 1.00 87.25 1071 THR A O 1
ATOM 8545 N N . GLN A 1 1072 ? 15.142 7.357 27.840 1.00 84.00 1072 GLN A N 1
ATOM 8546 C CA . GLN A 1 1072 ? 15.789 8.527 27.245 1.00 84.00 1072 GLN A CA 1
ATOM 8547 C C . GLN A 1 1072 ? 15.155 8.978 25.925 1.00 84.00 1072 GLN A C 1
ATOM 8549 O O . GLN A 1 1072 ? 15.161 10.175 25.641 1.00 84.00 1072 GLN A O 1
ATOM 8554 N N . PHE A 1 1073 ? 14.597 8.056 25.131 1.00 78.94 1073 PHE A N 1
ATOM 8555 C CA . PHE A 1 1073 ? 14.069 8.369 23.798 1.00 78.94 1073 PHE A CA 1
ATOM 8556 C C . PHE A 1 1073 ? 12.643 7.861 23.607 1.00 78.94 1073 PHE A C 1
ATOM 8558 O O . PHE A 1 1073 ? 12.314 6.742 23.997 1.00 78.94 1073 PHE A O 1
ATOM 8565 N N . LEU A 1 1074 ? 11.814 8.652 22.918 1.00 74.44 1074 LEU A N 1
ATOM 8566 C CA . LEU A 1 1074 ? 10.409 8.306 22.705 1.00 74.44 1074 LEU A CA 1
ATOM 8567 C C . LEU A 1 1074 ? 10.209 7.095 21.784 1.00 74.44 1074 LEU A C 1
ATOM 8569 O O . LEU A 1 1074 ? 9.302 6.299 21.999 1.00 74.44 1074 LEU A O 1
ATOM 8573 N N . LYS A 1 1075 ? 11.092 6.912 20.796 1.00 70.06 1075 LYS A N 1
ATOM 8574 C CA . LYS A 1 1075 ? 11.050 5.782 19.848 1.00 70.06 1075 LYS A CA 1
ATOM 8575 C C . LYS A 1 1075 ? 11.011 4.407 20.525 1.00 70.06 1075 LYS A C 1
ATOM 8577 O O . LYS A 1 1075 ? 10.506 3.458 19.938 1.00 70.06 1075 LYS A O 1
ATOM 8582 N N . HIS A 1 1076 ? 11.513 4.295 21.757 1.00 67.62 1076 HIS A N 1
ATOM 8583 C CA . HIS A 1 1076 ? 11.492 3.039 22.509 1.00 67.62 1076 HIS A CA 1
ATOM 8584 C C . HIS A 1 1076 ? 10.094 2.656 23.007 1.00 67.62 1076 HIS A C 1
ATOM 8586 O O . HIS A 1 1076 ? 9.880 1.499 23.351 1.00 67.62 1076 HIS A O 1
ATOM 8592 N N . PHE A 1 1077 ? 9.134 3.585 23.003 1.00 68.75 1077 PHE A N 1
ATOM 8593 C CA . PHE A 1 1077 ? 7.737 3.274 23.286 1.00 68.75 1077 PHE A CA 1
ATOM 8594 C C . PHE A 1 1077 ? 6.962 2.735 22.070 1.00 68.75 1077 PHE A C 1
ATOM 8596 O O . PHE A 1 1077 ? 5.864 2.219 22.278 1.00 68.75 1077 PHE A O 1
ATOM 8603 N N . GLY A 1 1078 ? 7.491 2.805 20.834 1.00 55.06 1078 GLY A N 1
ATOM 8604 C CA . GLY A 1 1078 ? 6.767 2.282 19.668 1.00 55.06 1078 GLY A CA 1
ATOM 8605 C C . GLY A 1 1078 ? 7.519 2.242 18.329 1.00 55.06 1078 GLY A C 1
ATOM 8606 O O . GLY A 1 1078 ? 8.039 3.243 17.837 1.00 55.06 1078 GLY A O 1
ATOM 8607 N N . SER A 1 1079 ? 7.486 1.066 17.692 1.00 46.03 1079 SER A N 1
ATOM 8608 C CA . SER A 1 1079 ? 7.584 0.843 16.238 1.00 46.03 1079 SER A CA 1
ATOM 8609 C C . SER A 1 1079 ? 6.919 -0.510 15.907 1.00 46.03 1079 SER A C 1
ATOM 8611 O O . SER A 1 1079 ? 7.408 -1.545 16.345 1.00 46.03 1079 SER A O 1
ATOM 8613 N N . GLY A 1 1080 ? 5.805 -0.527 15.161 1.00 52.47 1080 GLY A N 1
ATOM 8614 C CA . GLY A 1 1080 ? 5.102 -1.766 14.755 1.00 52.47 1080 GLY A CA 1
ATOM 8615 C C . GLY A 1 1080 ? 4.022 -2.275 15.734 1.00 52.47 1080 GLY A C 1
ATOM 8616 O O . GLY A 1 1080 ? 3.310 -1.477 16.339 1.00 52.47 1080 GLY A O 1
ATOM 8617 N N . ASP A 1 1081 ? 3.877 -3.602 15.873 1.00 40.19 1081 ASP A N 1
ATOM 8618 C CA . ASP A 1 1081 ? 2.811 -4.285 16.649 1.00 40.19 1081 ASP A CA 1
ATOM 8619 C C . ASP A 1 1081 ? 2.898 -4.103 18.190 1.00 40.19 1081 ASP A C 1
ATOM 8621 O O . ASP A 1 1081 ? 1.946 -4.415 18.924 1.00 40.19 1081 ASP A O 1
ATOM 8625 N N . ASP A 1 1082 ? 4.015 -3.569 18.698 1.00 55.91 1082 ASP A N 1
ATOM 8626 C CA . ASP A 1 1082 ? 4.331 -3.399 20.127 1.00 55.91 1082 ASP A CA 1
ATOM 8627 C C . ASP A 1 1082 ? 4.441 -1.923 20.546 1.00 55.91 1082 ASP A C 1
ATOM 8629 O O . ASP A 1 1082 ? 5.438 -1.462 21.092 1.00 55.91 1082 ASP A O 1
ATOM 8633 N N . ASP A 1 1083 ? 3.376 -1.167 20.292 1.00 70.44 1083 ASP A N 1
A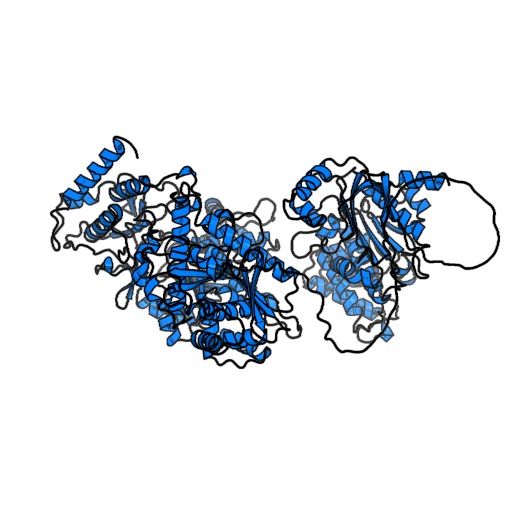TOM 8634 C CA . ASP A 1 1083 ? 3.232 0.222 20.739 1.00 70.44 1083 ASP A CA 1
ATOM 8635 C C . ASP A 1 1083 ? 2.743 0.297 22.204 1.00 70.44 1083 ASP A C 1
ATOM 8637 O O . ASP A 1 1083 ? 1.559 0.076 22.494 1.00 70.44 1083 ASP A O 1
ATOM 8641 N N . TYR A 1 1084 ? 3.664 0.570 23.137 1.00 75.88 1084 TYR A N 1
ATOM 8642 C CA . TYR A 1 1084 ? 3.411 0.641 24.584 1.00 75.88 1084 TYR A CA 1
ATOM 8643 C C . TYR A 1 1084 ? 2.802 1.971 25.028 1.00 75.88 1084 TYR A C 1
ATOM 8645 O O . TYR A 1 1084 ? 2.072 2.016 26.020 1.00 75.88 1084 TYR A O 1
ATOM 8653 N N . ALA A 1 1085 ? 3.067 3.050 24.295 1.00 76.38 1085 ALA A N 1
ATOM 8654 C CA . ALA A 1 1085 ? 2.602 4.391 24.640 1.00 76.38 1085 ALA A CA 1
ATOM 8655 C C . ALA A 1 1085 ? 1.073 4.525 24.620 1.00 76.38 1085 ALA A C 1
ATOM 8657 O O . ALA A 1 1085 ? 0.520 5.314 25.383 1.00 76.38 1085 ALA A O 1
ATOM 8658 N N . LYS A 1 1086 ? 0.372 3.702 23.828 1.00 79.88 1086 LYS A N 1
ATOM 8659 C CA . LYS A 1 1086 ? -1.102 3.615 23.840 1.00 79.88 1086 LYS A CA 1
ATOM 8660 C C . LYS A 1 1086 ? -1.690 3.260 25.210 1.00 79.88 1086 LYS A C 1
ATOM 8662 O O . LYS A 1 1086 ? -2.853 3.565 25.455 1.00 79.88 1086 LYS A O 1
ATOM 8667 N N . TYR A 1 1087 ? -0.911 2.624 26.086 1.00 84.62 1087 TYR A N 1
ATOM 8668 C CA . TYR A 1 1087 ? -1.335 2.208 27.427 1.00 84.62 1087 TYR A CA 1
ATOM 8669 C C . TYR A 1 1087 ? -0.821 3.145 28.529 1.00 84.62 1087 TYR A C 1
ATOM 8671 O O . TYR A 1 1087 ? -0.821 2.764 29.700 1.00 84.62 1087 TYR A O 1
ATOM 8679 N N . ILE A 1 1088 ? -0.359 4.349 28.172 1.00 88.19 1088 ILE A N 1
ATOM 8680 C CA . ILE A 1 1088 ? 0.154 5.369 29.092 1.00 88.19 1088 ILE A CA 1
ATOM 8681 C C . ILE A 1 1088 ? -0.712 6.627 28.974 1.00 88.19 1088 ILE A C 1
ATOM 8683 O O . ILE A 1 1088 ? -0.926 7.158 27.885 1.00 88.19 1088 ILE A O 1
ATOM 8687 N N . LEU A 1 1089 ? -1.213 7.107 30.114 1.00 85.06 1089 LEU A N 1
ATOM 8688 C CA . LEU A 1 1089 ? -2.083 8.290 30.194 1.00 85.06 1089 LEU A CA 1
ATOM 8689 C C . LEU A 1 1089 ? -1.435 9.454 30.939 1.00 85.06 1089 LEU A C 1
ATOM 8691 O O . LEU A 1 1089 ? -1.845 10.594 30.743 1.00 85.06 1089 LEU A O 1
ATOM 8695 N N . THR A 1 1090 ? -0.445 9.175 31.787 1.00 91.06 1090 THR A N 1
ATOM 8696 C CA . THR A 1 1090 ? 0.328 10.212 32.472 1.00 91.06 1090 THR A CA 1
ATOM 8697 C C . THR A 1 1090 ? 1.709 10.294 31.837 1.00 91.06 1090 THR A C 1
ATOM 8699 O O . THR A 1 1090 ? 2.448 9.309 31.846 1.00 91.06 1090 THR A O 1
ATOM 8702 N N . TRP A 1 1091 ? 2.060 11.457 31.297 1.00 92.75 1091 TRP A N 1
ATOM 8703 C CA . TRP A 1 1091 ? 3.349 11.709 30.660 1.00 92.75 1091 TRP A CA 1
ATOM 8704 C C . TRP A 1 1091 ? 4.090 12.837 31.367 1.00 92.75 1091 TRP A C 1
ATOM 8706 O O . TRP A 1 1091 ? 3.514 13.892 31.620 1.00 92.75 1091 TRP A O 1
ATOM 8716 N N . ILE A 1 1092 ? 5.371 12.612 31.655 1.00 93.56 1092 ILE A N 1
ATOM 8717 C CA . ILE A 1 1092 ? 6.297 13.615 32.185 1.00 93.56 1092 ILE A CA 1
ATOM 8718 C C . ILE A 1 1092 ? 7.474 13.715 31.218 1.00 93.56 1092 ILE A C 1
ATOM 8720 O O . ILE A 1 1092 ? 8.295 12.798 31.121 1.00 93.56 1092 ILE A O 1
ATOM 8724 N N . VAL A 1 1093 ? 7.541 14.821 30.480 1.00 92.94 1093 VAL A N 1
ATOM 8725 C CA . VAL A 1 1093 ? 8.514 15.032 29.404 1.00 92.94 1093 VAL A CA 1
ATOM 8726 C C . VAL A 1 1093 ? 9.499 16.117 29.821 1.00 92.94 1093 VAL A C 1
ATOM 8728 O O . VAL A 1 1093 ? 9.152 17.292 29.887 1.00 92.94 1093 VAL A O 1
ATOM 8731 N N . HIS A 1 1094 ? 10.733 15.720 30.117 1.00 93.38 1094 HIS A N 1
ATOM 8732 C CA . HIS A 1 1094 ? 11.855 16.641 30.310 1.00 93.38 1094 HIS A CA 1
ATOM 8733 C C . HIS A 1 1094 ? 12.472 16.994 28.950 1.00 93.38 1094 HIS A C 1
ATOM 8735 O O . HIS A 1 1094 ? 11.962 16.596 27.905 1.00 93.38 1094 HIS A O 1
ATOM 8741 N N . ASN A 1 1095 ? 13.609 17.693 28.943 1.00 90.69 1095 ASN A N 1
ATOM 8742 C CA . ASN A 1 1095 ? 14.332 17.968 27.704 1.00 90.69 1095 ASN A CA 1
ATOM 8743 C C . ASN A 1 1095 ? 14.682 16.675 26.936 1.00 90.69 1095 ASN A C 1
ATOM 8745 O O . ASN A 1 1095 ? 15.219 15.722 27.512 1.00 90.69 1095 ASN A O 1
ATOM 8749 N N . VAL A 1 1096 ? 14.369 16.647 25.635 1.00 86.25 1096 VAL A N 1
ATOM 8750 C CA . VAL A 1 1096 ? 14.673 15.539 24.719 1.00 86.25 1096 VAL A CA 1
ATOM 8751 C C . VAL A 1 1096 ? 15.360 16.075 23.462 1.00 86.25 1096 VAL A C 1
ATOM 8753 O O . VAL A 1 1096 ? 14.743 16.762 22.648 1.00 86.25 1096 VAL A O 1
ATOM 8756 N N . ALA A 1 1097 ? 16.633 15.724 23.267 1.00 75.56 1097 ALA A N 1
ATOM 8757 C CA . ALA A 1 1097 ? 17.423 16.197 22.126 1.00 75.56 1097 ALA A CA 1
ATOM 8758 C C . ALA A 1 1097 ? 16.976 15.590 20.776 1.00 75.56 1097 ALA A C 1
ATOM 8760 O O . ALA A 1 1097 ? 16.835 16.308 19.784 1.00 75.56 1097 ALA A O 1
ATOM 8761 N N . ASP A 1 1098 ? 16.728 14.276 20.743 1.00 73.25 1098 ASP A N 1
ATOM 8762 C CA . ASP A 1 1098 ? 16.340 13.505 19.548 1.00 73.25 1098 ASP A CA 1
ATOM 8763 C C . ASP A 1 1098 ? 14.812 13.327 19.484 1.00 73.25 1098 ASP A C 1
ATOM 8765 O O . ASP A 1 1098 ? 14.284 12.226 19.624 1.00 73.25 1098 ASP A O 1
ATOM 8769 N N . LEU A 1 1099 ? 14.099 14.451 19.368 1.00 78.44 1099 LEU A N 1
ATOM 8770 C CA . LEU A 1 1099 ? 12.636 14.511 19.278 1.00 78.44 1099 LEU A CA 1
ATOM 8771 C C . LEU A 1 1099 ? 12.202 14.794 17.832 1.00 78.44 1099 LEU A C 1
ATOM 8773 O O . LEU A 1 1099 ? 12.751 15.707 17.197 1.00 78.44 1099 LEU A O 1
ATOM 8777 N N . LYS A 1 1100 ? 11.187 14.072 17.332 1.00 81.00 1100 LYS A N 1
ATOM 8778 C CA . LYS A 1 1100 ? 10.463 14.376 16.081 1.00 81.00 1100 LYS A CA 1
ATOM 8779 C C . LYS A 1 1100 ? 9.115 15.038 16.378 1.00 81.00 1100 LYS A C 1
ATOM 8781 O O . LYS A 1 1100 ? 8.539 14.845 17.438 1.00 81.00 1100 LYS A O 1
ATOM 8786 N N . THR A 1 1101 ? 8.560 15.790 15.430 1.00 77.19 1101 THR A N 1
ATOM 8787 C CA . THR A 1 1101 ? 7.242 16.432 15.615 1.00 77.19 1101 THR A CA 1
ATOM 8788 C C . THR A 1 1101 ? 6.121 15.404 15.821 1.00 77.19 1101 THR A C 1
ATOM 8790 O O . THR A 1 1101 ? 5.259 15.599 16.668 1.00 77.19 1101 THR A O 1
ATOM 8793 N N . SER A 1 1102 ? 6.205 14.250 15.147 1.00 73.69 1102 SER A N 1
ATOM 8794 C CA . SER A 1 1102 ? 5.282 13.120 15.338 1.00 73.69 1102 SER A CA 1
ATOM 8795 C C . SER A 1 1102 ? 5.273 12.566 16.765 1.00 73.69 1102 SER A C 1
ATOM 8797 O O . SER A 1 1102 ? 4.268 12.022 17.206 1.00 73.69 1102 SER A O 1
ATOM 8799 N N . ASP A 1 1103 ? 6.392 12.692 17.479 1.00 75.38 1103 ASP A N 1
ATOM 8800 C CA . ASP A 1 1103 ? 6.557 12.182 18.840 1.00 75.38 1103 ASP A CA 1
ATOM 8801 C C . ASP A 1 1103 ? 5.765 13.051 19.835 1.00 75.38 1103 ASP A C 1
ATOM 8803 O O . ASP A 1 1103 ? 5.140 12.539 20.762 1.00 75.38 1103 ASP A O 1
ATOM 8807 N N . VAL A 1 1104 ? 5.727 14.367 19.596 1.00 78.56 1104 VAL A N 1
ATOM 8808 C CA . VAL A 1 1104 ? 4.938 15.334 20.378 1.00 78.56 1104 VAL A CA 1
ATOM 8809 C C . VAL A 1 1104 ? 3.447 15.139 20.132 1.00 78.56 1104 VAL A C 1
ATOM 8811 O O . VAL A 1 1104 ? 2.690 15.022 21.096 1.00 78.56 1104 VAL A O 1
ATOM 8814 N N . ASP A 1 1105 ? 3.052 15.011 18.860 1.00 76.62 1105 ASP A N 1
ATOM 8815 C CA . ASP A 1 1105 ? 1.666 14.733 18.462 1.00 76.62 1105 ASP A CA 1
ATOM 8816 C C . ASP A 1 1105 ? 1.125 13.487 19.163 1.00 76.62 1105 ASP A C 1
ATOM 8818 O O . ASP A 1 1105 ? -0.003 13.454 19.650 1.00 76.62 1105 ASP A O 1
ATOM 8822 N N . PHE A 1 1106 ? 1.969 12.468 19.277 1.00 73.56 1106 PHE A N 1
ATOM 8823 C CA . PHE A 1 1106 ? 1.603 11.190 19.851 1.00 73.56 1106 PHE A CA 1
ATOM 8824 C C . PHE A 1 1106 ? 1.510 11.204 21.388 1.00 73.56 1106 PHE A C 1
ATOM 8826 O O . PHE A 1 1106 ? 0.539 10.690 21.946 1.00 73.56 1106 PHE A O 1
ATOM 8833 N N . VAL A 1 1107 ? 2.462 11.835 22.088 1.00 76.69 1107 VAL A N 1
ATOM 8834 C CA . VAL A 1 1107 ? 2.459 11.945 23.564 1.00 76.69 1107 VAL A CA 1
ATOM 8835 C C . VAL A 1 1107 ? 1.349 12.872 24.051 1.00 76.69 1107 VAL A C 1
ATOM 8837 O O . VAL A 1 1107 ? 0.569 12.539 24.951 1.00 76.69 1107 VAL A O 1
ATOM 8840 N N . PHE A 1 1108 ? 1.243 14.048 23.434 1.00 79.06 1108 PHE A N 1
ATOM 8841 C CA . PHE A 1 1108 ? 0.311 15.081 23.863 1.00 79.06 1108 PHE A CA 1
ATOM 8842 C C . PHE A 1 1108 ? -1.047 14.986 23.170 1.00 79.06 1108 PHE A C 1
ATOM 8844 O O . PHE A 1 1108 ? -1.963 15.696 23.581 1.00 79.06 1108 PHE A O 1
ATOM 8851 N N . LYS A 1 1109 ? -1.245 14.021 22.257 1.00 70.44 1109 LYS A N 1
ATOM 8852 C CA . LYS A 1 1109 ? -2.481 13.842 21.470 1.00 70.44 1109 LYS A CA 1
ATOM 8853 C C . LYS A 1 1109 ? -2.933 15.159 20.820 1.00 70.44 1109 LYS A C 1
ATOM 8855 O O . LYS A 1 1109 ? -4.125 15.447 20.788 1.00 70.44 1109 LYS A O 1
ATOM 8860 N N . THR A 1 1110 ? -1.975 15.975 20.379 1.00 67.00 1110 THR A N 1
ATOM 8861 C CA . THR A 1 1110 ? -2.232 17.229 19.663 1.00 67.00 1110 THR A CA 1
ATOM 8862 C C . THR A 1 1110 ? -2.496 16.939 18.191 1.00 67.00 1110 THR A C 1
ATOM 8864 O O . THR A 1 1110 ? -2.001 15.950 17.648 1.00 67.00 1110 THR A O 1
ATOM 8867 N N . GLU A 1 1111 ? -3.256 17.806 17.522 1.00 68.25 1111 GLU A N 1
ATOM 8868 C CA . GLU A 1 1111 ? -3.457 17.714 16.074 1.00 68.25 1111 GLU A CA 1
ATOM 8869 C C . GLU A 1 1111 ? -2.113 17.792 15.341 1.00 68.25 1111 GLU A C 1
ATOM 8871 O O . GLU A 1 1111 ? -1.263 18.635 15.662 1.00 68.25 1111 GLU A O 1
ATOM 8876 N N . SER A 1 1112 ? -1.913 16.909 14.361 1.00 62.88 1112 SER A N 1
ATOM 8877 C CA . SER A 1 1112 ? -0.638 16.792 13.658 1.00 62.88 1112 SER A CA 1
ATOM 8878 C C . SER A 1 1112 ? -0.235 18.109 12.993 1.00 62.88 1112 SER A C 1
ATOM 8880 O O . SER A 1 1112 ? -0.985 18.659 12.194 1.00 62.88 1112 SER A O 1
ATOM 8882 N N . LYS A 1 1113 ? 0.977 18.599 13.296 1.00 62.19 1113 LYS A N 1
ATOM 8883 C CA . LYS A 1 1113 ? 1.526 19.901 12.840 1.00 62.19 1113 LYS A CA 1
ATOM 8884 C C . LYS A 1 1113 ? 0.772 21.165 13.296 1.00 62.19 1113 LYS A C 1
ATOM 8886 O O . LYS A 1 1113 ? 1.068 22.242 12.772 1.00 62.19 1113 LYS A O 1
ATOM 8891 N N . SER A 1 1114 ? -0.129 21.073 14.271 1.00 75.75 1114 SER A N 1
ATOM 8892 C CA . SER A 1 1114 ? -0.752 22.247 14.899 1.00 75.75 1114 SER A CA 1
ATOM 8893 C C . SER A 1 1114 ? 0.281 23.239 15.454 1.00 75.75 1114 SER A C 1
ATOM 8895 O O . SER A 1 1114 ? 1.416 22.879 15.783 1.00 75.75 1114 SER A O 1
ATOM 8897 N N . ILE A 1 1115 ? -0.123 24.504 15.603 1.00 76.12 1115 ILE A N 1
ATOM 8898 C CA . ILE A 1 1115 ? 0.703 25.549 16.235 1.00 76.12 1115 ILE A CA 1
ATOM 8899 C C . ILE A 1 1115 ? 1.087 25.133 17.665 1.00 76.12 1115 ILE A C 1
ATOM 8901 O O . ILE A 1 1115 ? 2.217 25.362 18.094 1.00 76.12 1115 ILE A O 1
ATOM 8905 N N . GLU A 1 1116 ? 0.174 24.472 18.383 1.00 78.44 1116 GLU A N 1
ATOM 8906 C CA . GLU A 1 1116 ? 0.419 23.927 19.721 1.00 78.44 1116 GLU A CA 1
ATOM 8907 C C . GLU A 1 1116 ? 1.487 22.824 19.705 1.00 78.44 1116 GLU A C 1
ATOM 8909 O O . GLU A 1 1116 ? 2.421 22.879 20.502 1.00 78.44 1116 GLU A O 1
ATOM 8914 N N . SER A 1 1117 ? 1.430 21.888 18.750 1.00 81.25 1117 SER A N 1
ATOM 8915 C CA . SER A 1 1117 ? 2.455 20.850 18.571 1.00 81.25 1117 SER A CA 1
ATOM 8916 C C . SER A 1 1117 ? 3.835 21.434 18.254 1.00 81.25 1117 SER A C 1
ATOM 8918 O O . SER A 1 1117 ? 4.835 21.047 18.859 1.00 81.25 1117 SER A O 1
ATOM 8920 N N . GLN A 1 1118 ? 3.910 22.420 17.353 1.00 81.94 1118 GLN A N 1
ATOM 8921 C CA . GLN A 1 1118 ? 5.176 23.082 17.013 1.00 81.94 1118 GLN A CA 1
ATOM 8922 C C . GLN A 1 1118 ? 5.752 23.866 18.198 1.00 81.94 1118 GLN A C 1
ATOM 8924 O O . GLN A 1 1118 ? 6.967 23.855 18.414 1.00 81.94 1118 GLN A O 1
ATOM 8929 N N . ARG A 1 1119 ? 4.883 24.509 18.986 1.00 85.56 1119 ARG A N 1
ATOM 8930 C CA . ARG A 1 1119 ? 5.264 25.202 20.218 1.00 85.56 1119 ARG A CA 1
ATOM 8931 C C . ARG A 1 1119 ? 5.795 24.218 21.258 1.00 85.56 1119 ARG A C 1
ATOM 8933 O O . ARG A 1 1119 ? 6.928 24.380 21.691 1.00 85.56 1119 ARG A O 1
ATOM 8940 N N . LEU A 1 1120 ? 5.051 23.155 21.573 1.00 86.31 1120 LEU A N 1
ATOM 8941 C CA . LEU A 1 1120 ? 5.489 22.103 22.498 1.00 86.31 1120 LEU A CA 1
ATOM 8942 C C . LEU A 1 1120 ? 6.798 21.452 22.035 1.00 86.31 1120 LEU A C 1
ATOM 8944 O O . LEU A 1 1120 ? 7.696 21.231 22.839 1.00 86.31 1120 LEU A O 1
ATOM 8948 N N . PHE A 1 1121 ? 6.956 21.200 20.735 1.00 87.44 1121 PHE A N 1
ATOM 8949 C CA . PHE A 1 1121 ? 8.192 20.668 20.164 1.00 87.44 1121 PHE A CA 1
ATOM 8950 C C . PHE A 1 1121 ? 9.402 21.580 20.403 1.00 87.44 1121 PHE A C 1
ATOM 8952 O O . PHE A 1 1121 ? 10.477 21.098 20.769 1.00 87.44 1121 PHE A O 1
ATOM 8959 N N . SER A 1 1122 ? 9.235 22.888 20.190 1.00 86.44 1122 SER A N 1
ATOM 8960 C CA . SER A 1 1122 ? 10.276 23.879 20.473 1.00 86.44 1122 SER A CA 1
ATOM 8961 C C . SER A 1 1122 ? 10.565 23.962 21.971 1.00 86.44 1122 SER A C 1
ATOM 8963 O O . SER A 1 1122 ? 11.728 23.937 22.376 1.00 86.44 1122 SER A O 1
ATOM 8965 N N . ASP A 1 1123 ? 9.515 24.007 22.788 1.00 88.56 1123 ASP A N 1
ATOM 8966 C CA . ASP A 1 1123 ? 9.615 24.187 24.231 1.00 88.56 1123 ASP A CA 1
ATOM 8967 C C . ASP A 1 1123 ? 10.303 22.992 24.899 1.00 88.56 1123 ASP A C 1
ATOM 8969 O O . ASP A 1 1123 ? 11.222 23.192 25.690 1.00 88.56 1123 ASP A O 1
ATOM 8973 N N . ILE A 1 1124 ? 9.965 21.752 24.516 1.00 89.19 1124 ILE A N 1
ATOM 8974 C CA . ILE A 1 1124 ? 10.607 20.534 25.044 1.00 89.19 1124 ILE A CA 1
ATOM 8975 C C . ILE A 1 1124 ? 12.124 20.574 24.827 1.00 89.19 1124 ILE A C 1
ATOM 8977 O O . ILE A 1 1124 ? 12.884 20.192 25.713 1.00 89.19 1124 ILE A O 1
ATOM 8981 N N . LYS A 1 1125 ? 12.595 21.073 23.679 1.00 87.12 1125 LYS A N 1
ATOM 8982 C CA . LYS A 1 1125 ? 14.037 21.189 23.397 1.00 87.12 1125 LYS A CA 1
ATOM 8983 C C . LYS A 1 1125 ? 14.729 22.291 24.199 1.00 87.12 1125 LYS A C 1
ATOM 8985 O O . LYS A 1 1125 ? 15.949 22.238 24.359 1.00 87.12 1125 LYS A O 1
ATOM 8990 N N . GLN A 1 1126 ? 13.976 23.271 24.692 1.00 88.44 1126 GLN A N 1
ATOM 8991 C CA . GLN A 1 1126 ? 14.481 24.409 25.465 1.00 88.44 1126 GLN A CA 1
ATOM 8992 C C . GLN A 1 1126 ? 14.313 24.239 26.981 1.00 88.44 1126 GLN A C 1
ATOM 8994 O O . GLN A 1 1126 ? 14.833 25.062 27.729 1.00 88.44 1126 GLN A O 1
ATOM 8999 N N . LEU A 1 1127 ? 13.641 23.177 27.445 1.00 90.69 1127 LEU A N 1
ATOM 9000 C CA . LEU A 1 1127 ? 13.457 22.907 28.872 1.00 90.69 1127 LEU A CA 1
ATOM 9001 C C . LEU A 1 1127 ? 14.799 22.859 29.611 1.00 90.69 1127 LEU A C 1
ATOM 9003 O O . LEU A 1 1127 ? 15.722 22.132 29.227 1.00 90.69 1127 LEU A O 1
ATOM 9007 N N . GLU A 1 1128 ? 14.880 23.616 30.701 1.00 90.50 1128 GLU A N 1
ATOM 9008 C CA . GLU A 1 1128 ? 16.024 23.608 31.602 1.00 90.50 1128 GLU A CA 1
ATOM 9009 C C . GLU A 1 1128 ? 16.034 22.357 32.491 1.00 90.50 1128 GLU A C 1
ATOM 9011 O O . GLU A 1 1128 ? 15.072 21.594 32.589 1.00 90.50 1128 GLU A O 1
ATOM 9016 N N . LYS A 1 1129 ? 17.151 22.140 33.187 1.00 90.88 1129 LYS A N 1
ATOM 9017 C CA . LYS A 1 1129 ? 17.278 21.050 34.155 1.00 90.88 1129 LYS A CA 1
ATOM 9018 C C . LYS A 1 1129 ? 16.225 21.198 35.267 1.00 90.88 1129 LYS A C 1
ATOM 9020 O O . LYS A 1 1129 ? 16.059 22.294 35.795 1.00 90.88 1129 LYS A O 1
ATOM 9025 N N . HIS A 1 1130 ? 15.584 20.093 35.654 1.00 91.19 1130 HIS A N 1
ATOM 9026 C CA . HIS A 1 1130 ? 14.499 20.035 36.653 1.00 91.19 1130 HIS A CA 1
ATOM 9027 C C . HIS A 1 1130 ? 13.228 20.797 36.265 1.00 91.19 1130 HIS A C 1
ATOM 9029 O O . HIS A 1 1130 ? 12.463 21.220 37.132 1.00 91.19 1130 HIS A O 1
ATOM 9035 N N . HIS A 1 1131 ? 13.016 20.967 34.964 1.00 93.25 1131 HIS A N 1
ATOM 9036 C CA . HIS A 1 1131 ? 11.755 21.423 34.413 1.00 93.25 1131 HIS A CA 1
ATOM 9037 C C . HIS A 1 1131 ? 11.230 20.378 33.432 1.00 93.25 1131 HIS A C 1
ATOM 9039 O O . HIS A 1 1131 ? 11.987 19.788 32.651 1.00 93.25 1131 HIS A O 1
ATOM 9045 N N . SER A 1 1132 ? 9.920 20.167 33.468 1.00 94.12 1132 SER A N 1
ATOM 9046 C CA . SER A 1 1132 ? 9.242 19.199 32.618 1.00 94.12 1132 SER A CA 1
ATOM 9047 C C . SER A 1 1132 ? 7.875 19.715 32.177 1.00 94.12 1132 SER A C 1
ATOM 9049 O O . SER A 1 1132 ? 7.309 20.640 32.763 1.00 94.12 1132 SER A O 1
ATOM 9051 N N . ILE A 1 1133 ? 7.355 19.131 31.101 1.00 93.69 1133 ILE A N 1
ATOM 9052 C CA . ILE A 1 1133 ? 5.974 19.314 30.666 1.00 93.69 1133 ILE A CA 1
ATOM 9053 C C . ILE A 1 1133 ? 5.211 18.055 31.050 1.00 93.69 1133 ILE A C 1
ATOM 9055 O O . ILE A 1 1133 ? 5.574 16.942 30.652 1.00 93.69 1133 ILE A O 1
ATOM 9059 N N . VAL A 1 1134 ? 4.150 18.237 31.826 1.00 91.88 1134 VAL A N 1
ATOM 9060 C CA . VAL A 1 1134 ? 3.321 17.156 32.345 1.00 91.88 1134 VAL A CA 1
ATOM 9061 C C . VAL A 1 1134 ? 1.974 17.146 31.644 1.00 91.88 1134 VAL A C 1
ATOM 9063 O O . VAL A 1 1134 ? 1.319 18.177 31.498 1.00 91.88 1134 VAL A O 1
ATOM 9066 N N . LYS A 1 1135 ? 1.530 15.948 31.269 1.00 90.56 1135 LYS A N 1
ATOM 9067 C CA . LYS A 1 1135 ? 0.163 15.671 30.839 1.00 90.56 1135 LYS A CA 1
ATOM 9068 C C . LYS A 1 1135 ? -0.438 14.590 31.729 1.00 90.56 1135 LYS A C 1
ATOM 9070 O O . LYS A 1 1135 ? 0.061 13.466 31.750 1.00 90.56 1135 LYS A O 1
ATOM 9075 N N . ILE A 1 1136 ? -1.510 14.928 32.441 1.00 87.75 1136 ILE A N 1
ATOM 9076 C CA . ILE A 1 1136 ? -2.275 13.999 33.279 1.00 87.75 1136 ILE A CA 1
ATOM 9077 C C . ILE A 1 1136 ? -3.595 13.716 32.559 1.00 87.75 1136 ILE A C 1
ATOM 9079 O O . ILE A 1 1136 ? -4.422 14.609 32.406 1.00 87.75 1136 ILE A O 1
ATOM 9083 N N . SER A 1 1137 ? -3.807 12.476 32.110 1.00 81.19 1137 SER A N 1
ATOM 9084 C CA . SER A 1 1137 ? -5.061 12.067 31.458 1.00 81.19 1137 SER A CA 1
ATOM 9085 C C . SER A 1 1137 ? -5.374 12.907 30.199 1.00 81.19 1137 SER A C 1
ATOM 9087 O O . SER A 1 1137 ? -4.546 12.997 29.286 1.00 81.19 1137 SER A O 1
ATOM 9089 N N . SER A 1 1138 ? -6.570 13.493 30.115 1.00 71.12 1138 SER A N 1
ATOM 9090 C CA . SER A 1 1138 ? -7.020 14.396 29.049 1.00 71.12 1138 SER A CA 1
ATOM 9091 C C . SER A 1 1138 ? -6.792 15.885 29.347 1.00 71.12 1138 SER A C 1
ATOM 9093 O O . SER A 1 1138 ? -7.264 16.722 28.581 1.00 71.12 1138 SER A O 1
ATOM 9095 N N . GLU A 1 1139 ? -6.096 16.243 30.432 1.00 79.31 1139 GLU A N 1
ATOM 9096 C CA . GLU A 1 1139 ? -5.805 17.648 30.735 1.00 79.31 1139 GLU A CA 1
ATOM 9097 C C . GLU A 1 1139 ? -4.833 18.273 29.723 1.00 79.31 1139 GLU A C 1
ATOM 9099 O O . GLU A 1 1139 ? -4.022 17.587 29.087 1.00 79.31 1139 GLU A O 1
ATOM 9104 N N . LYS A 1 1140 ? -4.896 19.606 29.604 1.00 83.00 1140 LYS A N 1
ATOM 9105 C CA . LYS A 1 1140 ? -3.923 20.376 28.824 1.00 83.00 1140 LYS A CA 1
ATOM 9106 C C . LYS A 1 1140 ? -2.514 20.222 29.417 1.00 83.00 1140 LYS A C 1
ATOM 9108 O O . LYS A 1 1140 ? -2.391 20.110 30.639 1.00 83.00 1140 LYS A O 1
ATOM 9113 N N . PRO A 1 1141 ? -1.457 20.246 28.588 1.00 88.81 1141 PRO A N 1
ATOM 9114 C CA . PRO A 1 1141 ? -0.083 20.156 29.071 1.00 88.81 1141 PRO A CA 1
ATOM 9115 C C . PRO A 1 1141 ? 0.249 21.315 30.021 1.00 88.81 1141 PRO A C 1
ATOM 9117 O O . PRO A 1 1141 ? -0.013 22.475 29.699 1.00 88.81 1141 PRO A O 1
ATOM 9120 N N . LYS A 1 1142 ? 0.843 21.004 31.175 1.00 90.19 1142 LYS A N 1
ATOM 9121 C CA . LYS A 1 1142 ? 1.268 21.982 32.188 1.00 90.19 1142 LYS A CA 1
ATOM 9122 C C . LYS A 1 1142 ? 2.787 22.010 32.286 1.00 90.19 1142 LYS A C 1
ATOM 9124 O O . LYS A 1 1142 ? 3.433 20.962 32.257 1.00 90.19 1142 LYS A O 1
ATOM 9129 N N . TYR A 1 1143 ? 3.354 23.206 32.396 1.00 93.00 1143 TYR A N 1
ATOM 9130 C CA . TYR A 1 1143 ? 4.797 23.415 32.504 1.00 93.00 1143 TYR A CA 1
ATOM 9131 C C . TYR A 1 1143 ? 5.148 23.478 33.977 1.00 93.00 1143 TYR A C 1
ATOM 9133 O O . TYR A 1 1143 ? 4.640 24.347 34.682 1.00 93.00 1143 TYR A O 1
ATOM 9141 N N . ILE A 1 1144 ? 6.009 22.579 34.443 1.00 93.38 1144 ILE A N 1
ATOM 9142 C CA . ILE A 1 1144 ? 6.324 22.483 35.864 1.00 93.38 1144 ILE A CA 1
ATOM 9143 C C . ILE A 1 1144 ? 7.812 22.654 36.130 1.00 93.38 1144 ILE A C 1
ATOM 9145 O O . ILE A 1 1144 ? 8.667 22.359 35.289 1.00 93.38 1144 ILE A O 1
ATOM 9149 N N . ARG A 1 1145 ? 8.119 23.135 37.333 1.00 94.00 1145 ARG A N 1
ATOM 9150 C CA . ARG A 1 1145 ? 9.403 22.895 37.985 1.00 94.00 1145 ARG A CA 1
ATOM 9151 C C . ARG A 1 1145 ? 9.259 21.649 38.848 1.00 94.00 1145 ARG A C 1
ATOM 9153 O O . ARG A 1 1145 ? 8.463 21.635 39.787 1.00 94.00 1145 ARG A O 1
ATOM 9160 N N . ASP A 1 1146 ? 10.034 20.624 38.524 1.00 93.00 1146 ASP A N 1
ATOM 9161 C CA . ASP A 1 1146 ? 9.965 19.318 39.166 1.00 93.00 1146 ASP A CA 1
ATOM 9162 C C . ASP A 1 1146 ? 10.308 19.417 40.653 1.00 93.00 1146 ASP A C 1
ATOM 9164 O O . ASP A 1 1146 ? 11.329 20.001 41.027 1.00 93.00 1146 ASP A O 1
ATOM 9168 N N . ARG A 1 1147 ? 9.515 18.758 41.504 1.00 92.69 1147 ARG A N 1
ATOM 9169 C CA . ARG A 1 1147 ? 9.881 18.553 42.907 1.00 92.69 1147 ARG A CA 1
ATOM 9170 C C . ARG A 1 1147 ? 10.923 17.454 42.995 1.00 92.69 1147 ARG A C 1
ATOM 9172 O O . ARG A 1 1147 ? 10.605 16.259 42.999 1.00 92.69 1147 ARG A O 1
ATOM 9179 N N . ALA A 1 1148 ? 12.180 17.846 43.080 1.00 92.50 1148 ALA A N 1
ATOM 9180 C CA . ALA A 1 1148 ? 13.265 16.889 43.048 1.00 92.50 1148 ALA A CA 1
ATOM 9181 C C . ALA A 1 1148 ? 13.511 16.202 44.399 1.00 92.50 1148 ALA A C 1
ATOM 9183 O O . ALA A 1 1148 ? 13.232 16.744 45.468 1.00 92.50 1148 ALA A O 1
ATOM 9184 N N . PHE A 1 1149 ? 14.088 14.997 44.360 1.00 93.19 1149 PHE A N 1
ATOM 9185 C CA . PHE A 1 1149 ? 14.263 14.178 45.559 1.00 93.19 1149 PHE A CA 1
ATOM 9186 C C . PHE A 1 1149 ? 15.121 14.836 46.648 1.00 93.19 1149 PHE A C 1
ATOM 9188 O O . PHE A 1 1149 ? 14.787 14.704 47.820 1.00 93.19 1149 PHE A O 1
ATOM 9195 N N . TRP A 1 1150 ? 16.187 15.571 46.310 1.00 90.38 1150 TRP A N 1
ATOM 9196 C CA . TRP A 1 1150 ? 17.005 16.229 47.341 1.00 90.38 1150 TRP A CA 1
ATOM 9197 C C . TRP A 1 1150 ? 16.249 17.354 48.070 1.00 90.38 1150 TRP A C 1
ATOM 9199 O O . TRP A 1 1150 ? 16.534 17.606 49.238 1.00 90.38 1150 TRP A O 1
ATOM 9209 N N . GLU A 1 1151 ? 15.293 18.023 47.410 1.00 89.56 1151 GLU A N 1
ATOM 9210 C CA . GLU A 1 1151 ? 14.440 19.044 48.038 1.00 89.56 1151 GLU A CA 1
ATOM 9211 C C . GLU A 1 1151 ? 13.522 18.365 49.061 1.00 89.56 1151 GLU A C 1
ATOM 9213 O O . GLU A 1 1151 ? 13.543 18.714 50.241 1.00 89.56 1151 GLU A O 1
ATOM 9218 N N . LEU A 1 1152 ? 12.840 17.293 48.637 1.00 90.75 1152 LEU A N 1
ATOM 9219 C CA . LEU A 1 1152 ? 12.003 16.460 49.504 1.00 90.75 1152 LEU A CA 1
ATOM 9220 C C . LEU A 1 1152 ? 12.797 15.854 50.677 1.00 90.75 1152 LEU A C 1
ATOM 9222 O O . LEU A 1 1152 ? 12.328 15.838 51.811 1.00 90.75 1152 LEU A O 1
ATOM 9226 N N . TYR A 1 1153 ? 14.009 15.362 50.425 1.00 88.94 1153 TYR A N 1
ATOM 9227 C CA . TYR A 1 1153 ? 14.867 14.757 51.443 1.00 88.94 1153 TYR A CA 1
ATOM 9228 C C . TYR A 1 1153 ? 15.284 15.760 52.522 1.00 88.94 1153 TYR A C 1
ATOM 9230 O O . TYR A 1 1153 ? 15.277 15.437 53.710 1.00 88.94 1153 TYR A O 1
ATOM 9238 N N . ASN A 1 1154 ? 15.629 16.986 52.121 1.00 88.69 1154 ASN A N 1
ATOM 9239 C CA . ASN A 1 1154 ? 16.002 18.043 53.056 1.00 88.69 1154 ASN A CA 1
ATOM 9240 C C . ASN A 1 1154 ? 14.813 18.477 53.924 1.00 88.69 1154 ASN A C 1
ATOM 9242 O O . ASN A 1 1154 ? 14.996 18.715 55.117 1.00 88.69 1154 ASN A O 1
ATOM 9246 N N . GLU A 1 1155 ? 13.603 18.529 53.364 1.00 87.50 1155 GLU A N 1
ATOM 9247 C CA . GLU A 1 1155 ? 12.371 18.794 54.120 1.00 87.50 1155 GLU A CA 1
ATOM 9248 C C . GLU A 1 1155 ? 12.076 17.680 55.131 1.00 87.50 1155 GLU A C 1
ATOM 9250 O O . GLU A 1 1155 ? 11.790 17.963 56.292 1.00 87.50 1155 GLU A O 1
ATOM 9255 N N . LEU A 1 1156 ? 12.216 16.415 54.722 1.00 85.88 1156 LEU A N 1
ATOM 9256 C CA . LEU A 1 1156 ? 12.010 15.249 55.590 1.00 85.88 1156 LEU A CA 1
ATOM 9257 C C . LEU A 1 1156 ? 13.060 15.108 56.699 1.00 85.88 1156 LEU A C 1
ATOM 9259 O O . LEU A 1 1156 ? 12.794 14.431 57.681 1.00 85.88 1156 LEU A O 1
ATOM 9263 N N . LYS A 1 1157 ? 14.250 15.698 56.533 1.00 79.06 1157 LYS A N 1
ATOM 9264 C CA . LYS A 1 1157 ? 15.280 15.772 57.582 1.00 79.06 1157 LYS A CA 1
ATOM 9265 C C . LYS A 1 1157 ? 15.136 16.979 58.503 1.00 79.06 1157 LYS A C 1
ATOM 9267 O O . LYS A 1 1157 ? 15.713 16.976 59.588 1.00 79.06 1157 LYS A O 1
ATOM 9272 N N . SER A 1 1158 ? 14.488 18.036 58.020 1.00 69.50 1158 SER A N 1
ATOM 9273 C CA . SER A 1 1158 ? 14.271 19.269 58.781 1.00 69.50 1158 SER A CA 1
ATOM 9274 C C . SER A 1 1158 ? 13.033 19.176 59.679 1.00 69.50 1158 SER A C 1
ATOM 9276 O O . SER A 1 1158 ? 12.966 19.890 60.679 1.00 69.50 1158 SER A O 1
ATOM 9278 N N . ASN A 1 1159 ? 12.086 18.304 59.318 1.00 49.78 1159 ASN A N 1
ATOM 9279 C CA . ASN A 1 1159 ? 10.970 17.841 60.147 1.00 49.78 1159 ASN A CA 1
ATOM 9280 C C . ASN A 1 1159 ? 11.354 16.588 60.936 1.00 49.78 1159 ASN A C 1
ATOM 9282 O O . ASN A 1 1159 ? 10.759 16.391 62.020 1.00 49.78 1159 ASN A O 1
#

Sequence (1159 aa):
MSGDLKVAAENFLKEFNLLYELLEDGSYLSPEQENGLLLGTLFVGRNDEELLLTPFHPLNLAYQLQLCKETKFENATDIVIDRLNSIYLLPYTKHNKKIYKVSDQMYSMEWKYYAPVENRKYRGSRRYVPKLIEEKITEFISHFKYIFSDINNKTIRVNLINMGDCSDVFNGIAQYFIHAIGKTPDVDRLMKFELHIYSDGRKANVFENIKEYSRLKAYLTASKLSFANGVAMNSLEGVLSKNIECYFHKDTGKQYEYAHISFYEMESEITSESATMDQIETGISLGGIVSGVPSSKYGQKYRTGFGTKYAKKTPVIELATKYNSLVQVGNTGNPYHSGTSISTQIDKLAEDKMEYIYNASNWVVFVDPKVDLDFFSEKEANSELLIIHYSDQYTSSSEYDAITVTHKSKQYSKVIQEYLKEKGISAELEDVAKIINLFNAINGDWLLRLVSSKKLIGANKESTFSREKISIVAAIKFMLAFLRHPDIVWIPISLEEMLRVSGGAGLSSADGILSYKNLGFEKGPTSDDLLFIGLNHVSDQIKIYLYPTEVKTGINANDVIKKAFQQVSATATGLQEAMNPEEDITNTIMYKVNRNFLMQLLVTSCKKMKVYHVDDSQNWEIILDKFRLALLNEEYIISTDIQEILGRGSVLSFRQSLASRKTSFKEDTINFIEMPEKDEFDLILSSVDEIHADIQNAKNNDLLLFKECKVENLTGDITEIISTEFEESEEVNEADSDNNDNNQKSCVKNDSGDNEKNQKTVENSDITEIKSEGMKILFGLDQQDGSDIIWEPNNTDILFHTNTGIIGTMGTGKTQFTKSLITQLYLQRKNNIGEDNLGILIFDYKGDYNESKRDFVDVTNATILKPYQLPFNPLALTKSKVFKPLLPIHTANAFKDTISKVYGLGPKQQDTLFQCIIETYGMCGIQAANPSSWDNEAPTFEQVYQRYANDEEIKKNDSLAAAMNKLHQFQVFENNPNQTKPLFEILNGVVVIDLSGYDSDIQSLIVAITLDLFYAQMQAAGSSKLDGKYRQLTKLILVDEADNFMSEGFSSLKKILKEGREFGVGTILSTQFLKHFGSGDDDYAKYILTWIVHNVADLKTSDVDFVFKTESKSIESQRLFSDIKQLEKHHSIVKISSEKPKYIRDRAFWELYNELKSN

pLDDT: mean 79.14, std 15.71, range [20.0, 97.0]

Foldseek 3Di:
DDDPVLVVLVVVLVVLVVQCPPADFQDFDDPVRLVSLCVQWDADDDPRQKIKGALSHNLNSQLVSLVVVFDDPVPFDPLLVVQQALAQLQQWFDDPNFIWGWADDDPDRSMTMTGTPVQLVGDHDCVCLLVVLLLVVVLLCLLPVVVDVVVPNQEFEEEEASNRLCPSVVSSVLVNVLVVCVVPVDLVSHHAYEYEYEDQDPDHHPVVLLVPLVSLVVSCVVVVRFHDPPRDPDGSSRSCNVRYDYHYHYDPLADDAAGQEYEYEFDKDWDPDWDFQQQFDFQAFQLSSGGDWAWDDDPPWIKTGRHCNLADDDPSSVVSQVSQQCRSNNPVRGGTDRRTHTIITTDPSSVSSVVNVQVRYAKYKHAQPSDDVLVVLVVVVPALKDWQEWDPFPDSGLGTRITMMHSPNVLLLVLVQVVCVVVVDHDDSVLSLLLCLLCHLAPRSLSSVSSSQDDDPPDPDDDPSNLQVLLLLLVVLLVCLQQDAPQKDKFKYFLCVQQVPDCPRVDDLPNGCNHCVNLPQDPFAAARRIWIWIWGDPDPFIEIEIADEHEAEEACPPVNVVSSLRRLVSHLVSCCCSAPNDPVPNSHSSNQSSQLSVLSVVLSSLVSCVSSVQAPPDDSCCSNRVCVSCSSNVRHYHDLLCCLPQNSYEYEYAYQPDDAWEWAQEDRRYIYIYHHNVSSSVSSSDGSVRSSVVVVVPPPHHRDRNHPDDSPPGPNDNPPGPYDYPDDDDDDDDDDDDDDDDDDDDDDDDDDDDDDDDDDDDDDDDDDPPDADAQWAFFFAFPPPRDTDIDGQFFCVQDVHNAEEEAAAPQQQRLQSVLSRLLSLLVRQVNFPDPAGEFEEEEAAACSQDPVCCLSCVSQVEAEAELAAAQAALQQQFQAPDDDQLSSLVSLLLLLVLLCLLLVDDPVLSVVLSVLQQVLCVVQVHDRRDPVSSPGQHAHLVSSLVSQVPDPVDDCPDSSVVSSVVCVVRNRHRRDSVSHDQPLVVRRTHYYYHNYPPDLSSSLSVVLSSLSSVLSVLSRQFFFDDDPSGTGQNYEYEYAACQSNLVSPRPSVVCCLVPVRRSNYYYYYYHHDLCSCDDPPRRNLVSHQKYKQAAHPPDDLVSQCSNQVDDRPDPVSVVVVVVSNVGHRQWTWIGRGNDHITTGRGPTNVNVSVVVVVD

Radius of gyration: 37.0 Å; chains: 1; bounding box: 82×77×128 Å